Protein AF-A0AAW1WKW0-F1 (afdb_monomer)

Secondary structure (DSSP, 8-state):
-HHHHHHHHHHHHHHT-SS---GGGS-HHHHHHHHTTS-HHHHHHHHHTSTTTHHHHTT-SEEEEESTTS---SSSHHHHHHHHHHHHHHHHHHS-SPPPSEEEEE----TT-HHHHHHHHHIIIIIS--SEEEEE----TT--SS-----EEEGGGGTT----EEEEES-EEE--TTGGGS--TT--EEEEES-B--HHHHHHHHHH-TT--EEEEES-BS-SEEEEE-SS--EEEEE--S---S-EEEEEE-TT--EEEEES-TTEEEEEEE-TT--EEEEE--S--TTHHHHHHHHHHHHHT-TT--EEEEESSGGGGGGSS-SS-TT---TT--EEEEEE---HHHHHHHHHHHHT-TT--EEEEEE-S---------GGGSSS------TT--EEEEEE--------HHHHHHHHHHHHHHTS---------SEE-TT-EE-TT-EEE-TTS-EEEEEE--TT-S-BEEEEEETTEEEEEEESSSSS-B--S--EEEEETTEEEEE-TTS-EEEE------S---EEEEE-TTS-EEEEETT---SS-SEEGGGS--SEE-TT-EEEEETTT--B-EEEEEEETTEEEEEEEEEEE-TTSSS-EEEEETTTEEEEE---EETTTTEETT-GGGG-TTSEEEEEEE-SSEEEEEEEESSTT-EEEEEE-TTS-EEEEEE-TT-SS-EEEEEESSSGGGSTTTT-TTEEE-TTSSSSEEEPTTEEES-HHHHHTT--TT-EEESSPPP---S--SS----EEEEEEEEEPPS--EEE--SSHHHHHHHHHHSTTEEEEEEETTEEEEEES---SEEE--TT-TT-EEEEEEE-GGGSPPP-----------SSTTTTHHHHHHHHHHHHHHHHTTTS----HHHHHHHTS-SS------B--HHHHHHHTTTT-GGGEEEEETTEEEEEEE-TTS-EEEEEEPPSS-TTHHHHHHHHHHHHTT---TTBPPEEEEEEETTEEEEEEE--TT-BHHHHHH-TTGGGG--HHHHHHHHHHHHHHHHIIIIISSSEEE-S---GGGEEE-TT--EEE---TT-EEEPTT--EEE-S---S-TTTS-HHHHHH-EEEHHHHHHHHHHHHHHHHH---GGGGGG-TT-SSHHHHHHHHHHTT-GGGGS-TTTTTTS-HHHHHHHHHHHHHHTBSSGGGSPPHHHHHHHHHS-TTSPPPPP-PBTT------------------------------

Nearest PDB structures (foldseek):
  5lpz-assembly1_A  TM=9.476E-01  e=6.565E-29  Arabidopsis thaliana
  4oh4-assembly1_A  TM=9.172E-01  e=4.702E-28  Arabidopsis thaliana
  4q5j-assembly1_A  TM=9.378E-01  e=1.404E-27  Arabidopsis thaliana
  3hgk-assembly3_C  TM=9.245E-01  e=4.550E-22  Solanum pimpinellifolium
  6ruu-assembly1_A  TM=8.803E-01  e=4.525E-21  Homo sapiens

Foldseek 3Di:
DVVVVVVVVVVVVVVPPDDDDDPVVDDLVVLLVVLQVDALVLSCLVLLLDPVSNVSSLVRQHHAQALVPQDDDDPDPVVSLVVSLVVLVVSLVVRQLAAHAYYHDHHEDDPPCLVSVLVSLLCNFPRNLYQEYAYEYDHPPPDPDDDDDFHEDEPVSNQPGLHQYYHDYTHEYDYDPPLLPSQSANHQEYHYEQYEDALVRVVSPCSNHQNHQYYAYEQYPHAAEHEAAHQRHQYYEYYHDDDDPGQHEYEYHYQNHQEYEYEHPLRYQYHYDHHLNHAEYEYEDPDDDPSVLSVLVNVLVVLVVHLNHQEYEYYDCQLVQLQDDDSDDVPAANANHAEYEYEDAPDLSVVLRCLVVVVRYLNHAEYEYEHDPDDQDDDDGDLPSNPDDRDDDNVRHHYYHYHYDDDDDDDDVVVVVVVVVVVVVVVPDPDDDDPQDQKAFQVDKAFQPHWHAASVRFKIWHWDAFDPDQWIWIFMDGNVDPDTFATFLLAFTANDRLWIFHDDPLWTFIAHNVRDTRGIQPQPDPDPFGWMWGQHNQRKTFIDGPPDPPVDTSGICLQVGEFKDTAPRKFWAWPVVRDGHKRFAACASRRSHGHQWIKTADPVPQQWIFIGGNNPDTLDILGHQDPVQLGRPNCVLVSVCPFKDWDWDDDPTMTIIHIHGPDPQKGWMWGCYNLNKTWIWIDDNPDPDIDGSAIPPRQSLSRWQSQAFQWAAESVDVVRIDHHQQWDQPDPVCVVSSNNRSHIDGNDDADDDDDDDDPDFQWFWDKDWQKPFAPPWDKDQDQDPVRLRVVQSVPPQWFKWFDDPRIITTDGDTGISMYRDDPVDPPGTMMIGTDGRVSDDDDDDDDDDDDDDDDPDPPPPVVVVVVVVVVVVVVVVPPDDDDDPVVVVLVPLDDDDDDDADEDEPVQQCQQQVNVDPVQWPDADPFGTWGWGQGPPRFIKIKGWGDPPDPLNVLLLVQCSSPQSQDDDPAAWHFRHWYCPPNITMTITHDQPQAFQLCCLAPPVNVVVDAPVLLLQQLLSVLVSLCCCCPVGPWNKDQLADARNQWTAHPVGHTHGHRSSPMDTDDPPDFKDADPDQDYDPQLAASVCNSGVIDGSLRVLQSSLLRLLCSQQSDDQVVLCPDPPWNGSLLVCLVCVVVVNNLNSGHPVHSVVDDPLLSSLSNQLSQQSQANDSVSHDRSVVSSCSNPDDSPDDDDDGDRGPRNDPPDDDDDDDDDDDDDDDDDDDDDDDDDD

Radius of gyration: 40.69 Å; Cα contacts (8 Å, |Δi|>4): 2256; chains: 1; bounding box: 88×112×118 Å

Sequence (1233 aa):
MAETSNQVVVLHAKRLRGPHRNLNDLPDEILLHILSFLPTLEAIHTSLISRKWRPLWSLVPSLNFSYDLFPFTADSESAHAELFADFIDRTLIIRPDSPVRTFRLSFIFDQGYGIQVDSWIHCAVTRLKARQLHLDFFIDDHYHGGDSWLHDFHFSLLRNGCVEILRLTHCFLMLPANMSTMNLCSLTSLFIERIDLTDQMVRDLISGCPNLDDLELRSCVGLQNLNICSTRLEKLALGYDYDTESKQTIEIDCPNLCSLSFSDCNSAQFVLKKAPSLVEFCVDFACLTDKYFDLWSKIVRLLEQMPRVNKLNVQNWWYKLLISKDPFPKDFKLNNLNHLELRTGYTQYDLVGMAALLQLCPNLQTMVLDYLHKMKEDESLPEELLNKPVEFKIPRLKHVTMKTQSIDTKINPMKTKLMVSVFLLCLYLKTHICLAGDTITANQSLSSDQIIISAGGVFQLGFFRPGSSSRFYIGMWYSRDTEVVWVANREQPLSDTSSELRISDGNLVLFNGSKSPIWSTNVTSTTDISVQAVLLDNGNLVLRAAGSNSSQPLWQSFDHPTHTFLPGSRIGFNSVTKQRQTLTSWKSSEDPAPGLYSLELDPTGRNSYILMWNRSKQYWTSGSWDAKNRSFSLIPEMRLNYIFNYSYVTNENESYFTYSLYDPKTISRLVMSTSGQIQQLTTLRYGTQRNLFWSQPRKQCEVYAYCGAFGSCNENSLPFCNCLNGFYPKSNSSWDLNDYSVGCSRRTPLYSGNATSHNGKENRFWELPSMSLPENEQSVNAGSIMQCESLCLNNRNCTAYAYDSHNCSIWIGDLLNLQQLTGEDSDGRTLYLRLAASEFKDSKSATSHADKRSLIIATVSATAGLLTLIVGCLLWKKTLGKRSKYSETISNVDGQNDAELPVFSLKSILVATNNFSETNKLGEGGFGPVYKGILTENQEVAIKRLSKKSGQGHKEFMNELKLIAKLQHTNLVRLLGCCIEEGEMILIYEYMPNRSLDKFLFDAYENTKLDWGKRFQIIEGVAQGLLYIHKYSRLKIIHRDLKASNVLLDETMNPKISDFGMARIFGVNQTEENTNRVVGTYGYMSPEYARYGHFSEKLDVFSFGVLLLEIVSGKKNASFYCLEHSPTLAGWAWKLWKEGRGMEVVDASMRETCPAHEALRCIHVGFLCVQESPSDRPTMSLVIRMLEADAATSLPAFKEPAFSAHSNSSALGPSISTRLSNNALTITTPVGR

Structure (mmCIF, N/CA/C/O backbone):
data_AF-A0AAW1WKW0-F1
#
_entry.id   AF-A0AAW1WKW0-F1
#
loop_
_atom_site.group_PDB
_atom_site.id
_atom_site.type_symbol
_atom_site.label_atom_id
_atom_site.label_alt_id
_atom_site.label_comp_id
_atom_site.label_asym_id
_atom_site.label_entity_id
_atom_site.label_seq_id
_atom_site.pdbx_PDB_ins_code
_atom_site.Cartn_x
_atom_site.Cartn_y
_atom_site.Cartn_z
_atom_site.occupancy
_atom_site.B_iso_or_equiv
_atom_site.auth_seq_id
_atom_site.auth_comp_id
_atom_site.auth_asym_id
_atom_site.auth_atom_id
_atom_site.pdbx_PDB_model_num
ATOM 1 N N . MET A 1 1 ? -33.588 18.000 -14.678 1.00 24.25 1 MET A N 1
ATOM 2 C CA . MET A 1 1 ? -32.974 17.198 -15.768 1.00 24.25 1 MET A CA 1
ATOM 3 C C . MET A 1 1 ? -31.869 16.234 -15.302 1.00 24.25 1 MET A C 1
ATOM 5 O O . MET A 1 1 ? -31.453 15.407 -16.099 1.00 24.25 1 MET A O 1
ATOM 9 N N . ALA A 1 2 ? -31.422 16.255 -14.035 1.00 25.70 2 ALA A N 1
ATOM 10 C CA . ALA A 1 2 ? -30.474 15.257 -13.508 1.00 25.70 2 ALA A CA 1
ATOM 11 C C . ALA A 1 2 ? -31.123 13.889 -13.182 1.00 25.70 2 ALA A C 1
ATOM 13 O O . ALA A 1 2 ? -30.454 12.860 -13.231 1.00 25.70 2 ALA A O 1
ATOM 14 N N . GLU A 1 3 ? -32.437 13.844 -12.924 1.00 23.97 3 GLU A N 1
ATOM 15 C CA . GLU A 1 3 ? -33.160 12.591 -12.635 1.00 23.97 3 GLU A CA 1
ATOM 16 C C . GLU A 1 3 ? -33.398 11.712 -13.875 1.00 23.97 3 GLU A C 1
ATOM 18 O O . GLU A 1 3 ? -33.494 10.490 -13.761 1.00 23.97 3 GLU A O 1
ATOM 23 N N . THR A 1 4 ? -33.412 12.297 -15.076 1.00 25.78 4 THR A N 1
ATOM 24 C CA . THR A 1 4 ? -33.595 11.563 -16.337 1.00 25.78 4 THR A CA 1
ATOM 25 C C . THR A 1 4 ? -32.327 10.826 -16.796 1.00 25.78 4 THR A C 1
ATOM 27 O O . THR A 1 4 ? -32.446 9.759 -17.394 1.00 25.78 4 THR A O 1
ATOM 30 N N . SER A 1 5 ? -31.114 11.291 -16.451 1.00 33.91 5 SER A N 1
ATOM 31 C CA . SER A 1 5 ? -29.854 10.610 -16.828 1.00 33.91 5 SER A CA 1
ATOM 32 C C . SER A 1 5 ? -29.608 9.308 -16.061 1.00 33.91 5 SER A C 1
ATOM 34 O O . SER A 1 5 ? -29.169 8.319 -16.651 1.00 33.91 5 SER A O 1
ATOM 36 N N . ASN A 1 6 ? -29.952 9.255 -14.770 1.00 33.12 6 ASN A N 1
ATOM 37 C CA . ASN A 1 6 ? -29.795 8.028 -13.980 1.00 33.12 6 ASN A CA 1
ATOM 38 C C . ASN A 1 6 ? -30.759 6.923 -14.433 1.00 33.12 6 ASN A C 1
ATOM 40 O O . ASN A 1 6 ? -30.407 5.743 -14.401 1.00 33.12 6 ASN A O 1
ATOM 44 N N . GLN A 1 7 ? -31.948 7.281 -14.928 1.00 32.09 7 GLN A N 1
ATOM 45 C CA . GLN A 1 7 ? -32.879 6.295 -15.475 1.00 32.09 7 GLN A CA 1
ATOM 46 C C . GLN A 1 7 ? -32.385 5.689 -16.792 1.00 32.09 7 GLN A C 1
ATOM 48 O O . GLN A 1 7 ? -32.573 4.491 -16.983 1.00 32.09 7 GLN A O 1
ATOM 53 N N . VAL A 1 8 ? -31.698 6.446 -17.657 1.00 37.31 8 VAL A N 1
ATOM 54 C CA . VAL A 1 8 ? -31.148 5.928 -18.928 1.00 37.31 8 VAL A CA 1
ATOM 55 C C . VAL A 1 8 ? -30.013 4.930 -18.677 1.00 37.31 8 VAL A C 1
ATOM 57 O O . VAL A 1 8 ? -30.007 3.848 -19.268 1.00 37.31 8 VAL A O 1
ATOM 60 N N . VAL A 1 9 ? -29.112 5.220 -17.731 1.00 37.53 9 VAL A N 1
ATOM 61 C CA . VAL A 1 9 ? -28.027 4.297 -17.346 1.00 37.53 9 VAL A CA 1
ATOM 62 C C . VAL A 1 9 ? -28.586 3.035 -16.677 1.00 37.53 9 VAL A C 1
ATOM 64 O O . VAL A 1 9 ? -28.150 1.930 -16.994 1.00 37.53 9 VAL A O 1
ATOM 67 N N . VAL A 1 10 ? -29.614 3.152 -15.827 1.00 39.72 10 VAL A N 1
ATOM 68 C CA . VAL A 1 10 ? -30.257 1.994 -15.172 1.00 39.72 10 VAL A CA 1
ATOM 69 C C . VAL A 1 10 ? -31.110 1.164 -16.148 1.00 39.72 10 VAL A C 1
ATOM 71 O O . VAL A 1 10 ? -31.117 -0.069 -16.060 1.00 39.72 10 VAL A O 1
ATOM 74 N N . LEU A 1 11 ? -31.793 1.796 -17.110 1.00 35.62 11 LEU A N 1
ATOM 75 C CA . LEU A 1 11 ? -32.551 1.117 -18.172 1.00 35.62 11 LEU A CA 1
ATOM 76 C C . LEU A 1 11 ? -31.626 0.362 -19.134 1.00 35.62 11 LEU A C 1
ATOM 78 O O . LEU A 1 11 ? -31.933 -0.775 -19.507 1.00 35.62 11 LEU A O 1
ATOM 82 N N . HIS A 1 12 ? -30.466 0.929 -19.475 1.00 41.19 12 HIS A N 1
ATOM 83 C CA . HIS A 1 12 ? -29.469 0.227 -20.279 1.00 41.19 12 HIS A CA 1
ATOM 84 C C . HIS A 1 12 ? -28.730 -0.851 -19.479 1.00 41.19 12 HIS A C 1
ATOM 86 O O . HIS A 1 12 ? -28.579 -1.959 -19.994 1.00 41.19 12 HIS A O 1
ATOM 92 N N . ALA A 1 13 ? -28.398 -0.621 -18.204 1.00 40.50 13 ALA A N 1
ATOM 93 C CA . ALA A 1 13 ? -27.768 -1.620 -17.336 1.00 40.50 13 ALA A CA 1
ATOM 94 C C . ALA A 1 13 ? -28.651 -2.859 -17.098 1.00 40.50 13 ALA A C 1
ATOM 96 O O . ALA A 1 13 ? -28.141 -3.979 -17.034 1.00 40.50 13 ALA A O 1
ATOM 97 N N . LYS A 1 14 ? -29.984 -2.708 -17.055 1.00 39.12 14 LYS A N 1
ATOM 98 C CA . LYS A 1 14 ? -30.912 -3.856 -17.025 1.00 39.12 14 LYS A CA 1
ATOM 99 C C . LYS A 1 14 ? -30.923 -4.657 -18.332 1.00 39.12 14 LYS A C 1
ATOM 101 O O . LYS A 1 14 ? -31.133 -5.866 -18.282 1.00 39.12 14 LYS A O 1
ATOM 106 N N . ARG A 1 15 ? -30.636 -4.033 -19.482 1.00 40.84 15 ARG A N 1
ATOM 107 C CA . ARG A 1 15 ? -30.456 -4.734 -20.767 1.00 40.84 15 ARG A CA 1
ATOM 108 C C . ARG A 1 15 ? -29.095 -5.434 -20.891 1.00 40.84 15 ARG A C 1
ATOM 110 O O . ARG A 1 15 ? -28.992 -6.301 -21.751 1.00 40.84 15 ARG A O 1
ATOM 117 N N . LEU A 1 16 ? -28.091 -5.112 -20.064 1.00 43.78 16 LEU A N 1
ATOM 118 C CA . LEU A 1 16 ? -26.737 -5.702 -20.098 1.00 43.78 16 LEU A CA 1
ATOM 119 C C . LEU A 1 16 ? -26.627 -7.098 -19.435 1.00 43.78 16 LEU A C 1
ATOM 121 O O . LEU A 1 16 ? -25.545 -7.673 -19.419 1.00 43.78 16 LEU A O 1
ATOM 125 N N . ARG A 1 17 ? -27.715 -7.688 -18.913 1.00 43.94 17 ARG A N 1
ATOM 126 C CA . ARG A 1 17 ? -27.716 -9.062 -18.360 1.00 43.94 17 ARG A CA 1
ATOM 127 C C . ARG A 1 17 ? -27.937 -10.131 -19.444 1.00 43.94 17 ARG A C 1
ATOM 129 O O . ARG A 1 17 ? -28.927 -10.854 -19.409 1.00 43.94 17 ARG A O 1
ATOM 136 N N . GLY A 1 18 ? -27.030 -10.211 -20.414 1.00 41.47 18 GLY A N 1
ATOM 137 C CA . GLY A 1 18 ? -26.997 -11.257 -21.445 1.00 41.47 18 GLY A CA 1
ATOM 138 C C . GLY A 1 18 ? -25.554 -11.642 -21.809 1.00 41.47 18 GLY A C 1
ATOM 139 O O . GLY A 1 18 ? -24.641 -10.896 -21.465 1.00 41.47 18 GLY A O 1
ATOM 140 N N . PRO A 1 19 ? -25.321 -12.780 -22.491 1.00 39.81 19 PRO A N 1
ATOM 141 C CA . PRO A 1 19 ? -24.005 -13.433 -22.588 1.00 39.81 19 PRO A CA 1
ATOM 142 C C . PRO A 1 19 ? -22.995 -12.766 -23.544 1.00 39.81 19 PRO A C 1
ATOM 144 O O . PRO A 1 19 ? -21.920 -13.304 -23.778 1.00 39.81 19 PRO A O 1
ATOM 147 N N . HIS A 1 20 ? -23.292 -11.573 -24.052 1.00 46.78 20 HIS A N 1
ATOM 148 C CA . HIS A 1 20 ? -22.354 -10.730 -24.789 1.00 46.78 20 HIS A CA 1
ATOM 149 C C . HIS A 1 20 ? -22.562 -9.284 -24.349 1.00 46.78 20 HIS A C 1
ATOM 151 O O . HIS A 1 20 ? -23.724 -8.866 -24.296 1.00 46.78 20 HIS A O 1
ATOM 157 N N . ARG A 1 21 ? -21.478 -8.536 -24.074 1.00 50.72 21 ARG A N 1
ATOM 158 C CA . ARG A 1 21 ? -21.373 -7.093 -24.382 1.00 50.72 21 ARG A CA 1
ATOM 159 C C . ARG A 1 21 ? -20.002 -6.501 -24.064 1.00 50.72 21 ARG A C 1
ATOM 161 O O . ARG A 1 21 ? -19.521 -6.573 -22.937 1.00 50.72 21 ARG A O 1
ATOM 168 N N . ASN A 1 22 ? -19.406 -5.902 -25.086 1.00 61.06 22 ASN A N 1
ATOM 169 C CA . ASN A 1 22 ? -18.148 -5.170 -25.048 1.00 61.06 22 ASN A CA 1
ATOM 170 C C . ASN A 1 22 ? -18.460 -3.682 -24.787 1.00 61.06 22 ASN A C 1
ATOM 172 O O . ASN A 1 22 ? -19.507 -3.184 -25.196 1.00 61.06 22 ASN A O 1
ATOM 176 N N . LEU A 1 23 ? -17.558 -2.947 -24.133 1.00 61.41 23 LEU A N 1
ATOM 177 C CA . LEU A 1 23 ? -17.672 -1.498 -23.901 1.00 61.41 23 LEU A CA 1
ATOM 178 C C . LEU A 1 23 ? -17.855 -0.709 -25.221 1.00 61.41 23 LEU A C 1
ATOM 180 O O . LEU A 1 23 ? -18.467 0.356 -25.240 1.00 61.41 23 LEU A O 1
ATOM 184 N N . ASN A 1 24 ? -17.398 -1.281 -26.342 1.00 67.50 24 ASN A N 1
ATOM 185 C CA . ASN A 1 24 ? -17.606 -0.772 -27.700 1.00 67.50 24 ASN A CA 1
ATOM 186 C C . ASN A 1 24 ? -19.074 -0.723 -28.162 1.00 67.50 24 ASN A C 1
ATOM 188 O O . ASN A 1 24 ? -19.376 0.023 -29.096 1.00 67.50 24 ASN A O 1
ATOM 192 N N . ASP A 1 25 ? -19.980 -1.457 -27.514 1.00 73.12 25 ASP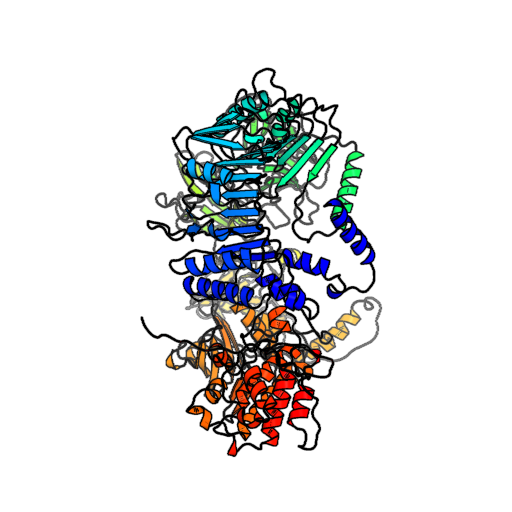 A N 1
ATOM 193 C CA . ASP A 1 25 ? -21.404 -1.507 -27.873 1.00 73.12 25 ASP A CA 1
ATOM 194 C C . ASP A 1 25 ? -22.201 -0.311 -27.310 1.00 73.12 25 ASP A C 1
ATOM 196 O O . ASP A 1 25 ? -23.391 -0.163 -27.593 1.00 73.12 25 ASP A O 1
ATOM 200 N N . LEU A 1 26 ? -21.565 0.552 -26.506 1.00 75.94 26 LEU A N 1
ATOM 201 C CA . LEU A 1 26 ? -22.195 1.749 -25.948 1.00 75.94 26 LEU A CA 1
ATOM 202 C C . LEU A 1 26 ? -22.363 2.856 -27.012 1.00 75.94 26 LEU A C 1
ATOM 204 O O . LEU A 1 26 ? -21.500 3.001 -27.885 1.00 75.94 26 LEU A O 1
ATOM 208 N N . PRO A 1 27 ? -23.445 3.655 -26.954 1.00 81.81 27 PRO A N 1
ATOM 209 C CA . PRO A 1 27 ? -23.601 4.854 -27.779 1.00 81.81 27 PRO A CA 1
ATOM 210 C C . PRO A 1 27 ? -22.477 5.869 -27.544 1.00 81.81 27 PRO A C 1
ATOM 212 O O . PRO A 1 27 ? -22.014 6.026 -26.412 1.00 81.81 27 PRO A O 1
ATOM 215 N N . ASP A 1 28 ? -22.093 6.600 -28.591 1.00 83.69 28 ASP A N 1
ATOM 216 C CA . ASP A 1 28 ? -20.996 7.579 -28.549 1.00 83.69 28 ASP A CA 1
ATOM 217 C C . ASP A 1 28 ? -21.222 8.670 -27.494 1.00 83.69 28 ASP A C 1
ATOM 219 O O . ASP A 1 28 ? -20.279 9.102 -26.843 1.00 83.69 28 ASP A O 1
ATOM 223 N N . GLU A 1 29 ? -22.476 9.043 -27.236 1.00 80.38 29 GLU A N 1
ATOM 224 C CA . GLU A 1 29 ? -22.863 9.988 -26.180 1.00 80.38 29 GLU A CA 1
ATOM 225 C C . GLU A 1 29 ? -22.431 9.520 -24.780 1.00 80.38 29 GLU A C 1
ATOM 227 O O . GLU A 1 29 ? -21.932 10.311 -23.979 1.00 80.38 29 GLU A O 1
ATOM 232 N N . ILE A 1 30 ? -22.574 8.222 -24.487 1.00 79.75 30 ILE A N 1
ATOM 233 C CA . ILE A 1 30 ? -22.159 7.638 -23.204 1.00 79.75 30 ILE A CA 1
ATOM 234 C C . ILE A 1 30 ? -20.633 7.559 -23.140 1.00 79.75 30 ILE A C 1
ATOM 236 O O . ILE A 1 30 ? -20.044 7.830 -22.097 1.00 79.75 30 ILE A O 1
ATOM 240 N N . LEU A 1 31 ? -19.985 7.228 -24.256 1.00 82.19 31 LEU A N 1
ATOM 241 C CA . LEU A 1 31 ? -18.528 7.150 -24.341 1.00 82.19 31 LEU A CA 1
ATOM 242 C C . LEU A 1 31 ? -17.871 8.523 -24.157 1.00 82.19 31 LEU A C 1
ATOM 244 O O . LEU A 1 31 ? -16.936 8.649 -23.373 1.00 82.19 31 LEU A O 1
ATOM 248 N N . LEU A 1 32 ? -18.403 9.565 -24.800 1.00 83.75 32 LEU A N 1
ATOM 249 C CA . LEU A 1 32 ? -17.976 10.953 -24.614 1.00 83.75 32 LEU A CA 1
ATOM 250 C C . LEU A 1 32 ? -18.168 11.413 -23.169 1.00 83.75 32 LEU A C 1
ATOM 252 O O . LEU A 1 32 ? -17.309 12.105 -22.624 1.00 83.75 32 LEU A O 1
ATOM 256 N N . HIS A 1 33 ? -19.269 11.003 -22.534 1.00 80.44 33 HIS A N 1
ATOM 257 C CA . HIS A 1 33 ? -19.498 11.289 -21.125 1.00 80.44 33 HIS A CA 1
ATOM 258 C C . HIS A 1 33 ? -18.456 10.607 -20.229 1.00 80.44 33 HIS A C 1
ATOM 260 O O . HIS A 1 33 ? -17.880 11.273 -19.375 1.00 80.44 33 HIS A O 1
ATOM 266 N N . ILE A 1 34 ? -18.148 9.327 -20.460 1.00 80.75 34 ILE A N 1
ATOM 267 C CA . ILE A 1 34 ? -17.110 8.594 -19.715 1.00 80.75 34 ILE A CA 1
ATOM 268 C C . ILE A 1 34 ? -15.745 9.274 -19.873 1.00 80.75 34 ILE A C 1
ATOM 270 O O . ILE A 1 34 ? -15.088 9.575 -18.880 1.00 80.75 34 ILE A O 1
ATOM 274 N N . LEU A 1 35 ? -15.343 9.570 -21.111 1.00 82.69 35 LEU A N 1
ATOM 275 C CA . LEU A 1 35 ? -14.059 10.207 -21.408 1.00 82.69 35 LEU A CA 1
ATOM 276 C C . LEU A 1 35 ? -13.934 11.603 -20.781 1.00 82.69 35 LEU A C 1
ATOM 278 O O . LEU A 1 35 ? -12.834 12.011 -20.429 1.00 82.69 35 LEU A O 1
ATOM 282 N N . SER A 1 36 ? -15.049 12.318 -20.597 1.00 81.94 36 SER A N 1
ATOM 283 C CA . SER A 1 36 ? -15.053 13.663 -20.007 1.00 81.94 36 SER A CA 1
ATOM 284 C C . SER A 1 36 ? -14.683 13.722 -18.517 1.00 81.94 36 SER A C 1
ATOM 286 O O . SER A 1 36 ? -14.432 14.816 -18.010 1.00 81.94 36 SER A O 1
ATOM 288 N N . PHE A 1 37 ? -14.635 12.577 -17.823 1.00 82.62 37 PHE A N 1
ATOM 289 C CA . PHE A 1 37 ? -14.205 12.488 -16.422 1.00 82.62 37 PHE A CA 1
ATOM 290 C C . PHE A 1 37 ? -12.702 12.243 -16.247 1.00 82.62 37 PHE A C 1
ATOM 292 O O . PHE A 1 37 ? -12.204 12.351 -15.128 1.00 82.62 37 PHE A O 1
ATOM 299 N N . LEU A 1 38 ? -11.982 11.914 -17.320 1.00 83.56 38 LEU A N 1
ATOM 300 C CA . LEU A 1 38 ? -10.559 11.585 -17.262 1.00 83.56 38 LEU A CA 1
ATOM 301 C C . LEU A 1 38 ? -9.688 12.836 -17.495 1.00 83.56 38 LEU A C 1
ATOM 303 O O . LEU A 1 38 ? -10.106 13.740 -18.227 1.00 83.56 38 LEU A O 1
ATOM 307 N N . PRO A 1 39 ? -8.463 12.899 -16.932 1.00 89.19 39 PRO A N 1
ATOM 308 C CA . PRO A 1 39 ? -7.436 13.839 -17.385 1.00 89.19 39 PRO A CA 1
ATOM 309 C C . PRO A 1 39 ? -7.256 13.754 -18.906 1.00 89.19 39 PRO A C 1
ATOM 311 O O . PRO A 1 39 ? -7.352 12.665 -19.470 1.00 89.19 39 PRO A O 1
ATOM 314 N N . THR A 1 40 ? -6.972 14.867 -19.591 1.00 91.25 40 THR A N 1
ATOM 315 C CA . THR A 1 40 ? -6.934 14.906 -21.067 1.00 91.25 40 THR A CA 1
ATOM 316 C C . THR A 1 40 ? -5.989 13.854 -21.647 1.00 91.25 40 THR A C 1
ATOM 318 O O . THR A 1 40 ? -6.337 13.199 -22.626 1.00 91.25 40 THR A O 1
ATOM 321 N N . LEU A 1 41 ? -4.825 13.639 -21.024 1.00 88.00 41 LEU A N 1
ATOM 322 C CA . LEU A 1 41 ? -3.869 12.615 -21.447 1.00 88.00 41 LEU A CA 1
ATOM 323 C C . LEU A 1 41 ? -4.483 11.207 -21.388 1.00 88.00 41 LEU A C 1
ATOM 325 O O . LEU A 1 41 ? -4.405 10.449 -22.354 1.00 88.00 41 LEU A O 1
ATOM 329 N N . GLU A 1 42 ? -5.153 10.874 -20.285 1.00 87.31 42 GLU A N 1
ATOM 330 C CA . GLU A 1 42 ? -5.839 9.594 -20.115 1.00 87.31 42 GLU A CA 1
ATOM 331 C C . GLU A 1 42 ? -7.055 9.467 -21.030 1.00 87.31 42 GLU A C 1
ATOM 333 O O . GLU A 1 42 ? -7.280 8.396 -21.586 1.00 87.31 42 GLU A O 1
ATOM 338 N N . ALA A 1 43 ? -7.820 10.540 -21.242 1.00 84.56 43 ALA A N 1
ATOM 339 C CA . ALA A 1 43 ? -8.933 10.564 -22.183 1.00 84.56 43 ALA A CA 1
ATOM 340 C C . ALA A 1 43 ? -8.443 10.312 -23.613 1.00 84.56 43 ALA A C 1
ATOM 342 O O . ALA A 1 43 ? -9.067 9.539 -24.340 1.00 84.56 43 ALA A O 1
ATOM 343 N N . ILE A 1 44 ? -7.311 10.900 -24.013 1.00 86.94 44 ILE A N 1
ATOM 344 C CA . ILE A 1 44 ? -6.659 10.639 -25.300 1.00 86.94 44 ILE A CA 1
ATOM 345 C C . ILE A 1 44 ? -6.210 9.179 -25.354 1.00 86.94 44 ILE A C 1
ATOM 347 O O . ILE A 1 44 ? -6.648 8.455 -26.243 1.00 86.94 44 ILE A O 1
ATOM 351 N N . HIS A 1 45 ? -5.427 8.693 -24.389 1.00 84.12 45 HIS A N 1
ATOM 352 C CA . HIS A 1 45 ? -4.979 7.293 -24.348 1.00 84.12 45 HIS A CA 1
ATOM 353 C C . HIS A 1 45 ? -6.151 6.301 -24.409 1.00 84.12 45 HIS A C 1
ATOM 355 O O . HIS A 1 45 ? -6.134 5.360 -25.209 1.00 84.12 45 HIS A O 1
ATOM 361 N N . THR A 1 46 ? -7.210 6.575 -23.646 1.00 81.25 46 THR A N 1
ATOM 362 C CA . THR A 1 46 ? -8.436 5.774 -23.568 1.00 81.25 46 THR A CA 1
ATOM 363 C C . THR A 1 46 ? -9.222 5.819 -24.870 1.00 81.25 46 THR A C 1
ATOM 365 O O . THR A 1 46 ? -9.640 4.785 -25.381 1.00 81.25 46 THR A O 1
ATOM 368 N N . SER A 1 47 ? -9.389 6.999 -25.466 1.00 78.12 47 SER A N 1
ATOM 369 C CA . SER A 1 47 ? -10.039 7.151 -26.773 1.00 78.12 47 SER A CA 1
ATOM 370 C C . SER A 1 47 ? -9.282 6.414 -27.850 1.00 78.12 47 SER A C 1
ATOM 372 O O . SER A 1 47 ? -9.857 5.915 -28.814 1.00 78.12 47 SER A O 1
ATOM 374 N N . LEU A 1 48 ? -7.971 6.300 -27.684 1.00 73.44 48 LEU A N 1
ATOM 375 C CA . LEU A 1 48 ? -7.223 5.552 -28.636 1.00 73.44 48 LEU A CA 1
ATOM 376 C C . LEU A 1 48 ? -7.571 4.046 -28.546 1.00 73.44 48 LEU A C 1
ATOM 378 O O . LEU A 1 48 ? -7.479 3.454 -29.618 1.00 73.44 48 LEU A O 1
ATOM 382 N N . ILE A 1 49 ? -8.065 3.467 -27.411 1.00 69.19 49 ILE A N 1
ATOM 383 C CA . ILE A 1 49 ? -8.430 2.021 -27.127 1.00 69.19 49 ILE A CA 1
ATOM 384 C C . ILE A 1 49 ? -9.213 1.341 -28.229 1.00 69.19 49 ILE A C 1
ATOM 386 O O . ILE A 1 49 ? -9.008 0.162 -28.524 1.00 69.19 49 ILE A O 1
ATOM 390 N N . SER A 1 50 ? -10.052 2.096 -28.912 1.00 72.81 50 SER A N 1
ATOM 391 C CA . SER A 1 50 ? -10.898 1.571 -29.963 1.00 72.81 50 SER A CA 1
ATOM 392 C C . SER A 1 50 ? -10.873 2.503 -31.157 1.00 72.81 50 SER A C 1
ATOM 394 O O . SER A 1 50 ? -10.962 3.718 -31.001 1.00 72.81 50 SER A O 1
ATOM 396 N N . ARG A 1 51 ? -10.831 1.948 -32.377 1.00 73.75 51 ARG A N 1
ATOM 397 C CA . ARG A 1 51 ? -10.981 2.747 -33.609 1.00 73.75 51 ARG A CA 1
ATOM 398 C C . ARG A 1 51 ? -12.265 3.582 -33.591 1.00 73.75 51 ARG A C 1
ATOM 400 O O . ARG A 1 51 ? -12.254 4.690 -34.112 1.00 73.75 51 ARG A O 1
ATOM 407 N N . LYS A 1 52 ? -13.327 3.078 -32.949 1.00 79.44 52 LYS A N 1
ATOM 408 C CA . LYS A 1 52 ? -14.589 3.803 -32.752 1.00 79.44 52 LYS A CA 1
ATOM 409 C C . LYS A 1 52 ? -14.416 5.031 -31.848 1.00 79.44 52 LYS A C 1
ATOM 411 O O . LYS A 1 52 ? -15.083 6.029 -32.061 1.00 79.44 52 LYS A O 1
ATOM 416 N N . TRP A 1 53 ? -13.526 4.969 -30.856 1.00 77.56 53 TRP A N 1
ATOM 417 C CA . TRP A 1 53 ? -13.378 6.006 -29.830 1.00 77.56 53 TRP A CA 1
ATOM 418 C C . TRP A 1 53 ? -12.344 7.069 -30.205 1.00 77.56 53 TRP A C 1
ATOM 420 O O . TRP A 1 53 ? -12.401 8.187 -29.707 1.00 77.56 53 TRP A O 1
ATOM 430 N N . ARG A 1 54 ? -11.425 6.757 -31.123 1.00 77.50 54 ARG A N 1
ATOM 431 C CA . ARG A 1 54 ? -10.401 7.694 -31.610 1.00 77.50 54 ARG A CA 1
ATOM 432 C C . ARG A 1 54 ? -10.954 9.044 -32.077 1.00 77.50 54 ARG A C 1
ATOM 434 O O . ARG A 1 54 ? -10.420 10.054 -31.625 1.00 77.50 54 ARG A O 1
ATOM 441 N N . PRO A 1 55 ? -11.998 9.101 -32.932 1.00 80.81 55 PRO A N 1
ATOM 442 C CA . PRO A 1 55 ? -12.600 10.378 -33.307 1.00 80.81 55 PRO A CA 1
ATOM 443 C C . PRO A 1 55 ? -13.438 10.997 -32.176 1.00 80.81 55 PRO A C 1
ATOM 445 O O . PRO A 1 55 ? -13.828 12.152 -32.279 1.00 80.81 55 PRO A O 1
ATOM 448 N N . LEU A 1 56 ? -13.736 10.255 -31.102 1.00 83.06 56 LEU A N 1
ATOM 449 C CA . LEU A 1 56 ? -14.506 10.773 -29.972 1.00 83.06 56 LEU A CA 1
ATOM 450 C C . LEU A 1 56 ? -13.644 11.652 -29.069 1.00 83.06 56 LEU A C 1
ATOM 452 O O . LEU A 1 56 ? -14.173 12.633 -28.562 1.00 83.06 56 LEU A O 1
ATOM 456 N N . TRP A 1 57 ? -12.334 11.392 -28.924 1.00 85.62 57 TRP A N 1
ATOM 457 C CA . TRP A 1 57 ? -11.435 12.244 -28.119 1.00 85.62 57 TRP A CA 1
ATOM 458 C C . TRP A 1 57 ? -11.539 13.721 -28.539 1.00 85.62 57 TRP A C 1
ATOM 460 O O . TRP A 1 57 ? -11.748 14.606 -27.705 1.00 85.62 57 TRP A O 1
ATOM 470 N N . SER A 1 58 ? -11.482 13.989 -29.846 1.00 82.38 58 SER A N 1
ATOM 471 C CA . SER A 1 58 ? -11.563 15.337 -30.417 1.00 82.38 58 SER A CA 1
ATOM 472 C C . SER A 1 58 ? -12.931 16.001 -30.230 1.00 82.38 58 SER A C 1
ATOM 474 O O . SER A 1 58 ? -13.049 17.208 -30.427 1.00 82.38 58 SER A O 1
ATOM 476 N N . LEU A 1 59 ? -13.941 15.236 -29.808 1.00 86.75 59 LEU A N 1
ATOM 477 C CA . LEU A 1 59 ? -15.293 15.685 -29.480 1.00 86.75 59 LEU A CA 1
ATOM 478 C C . LEU A 1 59 ? -15.577 15.657 -27.969 1.00 86.75 59 LEU A C 1
ATOM 480 O O . LEU A 1 59 ? -16.670 16.036 -27.550 1.00 86.75 59 LEU A O 1
ATOM 484 N N . VAL A 1 60 ? -14.618 15.231 -27.132 1.00 88.62 60 VAL A N 1
ATOM 485 C CA . VAL A 1 60 ? -14.806 15.154 -25.674 1.00 88.62 60 VAL A CA 1
ATOM 486 C C . VAL A 1 60 ? -15.149 16.541 -25.133 1.00 88.62 60 VAL A C 1
ATOM 488 O O . VAL A 1 60 ? -14.415 17.493 -25.400 1.00 88.62 60 VAL A O 1
ATOM 491 N N . PRO A 1 61 ? -16.240 16.688 -24.365 1.00 88.19 61 PRO A N 1
ATOM 492 C CA . PRO A 1 61 ? -16.710 17.997 -23.930 1.00 88.19 61 PRO A CA 1
ATOM 493 C C . PRO A 1 61 ? -15.882 18.598 -22.784 1.00 88.19 61 PRO A C 1
ATOM 495 O O . PRO A 1 61 ? -16.124 19.740 -22.417 1.00 88.19 61 PRO A O 1
ATOM 498 N N . SER A 1 62 ? -14.934 17.872 -22.193 1.00 91.69 62 SER A N 1
ATOM 499 C CA . SER A 1 62 ? -14.117 18.342 -21.070 1.00 91.69 62 SER A CA 1
ATOM 500 C C . SER A 1 62 ? -12.635 18.099 -21.343 1.00 91.69 62 SER A C 1
ATOM 502 O O . SER A 1 62 ? -12.245 16.970 -21.629 1.00 91.69 62 SER A O 1
ATOM 504 N N . LEU A 1 63 ? -11.821 19.147 -21.256 1.00 94.06 63 LEU A N 1
ATOM 505 C CA . LEU A 1 63 ? -10.363 19.065 -21.278 1.00 94.06 63 LEU A CA 1
ATOM 506 C C . LEU A 1 63 ? -9.845 19.383 -19.876 1.00 94.06 63 LEU A C 1
ATOM 508 O O . LEU A 1 63 ? -10.210 20.405 -19.303 1.00 94.06 63 LEU A O 1
ATOM 512 N N . ASN A 1 64 ? -9.013 18.506 -19.326 1.00 94.19 64 ASN A N 1
ATOM 513 C CA . ASN A 1 64 ? -8.382 18.653 -18.023 1.00 94.19 64 ASN A CA 1
ATOM 514 C C . ASN A 1 64 ? -6.867 18.418 -18.125 1.00 94.19 64 ASN A C 1
ATOM 516 O O . ASN A 1 64 ? -6.411 17.273 -18.176 1.00 94.19 64 ASN A O 1
ATOM 520 N N . PHE A 1 65 ? -6.105 19.506 -18.179 1.00 94.31 65 PHE A N 1
ATOM 521 C CA . PHE A 1 65 ? -4.648 19.509 -18.144 1.00 94.31 65 PHE A CA 1
ATOM 522 C C . PHE A 1 65 ? -4.199 19.754 -16.703 1.00 94.31 65 PHE A C 1
ATOM 524 O O . PHE A 1 65 ? -4.444 20.826 -16.161 1.00 94.31 65 PHE A O 1
ATOM 531 N N . SER A 1 66 ? -3.566 18.761 -16.078 1.00 89.75 66 SER A N 1
ATOM 532 C CA . SER A 1 66 ? -3.066 18.857 -14.705 1.00 89.75 66 SER A CA 1
ATOM 533 C C . SER A 1 66 ? -1.616 18.399 -14.647 1.00 89.75 66 SER A C 1
ATOM 535 O O . SER A 1 66 ? -1.327 17.264 -15.026 1.00 89.75 66 SER A O 1
ATOM 537 N N . TYR A 1 67 ? -0.744 19.299 -14.191 1.00 86.31 67 TYR A N 1
ATOM 538 C CA . TYR A 1 67 ? 0.694 19.078 -14.068 1.00 86.31 67 TYR A CA 1
ATOM 539 C C . TYR A 1 67 ? 1.013 17.903 -13.135 1.00 86.31 67 TYR A C 1
ATOM 541 O O . TYR A 1 67 ? 1.703 16.979 -13.543 1.00 86.31 67 TYR A O 1
ATOM 549 N N . ASP A 1 68 ? 0.414 17.852 -11.941 1.00 80.56 68 ASP A N 1
ATOM 550 C CA . ASP A 1 68 ? 0.668 16.784 -10.953 1.00 80.56 68 ASP A CA 1
ATOM 551 C C . ASP A 1 68 ? 0.257 15.384 -11.421 1.00 80.56 68 ASP A C 1
ATOM 553 O O . ASP A 1 68 ? 0.792 14.369 -10.973 1.00 80.56 68 ASP A O 1
ATOM 557 N N . LEU A 1 69 ? -0.739 15.316 -12.305 1.00 79.62 69 LEU A N 1
ATOM 558 C CA . LEU A 1 69 ? -1.209 14.062 -12.892 1.00 79.62 69 LEU A CA 1
ATOM 559 C C . LEU A 1 69 ? -0.446 13.704 -14.174 1.00 79.62 69 LEU A C 1
ATOM 561 O O . LEU A 1 69 ? -0.687 12.640 -14.754 1.00 79.62 69 LEU A O 1
ATOM 565 N N . PHE A 1 70 ? 0.455 14.572 -14.638 1.00 79.94 70 PHE A N 1
ATOM 566 C CA . PHE A 1 70 ? 1.274 14.318 -15.809 1.00 79.94 70 PHE A CA 1
ATOM 567 C C . PHE A 1 70 ? 2.459 13.401 -15.440 1.00 79.94 70 PHE A C 1
ATOM 569 O O . PHE A 1 70 ? 3.145 13.638 -14.448 1.00 79.94 70 PHE A O 1
ATOM 576 N N . PRO A 1 71 ? 2.729 12.317 -16.193 1.00 76.81 71 PRO A N 1
ATOM 577 C CA . PRO A 1 71 ? 3.764 11.354 -15.820 1.00 76.81 71 PRO A CA 1
ATOM 578 C C . PRO A 1 71 ? 5.171 11.965 -15.753 1.00 76.81 71 PRO A C 1
ATOM 580 O O . PRO A 1 71 ? 5.706 12.432 -16.763 1.00 76.81 71 PRO A O 1
ATOM 583 N N . PHE A 1 72 ? 5.810 11.876 -14.585 1.00 69.69 72 PHE A N 1
ATOM 584 C CA . PHE A 1 72 ? 7.193 12.314 -14.403 1.00 69.69 72 PHE A CA 1
ATOM 585 C C . PHE A 1 72 ? 8.151 11.396 -15.174 1.00 69.69 72 PHE A C 1
ATOM 587 O O . PHE A 1 72 ? 8.298 10.212 -14.860 1.00 69.69 72 PHE A O 1
ATOM 594 N N . THR A 1 73 ? 8.757 11.929 -16.234 1.00 60.34 73 THR A N 1
ATOM 595 C CA . THR A 1 73 ? 9.557 11.161 -17.208 1.00 60.34 73 THR A CA 1
ATOM 596 C C . THR A 1 73 ? 10.894 11.817 -17.558 1.00 60.34 73 THR A C 1
ATOM 598 O O . THR A 1 73 ? 11.640 11.257 -18.359 1.00 60.34 73 THR A O 1
ATOM 601 N N . ALA A 1 74 ? 11.210 12.969 -16.958 1.00 59.06 74 ALA A N 1
ATOM 602 C CA . ALA A 1 74 ? 12.394 13.767 -17.262 1.00 59.06 74 ALA A CA 1
ATOM 603 C C . ALA A 1 74 ? 13.396 13.797 -16.097 1.00 59.06 74 ALA A C 1
ATOM 605 O O . ALA A 1 74 ? 13.033 13.564 -14.946 1.00 59.06 74 ALA A O 1
ATOM 606 N N . ASP A 1 75 ? 14.654 14.115 -16.407 1.00 50.56 75 ASP A N 1
ATOM 607 C CA . ASP A 1 75 ? 15.758 14.166 -15.438 1.00 50.56 75 ASP A CA 1
ATOM 608 C C . ASP A 1 75 ? 15.749 15.444 -14.563 1.00 50.56 75 ASP A C 1
ATOM 610 O O . ASP A 1 75 ? 16.522 15.539 -13.608 1.00 50.56 75 ASP A O 1
ATOM 614 N N . SER A 1 76 ? 14.888 16.429 -14.867 1.00 68.94 76 SER A N 1
ATOM 615 C CA . SER A 1 76 ? 14.714 17.677 -14.103 1.00 68.94 76 SER A CA 1
ATOM 616 C C . SER A 1 76 ? 13.281 18.232 -14.192 1.00 68.94 76 SER A C 1
ATOM 618 O O . SER A 1 76 ? 12.549 17.937 -15.138 1.00 68.94 76 SER A O 1
ATOM 620 N N . GLU A 1 77 ? 12.885 19.071 -13.227 1.00 66.44 77 GLU A N 1
ATOM 621 C CA . GLU A 1 77 ? 11.564 19.731 -13.186 1.00 66.44 77 GLU A CA 1
ATOM 622 C C . GLU A 1 77 ? 11.336 20.696 -14.357 1.00 66.44 77 GLU A C 1
ATOM 624 O O . GLU A 1 77 ? 10.264 20.696 -14.953 1.00 66.44 77 GLU A O 1
ATOM 629 N N . SER A 1 78 ? 12.364 21.450 -14.760 1.00 69.19 78 SER A N 1
ATOM 630 C CA . SER A 1 78 ? 12.286 22.350 -15.920 1.00 69.19 78 SER A CA 1
ATOM 631 C C . SER A 1 78 ? 11.989 21.584 -17.219 1.00 69.19 78 SER A C 1
ATOM 633 O O . SER A 1 78 ? 11.111 21.975 -17.989 1.00 69.19 78 SER A O 1
ATOM 635 N N . ALA A 1 79 ? 12.635 20.427 -17.417 1.00 74.75 79 ALA A N 1
ATOM 636 C CA . ALA A 1 79 ? 12.358 19.555 -18.559 1.00 74.75 79 ALA A CA 1
ATOM 637 C C . ALA A 1 79 ? 10.965 18.903 -18.471 1.00 74.75 79 ALA A C 1
ATOM 639 O O . ALA A 1 79 ? 10.331 18.640 -19.492 1.00 74.75 79 ALA A O 1
ATOM 640 N N . HIS A 1 80 ? 10.459 18.650 -17.261 1.00 81.62 80 HIS A N 1
ATOM 641 C CA . HIS A 1 80 ? 9.103 18.142 -17.066 1.00 81.62 80 HIS A CA 1
ATOM 642 C C . HIS A 1 80 ? 8.036 19.185 -17.440 1.00 81.62 80 HIS A C 1
ATOM 644 O O . HIS A 1 80 ? 7.082 18.848 -18.147 1.00 81.62 80 HIS A O 1
ATOM 650 N N . ALA A 1 81 ? 8.232 20.448 -17.049 1.00 79.94 81 ALA A N 1
ATOM 651 C CA . ALA A 1 81 ? 7.359 21.556 -17.429 1.00 79.94 81 ALA A CA 1
ATOM 652 C C . ALA A 1 81 ? 7.342 21.806 -18.941 1.00 79.94 81 ALA A C 1
ATOM 654 O O . ALA A 1 81 ? 6.268 21.997 -19.513 1.00 79.94 81 ALA A O 1
ATOM 655 N N . GLU A 1 82 ? 8.498 21.713 -19.603 1.00 83.12 82 GLU A N 1
ATOM 656 C CA . GLU A 1 82 ? 8.599 21.837 -21.061 1.00 83.12 82 GLU A CA 1
ATOM 657 C C . GLU A 1 82 ? 7.813 20.729 -21.785 1.00 83.12 82 GLU A C 1
ATOM 659 O O . GLU A 1 82 ? 7.032 21.004 -22.698 1.00 83.12 82 GLU A O 1
ATOM 664 N N . LEU A 1 83 ? 7.942 19.473 -21.339 1.00 84.19 83 LEU A N 1
ATOM 665 C CA . LEU A 1 83 ? 7.185 18.348 -21.902 1.00 84.19 83 LEU A CA 1
ATOM 666 C C . LEU A 1 83 ? 5.675 18.496 -21.697 1.00 84.19 83 LEU A C 1
ATOM 668 O O . LEU A 1 83 ? 4.887 18.124 -22.571 1.00 84.19 83 LEU A O 1
ATOM 672 N N . PHE A 1 84 ? 5.259 19.016 -20.543 1.00 89.69 84 PHE A N 1
ATOM 673 C CA . PHE A 1 84 ? 3.848 19.250 -20.271 1.00 89.69 84 PHE A CA 1
ATOM 674 C C . PHE A 1 84 ? 3.285 20.395 -21.126 1.00 89.69 84 PHE A C 1
ATOM 676 O O . PHE A 1 84 ? 2.188 20.262 -21.675 1.00 89.69 84 PHE A O 1
ATOM 683 N N . ALA A 1 85 ? 4.049 21.474 -21.313 1.00 88.50 85 ALA A N 1
ATOM 684 C CA . ALA A 1 85 ? 3.697 22.571 -22.210 1.00 88.50 85 ALA A CA 1
ATOM 685 C C . ALA A 1 85 ? 3.555 22.096 -23.670 1.00 88.50 85 ALA A C 1
ATOM 687 O O . ALA A 1 85 ? 2.509 22.316 -24.287 1.00 88.50 85 ALA A O 1
ATOM 688 N N . ASP A 1 86 ? 4.535 21.347 -24.191 1.00 87.94 86 ASP A N 1
ATOM 689 C CA . ASP A 1 86 ? 4.488 20.772 -25.547 1.00 87.94 86 ASP A CA 1
ATOM 690 C C . ASP A 1 86 ? 3.288 19.823 -25.723 1.00 87.94 86 ASP A C 1
ATOM 692 O O . ASP A 1 86 ? 2.623 19.816 -26.767 1.00 87.94 86 ASP A O 1
ATOM 696 N N . PHE A 1 87 ? 2.936 19.059 -24.683 1.00 93.19 87 PHE A N 1
ATOM 697 C CA . PHE A 1 87 ? 1.733 18.230 -24.693 1.00 93.19 87 PHE A CA 1
ATOM 698 C C . PHE A 1 87 ? 0.451 19.061 -24.846 1.00 93.19 87 PHE A C 1
ATOM 700 O O . PHE A 1 87 ? -0.410 18.698 -25.660 1.00 93.19 87 PHE A O 1
ATOM 707 N N . ILE A 1 88 ? 0.305 20.159 -24.098 1.00 93.25 88 ILE A N 1
ATOM 708 C CA . ILE A 1 88 ? -0.858 21.051 -24.204 1.00 93.25 88 ILE A CA 1
ATOM 709 C C . ILE A 1 88 ? -0.918 21.648 -25.612 1.00 93.25 88 ILE A C 1
ATOM 711 O O . ILE A 1 88 ? -1.953 21.530 -26.274 1.00 93.25 88 ILE A O 1
ATOM 715 N N . ASP A 1 89 ? 0.194 22.195 -26.107 1.00 89.38 89 ASP A N 1
ATOM 716 C CA . ASP A 1 89 ? 0.282 22.802 -27.436 1.00 89.38 89 ASP A CA 1
ATOM 717 C C . ASP A 1 89 ? -0.162 21.837 -28.534 1.00 89.38 89 ASP A C 1
ATOM 719 O O . ASP A 1 89 ? -1.104 22.123 -29.280 1.00 89.38 89 ASP A O 1
ATOM 723 N N . ARG A 1 90 ? 0.439 20.644 -28.603 1.00 89.12 90 ARG A N 1
ATOM 724 C CA . ARG A 1 90 ? 0.075 19.637 -29.614 1.00 89.12 90 ARG A CA 1
ATOM 725 C C . ARG A 1 90 ? -1.381 19.220 -29.502 1.00 89.12 90 ARG A C 1
ATOM 727 O O . ARG A 1 90 ? -2.058 19.056 -30.518 1.00 89.12 90 ARG A O 1
ATOM 734 N N . THR A 1 91 ? -1.868 19.047 -28.278 1.00 90.94 91 THR A N 1
ATOM 735 C CA . THR A 1 91 ? -3.246 18.627 -28.025 1.00 90.94 91 THR A CA 1
ATOM 736 C C . THR A 1 91 ? -4.235 19.669 -28.525 1.00 90.94 91 THR A C 1
ATOM 738 O O . THR A 1 91 ? -5.212 19.317 -29.189 1.00 90.94 91 THR A O 1
ATOM 741 N N . LEU A 1 92 ? -3.979 20.950 -28.253 1.00 90.06 92 LEU A N 1
ATOM 742 C CA . LEU A 1 92 ? -4.809 22.034 -28.754 1.00 90.06 92 LEU A CA 1
ATOM 743 C C . LEU A 1 92 ? -4.688 22.135 -30.277 1.00 90.06 92 LEU A C 1
ATOM 745 O O . LEU A 1 92 ? -5.719 22.157 -30.942 1.00 90.06 92 LEU A O 1
ATOM 749 N N . ILE A 1 93 ? -3.486 22.096 -30.852 1.00 85.69 93 ILE A N 1
ATOM 750 C CA . ILE A 1 93 ? -3.273 22.198 -32.307 1.00 85.69 93 ILE A CA 1
ATOM 751 C C . ILE A 1 93 ? -4.028 21.107 -33.080 1.00 85.69 93 ILE A C 1
ATOM 753 O O . ILE A 1 93 ? -4.674 21.391 -34.087 1.00 85.69 93 ILE A O 1
ATOM 757 N N . ILE A 1 94 ? -3.966 19.856 -32.618 1.00 82.31 94 ILE A N 1
ATOM 758 C CA . ILE A 1 94 ? -4.564 18.709 -33.320 1.00 82.31 94 ILE A CA 1
ATOM 759 C C . ILE A 1 94 ? -6.088 18.662 -33.131 1.00 82.31 94 ILE A C 1
ATOM 761 O O . ILE A 1 94 ? -6.805 18.028 -33.912 1.00 82.31 94 ILE A O 1
ATOM 765 N N . ARG A 1 95 ? -6.613 19.322 -32.095 1.00 86.00 95 ARG A N 1
ATOM 766 C CA . ARG A 1 95 ? -8.045 19.325 -31.816 1.00 86.00 95 ARG A CA 1
ATOM 767 C C . ARG A 1 95 ? -8.789 20.262 -32.786 1.00 86.00 95 ARG A C 1
ATOM 769 O O . ARG A 1 95 ? -8.406 21.428 -32.910 1.00 86.00 95 ARG A O 1
ATOM 776 N N . PRO A 1 96 ? -9.883 19.795 -33.422 1.00 82.19 96 PRO A N 1
ATOM 777 C CA . PRO A 1 96 ? -10.737 20.640 -34.252 1.00 82.19 96 PRO A CA 1
ATOM 778 C C . PRO A 1 96 ? -11.426 21.727 -33.416 1.00 82.19 96 PRO A C 1
ATOM 780 O O . PRO A 1 96 ? -11.573 21.581 -32.202 1.00 82.19 96 PRO A O 1
ATOM 783 N N . ASP A 1 97 ? -11.932 22.769 -34.081 1.00 83.38 97 ASP A N 1
ATOM 784 C CA . ASP A 1 97 ? -12.600 23.936 -33.471 1.00 83.38 97 ASP A CA 1
ATOM 785 C C . ASP A 1 97 ? -14.023 23.615 -32.965 1.00 83.38 97 ASP A C 1
ATOM 787 O O . ASP A 1 97 ? -15.007 24.302 -33.245 1.00 83.38 97 ASP A O 1
ATOM 791 N N . SER A 1 98 ? -14.150 22.504 -32.243 1.00 83.19 98 SER A N 1
ATOM 792 C CA . SER A 1 98 ? -15.390 22.034 -31.637 1.00 83.19 98 SER A CA 1
ATOM 793 C C . SER A 1 98 ? -15.537 22.602 -30.224 1.00 83.19 98 SER A C 1
ATOM 795 O O . SER A 1 98 ? -14.580 22.515 -29.445 1.00 83.19 98 SER A O 1
ATOM 797 N N . PRO A 1 99 ? -16.723 23.131 -29.859 1.00 87.50 99 PRO A N 1
ATOM 798 C CA . PRO A 1 99 ? -16.948 23.700 -28.540 1.00 87.50 99 PRO A CA 1
ATOM 799 C C . PRO A 1 99 ? -16.671 22.709 -27.407 1.00 87.50 99 PRO A C 1
ATOM 801 O O . PRO A 1 99 ? -17.128 21.565 -27.457 1.00 87.50 99 PRO A O 1
ATOM 804 N N . VAL A 1 100 ? -15.979 23.157 -26.361 1.00 91.38 100 VAL A N 1
ATOM 805 C CA . VAL A 1 100 ? -15.811 22.391 -25.119 1.00 91.38 100 VAL A CA 1
ATOM 806 C C . VAL A 1 100 ? -16.731 22.936 -24.031 1.00 91.38 100 VAL A C 1
ATOM 808 O O . VAL A 1 100 ? -16.976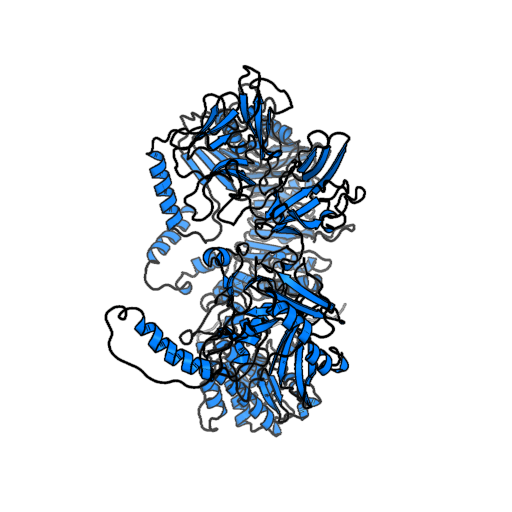 24.133 -23.911 1.00 91.38 100 VAL A O 1
ATOM 811 N N . ARG A 1 101 ? -17.272 22.042 -23.210 1.00 92.50 101 ARG A N 1
ATOM 812 C CA . ARG A 1 101 ? -18.039 22.411 -22.022 1.00 92.50 101 ARG A CA 1
ATOM 813 C C . ARG A 1 101 ? -17.116 22.901 -20.913 1.00 92.50 101 ARG A C 1
ATOM 815 O O . ARG A 1 101 ? -17.411 23.933 -20.325 1.00 92.50 101 ARG A O 1
ATOM 822 N N . THR A 1 102 ? -16.022 22.191 -20.648 1.00 94.44 102 THR A N 1
ATOM 823 C CA . THR A 1 102 ? -15.111 22.495 -19.537 1.00 94.44 102 THR A CA 1
ATOM 824 C C . THR A 1 102 ? -13.661 22.458 -20.003 1.00 94.44 102 THR A C 1
ATOM 826 O O . THR A 1 102 ? -13.257 21.532 -20.701 1.00 94.44 102 THR A O 1
ATOM 829 N N . PHE A 1 103 ? -12.881 23.456 -19.604 1.00 96.38 103 PHE A N 1
ATOM 830 C CA . PHE A 1 103 ? -11.440 23.530 -19.792 1.00 96.38 103 PHE A CA 1
ATOM 831 C C . PHE A 1 103 ? -10.787 23.754 -18.430 1.00 96.38 103 PHE A C 1
ATOM 833 O O . PHE A 1 103 ? -11.085 24.743 -17.760 1.00 96.38 103 PHE A O 1
ATOM 840 N N . ARG A 1 104 ? -9.929 22.827 -18.004 1.00 95.88 104 ARG A N 1
ATOM 841 C CA . ARG A 1 104 ? -9.147 22.942 -16.773 1.00 95.88 104 ARG A CA 1
ATOM 842 C C . ARG A 1 104 ? -7.662 22.951 -17.085 1.00 95.88 104 ARG A C 1
ATOM 844 O O . ARG A 1 104 ? -7.212 22.120 -17.876 1.00 95.88 104 ARG A O 1
ATOM 851 N N . LEU A 1 105 ? -6.940 23.859 -16.443 1.00 94.38 105 LEU A N 1
ATOM 852 C CA . LEU A 1 105 ? -5.492 23.980 -16.523 1.00 94.38 105 LEU A CA 1
ATOM 853 C C . LEU A 1 105 ? -4.928 24.153 -15.114 1.00 94.38 105 LEU A C 1
ATOM 855 O O . LEU A 1 105 ? -5.271 25.108 -14.425 1.00 94.38 105 LEU A O 1
ATOM 859 N N . SER A 1 106 ? -4.074 23.220 -14.713 1.00 90.88 106 SER A N 1
ATOM 860 C CA . SER A 1 106 ? -3.276 23.276 -13.494 1.00 90.88 106 SER A CA 1
ATOM 861 C C . SER A 1 106 ? -1.807 23.117 -13.879 1.00 90.88 106 SER A C 1
ATOM 863 O O . SER A 1 106 ? -1.457 22.124 -14.526 1.00 90.88 106 SER A O 1
ATOM 865 N N . PHE A 1 107 ? -0.982 24.123 -13.579 1.00 85.81 107 PHE A N 1
ATOM 866 C CA . 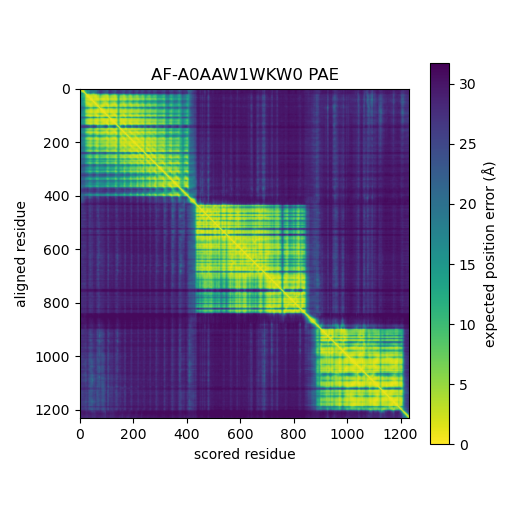PHE A 1 107 ? 0.385 24.252 -14.100 1.00 85.81 107 PHE A CA 1
ATOM 867 C C . PHE A 1 107 ? 1.312 24.901 -13.061 1.00 85.81 107 PHE A C 1
ATOM 869 O O . PHE A 1 107 ? 0.930 25.903 -12.460 1.00 85.81 107 PHE A O 1
ATOM 876 N N . ILE A 1 108 ? 2.524 24.361 -12.879 1.00 76.69 108 ILE A N 1
ATOM 877 C CA . ILE A 1 108 ? 3.553 24.979 -12.027 1.00 76.69 108 ILE A CA 1
ATOM 878 C C . ILE A 1 108 ? 4.212 26.121 -12.794 1.00 76.69 108 ILE A C 1
ATOM 880 O O . ILE A 1 108 ? 4.757 25.913 -13.878 1.00 76.69 108 ILE A O 1
ATOM 884 N N . PHE A 1 109 ? 4.155 27.333 -12.249 1.00 65.25 109 PHE A N 1
ATOM 885 C CA . PHE A 1 109 ? 4.684 28.509 -12.930 1.00 65.25 109 PHE A CA 1
ATOM 886 C C . PHE A 1 109 ? 6.178 28.720 -12.636 1.00 65.25 109 PHE A C 1
ATOM 888 O O . PHE A 1 109 ? 6.573 28.873 -11.484 1.00 65.25 109 PHE A O 1
ATOM 895 N N . ASP A 1 110 ? 6.988 28.785 -13.695 1.00 62.50 110 ASP A N 1
ATOM 896 C CA . ASP A 1 110 ? 8.394 29.219 -13.684 1.00 62.50 110 ASP A CA 1
ATOM 897 C C . ASP A 1 110 ? 8.577 30.357 -14.713 1.00 62.50 110 ASP A C 1
ATOM 899 O O . ASP A 1 110 ? 7.778 30.494 -15.652 1.00 62.50 110 ASP A O 1
ATOM 903 N N . GLN A 1 111 ? 9.600 31.203 -14.544 1.00 52.56 111 GLN A N 1
ATOM 904 C CA . GLN A 1 111 ? 9.865 32.365 -15.396 1.00 52.56 111 GLN A CA 1
ATOM 905 C C . GLN A 1 111 ? 10.116 31.951 -16.859 1.00 52.56 111 GLN A C 1
ATOM 907 O O . GLN A 1 111 ? 11.238 31.667 -17.266 1.00 52.56 111 GLN A O 1
ATOM 912 N N . GLY A 1 112 ? 9.062 31.947 -17.680 1.00 64.81 112 GLY A N 1
ATOM 913 C CA . GLY A 1 112 ? 9.167 31.695 -19.124 1.00 64.81 112 GLY A CA 1
ATOM 914 C C . GLY A 1 112 ? 7.856 31.349 -19.833 1.00 64.81 112 GLY A C 1
ATOM 915 O O . GLY A 1 112 ? 7.728 31.601 -21.029 1.00 64.81 112 GLY A O 1
ATOM 916 N N . TYR A 1 113 ? 6.853 30.840 -19.109 1.00 77.19 113 TYR A N 1
ATOM 917 C CA . TYR A 1 113 ? 5.652 30.254 -19.724 1.00 77.19 113 TYR A CA 1
ATOM 918 C C . TYR A 1 113 ? 4.417 31.170 -19.773 1.00 77.19 113 TYR A C 1
ATOM 920 O O . TYR A 1 113 ? 3.414 30.801 -20.380 1.00 77.19 113 TYR A O 1
ATOM 928 N N . GLY A 1 114 ? 4.465 32.380 -19.200 1.00 75.94 114 GLY A N 1
ATOM 929 C CA . GLY A 1 114 ? 3.294 33.272 -19.104 1.00 75.94 114 GLY A CA 1
ATOM 930 C C . GLY A 1 114 ? 2.598 33.559 -20.439 1.00 75.94 114 GLY A C 1
ATOM 931 O O . GLY A 1 114 ? 1.380 33.449 -20.535 1.00 75.94 114 GLY A O 1
ATOM 932 N N . ILE A 1 115 ? 3.371 33.816 -21.500 1.00 79.81 115 ILE A N 1
ATOM 933 C CA . ILE A 1 115 ? 2.828 34.059 -22.849 1.00 79.81 115 ILE A CA 1
ATOM 934 C C . ILE A 1 115 ? 2.131 32.806 -23.410 1.00 79.81 115 ILE A C 1
ATOM 936 O O . ILE A 1 115 ? 1.108 32.910 -24.089 1.00 79.81 115 ILE A O 1
ATOM 940 N N . GLN A 1 116 ? 2.672 31.613 -23.141 1.00 84.75 116 GLN A N 1
ATOM 941 C CA . GLN A 1 116 ? 2.075 30.356 -23.600 1.00 84.75 116 GLN A CA 1
ATOM 942 C C . GLN A 1 116 ? 0.781 30.047 -22.843 1.00 84.75 116 GLN A C 1
ATOM 944 O O . GLN A 1 116 ? -0.218 29.702 -23.473 1.00 84.75 116 GLN A O 1
ATOM 949 N N . VAL A 1 117 ? 0.757 30.266 -21.526 1.00 88.94 117 VAL A N 1
ATOM 950 C CA . VAL A 1 117 ? -0.452 30.114 -20.703 1.00 88.94 117 VAL A CA 1
ATOM 951 C C . VAL A 1 117 ? -1.576 31.028 -21.201 1.00 88.94 117 VAL A C 1
ATOM 953 O O . VAL A 1 117 ? -2.686 30.548 -21.447 1.00 88.94 117 VAL A O 1
ATOM 956 N N . ASP A 1 118 ? -1.284 32.307 -21.457 1.00 89.19 118 ASP A N 1
ATOM 957 C CA . ASP A 1 118 ? -2.249 33.253 -22.033 1.00 89.19 118 ASP A CA 1
ATOM 958 C C . ASP A 1 118 ? -2.771 32.784 -23.396 1.00 89.19 118 ASP A C 1
ATOM 960 O O . ASP A 1 118 ? -3.969 32.878 -23.680 1.00 89.19 118 ASP A O 1
ATOM 964 N N . SER A 1 119 ? -1.892 32.230 -24.236 1.00 88.50 119 SER A N 1
ATOM 965 C CA . SER A 1 119 ? -2.258 31.659 -25.536 1.00 88.50 119 SER A CA 1
ATOM 966 C C . SER A 1 119 ? -3.205 30.462 -25.394 1.00 88.50 119 SER A C 1
ATOM 968 O O . SER A 1 119 ? -4.209 30.373 -26.111 1.00 88.50 119 SER A O 1
ATOM 970 N N . TRP A 1 120 ? -2.957 29.560 -24.439 1.00 94.19 120 TRP A N 1
ATOM 971 C CA . TRP A 1 120 ? -3.829 28.410 -24.173 1.00 94.19 120 TRP A CA 1
ATOM 972 C C . TRP A 1 120 ? -5.199 28.839 -23.661 1.00 94.19 120 TRP A C 1
ATOM 974 O O . TRP A 1 120 ? -6.219 28.342 -24.147 1.00 94.19 120 TRP A O 1
ATOM 984 N N . ILE A 1 121 ? -5.233 29.796 -22.731 1.00 93.19 121 ILE A N 1
ATOM 985 C CA . ILE A 1 121 ? -6.475 30.384 -22.222 1.00 93.19 121 ILE A CA 1
ATOM 986 C C . ILE A 1 121 ? -7.237 31.049 -23.369 1.00 93.19 121 ILE A C 1
ATOM 988 O O . ILE A 1 121 ? -8.425 30.782 -23.562 1.00 93.19 121 ILE A O 1
ATOM 992 N N . HIS A 1 122 ? -6.562 31.863 -24.180 1.00 91.50 122 HIS A N 1
ATOM 993 C CA . HIS A 1 122 ? -7.175 32.521 -25.326 1.00 91.50 122 HIS A CA 1
ATOM 994 C C . HIS A 1 122 ? -7.763 31.503 -26.311 1.00 91.50 122 HIS A C 1
ATOM 996 O O . HIS A 1 122 ? -8.916 31.635 -26.721 1.00 91.50 122 HIS A O 1
ATOM 1002 N N . CYS A 1 123 ? -7.017 30.444 -26.633 1.00 91.69 123 CYS A N 1
ATOM 1003 C CA . CYS A 1 123 ? -7.468 29.338 -27.475 1.00 91.69 123 CYS A CA 1
ATOM 1004 C C . CYS A 1 123 ? -8.714 28.644 -26.896 1.00 91.69 123 CYS A C 1
ATOM 1006 O O . CYS A 1 123 ? -9.675 28.382 -27.627 1.00 91.69 123 CYS A O 1
ATOM 1008 N N . ALA A 1 124 ? -8.742 28.391 -25.584 1.00 93.50 124 ALA A N 1
ATOM 1009 C CA . ALA A 1 124 ? -9.895 27.808 -24.906 1.00 93.50 124 ALA A CA 1
ATOM 1010 C C . ALA A 1 124 ? -11.142 28.704 -25.010 1.00 93.50 124 ALA A C 1
ATOM 1012 O O . ALA A 1 124 ? -12.240 28.216 -25.291 1.00 93.50 124 ALA A O 1
ATOM 1013 N N . VAL A 1 125 ? -10.975 30.015 -24.827 1.00 92.75 125 VAL A N 1
ATOM 1014 C CA . VAL A 1 125 ? -12.072 30.992 -24.820 1.00 92.75 125 VAL A CA 1
ATOM 1015 C C . VAL A 1 125 ? -12.613 31.266 -26.222 1.00 92.75 125 VAL A C 1
ATOM 1017 O O . VAL A 1 125 ? -13.828 31.247 -26.425 1.00 92.75 125 VAL A O 1
ATOM 1020 N N . THR A 1 126 ? -11.742 31.537 -27.195 1.00 89.38 126 THR A N 1
ATOM 1021 C CA . THR A 1 126 ? -12.159 32.046 -28.512 1.00 89.38 126 THR A CA 1
ATOM 1022 C C . THR A 1 126 ? -12.377 30.932 -29.524 1.00 89.38 126 THR A C 1
ATOM 1024 O O . THR A 1 126 ? -13.415 30.901 -30.192 1.00 89.38 126 THR A O 1
ATOM 1027 N N . ARG A 1 127 ? -11.436 29.986 -29.613 1.00 90.81 127 ARG A N 1
ATOM 1028 C CA . ARG A 1 127 ? -11.472 28.898 -30.596 1.00 90.81 127 ARG A CA 1
ATOM 1029 C C . ARG A 1 127 ? -12.324 27.732 -30.113 1.00 90.81 127 ARG A C 1
ATOM 1031 O O . ARG A 1 127 ? -13.254 27.324 -30.803 1.00 90.81 127 ARG A O 1
ATOM 1038 N N . LEU A 1 128 ? -12.056 27.237 -28.904 1.00 92.06 128 LEU A N 1
ATOM 1039 C CA . LEU A 1 128 ? -12.800 26.114 -28.322 1.00 92.06 128 LEU A CA 1
ATOM 1040 C C . LEU A 1 128 ? -14.097 26.541 -27.625 1.00 92.06 128 LEU A C 1
ATOM 1042 O O . LEU A 1 128 ? -14.839 25.673 -27.173 1.00 92.06 128 LEU A O 1
ATOM 1046 N N . LYS A 1 129 ? -14.386 27.846 -27.530 1.00 92.50 129 LYS A N 1
ATOM 1047 C CA . LYS A 1 129 ? -15.625 28.403 -26.954 1.00 92.50 129 LYS A CA 1
ATOM 1048 C C . LYS A 1 129 ? -16.017 27.742 -25.628 1.00 92.50 129 LYS A C 1
ATOM 1050 O O . LYS A 1 129 ? -17.177 27.364 -25.439 1.00 92.50 129 LYS A O 1
ATOM 1055 N N . ALA A 1 130 ? -15.035 27.568 -24.743 1.00 94.00 130 ALA A N 1
ATOM 1056 C CA . ALA A 1 130 ? -15.223 26.914 -23.458 1.00 94.00 130 ALA A CA 1
ATOM 1057 C C . ALA A 1 130 ? -16.317 27.616 -22.642 1.00 94.00 130 ALA A C 1
ATOM 1059 O O . ALA A 1 130 ? -16.281 28.834 -22.475 1.00 94.00 130 ALA A O 1
ATOM 1060 N N . ARG A 1 131 ? -17.279 26.848 -22.115 1.00 94.69 131 ARG A N 1
ATOM 1061 C CA . ARG A 1 131 ? -18.305 27.390 -21.203 1.00 94.69 131 ARG A CA 1
ATOM 1062 C C . ARG A 1 131 ? -17.833 27.460 -19.757 1.00 94.69 131 ARG A C 1
ATOM 1064 O O . ARG A 1 131 ? -18.299 28.305 -19.008 1.00 94.69 131 ARG A O 1
ATOM 1071 N N . GLN A 1 132 ? -16.929 26.579 -19.348 1.00 96.12 132 GLN A N 1
ATOM 1072 C CA . GLN A 1 132 ? -16.370 26.558 -18.000 1.00 96.12 132 GLN A CA 1
ATOM 1073 C C . GLN A 1 132 ? -14.850 26.584 -18.088 1.00 96.12 132 GLN A C 1
ATOM 1075 O O . GLN A 1 132 ? -14.271 25.745 -18.779 1.00 96.12 132 GLN A O 1
ATOM 1080 N N . LEU A 1 133 ? -14.218 27.518 -17.385 1.00 96.50 133 LEU A N 1
ATOM 1081 C CA . LEU A 1 133 ? -12.772 27.700 -17.357 1.00 96.50 133 LEU A CA 1
ATOM 1082 C C . LEU A 1 133 ? -12.276 27.608 -15.913 1.00 96.50 133 LEU A C 1
ATOM 1084 O O . LEU A 1 133 ? -12.735 28.361 -15.060 1.00 96.50 133 LEU A O 1
ATOM 1088 N N . HIS A 1 134 ? -11.408 26.641 -15.621 1.00 95.75 134 HIS A N 1
ATOM 1089 C CA . HIS A 1 134 ? -10.864 26.412 -14.282 1.00 95.75 134 HIS A CA 1
ATOM 1090 C C . HIS A 1 134 ? -9.336 26.470 -14.346 1.00 95.75 134 HIS A C 1
ATOM 1092 O O . HIS A 1 134 ? -8.734 25.634 -15.019 1.00 95.75 134 HIS A O 1
ATOM 1098 N N . LEU A 1 135 ? -8.724 27.431 -13.664 1.00 94.31 135 LEU A N 1
ATOM 1099 C CA . LEU A 1 135 ? -7.288 27.697 -13.719 1.00 94.31 135 LEU A CA 1
ATOM 1100 C C . LEU A 1 135 ? -6.680 27.651 -12.312 1.00 94.31 135 LEU A C 1
ATOM 1102 O O . LEU A 1 135 ? -7.253 28.242 -11.397 1.00 94.31 135 LEU A O 1
ATOM 1106 N N . ASP A 1 136 ? -5.550 26.959 -12.160 1.00 90.69 136 ASP A N 1
ATOM 1107 C CA . ASP A 1 136 ? -4.815 26.807 -10.895 1.00 90.69 136 ASP A CA 1
ATOM 1108 C C . ASP A 1 136 ? -3.293 26.866 -11.129 1.00 90.69 136 ASP A C 1
ATOM 1110 O O . ASP A 1 136 ? -2.749 26.012 -11.834 1.00 90.69 136 ASP A O 1
ATOM 1114 N N . PHE A 1 137 ? -2.603 27.868 -10.575 1.00 85.88 137 PHE A N 1
ATOM 1115 C CA . PHE A 1 137 ? -1.166 28.083 -10.809 1.00 85.88 137 PHE A CA 1
ATOM 1116 C C . PHE A 1 137 ? -0.377 28.111 -9.490 1.00 85.88 137 PHE A C 1
ATOM 1118 O O . PHE A 1 137 ? -0.140 29.160 -8.902 1.00 85.88 137 PHE A O 1
ATOM 1125 N N . PHE A 1 138 ? 0.022 26.943 -8.988 1.00 71.62 138 PHE A N 1
ATOM 1126 C CA . PHE A 1 138 ? 0.714 26.815 -7.699 1.00 71.62 138 PHE A CA 1
ATOM 1127 C C . PHE A 1 138 ? 2.249 26.761 -7.848 1.00 71.62 138 PHE A C 1
ATOM 1129 O O . PHE A 1 138 ? 2.782 26.601 -8.948 1.00 71.62 138 PHE A O 1
ATOM 1136 N N . ILE A 1 139 ? 2.956 26.909 -6.723 1.00 59.97 139 ILE A N 1
ATOM 1137 C CA . ILE A 1 139 ? 4.424 26.883 -6.608 1.00 59.97 139 ILE A CA 1
ATOM 1138 C C . ILE A 1 139 ? 4.818 25.660 -5.771 1.00 59.97 139 ILE A C 1
ATOM 1140 O O . ILE A 1 139 ? 4.101 25.312 -4.834 1.00 59.97 139 ILE A O 1
ATOM 1144 N N . ASP A 1 140 ? 5.936 25.011 -6.102 1.00 54.66 140 ASP A N 1
ATOM 1145 C CA . ASP A 1 140 ? 6.489 23.911 -5.305 1.00 54.66 140 ASP A CA 1
ATOM 1146 C C . ASP A 1 140 ? 6.942 24.411 -3.915 1.00 54.66 140 ASP A C 1
ATOM 1148 O O . ASP A 1 140 ? 7.713 25.370 -3.799 1.00 54.66 140 ASP A O 1
ATOM 1152 N N . ASP A 1 141 ? 6.487 23.738 -2.854 1.00 44.34 141 ASP A N 1
ATOM 1153 C CA . ASP A 1 141 ? 6.768 24.035 -1.441 1.00 44.34 141 ASP A CA 1
ATOM 1154 C C . ASP A 1 141 ? 8.276 23.997 -1.084 1.00 44.34 141 ASP A C 1
ATOM 1156 O O . ASP A 1 141 ? 8.661 24.310 0.044 1.00 44.34 141 ASP A O 1
ATOM 1160 N N . HIS A 1 142 ? 9.160 23.597 -2.006 1.00 44.47 142 HIS A N 1
ATOM 1161 C CA . HIS A 1 142 ? 10.614 23.536 -1.798 1.00 44.47 142 HIS A CA 1
ATOM 1162 C C . HIS A 1 142 ? 11.361 24.875 -1.987 1.00 44.47 142 HIS A C 1
ATOM 1164 O O . HIS A 1 142 ? 12.549 24.958 -1.658 1.00 44.47 142 HIS A O 1
ATOM 1170 N N . TYR A 1 143 ? 10.694 25.947 -2.434 1.00 40.47 143 TYR A N 1
ATOM 1171 C CA . TYR A 1 143 ? 11.305 27.275 -2.592 1.00 40.47 143 TYR A CA 1
ATOM 1172 C C . TYR A 1 143 ? 11.073 28.191 -1.375 1.00 40.47 143 TYR A C 1
ATOM 1174 O O . TYR A 1 143 ? 10.150 28.999 -1.315 1.00 40.47 143 TYR A O 1
ATOM 1182 N N . HIS A 1 144 ? 11.974 28.121 -0.392 1.00 39.69 144 HIS A N 1
ATOM 1183 C CA . HIS A 1 144 ? 12.097 29.137 0.660 1.00 39.69 144 HIS A CA 1
ATOM 1184 C C . HIS A 1 144 ? 13.075 30.240 0.229 1.00 39.69 144 HIS A C 1
ATOM 1186 O O . HIS A 1 144 ? 14.238 30.252 0.632 1.00 39.69 144 HIS A O 1
ATOM 1192 N N . GLY A 1 145 ? 12.615 31.180 -0.596 1.00 32.38 145 GLY A N 1
ATOM 1193 C CA . GLY A 1 145 ? 13.400 32.357 -0.964 1.00 32.38 145 GLY A CA 1
ATOM 1194 C C . GLY A 1 145 ? 12.568 33.406 -1.695 1.00 32.38 145 GLY A C 1
ATOM 1195 O O . GLY A 1 145 ? 12.049 33.114 -2.759 1.00 32.38 145 GLY A O 1
ATOM 1196 N N . GLY A 1 146 ? 12.461 34.587 -1.073 1.00 40.91 146 GLY A N 1
ATOM 1197 C CA . GLY A 1 146 ? 11.888 35.868 -1.523 1.00 40.91 146 GLY A CA 1
ATOM 1198 C C . GLY A 1 146 ? 11.346 36.015 -2.953 1.00 40.91 146 GLY A C 1
ATOM 1199 O O . GLY A 1 146 ? 12.045 35.743 -3.922 1.00 40.91 146 GLY A O 1
ATOM 1200 N N . ASP A 1 147 ? 10.140 36.590 -3.017 1.00 44.41 147 ASP A N 1
ATOM 1201 C CA . ASP A 1 147 ? 9.371 37.052 -4.183 1.00 44.41 147 ASP A CA 1
ATOM 1202 C C . ASP A 1 147 ? 8.932 35.955 -5.171 1.00 44.41 147 ASP A C 1
ATOM 1204 O O . ASP A 1 147 ? 9.591 35.630 -6.157 1.00 44.41 147 ASP A O 1
ATOM 1208 N N . SER A 1 148 ? 7.750 35.397 -4.886 1.00 50.34 148 SER A N 1
ATOM 1209 C CA . SER A 1 148 ? 7.049 34.400 -5.695 1.00 50.34 148 SER A CA 1
ATOM 1210 C C . SER A 1 148 ? 6.468 35.003 -6.980 1.00 50.34 148 SER A C 1
ATOM 1212 O O . SER A 1 148 ? 5.608 35.885 -6.924 1.00 50.34 148 SER A O 1
ATOM 1214 N N . TRP A 1 149 ? 6.864 34.480 -8.137 1.00 59.56 149 TRP A N 1
ATOM 1215 C CA . TRP A 1 149 ? 6.288 34.840 -9.434 1.00 59.56 149 TRP A CA 1
ATOM 1216 C C . TRP A 1 149 ? 5.025 34.001 -9.678 1.00 59.56 149 TRP A C 1
ATOM 1218 O O . TRP A 1 149 ? 5.114 32.897 -10.199 1.00 59.56 149 TRP A O 1
ATOM 1228 N N . LEU A 1 150 ? 3.848 34.480 -9.263 1.00 68.62 150 LEU A N 1
ATOM 1229 C CA . LEU A 1 150 ? 2.571 33.895 -9.700 1.00 68.62 150 LEU A CA 1
ATOM 1230 C C . LEU A 1 150 ? 2.206 34.426 -11.096 1.00 68.62 150 LEU A C 1
ATOM 1232 O O . LEU A 1 150 ? 2.652 35.497 -11.500 1.00 68.62 150 LEU A O 1
ATOM 1236 N N . HIS A 1 151 ? 1.376 33.687 -11.834 1.00 81.12 151 HIS A N 1
ATOM 1237 C CA . HIS A 1 151 ? 0.904 34.115 -13.152 1.00 81.12 151 HIS A CA 1
ATOM 1238 C C . HIS A 1 151 ? -0.046 35.326 -13.056 1.00 81.12 151 HIS A C 1
ATOM 1240 O O . HIS A 1 151 ? -1.001 35.301 -12.277 1.00 81.12 151 HIS A O 1
ATOM 1246 N N . ASP A 1 152 ? 0.181 36.346 -13.890 1.00 83.00 152 ASP A N 1
ATOM 1247 C CA . ASP A 1 152 ? -0.671 37.533 -14.025 1.00 83.00 152 ASP A CA 1
ATOM 1248 C C . ASP A 1 152 ? -1.867 37.259 -14.957 1.00 83.00 152 ASP A C 1
ATOM 1250 O O . ASP A 1 152 ? -1.802 37.459 -16.170 1.00 83.00 152 ASP A O 1
ATOM 1254 N N . PHE A 1 153 ? -2.998 36.822 -14.403 1.00 88.06 153 PHE A N 1
ATOM 1255 C CA . PHE A 1 153 ? -4.201 36.568 -15.191 1.00 88.06 153 PHE A CA 1
ATOM 1256 C C . PHE A 1 153 ? -4.906 37.873 -15.594 1.00 88.06 153 PHE A C 1
ATOM 1258 O O . PHE A 1 153 ? -5.390 38.647 -14.756 1.00 88.06 153 PHE A O 1
ATOM 1265 N N . HIS A 1 154 ? -5.059 38.077 -16.905 1.00 86.56 154 HIS A N 1
ATOM 1266 C CA . HIS A 1 154 ? -5.747 39.231 -17.478 1.00 86.56 154 HIS A CA 1
ATOM 1267 C C . HIS A 1 154 ? -7.205 38.927 -17.871 1.00 86.56 154 HIS A C 1
ATOM 1269 O O . HIS A 1 154 ? -7.483 38.172 -18.804 1.00 86.56 154 HIS A O 1
ATOM 1275 N N . PHE A 1 155 ? -8.170 39.633 -17.266 1.00 86.44 155 PHE A N 1
ATOM 1276 C CA . PHE A 1 155 ? -9.605 39.490 -17.596 1.00 86.44 155 PHE A CA 1
ATOM 1277 C C . PHE A 1 155 ? -9.965 39.862 -19.045 1.00 86.44 155 PHE A C 1
ATOM 1279 O O . PHE A 1 155 ? -11.014 39.460 -19.557 1.00 86.44 155 PHE A O 1
ATOM 1286 N N . SER A 1 156 ? -9.095 40.599 -19.743 1.00 83.62 156 SER A N 1
ATOM 1287 C CA . SER A 1 156 ? -9.241 40.887 -21.173 1.00 83.62 156 SER A CA 1
ATOM 1288 C C . SER A 1 156 ? -9.292 39.626 -22.039 1.00 83.62 156 SER A C 1
ATOM 1290 O O . SER A 1 156 ? -9.951 39.659 -23.079 1.00 83.62 156 SER A O 1
ATOM 1292 N N . LEU A 1 157 ? -8.690 38.517 -21.592 1.00 85.38 157 LEU A N 1
ATOM 1293 C CA . LEU A 1 157 ? -8.698 37.228 -22.290 1.00 85.38 157 LEU A CA 1
ATOM 1294 C C . LEU A 1 157 ? -10.105 36.631 -22.435 1.00 85.38 157 LEU A C 1
ATOM 1296 O O . LEU A 1 157 ? -10.346 35.853 -23.354 1.00 85.38 157 LEU A O 1
ATOM 1300 N N . LEU A 1 158 ? -11.047 37.024 -21.570 1.00 88.19 158 LEU A N 1
ATOM 1301 C CA . LEU A 1 158 ? -12.438 36.554 -21.593 1.00 88.19 158 LEU A CA 1
ATOM 1302 C C . LEU A 1 158 ? -13.332 37.357 -22.547 1.00 88.19 158 LEU A C 1
ATOM 1304 O O . LEU A 1 158 ? -14.486 36.989 -22.789 1.00 88.19 158 LEU A O 1
ATOM 1308 N N . ARG A 1 159 ? -12.827 38.473 -23.088 1.00 81.50 159 ARG A N 1
ATOM 1309 C CA . ARG A 1 159 ? -13.595 39.345 -23.979 1.00 81.50 159 ARG A CA 1
ATOM 1310 C C . ARG A 1 159 ? -14.013 38.573 -25.234 1.00 81.50 159 ARG A C 1
ATOM 1312 O O . ARG A 1 159 ? -13.204 37.891 -25.850 1.00 81.50 159 ARG A O 1
ATOM 1319 N N . ASN A 1 160 ? -15.275 38.729 -25.638 1.00 75.38 160 ASN A N 1
ATOM 1320 C CA . ASN A 1 160 ? -15.892 38.023 -26.773 1.00 75.38 160 ASN A CA 1
ATOM 1321 C C . ASN A 1 160 ? -15.992 36.488 -26.604 1.00 75.38 160 ASN A C 1
ATOM 1323 O O . ASN A 1 160 ? -16.274 35.783 -27.573 1.00 75.38 160 ASN A O 1
ATOM 1327 N N . GLY A 1 161 ? -15.784 35.972 -25.388 1.00 80.50 161 GLY A N 1
ATOM 1328 C CA . GLY A 1 161 ? -15.936 34.562 -25.038 1.00 80.50 161 GLY A CA 1
ATOM 1329 C C . GLY A 1 161 ? -17.357 34.159 -24.625 1.00 80.50 161 GLY A C 1
ATOM 1330 O O . GLY A 1 161 ? -18.222 34.989 -24.338 1.00 80.50 161 GLY A O 1
ATOM 1331 N N . CYS A 1 162 ? -17.591 32.847 -24.555 1.00 88.94 162 CYS A N 1
ATOM 1332 C CA . CYS A 1 162 ? -18.843 32.240 -24.074 1.00 88.94 162 CYS A CA 1
ATOM 1333 C C . CYS A 1 162 ? -18.678 31.576 -22.692 1.00 88.94 162 CYS A C 1
ATOM 1335 O O . CYS A 1 162 ? -19.406 30.637 -22.379 1.00 88.94 162 CYS A O 1
ATOM 1337 N N . VAL A 1 163 ? -17.698 32.022 -21.896 1.00 94.12 163 VAL A N 1
ATOM 1338 C CA . VAL A 1 163 ? -17.428 31.465 -20.562 1.00 94.12 163 VAL A CA 1
ATOM 1339 C C . VAL A 1 163 ? -18.564 31.859 -19.618 1.00 94.12 163 VAL A C 1
ATOM 1341 O O . VAL A 1 163 ? -18.773 33.039 -19.356 1.00 94.12 163 VAL A O 1
ATOM 1344 N N . GLU A 1 164 ? -19.282 30.851 -19.134 1.00 95.19 164 GLU A N 1
ATOM 1345 C CA . GLU A 1 164 ? -20.371 30.926 -18.158 1.00 95.19 164 GLU A CA 1
ATOM 1346 C C . GLU A 1 164 ? -19.839 30.778 -16.725 1.00 95.19 164 GLU A C 1
ATOM 1348 O O . GLU A 1 164 ? -20.292 31.472 -15.817 1.00 95.19 164 GLU A O 1
ATOM 1353 N N . ILE A 1 165 ? -18.841 29.909 -16.524 1.00 95.88 165 ILE A N 1
ATOM 1354 C CA . ILE A 1 165 ? -18.245 29.632 -15.211 1.00 95.88 165 ILE A CA 1
ATOM 1355 C C . ILE A 1 165 ? -16.737 29.855 -15.254 1.00 95.88 165 ILE A C 1
ATOM 1357 O O . ILE A 1 165 ? -16.045 29.206 -16.037 1.00 95.88 165 ILE A O 1
ATOM 1361 N N . LEU A 1 166 ? -16.223 30.708 -14.371 1.00 96.25 166 LEU A N 1
ATOM 1362 C CA . LEU A 1 166 ? -14.792 30.945 -14.200 1.00 96.25 166 LEU A CA 1
ATOM 1363 C C . LEU A 1 166 ? -14.357 30.565 -12.786 1.00 96.25 166 LEU A C 1
ATOM 1365 O O . LEU A 1 166 ? -14.931 31.055 -11.817 1.00 96.25 166 LEU A O 1
ATOM 1369 N N . ARG A 1 167 ? -13.331 29.721 -12.671 1.00 96.06 167 ARG A N 1
ATOM 1370 C CA . ARG A 1 167 ? -12.651 29.405 -11.413 1.00 96.06 167 ARG A CA 1
ATOM 1371 C C . ARG A 1 167 ? -11.172 29.737 -11.518 1.00 96.06 167 ARG A C 1
ATOM 1373 O O . ARG A 1 167 ? -10.519 29.242 -12.430 1.00 96.06 167 ARG A O 1
ATOM 1380 N N . LEU A 1 168 ? -10.679 30.544 -10.587 1.00 93.62 168 LEU A N 1
ATOM 1381 C CA . LEU A 1 168 ? -9.291 30.983 -10.496 1.00 93.62 168 LEU A CA 1
ATOM 1382 C C . LEU A 1 168 ? -8.737 30.632 -9.116 1.00 93.62 168 LEU A C 1
ATOM 1384 O O . LEU A 1 168 ? -9.363 30.949 -8.100 1.00 93.62 168 LEU A O 1
ATOM 1388 N N . THR A 1 169 ? -7.574 29.993 -9.096 1.00 90.31 169 THR A N 1
ATOM 1389 C CA . THR A 1 169 ? -6.866 29.604 -7.877 1.00 90.31 169 THR A CA 1
ATOM 1390 C C . THR A 1 169 ? -5.371 29.899 -8.044 1.00 90.31 169 THR A C 1
ATOM 1392 O O . THR A 1 169 ? -4.825 29.650 -9.115 1.00 90.31 169 THR A O 1
ATOM 1395 N N . HIS A 1 170 ? -4.726 30.464 -7.016 1.00 84.44 170 HIS A N 1
ATOM 1396 C CA . HIS A 1 170 ? -3.291 30.798 -7.008 1.00 84.44 170 HIS A CA 1
ATOM 1397 C C . HIS A 1 170 ? -2.832 31.613 -8.243 1.00 84.44 170 HIS A C 1
ATOM 1399 O O . HIS A 1 170 ? -2.138 31.112 -9.115 1.00 84.44 170 HIS A O 1
ATOM 1405 N N . CYS A 1 171 ? -3.222 32.883 -8.368 1.00 84.31 171 CYS A N 1
ATOM 1406 C CA . CYS A 1 171 ? -2.711 33.766 -9.430 1.00 84.31 171 CYS A CA 1
ATOM 1407 C C . CYS A 1 171 ? -2.778 35.240 -9.025 1.00 84.31 171 CYS A C 1
ATOM 1409 O O . CYS A 1 171 ? -3.540 35.605 -8.131 1.00 84.31 171 CYS A O 1
ATOM 1411 N N . PHE A 1 172 ? -2.053 36.113 -9.721 1.00 83.19 172 PHE A N 1
ATOM 1412 C CA . PHE A 1 172 ? -2.285 37.552 -9.618 1.00 83.19 172 PHE A CA 1
ATOM 1413 C C . PHE A 1 172 ? -3.382 37.972 -10.594 1.00 83.19 172 PHE A C 1
ATOM 1415 O O . PHE A 1 172 ? -3.437 37.508 -11.731 1.00 83.19 172 PHE A O 1
ATOM 1422 N N . LEU A 1 173 ? -4.297 38.834 -10.148 1.00 83.56 173 LEU A N 1
ATOM 1423 C CA . LEU A 1 173 ? -5.389 39.319 -10.991 1.00 83.56 173 LEU A CA 1
ATOM 1424 C C . LEU A 1 173 ? -5.108 40.721 -11.499 1.00 83.56 173 LEU A C 1
ATOM 1426 O O . LEU A 1 173 ? -5.015 41.673 -10.726 1.00 83.56 173 LEU A O 1
ATOM 1430 N N . MET A 1 174 ? -5.104 40.858 -12.820 1.00 80.19 174 MET A N 1
ATOM 1431 C CA . MET A 1 174 ? -4.945 42.137 -13.494 1.00 80.19 174 MET A CA 1
ATOM 1432 C C . MET A 1 174 ? -6.272 42.564 -14.126 1.00 80.19 174 MET A C 1
ATOM 1434 O O . MET A 1 174 ? -6.704 42.041 -15.162 1.00 80.19 174 MET A O 1
ATOM 1438 N N . LEU A 1 175 ? -6.933 43.543 -13.498 1.00 80.62 175 LEU A N 1
ATOM 1439 C CA . LEU A 1 175 ? -8.157 44.151 -14.022 1.00 80.62 175 LEU A CA 1
ATOM 1440 C C . LEU A 1 175 ? -7.828 45.325 -14.956 1.00 80.62 175 LEU A C 1
ATOM 1442 O O . LEU A 1 175 ? -6.995 46.169 -14.622 1.00 80.62 175 LEU A O 1
ATOM 1446 N N . PRO A 1 176 ? -8.488 45.439 -16.121 1.00 76.69 176 PRO A N 1
ATOM 1447 C CA . PRO A 1 176 ? -8.342 46.615 -16.965 1.00 76.69 176 PRO A CA 1
ATOM 1448 C C . PRO A 1 176 ? -8.980 47.843 -16.305 1.00 76.69 176 PRO A C 1
ATOM 1450 O O . PRO A 1 176 ? -10.037 47.744 -15.686 1.00 76.69 176 PRO A O 1
ATOM 1453 N N . ALA A 1 177 ? -8.396 49.023 -16.537 1.00 71.62 177 ALA A N 1
ATOM 1454 C CA . ALA A 1 177 ? -8.830 50.295 -15.942 1.00 71.62 177 ALA A CA 1
ATOM 1455 C C . ALA A 1 177 ? -10.322 50.644 -16.158 1.00 71.62 177 ALA A C 1
ATOM 1457 O O . ALA A 1 177 ? -10.893 51.401 -15.383 1.00 71.62 177 ALA A O 1
ATOM 1458 N N . ASN A 1 178 ? -10.968 50.072 -17.183 1.00 68.88 178 ASN A N 1
ATOM 1459 C CA . ASN A 1 178 ? -12.385 50.274 -17.501 1.00 68.88 178 ASN A CA 1
ATOM 1460 C C . ASN A 1 178 ? -13.198 48.970 -17.353 1.00 68.88 178 ASN A C 1
ATOM 1462 O O . ASN A 1 178 ? -13.944 48.603 -18.266 1.00 68.88 178 ASN A O 1
ATOM 1466 N N . MET A 1 179 ? -13.040 48.234 -16.248 1.00 79.56 179 MET A N 1
ATOM 1467 C CA . MET A 1 179 ? -13.696 46.931 -16.033 1.00 79.56 179 MET A CA 1
ATOM 1468 C C . MET A 1 179 ? -15.227 46.980 -16.184 1.00 79.56 179 MET A C 1
ATOM 1470 O O . MET A 1 179 ? -15.819 46.111 -16.821 1.00 79.56 179 MET A O 1
ATOM 1474 N N . SER A 1 180 ? -15.858 48.062 -15.728 1.00 67.75 180 SER A N 1
ATOM 1475 C CA . SER A 1 180 ? -17.297 48.322 -15.894 1.00 67.75 180 SER A CA 1
ATOM 1476 C C . SER A 1 180 ? -17.767 48.374 -17.358 1.00 67.75 180 SER A C 1
ATOM 1478 O O . SER A 1 180 ? -18.947 48.186 -17.638 1.00 67.75 180 SER A O 1
ATOM 1480 N N . THR A 1 181 ? -16.856 48.588 -18.316 1.00 69.88 181 THR A N 1
ATOM 1481 C CA . THR A 1 181 ? -17.151 48.611 -19.762 1.00 69.88 181 THR A CA 1
ATOM 1482 C C . THR A 1 181 ? -16.857 47.288 -20.475 1.00 69.88 181 THR A C 1
ATOM 1484 O O . THR A 1 181 ? -17.165 47.159 -21.660 1.00 69.88 181 THR A O 1
ATOM 1487 N N . MET A 1 182 ? -16.258 46.297 -19.795 1.00 73.00 182 MET A N 1
ATOM 1488 C CA . MET A 1 182 ? -15.941 44.998 -20.406 1.00 73.00 182 MET A CA 1
ATOM 1489 C C . MET A 1 182 ? -17.184 44.184 -20.766 1.00 73.00 182 MET A C 1
ATOM 1491 O O . MET A 1 182 ? -17.129 43.428 -21.734 1.00 73.00 182 MET A O 1
ATOM 1495 N N . ASN A 1 183 ? -18.278 44.364 -20.019 1.00 74.94 183 ASN A N 1
ATOM 1496 C CA . ASN A 1 183 ? -19.588 43.771 -20.276 1.00 74.94 183 ASN A CA 1
ATOM 1497 C C . ASN A 1 183 ? -19.530 42.253 -20.544 1.00 74.94 183 ASN A C 1
ATOM 1499 O O . ASN A 1 183 ? -19.935 41.773 -21.606 1.00 74.94 183 ASN A O 1
ATOM 1503 N N . LEU A 1 184 ? -18.996 41.489 -19.587 1.00 84.56 184 LEU A N 1
ATOM 1504 C CA . LEU A 1 184 ? -18.864 40.031 -19.675 1.00 84.56 184 LEU A CA 1
ATOM 1505 C C . LEU A 1 184 ? -20.221 39.338 -19.432 1.00 84.56 184 LEU A C 1
ATOM 1507 O O . LEU A 1 184 ? -20.401 38.612 -18.461 1.00 84.56 184 LEU A O 1
ATOM 1511 N N . CYS A 1 185 ? -21.196 39.564 -20.318 1.00 83.81 185 CYS A N 1
ATOM 1512 C CA . CYS A 1 185 ? -22.576 39.073 -20.185 1.00 83.81 185 CYS A CA 1
ATOM 1513 C C . CYS A 1 185 ? -22.713 37.546 -20.118 1.00 83.81 185 CYS A C 1
ATOM 1515 O O . CYS A 1 185 ? -23.741 37.058 -19.657 1.00 83.81 185 CYS A O 1
ATOM 1517 N N . SER A 1 186 ? -21.743 36.794 -20.635 1.00 89.06 186 SER A N 1
ATOM 1518 C CA . SER A 1 186 ? -21.800 35.329 -20.624 1.00 89.06 186 SER A CA 1
ATOM 1519 C C . SER A 1 186 ? -21.543 34.754 -19.232 1.00 89.06 186 SER A C 1
ATOM 1521 O O . SER A 1 186 ? -22.032 33.668 -18.951 1.00 89.06 186 SER A O 1
ATOM 1523 N N . LEU A 1 187 ? -20.794 35.466 -18.378 1.00 92.69 187 LEU A N 1
ATOM 1524 C CA . LEU A 1 187 ? -20.313 34.945 -17.103 1.00 92.69 187 LEU A CA 1
ATOM 1525 C C . LEU A 1 187 ? -21.414 35.005 -16.038 1.00 92.69 187 LEU A C 1
ATOM 1527 O O . LEU A 1 187 ? -21.825 36.089 -15.626 1.00 92.69 187 LEU A O 1
ATOM 1531 N N . THR A 1 188 ? -21.850 33.832 -15.582 1.00 94.38 188 THR A N 1
ATOM 1532 C CA . THR A 1 188 ? -22.896 33.658 -14.565 1.00 94.38 188 THR A CA 1
ATOM 1533 C C . THR A 1 188 ? -22.342 33.202 -13.223 1.00 94.38 188 THR A C 1
ATOM 1535 O O . THR A 1 188 ? -22.990 33.409 -12.200 1.00 94.38 188 THR A O 1
ATOM 1538 N N . SER A 1 189 ? -21.158 32.579 -13.197 1.00 96.06 189 SER A N 1
ATOM 1539 C CA . SER A 1 189 ? -20.541 32.092 -11.959 1.00 96.06 189 SER A CA 1
ATOM 1540 C C . SER A 1 189 ? -19.045 32.388 -11.900 1.00 96.06 189 SER A C 1
ATOM 1542 O O . SER A 1 189 ? -18.302 32.035 -12.818 1.00 96.06 189 SER A O 1
ATOM 1544 N N . LEU A 1 190 ? -18.598 32.996 -10.803 1.00 95.62 190 LEU A N 1
ATOM 1545 C CA . LEU A 1 190 ? -17.208 33.385 -10.580 1.00 95.62 190 LEU A CA 1
ATOM 1546 C C . LEU A 1 190 ? -16.705 32.837 -9.243 1.00 95.62 190 LEU A C 1
ATOM 1548 O O . LEU A 1 190 ? -17.264 33.137 -8.194 1.00 95.62 190 LEU A O 1
ATOM 1552 N N . PHE A 1 191 ? -15.627 32.063 -9.298 1.00 95.38 191 PHE A N 1
ATOM 1553 C CA . PHE A 1 191 ? -14.990 31.411 -8.162 1.00 95.38 191 PHE A CA 1
ATOM 1554 C C . PHE A 1 191 ? -13.537 31.880 -8.067 1.00 95.38 191 PHE A C 1
ATOM 1556 O O . PHE A 1 191 ? -12.765 31.658 -8.998 1.00 95.38 191 PHE A O 1
ATOM 1563 N N . ILE A 1 192 ? -13.159 32.523 -6.967 1.00 91.69 192 ILE A N 1
ATOM 1564 C CA . ILE A 1 192 ? -11.812 33.057 -6.744 1.00 91.69 192 ILE A CA 1
ATOM 1565 C C . ILE A 1 192 ? -11.297 32.518 -5.414 1.00 91.69 192 ILE A C 1
ATOM 1567 O O . ILE A 1 192 ? -11.964 32.658 -4.389 1.00 91.69 192 ILE A O 1
ATOM 1571 N N . GLU A 1 193 ? -10.121 31.896 -5.427 1.00 89.00 193 GLU A N 1
ATOM 1572 C CA . GLU A 1 193 ? -9.544 31.259 -4.247 1.00 89.00 193 GLU A CA 1
ATOM 1573 C C . GLU A 1 193 ? -8.037 31.524 -4.119 1.00 89.00 193 GLU A C 1
ATOM 1575 O O . GLU A 1 193 ? -7.307 31.346 -5.088 1.00 89.00 193 GLU A O 1
ATOM 1580 N N . ARG A 1 194 ? -7.559 31.904 -2.923 1.00 82.44 194 ARG A N 1
ATOM 1581 C CA . ARG A 1 194 ? -6.125 32.143 -2.628 1.00 82.44 194 ARG A CA 1
ATOM 1582 C C . ARG A 1 194 ? -5.467 33.169 -3.556 1.00 82.44 194 ARG A C 1
ATOM 1584 O O . ARG A 1 194 ? -4.426 32.917 -4.158 1.00 82.44 194 ARG A O 1
ATOM 1591 N N . ILE A 1 195 ? -6.124 34.314 -3.696 1.00 83.56 195 ILE A N 1
ATOM 1592 C CA . ILE A 1 195 ? -5.725 35.401 -4.589 1.00 83.56 195 ILE A CA 1
ATOM 1593 C C . ILE A 1 195 ? -5.779 36.728 -3.829 1.00 83.56 195 ILE A C 1
ATOM 1595 O O . ILE A 1 195 ? -6.726 36.983 -3.078 1.00 83.56 195 ILE A O 1
ATOM 1599 N N . ASP A 1 196 ? -4.792 37.587 -4.064 1.00 82.06 196 ASP A N 1
ATOM 1600 C CA . ASP A 1 196 ? -4.761 38.939 -3.512 1.00 82.06 196 ASP A CA 1
ATOM 1601 C C . ASP A 1 196 ? -5.788 39.832 -4.224 1.00 82.06 196 ASP A C 1
ATOM 1603 O O . ASP A 1 196 ? -5.770 40.007 -5.445 1.00 82.06 196 ASP A O 1
ATOM 1607 N N . LEU A 1 197 ? -6.710 40.404 -3.449 1.00 83.38 197 LEU A N 1
ATOM 1608 C CA . LEU A 1 197 ? -7.806 41.239 -3.924 1.00 83.38 197 LEU A CA 1
ATOM 1609 C C . LEU A 1 197 ? -7.912 42.523 -3.106 1.00 83.38 197 LEU A C 1
ATOM 1611 O O . LEU A 1 197 ? -7.837 42.519 -1.880 1.00 83.38 197 LEU A O 1
ATOM 1615 N N . THR A 1 198 ? -8.215 43.626 -3.785 1.00 86.62 198 THR A N 1
ATOM 1616 C CA . THR A 1 198 ? -8.651 44.864 -3.124 1.00 86.62 198 THR A CA 1
ATOM 1617 C C . THR A 1 198 ? -10.174 44.990 -3.147 1.00 86.62 198 THR A C 1
ATOM 1619 O O . THR A 1 198 ? -10.842 44.482 -4.052 1.00 86.62 198 THR A O 1
ATOM 1622 N N . ASP A 1 199 ? -10.743 45.742 -2.199 1.00 85.81 199 ASP A N 1
ATOM 1623 C CA . ASP A 1 199 ? -12.192 46.002 -2.157 1.00 85.81 199 ASP A CA 1
ATOM 1624 C C . ASP A 1 199 ? -12.711 46.626 -3.467 1.00 85.81 199 ASP A C 1
ATOM 1626 O O . ASP A 1 199 ? -13.855 46.400 -3.869 1.00 85.81 199 ASP A O 1
ATOM 1630 N N . GLN A 1 200 ? -11.875 47.429 -4.138 1.00 86.25 200 GLN A N 1
ATOM 1631 C CA . GLN A 1 200 ? -12.216 48.045 -5.417 1.00 86.25 200 GLN A CA 1
ATOM 1632 C C . GLN A 1 200 ? -12.264 47.015 -6.547 1.00 86.25 200 GLN A C 1
ATOM 1634 O O . GLN A 1 200 ? -13.216 47.032 -7.321 1.00 86.25 200 GLN A O 1
ATOM 1639 N N . MET A 1 201 ? -11.317 46.074 -6.591 1.00 87.38 201 MET A N 1
ATOM 1640 C CA . MET A 1 201 ? -11.302 45.013 -7.602 1.00 87.38 201 MET A CA 1
ATOM 1641 C C . MET A 1 201 ? -12.573 44.159 -7.557 1.00 87.38 201 MET A C 1
ATOM 1643 O O . MET A 1 201 ? -13.128 43.837 -8.603 1.00 87.38 201 MET A O 1
ATOM 1647 N N . VAL A 1 202 ? -13.091 43.840 -6.366 1.00 88.88 202 VAL A N 1
ATOM 1648 C CA . VAL A 1 202 ? -14.346 43.077 -6.238 1.00 88.88 202 VAL A CA 1
ATOM 1649 C C . VAL A 1 202 ? -15.546 43.874 -6.760 1.00 88.88 202 VAL A C 1
ATOM 1651 O O . VAL A 1 202 ? -16.384 43.328 -7.479 1.00 88.88 202 VAL A O 1
ATOM 1654 N N . ARG A 1 203 ? -15.623 45.178 -6.458 1.00 88.12 203 ARG A N 1
ATOM 1655 C CA . ARG A 1 203 ? -16.671 46.055 -7.012 1.00 88.12 203 ARG A CA 1
ATOM 1656 C C . ARG A 1 203 ? -16.586 46.145 -8.532 1.00 88.12 203 ARG A C 1
ATOM 1658 O O . ARG A 1 203 ? -17.609 46.058 -9.211 1.00 88.12 203 ARG A O 1
ATOM 1665 N N . ASP A 1 204 ? -15.374 46.274 -9.055 1.00 87.88 204 ASP A N 1
ATOM 1666 C CA . ASP A 1 204 ? -15.115 46.343 -10.487 1.00 87.88 204 ASP A CA 1
ATOM 1667 C C . ASP A 1 204 ? -15.530 45.039 -11.183 1.00 87.88 204 ASP A C 1
ATOM 1669 O O . ASP A 1 204 ? -16.219 45.096 -12.202 1.00 87.88 204 ASP A O 1
ATOM 1673 N N . LEU A 1 205 ? -15.226 43.877 -10.594 1.00 89.56 205 LEU A N 1
ATOM 1674 C CA . LEU A 1 205 ? -15.655 42.559 -11.079 1.00 89.56 205 LEU A CA 1
ATOM 1675 C C . LEU A 1 205 ? -17.180 42.425 -11.150 1.00 89.56 205 LEU A C 1
ATOM 1677 O O . LEU A 1 205 ? -17.706 42.042 -12.196 1.00 89.56 205 LEU A O 1
ATOM 1681 N N . ILE A 1 206 ? -17.891 42.784 -10.075 1.00 89.19 206 ILE A N 1
ATOM 1682 C CA . ILE A 1 206 ? -19.363 42.743 -10.032 1.00 89.19 206 ILE A CA 1
ATOM 1683 C C . ILE A 1 206 ? -19.950 43.685 -11.090 1.00 89.19 206 ILE A C 1
ATOM 1685 O O . ILE A 1 206 ? -20.875 43.312 -11.808 1.00 89.19 206 ILE A O 1
ATOM 1689 N N . SER A 1 207 ? -19.393 44.892 -11.232 1.00 86.12 207 SER A N 1
ATOM 1690 C CA . SER A 1 207 ? -19.863 45.862 -12.228 1.00 86.12 207 SER A CA 1
ATOM 1691 C C . SER A 1 207 ? -19.587 45.427 -13.674 1.00 86.12 207 SER A C 1
ATOM 1693 O O . SER A 1 207 ? -20.378 45.726 -14.566 1.00 86.12 207 SER A O 1
ATOM 1695 N N . GLY A 1 208 ? -18.484 44.710 -13.912 1.00 86.44 208 GLY A N 1
ATOM 1696 C CA . GLY A 1 208 ? -18.080 44.225 -15.233 1.00 86.44 208 GLY A CA 1
ATOM 1697 C C . GLY A 1 208 ? -18.814 42.961 -15.694 1.00 86.44 208 GLY A C 1
ATOM 1698 O O . GLY A 1 208 ? -18.783 42.652 -16.889 1.00 86.44 208 GLY A O 1
ATOM 1699 N N . CYS A 1 209 ? -19.487 42.252 -14.778 1.00 89.62 209 CYS A N 1
ATOM 1700 C CA . CYS A 1 209 ? -20.187 40.986 -15.023 1.00 89.62 209 CYS A CA 1
ATOM 1701 C C . CYS A 1 209 ? -21.696 41.127 -14.721 1.00 89.62 209 CYS A C 1
ATOM 1703 O O . CYS A 1 209 ? -22.163 40.720 -13.658 1.00 89.62 209 CYS A O 1
ATOM 1705 N N . PRO A 1 210 ? -22.498 41.701 -15.638 1.00 86.62 210 PRO A N 1
ATOM 1706 C CA . PRO A 1 210 ? -23.881 42.094 -15.344 1.00 86.62 210 PRO A CA 1
ATOM 1707 C C . PRO A 1 210 ? -24.871 40.933 -15.148 1.00 86.62 210 PRO A C 1
ATOM 1709 O O . PRO A 1 210 ? -25.958 41.168 -14.624 1.00 86.62 210 PRO A O 1
ATOM 1712 N N . ASN A 1 211 ? -24.523 39.711 -15.564 1.00 90.50 211 ASN A N 1
ATOM 1713 C CA . ASN A 1 211 ? -25.346 38.501 -15.413 1.00 90.50 211 ASN A CA 1
ATOM 1714 C C . ASN A 1 211 ? -24.773 37.535 -14.361 1.00 90.50 211 ASN A C 1
ATOM 1716 O O . ASN A 1 211 ? -25.031 36.338 -14.418 1.00 90.50 211 ASN A O 1
ATOM 1720 N N . LEU A 1 212 ? -23.947 38.041 -13.442 1.00 93.44 212 LEU A N 1
ATOM 1721 C CA . LEU A 1 212 ? -23.336 37.224 -12.405 1.00 93.44 212 LEU A CA 1
ATOM 1722 C C . LEU A 1 212 ? -24.381 36.826 -11.350 1.00 93.44 212 LEU A C 1
ATOM 1724 O O . LEU A 1 212 ? -24.840 37.666 -10.571 1.00 93.44 212 LEU A O 1
ATOM 1728 N N . ASP A 1 213 ? -24.706 35.535 -11.324 1.00 94.19 213 ASP A N 1
ATOM 1729 C CA . ASP A 1 213 ? -25.694 34.930 -10.431 1.00 94.19 213 ASP A CA 1
ATOM 1730 C C . ASP A 1 213 ? -25.026 34.242 -9.227 1.00 94.19 213 ASP A C 1
ATOM 1732 O O . ASP A 1 213 ? -25.629 34.168 -8.159 1.00 94.19 213 ASP A O 1
ATOM 1736 N N . ASP A 1 214 ? -23.784 33.764 -9.374 1.00 95.00 214 ASP A N 1
ATOM 1737 C CA . ASP A 1 214 ? -23.028 33.036 -8.343 1.00 95.00 214 ASP A CA 1
ATOM 1738 C C . ASP A 1 214 ? -21.617 33.621 -8.169 1.00 95.00 214 ASP A C 1
ATOM 1740 O O . ASP A 1 214 ? -20.848 33.708 -9.129 1.00 95.00 214 ASP A O 1
ATOM 1744 N N . LEU A 1 215 ? -21.269 34.032 -6.951 1.00 95.00 215 LEU A N 1
ATOM 1745 C CA . LEU A 1 215 ? -19.954 34.578 -6.617 1.00 95.00 215 LEU A CA 1
ATOM 1746 C C . LEU A 1 215 ? -19.387 33.872 -5.388 1.00 95.00 215 LEU A C 1
ATOM 1748 O O . LEU A 1 215 ? -19.995 33.905 -4.322 1.00 95.00 215 LEU A O 1
ATOM 1752 N N . GLU A 1 216 ? -18.190 33.311 -5.514 1.00 93.38 216 GLU A N 1
ATOM 1753 C CA . GLU A 1 216 ? -17.459 32.665 -4.427 1.00 93.38 216 GLU A CA 1
ATOM 1754 C C . GLU A 1 216 ? -16.056 33.266 -4.289 1.00 93.38 216 GLU A C 1
ATOM 1756 O O . GLU A 1 216 ? -15.273 33.235 -5.237 1.00 93.38 216 GLU A O 1
ATOM 1761 N N . LEU A 1 217 ? -15.737 33.796 -3.107 1.00 90.00 217 LEU A N 1
ATOM 1762 C CA . LEU A 1 217 ? -14.417 34.331 -2.756 1.00 90.00 217 LEU A CA 1
ATOM 1763 C C . LEU A 1 217 ? -13.879 33.556 -1.547 1.00 90.00 217 LEU A C 1
ATOM 1765 O O . LEU A 1 217 ? -14.482 33.641 -0.480 1.00 90.00 217 LEU A O 1
ATOM 1769 N N . ARG A 1 218 ? -12.778 32.807 -1.684 1.00 86.38 218 ARG A N 1
ATOM 1770 C CA . ARG A 1 218 ? -12.170 32.008 -0.600 1.00 86.38 218 ARG A CA 1
ATOM 1771 C C . ARG A 1 218 ? -10.696 32.351 -0.380 1.00 86.38 218 ARG A C 1
ATOM 1773 O O . ARG A 1 218 ? -9.947 32.515 -1.334 1.00 86.38 218 ARG A O 1
ATOM 1780 N N . SER A 1 219 ? -10.258 32.449 0.872 1.00 78.56 219 SER A N 1
ATOM 1781 C CA . SER A 1 219 ? -8.858 32.696 1.260 1.00 78.56 219 SER A CA 1
ATOM 1782 C C . SER A 1 219 ? -8.200 33.857 0.496 1.00 78.56 219 SER A C 1
ATOM 1784 O O . SER A 1 219 ? -7.030 33.782 0.139 1.00 78.56 219 SER A O 1
ATOM 1786 N N . CYS A 1 220 ? -8.962 34.913 0.192 1.00 79.44 220 CYS A N 1
ATOM 1787 C CA . CYS A 1 220 ? -8.455 36.086 -0.520 1.00 79.44 220 CYS A CA 1
ATOM 1788 C C . CYS A 1 220 ? -7.862 37.095 0.475 1.00 79.44 220 CYS A C 1
ATOM 1790 O O . CYS A 1 220 ? -8.498 37.403 1.488 1.00 79.44 220 CYS A O 1
ATOM 1792 N N . VAL A 1 221 ? -6.673 37.627 0.190 1.00 75.50 221 VAL A N 1
ATOM 1793 C CA . VAL A 1 221 ? -5.964 38.582 1.064 1.00 75.50 221 VAL A CA 1
ATOM 1794 C C . VAL A 1 221 ? -6.166 40.012 0.543 1.00 75.50 221 VAL A C 1
ATOM 1796 O O . VAL A 1 221 ? -6.333 40.210 -0.654 1.00 75.50 221 VAL A O 1
ATOM 1799 N N . GLY A 1 222 ? -6.181 41.021 1.425 1.00 73.62 222 GLY A N 1
ATOM 1800 C CA . GLY A 1 222 ? -6.240 42.447 1.040 1.00 73.62 222 GLY A CA 1
ATOM 1801 C C . GLY A 1 222 ? -7.618 43.124 1.128 1.00 73.62 222 GLY A C 1
ATOM 1802 O O . GLY A 1 222 ? -7.712 44.344 0.979 1.00 73.62 222 GLY A O 1
ATOM 1803 N N . LEU A 1 223 ? -8.675 42.370 1.445 1.00 77.56 223 LEU A N 1
ATOM 1804 C CA . LEU A 1 223 ? -10.028 42.899 1.651 1.00 77.56 223 LEU A CA 1
ATOM 1805 C C . LEU A 1 223 ? -10.168 43.539 3.044 1.00 77.56 223 LEU A C 1
ATOM 1807 O O . LEU A 1 223 ? -9.640 43.021 4.029 1.00 77.56 223 LEU A O 1
ATOM 1811 N N . GLN A 1 224 ? -10.849 44.685 3.146 1.00 78.00 224 GLN A N 1
ATOM 1812 C CA . GLN A 1 224 ? -10.993 45.434 4.407 1.00 78.00 224 GLN A CA 1
ATOM 1813 C C . GLN A 1 224 ? -12.438 45.872 4.669 1.00 78.00 224 GLN A C 1
ATOM 1815 O O . GLN A 1 224 ? -13.020 45.501 5.684 1.00 78.00 224 GLN A O 1
ATOM 1820 N N . ASN A 1 225 ? -13.043 46.641 3.765 1.00 82.00 225 ASN A N 1
ATOM 1821 C CA . ASN A 1 225 ? -14.419 47.134 3.869 1.00 82.00 225 ASN A CA 1
ATOM 1822 C C . ASN A 1 225 ? -15.190 46.771 2.598 1.00 82.00 225 ASN A C 1
ATOM 1824 O O . ASN A 1 225 ? -15.453 47.604 1.720 1.00 82.00 225 ASN A O 1
ATOM 1828 N N . LEU A 1 226 ? -15.539 45.493 2.489 1.00 84.31 226 LEU A N 1
ATOM 1829 C CA . LEU A 1 226 ? -16.180 44.948 1.308 1.00 84.31 226 LEU A CA 1
ATOM 1830 C C . LEU A 1 226 ? -17.678 45.279 1.303 1.00 84.31 226 LEU A C 1
ATOM 1832 O O . LEU A 1 226 ? -18.430 44.871 2.182 1.00 84.31 226 LEU A O 1
ATOM 1836 N N . ASN A 1 227 ? -18.130 45.988 0.272 1.00 87.19 227 ASN A N 1
ATOM 1837 C CA . ASN A 1 227 ? -19.548 46.239 0.023 1.00 87.19 227 ASN A CA 1
ATOM 1838 C C . ASN A 1 227 ? -19.969 45.512 -1.256 1.00 87.19 227 ASN A C 1
ATOM 1840 O O . ASN A 1 227 ? -19.492 45.846 -2.344 1.00 87.19 227 ASN A O 1
ATOM 1844 N N . ILE A 1 228 ? -20.852 44.524 -1.110 1.00 88.56 228 ILE A N 1
ATOM 1845 C CA . ILE A 1 228 ? -21.393 43.715 -2.199 1.00 88.56 228 ILE A CA 1
ATOM 1846 C C . ILE A 1 228 ? -22.821 44.179 -2.473 1.00 88.56 228 ILE A C 1
ATOM 1848 O O . ILE A 1 228 ? -23.747 43.896 -1.708 1.00 88.56 228 ILE A O 1
ATOM 1852 N N . CYS A 1 229 ? -22.997 44.870 -3.597 1.00 89.25 229 CYS A N 1
ATOM 1853 C CA . CYS A 1 229 ? -24.292 45.341 -4.066 1.00 89.25 229 CYS A CA 1
ATOM 1854 C C . CYS A 1 229 ? -24.565 44.799 -5.471 1.00 89.25 229 CYS A C 1
ATOM 1856 O O . CYS A 1 229 ? -23.861 45.142 -6.421 1.00 89.25 229 CYS A O 1
ATOM 1858 N N . SER A 1 230 ? -25.575 43.937 -5.604 1.00 88.50 230 SER A N 1
ATOM 1859 C CA . SER A 1 230 ? -25.995 43.373 -6.890 1.00 88.50 230 SER A CA 1
ATOM 1860 C C . SER A 1 230 ? -27.480 43.041 -6.882 1.00 88.50 230 SER A C 1
ATOM 1862 O O . SER A 1 230 ? -27.994 42.405 -5.969 1.00 88.50 230 SER A O 1
ATOM 1864 N N . THR A 1 231 ? -28.186 43.429 -7.942 1.00 87.56 231 THR A N 1
ATOM 1865 C CA . THR A 1 231 ? -29.599 43.068 -8.127 1.00 87.56 231 THR A CA 1
ATOM 1866 C C . THR A 1 231 ? -29.784 41.728 -8.838 1.00 87.56 231 THR A C 1
ATOM 1868 O O . THR A 1 231 ? -30.918 41.288 -8.979 1.00 87.56 231 THR A O 1
ATOM 1871 N N . ARG A 1 232 ? -28.709 41.071 -9.288 1.00 89.69 232 ARG A N 1
ATOM 1872 C CA . ARG A 1 232 ? -28.768 39.789 -10.013 1.00 89.69 232 ARG A CA 1
ATOM 1873 C C . ARG A 1 232 ? -28.276 38.602 -9.204 1.00 89.69 232 ARG A C 1
ATOM 1875 O O . ARG A 1 232 ? -28.802 37.518 -9.384 1.00 89.69 232 ARG A O 1
ATOM 1882 N N . LEU A 1 233 ? -27.339 38.834 -8.290 1.00 93.38 233 LEU A N 1
ATOM 1883 C CA . LEU A 1 233 ? -26.681 37.769 -7.547 1.00 93.38 233 LEU A CA 1
ATOM 1884 C C . LEU A 1 233 ? -27.694 36.927 -6.752 1.00 93.38 233 LEU A C 1
ATOM 1886 O O . LEU A 1 233 ? -28.378 37.449 -5.869 1.00 93.38 233 LEU A O 1
ATOM 1890 N N . GLU A 1 234 ? -27.765 35.632 -7.063 1.00 93.81 234 GLU A N 1
ATOM 1891 C CA . GLU A 1 234 ? -28.629 34.640 -6.412 1.00 93.81 234 GLU A CA 1
ATOM 1892 C C . GLU A 1 234 ? -27.867 33.822 -5.363 1.00 93.81 234 GLU A C 1
ATOM 1894 O O . GLU A 1 234 ? -28.459 33.374 -4.375 1.00 93.81 234 GLU A O 1
ATOM 1899 N N . LYS A 1 235 ? -26.555 33.636 -5.546 1.00 93.56 235 LYS A N 1
ATOM 1900 C CA . LYS A 1 235 ? -25.681 32.884 -4.646 1.00 93.56 235 LYS A CA 1
ATOM 1901 C C . LYS A 1 235 ? -24.409 33.659 -4.334 1.00 93.56 235 LYS A C 1
ATOM 1903 O O . LYS A 1 235 ? -23.761 34.205 -5.221 1.00 93.56 235 LYS A O 1
ATOM 1908 N N . LEU A 1 236 ? -24.052 33.689 -3.058 1.00 92.81 236 LEU A N 1
ATOM 1909 C CA . LEU A 1 236 ? -22.830 34.323 -2.579 1.00 92.81 236 LEU A CA 1
ATOM 1910 C C . LEU A 1 236 ? -22.142 33.398 -1.580 1.00 92.81 236 LEU A C 1
ATOM 1912 O O . LEU A 1 236 ? -22.770 32.979 -0.611 1.00 92.81 236 LEU A O 1
ATOM 1916 N N . ALA A 1 237 ? -20.863 33.109 -1.789 1.00 90.44 237 ALA A N 1
ATOM 1917 C CA . ALA A 1 237 ? -20.018 32.356 -0.876 1.00 90.44 237 ALA A CA 1
ATOM 1918 C C . ALA A 1 237 ? -18.766 33.164 -0.522 1.00 90.44 237 ALA A C 1
ATOM 1920 O O . ALA A 1 237 ? -18.086 33.693 -1.397 1.00 90.44 237 ALA A O 1
ATOM 1921 N N . LEU A 1 238 ? -18.465 33.285 0.766 1.00 87.25 238 LEU A N 1
ATOM 1922 C CA . LEU A 1 238 ? -17.332 34.066 1.258 1.00 87.25 238 LEU A CA 1
ATOM 1923 C C . LEU A 1 238 ? -16.516 33.231 2.240 1.00 87.25 238 LEU A C 1
ATOM 1925 O O . LEU A 1 238 ? -17.092 32.596 3.119 1.00 87.25 238 LEU A O 1
ATOM 1929 N N . GLY A 1 239 ? -15.191 33.251 2.123 1.00 80.56 239 GLY A N 1
ATOM 1930 C CA . GLY A 1 239 ? -14.305 32.524 3.014 1.00 80.56 239 GLY A CA 1
ATOM 1931 C C . GLY A 1 239 ? -12.906 33.100 3.152 1.00 80.56 239 GLY A C 1
ATOM 1932 O O . GLY A 1 239 ? -12.377 33.643 2.189 1.00 80.56 239 GLY A O 1
ATOM 1933 N N . TYR A 1 240 ? -12.292 32.978 4.331 1.00 69.62 240 TYR A N 1
ATOM 1934 C CA . TYR A 1 240 ? -11.006 33.619 4.652 1.00 69.62 240 TYR A CA 1
ATOM 1935 C C . TYR A 1 240 ? -10.138 32.723 5.548 1.00 69.62 240 TYR A C 1
ATOM 1937 O O . TYR A 1 240 ? -10.681 32.018 6.389 1.00 69.62 240 TYR A O 1
ATOM 1945 N N . ASP A 1 241 ? -8.812 32.757 5.374 1.00 56.84 241 ASP A N 1
ATOM 1946 C CA . ASP A 1 241 ? -7.841 32.002 6.191 1.00 56.84 241 ASP A CA 1
ATOM 1947 C C . ASP A 1 241 ? -7.100 32.924 7.188 1.00 56.84 241 ASP A C 1
ATOM 1949 O O . ASP A 1 241 ? -7.195 34.151 7.118 1.00 56.84 241 ASP A O 1
ATOM 1953 N N . TYR A 1 242 ? -6.420 32.309 8.154 1.00 50.41 242 TYR A N 1
ATOM 1954 C CA . TYR A 1 242 ? -5.939 32.870 9.410 1.00 50.41 242 TYR A CA 1
ATOM 1955 C C . TYR A 1 242 ? -4.873 33.968 9.289 1.00 50.41 242 TYR A C 1
ATOM 1957 O O . TYR A 1 242 ? -3.875 33.824 8.593 1.00 50.41 242 TYR A O 1
ATOM 1965 N N . ASP A 1 243 ? -5.064 34.990 10.135 1.00 50.06 243 ASP A N 1
ATOM 1966 C CA . ASP A 1 243 ? -4.054 35.924 10.665 1.00 50.06 243 ASP A CA 1
ATOM 1967 C C . ASP A 1 243 ? -3.996 37.362 10.111 1.00 50.06 243 ASP A C 1
ATOM 1969 O O . ASP A 1 243 ? -2.932 37.956 9.974 1.00 50.06 243 ASP A O 1
ATOM 1973 N N . THR A 1 244 ? -5.152 38.004 9.897 1.00 52.38 244 THR A N 1
ATOM 1974 C CA . THR A 1 244 ? -5.195 39.475 9.795 1.00 52.38 244 THR A CA 1
ATOM 1975 C C . THR A 1 244 ? -5.808 40.101 11.050 1.00 52.38 244 THR A C 1
ATOM 1977 O O . THR A 1 244 ? -7.000 39.951 11.318 1.00 52.38 244 THR A O 1
ATOM 1980 N N . GLU A 1 245 ? -5.009 40.858 11.809 1.00 53.09 245 GLU A N 1
ATOM 1981 C CA . GLU A 1 245 ? -5.450 41.687 12.950 1.00 53.09 245 GLU A CA 1
ATOM 1982 C C . GLU A 1 245 ? -6.429 42.819 12.552 1.00 53.09 245 GLU A C 1
ATOM 1984 O O . GLU A 1 245 ? -6.961 43.532 13.409 1.00 53.09 245 GLU A O 1
ATOM 1989 N N . SER A 1 246 ? -6.701 43.003 11.257 1.00 56.25 246 SER A N 1
ATOM 1990 C CA . SER A 1 246 ? -7.619 44.012 10.735 1.00 56.25 246 SER A CA 1
ATOM 1991 C C . SER A 1 246 ? -9.087 43.584 10.875 1.00 56.25 246 SER A C 1
ATOM 1993 O O . SER A 1 246 ? -9.517 42.528 10.411 1.00 56.25 246 SER A O 1
ATOM 1995 N N . LYS A 1 247 ? -9.898 44.444 11.505 1.00 60.56 247 LYS A N 1
ATOM 1996 C CA . LYS A 1 247 ? -11.361 44.302 11.538 1.00 60.56 247 LYS A CA 1
ATOM 1997 C C . LYS A 1 247 ? -11.917 44.548 10.138 1.00 60.56 247 LYS A C 1
ATOM 1999 O O . LYS A 1 247 ? -11.909 45.688 9.680 1.00 60.56 247 LYS A O 1
ATOM 2004 N N . GLN A 1 248 ? -12.408 43.498 9.488 1.00 71.56 248 GLN A N 1
ATOM 2005 C CA . GLN A 1 248 ? -13.062 43.614 8.188 1.00 71.56 248 GLN A CA 1
ATOM 2006 C C . GLN A 1 248 ? -14.564 43.866 8.357 1.00 71.56 248 GLN A C 1
ATOM 2008 O O . GLN A 1 248 ? -15.200 43.240 9.205 1.00 71.56 248 GLN A O 1
ATOM 2013 N N . THR A 1 249 ? -15.154 44.742 7.545 1.00 80.19 249 THR A N 1
ATOM 2014 C CA . THR A 1 249 ? -16.616 44.930 7.490 1.00 80.19 249 THR A CA 1
ATOM 2015 C C . THR A 1 249 ? -17.135 44.473 6.135 1.00 80.19 249 THR A C 1
ATOM 2017 O O . THR A 1 249 ? -16.640 44.929 5.108 1.00 80.19 249 THR A O 1
ATOM 2020 N N . ILE A 1 250 ? -18.133 43.587 6.129 1.00 83.56 250 ILE A N 1
ATOM 2021 C CA . ILE A 1 250 ? -18.772 43.070 4.916 1.00 83.56 250 ILE A CA 1
ATOM 2022 C C . ILE A 1 250 ? -20.242 43.487 4.913 1.00 83.56 250 ILE A C 1
ATOM 2024 O O . ILE A 1 250 ? -21.048 42.996 5.707 1.00 83.56 250 ILE A O 1
ATOM 2028 N N . GLU A 1 251 ? -20.597 44.391 4.007 1.00 87.00 251 GLU A N 1
ATOM 2029 C CA . GLU A 1 251 ? -21.974 44.824 3.784 1.00 87.00 251 GLU A CA 1
ATOM 2030 C C . GLU A 1 251 ? -22.566 44.119 2.557 1.00 87.00 251 GLU A C 1
ATOM 2032 O O . GLU A 1 251 ? -21.958 44.117 1.488 1.00 87.00 251 GLU A O 1
ATOM 2037 N N . ILE A 1 252 ? -23.762 43.538 2.700 1.00 88.31 252 ILE A N 1
ATOM 2038 C CA . ILE A 1 252 ? -24.459 42.820 1.621 1.00 88.31 252 ILE A CA 1
ATOM 2039 C C . ILE A 1 252 ? -25.812 43.495 1.346 1.00 88.31 252 ILE A C 1
ATOM 2041 O O . ILE A 1 252 ? -26.713 43.490 2.193 1.00 88.31 252 ILE A O 1
ATOM 2045 N N . ASP A 1 253 ? -25.963 44.056 0.146 1.00 89.75 253 ASP A N 1
ATOM 2046 C CA . ASP A 1 253 ? -27.196 44.654 -0.386 1.00 89.75 253 ASP A CA 1
ATOM 2047 C C . ASP A 1 253 ? -27.563 43.970 -1.717 1.00 89.75 253 ASP A C 1
ATOM 2049 O O . ASP A 1 253 ? -27.274 44.463 -2.807 1.00 89.75 253 ASP A O 1
ATOM 2053 N N . CYS A 1 254 ? -28.129 42.762 -1.626 1.00 90.69 254 CYS A N 1
ATOM 2054 C CA . CYS A 1 254 ? -28.435 41.906 -2.774 1.00 90.69 254 CYS A CA 1
ATOM 2055 C C . CYS A 1 254 ? -29.891 41.405 -2.714 1.00 90.69 254 CYS A C 1
ATOM 2057 O O . CYS A 1 254 ? -30.166 40.368 -2.104 1.00 90.69 254 CYS A O 1
ATOM 2059 N N . PRO A 1 255 ? -30.863 42.108 -3.331 1.00 88.69 255 PRO A N 1
ATOM 2060 C CA . PRO A 1 255 ? -32.282 41.819 -3.129 1.00 88.69 255 PRO A CA 1
ATOM 2061 C C . PRO A 1 255 ? -32.755 40.447 -3.648 1.00 88.69 255 PRO A C 1
ATOM 2063 O O . PRO A 1 255 ? -33.725 39.896 -3.118 1.00 88.69 255 PRO A O 1
ATOM 2066 N N . ASN A 1 256 ? -32.076 39.891 -4.654 1.00 90.81 256 ASN A N 1
ATOM 2067 C CA . ASN A 1 256 ? -32.405 38.602 -5.275 1.00 90.81 256 ASN A CA 1
ATOM 2068 C C . ASN A 1 256 ? -31.557 37.433 -4.747 1.00 90.81 256 ASN A C 1
ATOM 2070 O O . ASN A 1 256 ? -31.692 36.317 -5.236 1.00 90.81 256 ASN A O 1
ATOM 2074 N N . LEU A 1 257 ? -30.742 37.662 -3.714 1.00 92.94 257 LEU A N 1
ATOM 2075 C CA . LEU A 1 257 ? -29.910 36.624 -3.117 1.00 92.94 257 LEU A CA 1
ATOM 2076 C C . LEU A 1 257 ? -30.784 35.534 -2.484 1.00 92.94 257 LEU A C 1
ATOM 2078 O O . LEU A 1 257 ? -31.562 35.826 -1.576 1.00 92.94 257 LEU A O 1
ATOM 2082 N N . CYS A 1 258 ? -30.645 34.293 -2.949 1.00 91.88 258 CYS A N 1
ATOM 2083 C CA . CYS A 1 258 ? -31.389 33.116 -2.494 1.00 91.88 258 CYS A CA 1
ATOM 2084 C C . CYS A 1 258 ? -30.553 32.175 -1.621 1.00 91.88 258 CYS A C 1
ATOM 2086 O O . CYS A 1 258 ? -31.121 31.525 -0.739 1.00 91.88 258 CYS A O 1
ATOM 2088 N N . SER A 1 259 ? -29.232 32.135 -1.830 1.00 92.81 259 SER A N 1
ATOM 2089 C CA . SER A 1 259 ? -28.283 31.339 -1.047 1.00 92.81 259 SER A CA 1
ATOM 2090 C C . SER A 1 259 ? -27.091 32.175 -0.590 1.00 92.81 259 SER A C 1
ATOM 2092 O O . SER A 1 259 ? -26.468 32.867 -1.392 1.00 92.81 259 SER A O 1
ATOM 2094 N N . LEU A 1 260 ? -26.724 32.061 0.684 1.00 90.38 260 LEU A N 1
ATOM 2095 C CA . LEU A 1 260 ? -25.545 32.715 1.255 1.00 90.38 260 LEU A CA 1
ATOM 2096 C C . LEU A 1 260 ? -24.690 31.685 1.996 1.00 90.38 260 LEU A C 1
ATOM 2098 O O . LEU A 1 260 ? -25.225 30.923 2.796 1.00 90.38 260 LEU A O 1
ATOM 2102 N N . SER A 1 261 ? -23.386 31.655 1.726 1.00 88.56 261 SER A N 1
ATOM 2103 C CA . SER A 1 261 ? -22.430 30.711 2.303 1.00 88.56 261 SER A CA 1
ATOM 2104 C C . SER A 1 261 ? -21.248 31.421 2.956 1.00 88.56 261 SER A C 1
ATOM 2106 O O . SER A 1 261 ? -20.696 32.356 2.378 1.00 88.56 261 SER A O 1
ATOM 2108 N N . PHE A 1 262 ? -20.810 30.933 4.115 1.00 85.00 262 PHE A N 1
ATOM 2109 C CA . PHE A 1 262 ? -19.601 31.412 4.790 1.00 85.00 262 PHE A CA 1
ATOM 2110 C C . PHE A 1 262 ? -18.643 30.273 5.126 1.00 85.00 262 PHE A C 1
ATOM 2112 O O . PHE A 1 262 ? -19.098 29.236 5.605 1.00 85.00 262 PHE A O 1
ATOM 2119 N N . SER A 1 263 ? -17.337 30.477 4.933 1.00 80.12 263 SER A N 1
ATOM 2120 C CA . SER A 1 263 ? -16.295 29.534 5.349 1.00 80.12 263 SER A CA 1
ATOM 2121 C C . SER A 1 263 ? -15.137 30.205 6.104 1.00 80.12 263 SER A C 1
ATOM 2123 O O . SER A 1 263 ? -14.454 31.056 5.551 1.00 80.12 263 SER A O 1
ATOM 2125 N N . ASP A 1 264 ? -14.902 29.852 7.370 1.00 70.56 264 ASP A N 1
ATOM 2126 C CA . ASP A 1 264 ? -13.779 30.363 8.197 1.00 70.56 264 ASP A CA 1
ATOM 2127 C C . ASP A 1 264 ? -13.672 31.908 8.377 1.00 70.56 264 ASP A C 1
ATOM 2129 O O . ASP A 1 264 ? -12.626 32.452 8.722 1.00 70.56 264 ASP A O 1
ATOM 2133 N N . CYS A 1 265 ? -14.767 32.666 8.236 1.00 68.44 265 CYS A N 1
ATOM 2134 C CA . CYS A 1 265 ? -14.761 34.141 8.307 1.00 68.44 265 CYS A CA 1
ATOM 2135 C C . CYS A 1 265 ? -14.711 34.751 9.734 1.00 68.44 265 CYS A C 1
ATOM 2137 O O . CYS A 1 265 ? -15.539 35.596 10.085 1.00 68.44 265 CYS A O 1
ATOM 2139 N N . ASN A 1 266 ? -13.773 34.340 10.587 1.00 66.56 266 ASN A N 1
ATOM 2140 C CA . ASN A 1 266 ? -13.792 34.669 12.023 1.00 66.56 266 ASN A CA 1
ATOM 2141 C C . ASN A 1 266 ? -13.662 36.182 12.353 1.00 66.56 266 ASN A C 1
ATOM 2143 O O . ASN A 1 266 ? -14.280 36.659 13.310 1.00 66.56 266 ASN A O 1
ATOM 2147 N N . SER A 1 267 ? -12.893 36.956 11.577 1.00 64.50 267 SER A N 1
ATOM 2148 C CA . SER A 1 267 ? -12.546 38.369 11.847 1.00 64.50 267 SER A CA 1
ATOM 2149 C C . SER A 1 267 ? -13.516 39.409 11.261 1.00 64.50 267 SER A C 1
ATOM 2151 O O . SER A 1 267 ? -13.455 40.579 11.650 1.00 64.50 267 SER A O 1
ATOM 2153 N N . ALA A 1 268 ? -14.428 39.011 10.369 1.00 69.50 268 ALA A N 1
ATOM 2154 C CA . ALA A 1 268 ? -15.317 39.931 9.662 1.00 69.50 268 ALA A CA 1
ATOM 2155 C C . ALA A 1 268 ? -16.606 40.254 10.447 1.00 69.50 268 ALA A C 1
ATOM 2157 O O . ALA A 1 268 ? -17.190 39.399 11.119 1.00 69.50 268 ALA A O 1
ATOM 2158 N N . GLN A 1 269 ? -17.075 41.500 10.350 1.00 76.50 269 GLN A N 1
ATOM 2159 C CA . GLN A 1 269 ? -18.401 41.931 10.789 1.00 76.50 269 GLN A CA 1
ATOM 2160 C C . GLN A 1 269 ? -19.343 41.992 9.584 1.00 76.50 269 GLN A C 1
ATOM 2162 O O . GLN A 1 269 ? -19.108 42.746 8.644 1.00 76.50 269 GLN A O 1
ATOM 2167 N N . PHE A 1 270 ? -20.434 41.230 9.634 1.00 76.81 270 PHE A N 1
ATOM 2168 C CA . PHE A 1 270 ? -21.416 41.151 8.554 1.00 76.81 270 PHE A CA 1
ATOM 2169 C C . PHE A 1 270 ? -22.616 42.060 8.813 1.00 76.81 270 PHE A C 1
ATOM 2171 O O . PHE A 1 270 ? -23.213 42.021 9.890 1.00 76.81 270 PHE A O 1
ATOM 2178 N N . VAL A 1 271 ? -23.004 42.835 7.803 1.00 82.38 271 VAL A N 1
ATOM 2179 C CA . VAL A 1 271 ? -24.201 43.682 7.823 1.00 82.38 271 VAL A CA 1
ATOM 2180 C C . VAL A 1 271 ? -25.062 43.347 6.609 1.00 82.38 271 VAL A C 1
ATOM 2182 O O . VAL A 1 271 ? -24.715 43.676 5.474 1.00 82.38 271 VAL A O 1
ATOM 2185 N N . LEU A 1 272 ? -26.207 42.702 6.840 1.00 80.94 272 LEU A N 1
ATOM 2186 C CA . LEU A 1 272 ? -27.187 42.419 5.791 1.00 80.94 272 LEU A CA 1
ATOM 2187 C C . LEU A 1 272 ? -28.154 43.604 5.660 1.00 80.94 272 LEU A C 1
ATOM 2189 O O . LEU A 1 272 ? -28.997 43.812 6.529 1.00 80.94 272 LEU A O 1
ATOM 2193 N N . LYS A 1 273 ? -28.049 44.386 4.579 1.00 82.75 273 LYS A N 1
ATOM 2194 C CA . LYS A 1 273 ? -28.917 45.555 4.344 1.00 82.75 273 LYS A CA 1
ATOM 2195 C C . LYS A 1 273 ? -30.246 45.163 3.694 1.00 82.75 273 LYS A C 1
ATOM 2197 O O . LYS A 1 273 ? -31.303 45.490 4.231 1.00 82.75 273 LYS A O 1
ATOM 2202 N N . LYS A 1 274 ? -30.217 44.462 2.551 1.00 76.62 274 LYS A N 1
ATOM 2203 C CA . LYS A 1 274 ? -31.420 43.946 1.863 1.00 76.62 274 LYS A CA 1
ATOM 2204 C C . LYS A 1 274 ? -31.136 42.610 1.173 1.00 76.62 274 LYS A C 1
ATOM 2206 O O . LYS A 1 274 ? -30.370 42.559 0.220 1.00 76.62 274 LYS A O 1
ATOM 2211 N N . ALA A 1 275 ? -31.813 41.550 1.615 1.00 81.94 275 ALA A N 1
ATOM 2212 C CA . ALA A 1 275 ? -31.839 40.241 0.947 1.00 81.94 275 ALA A CA 1
ATOM 2213 C C . ALA A 1 275 ? -33.167 39.494 1.227 1.00 81.94 275 ALA A C 1
ATOM 2215 O O . ALA A 1 275 ? -33.183 38.451 1.879 1.00 81.94 275 ALA A O 1
ATOM 2216 N N . PRO A 1 276 ? -34.328 40.031 0.799 1.00 82.12 276 PRO A N 1
ATOM 2217 C CA . PRO A 1 276 ? -35.642 39.458 1.102 1.00 82.12 276 PRO A CA 1
ATOM 2218 C C . PRO A 1 276 ? -35.902 38.088 0.453 1.00 82.12 276 PRO A C 1
ATOM 2220 O O . PRO A 1 276 ? -36.874 37.427 0.828 1.00 82.12 276 PRO A O 1
ATOM 2223 N N . SER A 1 277 ? -35.088 37.679 -0.522 1.00 87.12 277 SER A N 1
ATOM 2224 C CA . SER 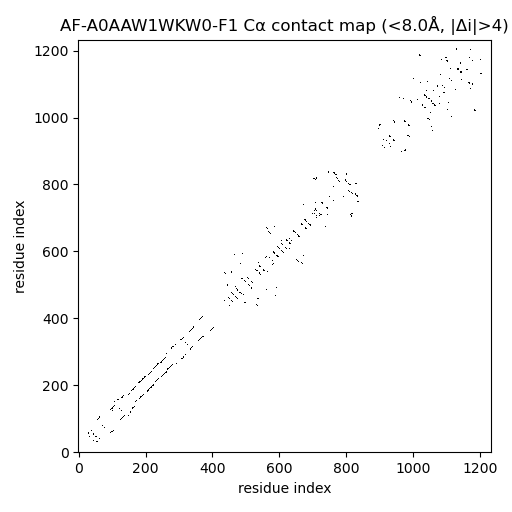A 1 277 ? -35.235 36.420 -1.268 1.00 87.12 277 SER A CA 1
ATOM 2225 C C . SER A 1 277 ? -34.423 35.262 -0.675 1.00 87.12 277 SER A C 1
ATOM 2227 O O . SER A 1 277 ? -34.487 34.150 -1.197 1.00 87.12 277 SER A O 1
ATOM 2229 N N . LEU A 1 278 ? -33.688 35.506 0.417 1.00 88.69 278 LEU A N 1
ATOM 2230 C CA . LEU A 1 278 ? -32.767 34.541 1.006 1.00 88.69 278 LEU A CA 1
ATOM 2231 C C . LEU A 1 278 ? -33.531 33.404 1.695 1.00 88.69 278 LEU A C 1
ATOM 2233 O O . LEU A 1 278 ? -34.299 33.635 2.633 1.00 88.69 278 LEU A O 1
ATOM 2237 N N . VAL A 1 279 ? -33.317 32.176 1.215 1.00 89.81 279 VAL A N 1
ATOM 2238 C CA . VAL A 1 279 ? -34.015 30.960 1.671 1.00 89.81 279 VAL A CA 1
ATOM 2239 C C . VAL A 1 279 ? -33.059 29.854 2.120 1.00 89.81 279 VAL A C 1
ATOM 2241 O O . VAL A 1 279 ? -33.438 29.035 2.961 1.00 89.81 279 VAL A O 1
ATOM 2244 N N . GLU A 1 280 ? -31.831 29.849 1.599 1.00 90.56 280 GLU A N 1
ATOM 2245 C CA . GLU A 1 280 ? -30.775 28.892 1.924 1.00 90.56 280 GLU A CA 1
ATOM 2246 C C . GLU A 1 280 ? -29.578 29.598 2.566 1.00 90.56 280 GLU A C 1
ATOM 2248 O O . GLU A 1 280 ? -29.113 30.639 2.099 1.00 90.56 280 GLU A O 1
ATOM 2253 N N . PHE A 1 281 ? -29.068 29.016 3.646 1.00 89.12 281 PHE A N 1
ATOM 2254 C CA . PHE A 1 281 ? -27.871 29.493 4.323 1.00 89.12 281 PHE A CA 1
ATOM 2255 C C . PHE A 1 281 ? -26.897 28.334 4.533 1.00 89.12 281 PHE A C 1
ATOM 2257 O O . PHE A 1 281 ? -27.297 27.265 4.995 1.00 89.12 281 PHE A O 1
ATOM 2264 N N . CYS A 1 282 ? -25.633 28.534 4.174 1.00 87.88 282 CYS A N 1
ATOM 2265 C CA . CYS A 1 282 ? -24.580 27.529 4.235 1.00 87.88 282 CYS A CA 1
ATOM 2266 C C . CYS A 1 282 ? -23.431 28.011 5.130 1.00 87.88 282 CYS A C 1
ATOM 2268 O O . CYS A 1 282 ? -23.030 29.172 5.079 1.00 87.88 282 CYS A O 1
ATOM 2270 N N . VAL A 1 283 ? -22.881 27.123 5.950 1.00 82.88 283 VAL A N 1
ATOM 2271 C CA . VAL A 1 283 ? -21.735 27.431 6.813 1.00 82.88 283 VAL A CA 1
ATOM 2272 C C . VAL A 1 283 ? -20.739 26.289 6.752 1.00 82.88 283 VAL A C 1
ATOM 2274 O O . VAL A 1 283 ? -21.131 25.136 6.909 1.00 82.88 283 VAL A O 1
ATOM 2277 N N . ASP A 1 284 ? -19.468 26.610 6.547 1.00 79.19 284 ASP A N 1
ATOM 2278 C CA . ASP A 1 284 ? -18.352 25.670 6.501 1.00 79.19 284 ASP A CA 1
ATOM 2279 C C . ASP A 1 284 ? -17.267 26.086 7.513 1.00 79.19 284 ASP A C 1
ATOM 2281 O O . ASP A 1 284 ? -16.789 27.217 7.495 1.00 79.19 284 ASP A O 1
ATOM 2285 N N . PHE A 1 285 ? -16.883 25.202 8.430 1.00 72.69 285 PHE A N 1
ATOM 2286 C CA . PHE A 1 285 ? -15.869 25.498 9.456 1.00 72.69 285 PHE A CA 1
ATOM 2287 C C . PHE A 1 285 ? -14.521 24.857 9.107 1.00 72.69 285 PHE A C 1
ATOM 2289 O O . PHE A 1 285 ? -14.000 24.063 9.885 1.00 72.69 285 PHE A O 1
ATOM 2296 N N . ALA A 1 286 ? -13.976 25.113 7.919 1.00 59.50 286 ALA A N 1
ATOM 2297 C CA . ALA A 1 286 ? -12.913 24.302 7.329 1.00 59.50 286 ALA A CA 1
ATOM 2298 C C . ALA A 1 286 ? -11.555 24.270 8.088 1.00 59.50 286 ALA A C 1
ATOM 2300 O O . ALA A 1 286 ? -10.844 23.274 7.917 1.00 59.50 286 ALA A O 1
ATOM 2301 N N . CYS A 1 287 ? -11.197 25.231 8.963 1.00 56.59 287 CYS A N 1
ATOM 2302 C CA . CYS A 1 287 ? -9.847 25.291 9.571 1.00 56.59 287 CYS A CA 1
ATOM 2303 C C . CYS A 1 287 ? -9.778 25.551 11.101 1.00 56.59 287 CYS A C 1
ATOM 2305 O O . CYS A 1 287 ? -10.286 26.552 11.604 1.00 56.59 287 CYS A O 1
ATOM 2307 N N . LEU A 1 288 ? -9.116 24.640 11.838 1.00 51.72 288 LEU A N 1
ATOM 2308 C CA . LEU A 1 288 ? -9.137 24.450 13.304 1.00 51.72 288 LEU A CA 1
ATOM 2309 C C . LEU A 1 288 ? -8.498 25.586 14.137 1.00 51.72 288 LEU A C 1
ATOM 2311 O O . LEU A 1 288 ? -7.286 25.561 14.343 1.00 51.72 288 LEU A O 1
ATOM 2315 N N . THR A 1 289 ? -9.278 26.508 14.725 1.00 56.16 289 THR A N 1
ATOM 2316 C CA . THR A 1 289 ? -8.770 27.394 15.807 1.00 56.16 289 THR A CA 1
ATOM 2317 C C . THR A 1 289 ? -9.795 27.741 16.891 1.00 56.16 289 THR A C 1
ATOM 2319 O O . THR A 1 289 ? -10.999 27.596 16.713 1.00 56.16 289 THR A O 1
ATOM 2322 N N . ASP A 1 290 ? -9.330 28.309 18.006 1.00 55.41 290 ASP A N 1
ATOM 2323 C CA . ASP A 1 290 ? -10.161 28.767 19.131 1.00 55.41 290 ASP A CA 1
ATOM 2324 C C . ASP A 1 290 ? -11.140 29.918 18.792 1.00 55.41 290 ASP A C 1
ATOM 2326 O O . ASP A 1 290 ? -11.969 30.298 19.621 1.00 55.41 290 ASP A O 1
ATOM 2330 N N . LYS A 1 291 ? -11.086 30.489 17.577 1.00 55.41 291 LYS A N 1
ATOM 2331 C CA . LYS A 1 291 ? -11.905 31.647 17.160 1.00 55.41 291 LYS A CA 1
ATOM 2332 C C . LYS A 1 291 ? -13.298 31.284 16.604 1.00 55.41 291 LYS A C 1
ATOM 2334 O O . LYS A 1 291 ? -14.090 32.188 16.343 1.00 55.41 291 LYS A O 1
ATOM 2339 N N . TYR A 1 292 ? -13.650 29.998 16.486 1.00 60.47 292 TYR A N 1
ATOM 2340 C CA . TYR A 1 292 ? -14.941 29.544 15.928 1.00 60.47 292 TYR A CA 1
ATOM 2341 C C . TYR A 1 292 ? -16.191 29.996 16.698 1.00 60.47 292 TYR A C 1
ATOM 2343 O O . TYR A 1 292 ? -17.269 30.137 16.114 1.00 60.47 292 TYR A O 1
ATOM 2351 N N . PHE A 1 293 ? -16.070 30.221 18.009 1.00 62.16 293 PHE A N 1
ATOM 2352 C CA . PHE A 1 293 ? -17.194 30.653 18.845 1.00 62.16 293 PHE A CA 1
ATOM 2353 C C . PHE A 1 293 ? -17.719 32.036 18.429 1.00 62.16 293 PHE A C 1
ATOM 2355 O O . PHE A 1 293 ? -18.931 32.254 18.345 1.00 62.16 293 PHE A O 1
ATOM 2362 N N . ASP A 1 294 ? -16.808 32.958 18.107 1.00 61.16 294 ASP A N 1
ATOM 2363 C CA . ASP A 1 294 ? -17.160 34.311 17.679 1.00 61.16 294 ASP A CA 1
ATOM 2364 C C . ASP A 1 294 ? -17.915 34.278 16.336 1.00 61.16 294 ASP A C 1
ATOM 2366 O O . ASP A 1 294 ? -18.952 34.927 16.191 1.00 61.16 294 ASP A O 1
ATOM 2370 N N . LEU 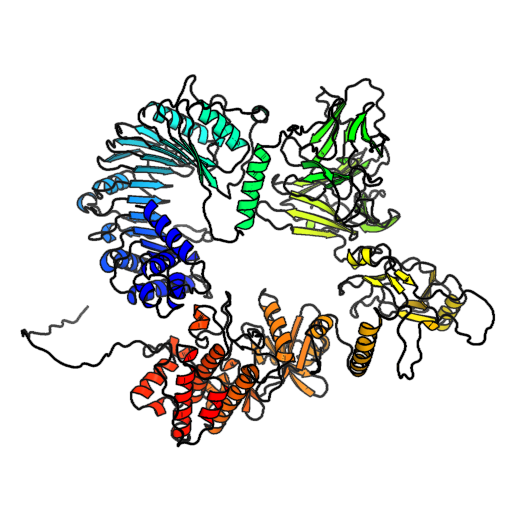A 1 295 ? -17.487 33.426 15.395 1.00 66.81 295 LEU A N 1
ATOM 2371 C CA . LEU A 1 295 ? -18.154 33.233 14.102 1.00 66.81 295 LEU A CA 1
ATOM 2372 C C . LEU A 1 295 ? -19.582 32.690 14.244 1.00 66.81 295 LEU A C 1
ATOM 2374 O O . LEU A 1 295 ? -20.504 33.238 13.639 1.00 66.81 295 LEU A O 1
ATOM 2378 N N . TRP A 1 296 ? -19.804 31.664 15.070 1.00 70.94 296 TRP A N 1
ATOM 2379 C CA . TRP A 1 296 ? -21.153 31.120 15.266 1.00 70.94 296 TRP A CA 1
ATOM 2380 C C . TRP A 1 296 ? -22.099 32.116 15.931 1.00 70.94 296 TRP A C 1
ATOM 2382 O O . TRP A 1 296 ? -23.238 32.265 15.492 1.00 70.94 296 TRP A O 1
ATOM 2392 N N . SER A 1 297 ? -21.628 32.873 16.926 1.00 68.94 297 SER A N 1
ATOM 2393 C CA . SER A 1 297 ? -22.442 33.912 17.569 1.00 68.94 297 SER A CA 1
ATOM 2394 C C . SER A 1 297 ? -22.877 35.012 16.583 1.00 68.94 297 SER A C 1
ATOM 2396 O O . SER A 1 297 ? -24.022 35.474 16.619 1.00 68.94 297 SER A O 1
ATOM 2398 N N . LYS A 1 298 ? -21.999 35.389 15.642 1.00 70.94 298 LYS A N 1
ATOM 2399 C CA . LYS A 1 298 ? -22.300 36.327 14.550 1.00 70.94 298 LYS A CA 1
ATOM 2400 C C . LYS A 1 298 ? -23.293 35.729 13.552 1.00 70.94 298 LYS A C 1
ATOM 2402 O O . LYS A 1 298 ? -24.226 36.418 13.148 1.00 70.94 298 LYS A O 1
ATOM 2407 N N . ILE A 1 299 ? -23.139 34.452 13.203 1.00 73.06 299 ILE A N 1
ATOM 2408 C CA . ILE A 1 299 ? -24.062 33.724 12.321 1.00 73.06 299 ILE A CA 1
ATOM 2409 C C . ILE A 1 299 ? -25.460 33.617 12.936 1.00 73.06 299 ILE A C 1
ATOM 2411 O O . ILE A 1 299 ? -26.443 33.874 12.247 1.00 73.06 299 ILE A O 1
ATOM 2415 N N . VAL A 1 300 ? -25.575 33.306 14.230 1.00 73.81 300 VAL A N 1
ATOM 2416 C CA . VAL A 1 300 ? -26.870 33.246 14.930 1.00 73.81 300 VAL A CA 1
ATOM 2417 C C . VAL A 1 300 ? -27.578 34.605 14.876 1.00 73.81 300 VAL A C 1
ATOM 2419 O O . VAL A 1 300 ? -28.742 34.662 14.487 1.00 73.81 300 VAL A O 1
ATOM 2422 N N . ARG A 1 301 ? -26.864 35.712 15.141 1.00 73.62 301 ARG A N 1
ATOM 2423 C CA . ARG A 1 301 ? -27.410 37.080 15.010 1.00 73.62 301 ARG A CA 1
ATOM 2424 C C . ARG A 1 301 ? -27.834 37.435 13.583 1.00 73.62 301 ARG A C 1
ATOM 2426 O O . ARG A 1 301 ? -28.739 38.249 13.407 1.00 73.62 301 ARG A O 1
ATOM 2433 N N . LEU A 1 302 ? -27.184 36.870 12.565 1.00 74.19 302 LEU A N 1
ATOM 2434 C CA . LEU A 1 302 ? -27.592 37.026 11.165 1.00 74.19 302 LEU A CA 1
ATOM 2435 C C . LEU A 1 302 ? -28.843 36.201 10.850 1.00 74.19 302 LEU A C 1
ATOM 2437 O O . LEU A 1 302 ? -29.766 36.725 10.236 1.00 74.19 302 LEU A O 1
ATOM 2441 N N . LEU A 1 303 ? -28.913 34.948 11.307 1.00 75.56 303 LEU A N 1
ATOM 2442 C CA . LEU A 1 303 ? -30.084 34.084 11.126 1.00 75.56 303 LEU A CA 1
ATOM 2443 C C . LEU A 1 303 ? -31.337 34.673 11.799 1.00 75.56 303 LEU A C 1
ATOM 2445 O O . LEU A 1 303 ? -32.426 34.575 11.237 1.00 75.56 303 LEU A O 1
ATOM 2449 N N . GLU A 1 304 ? -31.190 35.361 12.939 1.00 73.75 304 GLU A N 1
ATOM 2450 C CA . GLU A 1 304 ? -32.271 36.141 13.575 1.00 73.75 304 GLU A CA 1
ATOM 2451 C C . GLU A 1 304 ? -32.821 37.250 12.664 1.00 73.75 304 GLU A C 1
ATOM 2453 O O . GLU A 1 304 ? -34.020 37.534 12.672 1.00 73.75 304 GLU A O 1
ATOM 2458 N N . GLN A 1 305 ? -31.961 37.855 11.843 1.00 73.12 305 GLN A N 1
ATOM 2459 C CA . GLN A 1 305 ? -32.323 38.911 10.894 1.00 73.12 305 GLN A CA 1
ATOM 2460 C C . GLN A 1 305 ? -32.879 38.355 9.567 1.00 73.12 305 GLN A C 1
ATOM 2462 O O . GLN A 1 305 ? -33.327 39.128 8.719 1.00 73.12 305 GLN A O 1
ATOM 2467 N N . MET A 1 306 ? -32.892 37.028 9.380 1.00 77.12 306 MET A N 1
ATOM 2468 C CA . MET A 1 306 ? -33.246 36.351 8.125 1.00 77.12 306 MET A CA 1
ATOM 2469 C C . MET A 1 306 ? -34.441 35.390 8.296 1.00 77.12 306 MET A C 1
ATOM 2471 O O . MET A 1 306 ? -34.312 34.175 8.134 1.00 77.12 306 MET A O 1
ATOM 2475 N N . PRO A 1 307 ? -35.661 35.895 8.557 1.00 69.56 307 PRO A N 1
ATOM 2476 C CA . PRO A 1 307 ? -36.810 35.052 8.891 1.00 69.56 307 PRO A CA 1
ATOM 2477 C C . PRO A 1 307 ? -37.293 34.141 7.749 1.00 69.56 307 PRO A C 1
ATOM 2479 O O . PRO A 1 307 ? -38.130 33.280 7.985 1.00 69.56 307 PRO A O 1
ATOM 2482 N N . ARG A 1 308 ? -36.824 34.298 6.508 1.00 82.00 308 ARG A N 1
ATOM 2483 C CA . ARG A 1 308 ? -37.264 33.476 5.362 1.00 82.00 308 ARG A CA 1
ATOM 2484 C C . ARG A 1 308 ? -36.382 32.258 5.083 1.00 82.00 308 ARG A C 1
ATOM 2486 O O . ARG A 1 308 ? -36.784 31.410 4.287 1.00 82.00 308 ARG A O 1
ATOM 2493 N N . VAL A 1 309 ? -35.238 32.141 5.759 1.00 86.12 309 VAL A N 1
ATOM 2494 C CA . VAL A 1 309 ? -34.337 30.994 5.614 1.00 86.12 309 VAL A CA 1
ATOM 2495 C C . VAL A 1 309 ? -35.017 29.742 6.161 1.00 86.12 309 VAL A C 1
ATOM 2497 O O . VAL A 1 309 ? -35.347 29.658 7.345 1.00 86.12 309 VAL A O 1
ATOM 2500 N N . ASN A 1 310 ? -35.248 28.772 5.278 1.00 88.06 310 ASN A N 1
ATOM 2501 C CA . ASN A 1 310 ? -35.903 27.504 5.599 1.00 88.06 310 ASN A CA 1
ATOM 2502 C C . ASN A 1 310 ? -35.000 26.282 5.368 1.00 88.06 310 ASN A C 1
ATOM 2504 O O . ASN A 1 310 ? -35.336 25.187 5.836 1.00 88.06 310 ASN A O 1
ATOM 2508 N N . LYS A 1 311 ? -33.844 26.490 4.721 1.00 90.00 311 LYS A N 1
ATOM 2509 C CA . LYS A 1 311 ? -32.810 25.492 4.466 1.00 90.00 311 LYS A CA 1
ATOM 2510 C C . LYS A 1 311 ? -31.473 25.935 5.063 1.00 90.00 311 LYS A C 1
ATOM 2512 O O . LYS A 1 311 ? -30.988 27.021 4.759 1.00 90.00 311 LYS A O 1
ATOM 2517 N N . LEU A 1 312 ? -30.877 25.072 5.881 1.00 88.00 312 LEU A N 1
ATOM 2518 C CA . LEU A 1 312 ? -29.580 25.297 6.518 1.00 88.00 312 LEU A CA 1
ATOM 2519 C C . LEU A 1 312 ? -28.646 24.142 6.165 1.00 88.00 312 LEU A C 1
ATOM 2521 O O . LEU A 1 312 ? -28.997 22.979 6.372 1.00 88.00 312 LEU A O 1
ATOM 2525 N N . ASN A 1 313 ? -27.472 24.471 5.639 1.00 87.06 313 ASN A N 1
ATOM 2526 C CA . ASN A 1 313 ? -26.405 23.523 5.354 1.00 87.06 313 ASN A CA 1
ATOM 2527 C C . ASN A 1 313 ? -25.209 23.832 6.256 1.00 87.06 313 ASN A C 1
ATOM 2529 O O . ASN A 1 313 ? -24.718 24.959 6.262 1.00 87.06 313 ASN A O 1
ATOM 2533 N N . VAL A 1 314 ? -24.754 22.847 7.024 1.00 82.62 314 VAL A N 1
ATOM 2534 C CA . VAL A 1 314 ? -23.608 23.004 7.919 1.00 82.62 314 VAL A CA 1
ATOM 2535 C C . VAL A 1 314 ? -22.565 21.939 7.597 1.00 82.62 314 VAL A C 1
ATOM 2537 O O . VAL A 1 314 ? -22.831 20.735 7.665 1.00 82.62 314 VAL A O 1
ATOM 2540 N N . GLN A 1 315 ? -21.369 22.386 7.227 1.00 80.25 315 GLN A N 1
ATOM 2541 C CA . GLN A 1 315 ? -20.275 21.553 6.749 1.00 80.25 315 GLN A CA 1
ATOM 2542 C C . GLN A 1 315 ? -19.062 21.674 7.661 1.00 80.25 315 GLN A C 1
ATOM 2544 O O . GLN A 1 315 ? -18.737 22.775 8.081 1.00 80.25 315 GLN A O 1
ATOM 2549 N N . ASN A 1 316 ? -18.397 20.535 7.905 1.00 69.69 316 ASN A N 1
ATOM 2550 C CA . ASN A 1 316 ? -17.125 20.386 8.629 1.00 69.69 316 ASN A CA 1
ATOM 2551 C C . ASN A 1 316 ? -17.132 20.954 10.071 1.00 69.69 316 ASN A C 1
ATOM 2553 O O . ASN A 1 316 ? -17.713 21.988 10.340 1.00 69.69 316 ASN A O 1
ATOM 2557 N N . TRP A 1 317 ? -16.524 20.263 11.041 1.00 62.53 317 TRP A N 1
ATOM 2558 C CA . TRP A 1 317 ? -16.227 20.764 12.407 1.00 62.53 317 TRP A CA 1
ATOM 2559 C C . TRP A 1 317 ? -17.346 21.439 13.241 1.00 62.53 317 TRP A C 1
ATOM 2561 O O . TRP A 1 317 ? -17.080 21.946 14.329 1.00 62.53 317 TRP A O 1
ATOM 2571 N N . TRP A 1 318 ? -18.606 21.401 12.810 1.00 67.00 318 TRP A N 1
ATOM 2572 C CA . TRP A 1 318 ? -19.729 22.120 13.423 1.00 67.00 318 TRP A CA 1
ATOM 2573 C C . TRP A 1 318 ? -20.127 21.591 14.812 1.00 67.00 318 TRP A C 1
ATOM 2575 O O . TRP A 1 318 ? -20.695 22.329 15.615 1.00 67.00 318 TRP A O 1
ATOM 2585 N N . TYR A 1 319 ? -19.776 20.345 15.148 1.00 63.56 319 TYR A N 1
ATOM 2586 C CA . TYR A 1 319 ? -19.949 19.790 16.497 1.00 63.56 319 TYR A CA 1
ATOM 2587 C C . TYR A 1 319 ? -19.083 20.522 17.547 1.00 63.56 319 TYR A C 1
ATOM 2589 O O . TYR A 1 319 ? -19.546 20.722 18.670 1.00 63.56 319 TYR A O 1
ATOM 2597 N N . LYS A 1 320 ? -17.902 21.022 17.122 1.00 58.47 320 LYS A N 1
ATOM 2598 C CA . LYS A 1 320 ? -17.179 22.237 17.571 1.00 58.47 320 LYS A CA 1
ATOM 2599 C C . LYS A 1 320 ? -17.914 23.212 18.491 1.00 58.47 320 LYS A C 1
ATOM 2601 O O . LYS A 1 320 ? -17.449 23.633 19.547 1.00 58.47 320 LYS A O 1
ATOM 2606 N N . LEU A 1 321 ? -19.072 23.632 18.010 1.00 56.81 321 LEU A N 1
ATOM 2607 C CA . LEU A 1 321 ? -19.767 24.825 18.477 1.00 56.81 321 LEU A CA 1
ATOM 2608 C C . LEU A 1 321 ? -20.521 24.594 19.787 1.00 56.81 321 LEU A C 1
ATOM 2610 O O . LEU A 1 321 ? -20.936 25.544 20.440 1.00 56.81 321 LEU A O 1
ATOM 2614 N N . LEU A 1 322 ? -20.705 23.334 20.181 1.00 54.19 322 LEU A N 1
ATOM 2615 C CA . LEU A 1 322 ? -21.613 22.918 21.259 1.00 54.19 322 LEU A CA 1
ATOM 2616 C C . LEU A 1 322 ? -20.914 22.667 22.593 1.00 54.19 322 LEU A C 1
ATOM 2618 O O . LEU A 1 322 ? -21.438 22.040 23.507 1.00 54.19 322 LEU A O 1
ATOM 2622 N N . ILE A 1 323 ? -19.707 23.198 22.670 1.00 53.09 323 ILE A N 1
ATOM 2623 C CA . ILE A 1 323 ? -18.673 22.892 23.645 1.00 53.09 323 ILE A CA 1
ATOM 2624 C C . ILE A 1 323 ? -18.554 24.049 24.650 1.00 53.09 323 ILE A C 1
ATOM 2626 O O . ILE A 1 323 ? -18.057 23.891 25.765 1.00 53.09 323 ILE A O 1
ATOM 2630 N N . SER A 1 324 ? -19.038 25.229 24.269 1.00 49.44 324 SER A N 1
ATOM 2631 C CA . SER A 1 324 ? -19.046 26.430 25.092 1.00 49.44 324 SER A CA 1
ATOM 2632 C C . SER A 1 324 ? -20.176 26.429 26.126 1.00 49.44 324 SER A C 1
ATOM 2634 O O . SER A 1 324 ? -21.262 25.904 25.879 1.00 49.44 324 SER A O 1
ATOM 2636 N N . LYS A 1 325 ? -19.968 27.138 27.242 1.00 46.94 325 LYS A N 1
ATOM 2637 C CA . LYS A 1 325 ? -21.045 27.547 28.158 1.00 46.94 325 LYS A CA 1
ATOM 2638 C C . LYS A 1 325 ? -21.967 28.546 27.429 1.00 46.94 325 LYS A C 1
ATOM 2640 O O . LYS A 1 325 ? -21.528 29.654 27.159 1.00 46.94 325 LYS A O 1
ATOM 2645 N N . ASP A 1 326 ? -23.204 28.149 27.120 1.00 55.22 326 ASP A N 1
ATOM 2646 C CA . ASP A 1 326 ? -24.247 28.913 26.389 1.00 55.22 326 ASP A CA 1
ATOM 2647 C C . ASP A 1 326 ? -23.974 29.205 24.888 1.00 55.22 326 ASP A C 1
ATOM 2649 O O . ASP A 1 326 ? -23.716 30.345 24.504 1.00 55.22 326 ASP A O 1
ATOM 2653 N N . PRO A 1 327 ? -24.101 28.201 23.992 1.00 57.97 327 PRO A N 1
ATOM 2654 C CA . PRO A 1 327 ? -23.932 28.389 22.543 1.00 57.97 327 PRO A CA 1
ATOM 2655 C C . PRO A 1 327 ? -25.101 29.113 21.847 1.00 57.97 327 PRO A C 1
ATOM 2657 O O . PRO A 1 327 ? -24.980 29.489 20.680 1.00 57.97 327 PRO A O 1
ATOM 2660 N N . PHE A 1 328 ? -26.233 29.312 22.531 1.00 62.53 328 PHE A N 1
ATOM 2661 C CA . PHE A 1 328 ? -27.432 29.944 21.972 1.00 62.53 328 PHE A CA 1
ATOM 2662 C C . PHE A 1 328 ? -28.026 30.956 22.960 1.00 62.53 328 PHE A C 1
ATOM 2664 O O . PHE A 1 328 ? -28.043 30.681 24.163 1.00 62.53 328 PHE A O 1
ATOM 2671 N N . PRO A 1 329 ? -28.559 32.101 22.489 1.00 65.00 329 PRO A N 1
ATOM 2672 C CA . PRO A 1 329 ? -29.363 32.985 23.327 1.00 65.00 329 PRO A CA 1
ATOM 2673 C C . PRO A 1 329 ? -30.534 32.217 23.956 1.00 65.00 329 PRO A C 1
ATOM 2675 O O . PRO A 1 329 ? -31.141 31.360 23.305 1.00 65.00 329 PRO A O 1
ATOM 2678 N N . LYS A 1 330 ? -30.878 32.527 25.214 1.00 62.56 330 LYS A N 1
ATOM 2679 C CA . LYS A 1 330 ? -32.066 31.953 25.866 1.00 62.56 330 LYS A CA 1
ATOM 2680 C C . LYS A 1 330 ? -33.295 32.213 24.983 1.00 62.56 330 LYS A C 1
ATOM 2682 O O . LYS A 1 330 ? -33.510 33.342 24.559 1.00 62.56 330 LYS A O 1
ATOM 2687 N N . ASP A 1 331 ? -34.050 31.152 24.694 1.00 64.81 331 ASP A N 1
ATOM 2688 C CA . ASP A 1 331 ? -35.252 31.125 23.839 1.00 64.81 331 ASP A CA 1
ATOM 2689 C C . ASP A 1 331 ? -35.046 31.214 22.310 1.00 64.81 331 ASP A C 1
ATOM 2691 O O . ASP A 1 331 ? -36.030 31.246 21.565 1.00 64.81 331 ASP A O 1
ATOM 2695 N N . PHE A 1 332 ? -33.807 31.165 21.804 1.00 72.88 332 PHE A N 1
ATOM 2696 C CA . PHE A 1 332 ? -33.553 31.133 20.358 1.00 72.88 332 PHE A CA 1
ATOM 2697 C C . PHE A 1 332 ? -34.110 29.852 19.702 1.00 72.88 332 PHE A C 1
ATOM 2699 O O . PHE A 1 332 ? -33.841 28.737 20.151 1.00 72.88 332 PHE A O 1
ATOM 2706 N N . LYS A 1 333 ? -34.889 30.000 18.619 1.00 73.50 333 LYS A N 1
ATOM 2707 C CA . LYS A 1 333 ? -35.436 28.885 17.823 1.00 73.50 333 LYS A CA 1
ATOM 2708 C C . LYS A 1 333 ? -35.437 29.202 16.331 1.00 73.50 333 LYS A C 1
ATOM 2710 O O . LYS A 1 333 ? -35.944 30.237 15.905 1.00 73.50 333 LYS A O 1
ATOM 2715 N N . LEU A 1 334 ? -35.001 28.241 15.523 1.00 77.00 334 LEU A N 1
ATOM 2716 C CA . LEU A 1 334 ? -35.072 28.262 14.062 1.00 77.00 334 LEU A CA 1
ATOM 2717 C C . LEU A 1 334 ? -36.453 27.782 13.592 1.00 77.00 334 LEU A C 1
ATOM 2719 O O . LEU A 1 334 ? -36.610 26.733 12.969 1.00 77.00 334 LEU A O 1
ATOM 2723 N N . ASN A 1 335 ? -37.493 28.554 13.919 1.00 79.00 335 ASN A N 1
ATOM 2724 C CA . ASN A 1 335 ? -38.886 28.164 13.674 1.00 79.00 335 ASN A CA 1
ATOM 2725 C C . ASN A 1 335 ? -39.233 27.996 12.184 1.00 79.00 335 ASN A C 1
ATOM 2727 O O . ASN A 1 335 ? -40.149 27.239 11.864 1.00 79.00 335 ASN A O 1
ATOM 2731 N N . ASN A 1 336 ? -38.519 28.673 11.285 1.00 82.31 336 ASN A N 1
ATOM 2732 C CA . ASN A 1 336 ? -38.788 28.631 9.845 1.00 82.31 336 ASN A CA 1
ATOM 2733 C C . ASN A 1 336 ? -38.009 27.524 9.117 1.00 82.31 336 ASN A C 1
ATOM 2735 O O . ASN A 1 336 ? -38.297 27.241 7.954 1.00 82.31 336 ASN A O 1
ATOM 2739 N N . LEU A 1 337 ? -37.080 26.851 9.807 1.00 84.69 337 LEU A N 1
ATOM 2740 C CA . LEU A 1 337 ? -36.267 25.788 9.233 1.00 84.69 337 LEU A CA 1
ATOM 2741 C C . LEU A 1 337 ? -37.079 24.501 9.047 1.00 84.69 337 LEU A C 1
ATOM 2743 O O . LEU A 1 337 ? -37.613 23.941 10.006 1.00 84.69 337 LEU A O 1
ATOM 2747 N N . ASN A 1 338 ? -37.147 24.011 7.808 1.00 87.31 338 ASN A N 1
ATOM 2748 C CA . ASN A 1 338 ? -37.816 22.756 7.456 1.00 87.31 338 ASN A CA 1
ATOM 2749 C C . ASN A 1 338 ? -36.865 21.719 6.826 1.00 87.31 338 ASN A C 1
ATOM 2751 O O . ASN A 1 338 ? -37.215 20.533 6.795 1.00 87.31 338 ASN A O 1
ATOM 2755 N N . HIS A 1 339 ? -35.671 22.145 6.395 1.00 89.44 339 HIS A N 1
ATOM 2756 C CA . HIS A 1 339 ? -34.635 21.312 5.795 1.00 89.44 339 HIS A CA 1
ATOM 2757 C C . HIS A 1 339 ? -33.268 21.594 6.426 1.00 89.44 339 HIS A C 1
ATOM 2759 O O . HIS A 1 339 ? -32.837 22.745 6.507 1.00 89.44 339 HIS A O 1
ATOM 2765 N N . LEU A 1 340 ? -32.573 20.534 6.829 1.00 87.38 340 LEU A N 1
ATOM 2766 C CA . LEU A 1 340 ? -31.248 20.603 7.436 1.00 87.38 340 LEU A CA 1
ATOM 2767 C C . LEU A 1 340 ? -30.316 19.603 6.756 1.00 87.38 340 LEU A C 1
ATOM 2769 O O . LEU A 1 340 ? -30.611 18.409 6.729 1.00 87.38 340 LEU A O 1
ATOM 2773 N N . GLU A 1 341 ? -29.191 20.085 6.243 1.00 88.62 341 GLU A N 1
ATOM 2774 C CA . GLU A 1 341 ? -28.132 19.259 5.668 1.00 88.62 341 GLU A CA 1
ATOM 2775 C C . GLU A 1 341 ? -26.872 19.381 6.527 1.00 88.62 341 GLU A C 1
ATOM 2777 O O . GLU A 1 341 ? -26.397 20.484 6.785 1.00 88.62 341 GLU A O 1
ATOM 2782 N N . LEU A 1 342 ? -26.362 18.247 7.010 1.00 82.94 342 LEU A N 1
ATOM 2783 C CA . LEU A 1 342 ? -25.169 18.180 7.848 1.00 82.94 342 LEU A CA 1
ATOM 2784 C C . LEU A 1 342 ? -24.129 17.280 7.194 1.00 82.94 342 LEU A C 1
ATOM 2786 O O . LEU A 1 342 ? -24.401 16.108 6.918 1.00 82.94 342 LEU A O 1
ATOM 2790 N N . ARG A 1 343 ? -22.919 17.806 7.006 1.00 78.75 343 ARG A N 1
ATOM 2791 C CA . ARG A 1 343 ? -21.762 17.001 6.603 1.00 78.75 343 ARG A CA 1
ATOM 2792 C C . ARG A 1 343 ? -21.042 16.496 7.852 1.00 78.75 343 ARG A C 1
ATOM 2794 O O . ARG A 1 343 ? -20.569 17.307 8.645 1.00 78.75 343 ARG A O 1
ATOM 2801 N N . THR A 1 344 ? -20.986 15.182 8.062 1.00 67.69 344 THR A N 1
ATOM 2802 C CA . THR A 1 344 ? -20.594 14.586 9.358 1.00 67.69 344 THR A CA 1
ATOM 2803 C C . THR A 1 344 ? -19.702 13.343 9.216 1.00 67.69 344 THR A C 1
ATOM 2805 O O . THR A 1 344 ? -19.737 12.656 8.192 1.00 67.69 344 THR A O 1
ATOM 2808 N N . GLY A 1 345 ? -18.874 13.068 10.234 1.00 61.56 345 GLY A N 1
ATOM 2809 C CA . GLY A 1 345 ? -17.909 11.960 10.272 1.00 61.56 345 GLY A CA 1
ATOM 2810 C C . GLY A 1 345 ? -18.340 10.721 11.077 1.00 61.56 345 GLY A C 1
ATOM 2811 O O . GLY A 1 345 ? -17.584 9.754 11.110 1.00 61.56 345 GLY A O 1
ATOM 2812 N N . TYR A 1 346 ? -19.533 10.722 11.693 1.00 59.88 346 TYR A N 1
ATOM 2813 C CA . TYR A 1 346 ? -20.012 9.723 12.677 1.00 59.88 346 TYR A CA 1
ATOM 2814 C C . TYR A 1 346 ? -19.172 9.624 13.964 1.00 59.88 346 TYR A C 1
ATOM 2816 O O . TYR A 1 346 ? -18.987 8.537 14.513 1.00 59.88 346 TYR A O 1
ATOM 2824 N N . THR A 1 347 ? -18.683 10.748 14.484 1.00 59.53 347 THR A N 1
ATOM 2825 C CA . THR A 1 347 ? -18.078 10.785 15.823 1.00 59.53 347 THR A CA 1
ATOM 2826 C C . THR A 1 347 ? -19.156 10.901 16.908 1.00 59.53 347 THR A C 1
ATOM 2828 O O . THR A 1 347 ? -20.271 11.364 16.661 1.00 59.53 347 THR A O 1
ATOM 2831 N N . GLN A 1 348 ? -18.842 10.521 18.150 1.00 57.38 348 GLN A N 1
ATOM 2832 C CA . GLN A 1 348 ? -19.756 10.723 19.287 1.00 57.38 348 GLN A CA 1
ATOM 2833 C C . GLN A 1 348 ? -20.079 12.217 19.506 1.00 57.38 348 GLN A C 1
ATOM 2835 O O . GLN A 1 348 ? -21.165 12.561 19.974 1.00 57.38 348 GLN A O 1
ATOM 2840 N N . TYR A 1 349 ? -19.177 13.109 19.087 1.00 61.84 349 TYR A N 1
ATOM 2841 C CA . TYR A 1 349 ? -19.366 14.558 19.116 1.00 61.84 349 TYR A CA 1
ATOM 2842 C C . TYR A 1 349 ? -20.379 15.041 18.083 1.00 61.84 349 TYR A C 1
ATOM 2844 O O . TYR A 1 349 ? -21.181 15.916 18.392 1.00 61.84 349 TYR A O 1
ATOM 2852 N N . ASP A 1 350 ? -20.408 14.438 16.893 1.00 66.06 350 ASP A N 1
ATOM 2853 C CA . ASP A 1 350 ? -21.438 14.717 15.892 1.00 66.06 350 ASP A CA 1
ATOM 2854 C C . ASP A 1 350 ? -22.843 14.391 16.432 1.00 66.06 350 ASP A C 1
ATOM 2856 O O . ASP A 1 350 ? -23.802 15.093 16.132 1.00 66.06 350 ASP A O 1
ATOM 2860 N N . LEU A 1 351 ? -22.989 13.372 17.287 1.00 65.62 351 LEU A N 1
ATOM 2861 C CA . LEU A 1 351 ? -24.288 12.989 17.855 1.00 65.62 351 LEU A CA 1
ATOM 2862 C C . LEU A 1 351 ? -24.800 13.992 18.898 1.00 65.62 351 LEU A C 1
ATOM 2864 O O . LEU A 1 351 ? -25.961 14.401 18.833 1.00 65.62 351 LEU A O 1
ATOM 2868 N N . VAL A 1 352 ? -23.940 14.435 19.823 1.00 65.88 352 VAL A N 1
ATOM 2869 C CA . VAL A 1 352 ? -24.242 15.547 20.755 1.00 65.88 352 VAL A CA 1
ATOM 2870 C C . VAL A 1 352 ? -24.428 16.853 19.978 1.00 65.88 352 VAL A C 1
ATOM 2872 O O . VAL A 1 352 ? -25.253 17.699 20.316 1.00 65.88 352 VAL A O 1
ATOM 2875 N N . GLY A 1 353 ? -23.701 16.970 18.873 1.00 67.69 353 GLY A N 1
ATOM 2876 C CA . GLY A 1 353 ? -23.802 18.031 17.901 1.00 67.69 353 GLY A CA 1
ATOM 2877 C C . GLY A 1 353 ? -25.222 18.190 17.357 1.00 67.69 353 GLY A C 1
ATOM 2878 O O . GLY A 1 353 ? -25.922 19.194 17.530 1.00 67.69 353 GLY A O 1
ATOM 2879 N N . MET A 1 354 ? -25.635 17.132 16.664 1.00 71.81 354 MET A N 1
ATOM 2880 C CA . MET A 1 354 ? -26.952 16.975 16.066 1.00 71.81 354 MET A CA 1
ATOM 2881 C C . MET A 1 354 ? -28.031 17.170 17.119 1.00 71.81 354 MET A C 1
ATOM 2883 O O . MET A 1 354 ? -29.038 17.809 16.839 1.00 71.81 354 MET A O 1
ATOM 2887 N N . ALA A 1 355 ? -27.798 16.694 18.341 1.00 69.12 355 ALA A N 1
ATOM 2888 C CA . ALA A 1 355 ? -28.732 16.833 19.438 1.00 69.12 355 ALA A CA 1
ATOM 2889 C C . ALA A 1 355 ? -29.199 18.260 19.683 1.00 69.12 355 ALA A C 1
ATOM 2891 O O . ALA A 1 355 ? -30.396 18.555 19.686 1.00 69.12 355 ALA A O 1
ATOM 2892 N N . ALA A 1 356 ? -28.229 19.136 19.916 1.00 69.62 356 ALA A N 1
ATOM 2893 C CA . ALA A 1 356 ? -28.487 20.507 20.293 1.00 69.62 356 ALA A CA 1
ATOM 2894 C C . ALA A 1 356 ? -29.055 21.291 19.108 1.00 69.62 356 ALA A C 1
ATOM 2896 O O . ALA A 1 356 ? -30.006 22.051 19.271 1.00 69.62 356 ALA A O 1
ATOM 2897 N N . LEU A 1 357 ? -28.549 21.043 17.896 1.00 73.88 357 LEU A N 1
ATOM 2898 C CA . LEU A 1 357 ? -29.044 21.712 16.697 1.00 73.88 357 LEU A CA 1
ATOM 2899 C C . LEU A 1 357 ? -30.489 21.296 16.362 1.00 73.88 357 LEU A C 1
ATOM 2901 O O . LEU A 1 357 ? -31.310 22.137 15.996 1.00 73.88 357 LEU A O 1
ATOM 2905 N N . LEU A 1 358 ? -30.849 20.026 16.571 1.00 75.44 358 LEU A N 1
ATOM 2906 C CA . LEU A 1 358 ? -32.212 19.529 16.367 1.00 75.44 358 LEU A CA 1
ATOM 2907 C C . LEU A 1 358 ? -33.213 20.083 17.396 1.00 75.44 358 LEU A C 1
ATOM 2909 O O . LEU A 1 358 ? -34.368 20.321 17.040 1.00 75.44 358 LEU A O 1
ATOM 2913 N N . GLN A 1 359 ? -32.793 20.360 18.637 1.00 73.50 359 GLN A N 1
ATOM 2914 C CA . GLN A 1 359 ? -33.647 21.015 19.644 1.00 73.50 359 GLN A CA 1
ATOM 2915 C C . GLN A 1 359 ? -34.051 22.445 19.247 1.00 73.50 359 GLN A C 1
ATOM 2917 O O . GLN A 1 359 ? -35.130 22.911 19.623 1.00 73.50 359 GLN A O 1
ATOM 2922 N N . LEU A 1 360 ? -33.227 23.121 18.445 1.00 75.62 360 LEU A N 1
ATOM 2923 C CA . LEU A 1 360 ? -33.492 24.471 17.943 1.00 75.62 360 LEU A CA 1
ATOM 2924 C C . LEU A 1 360 ? -34.403 24.494 16.716 1.00 75.62 360 LEU A C 1
ATOM 2926 O O . LEU A 1 360 ? -34.876 25.565 16.339 1.00 75.62 360 LEU A O 1
ATOM 2930 N N . CYS A 1 361 ? -34.670 23.338 16.103 1.00 80.19 361 CYS A N 1
ATOM 2931 C CA . CYS A 1 361 ? -35.389 23.215 14.835 1.00 80.19 361 CYS A CA 1
ATOM 2932 C C . CYS A 1 361 ? -36.741 22.493 15.019 1.00 80.19 361 CYS A C 1
ATOM 2934 O O . CYS A 1 361 ? -36.943 21.399 14.484 1.00 80.19 361 CYS A O 1
ATOM 2936 N N . PRO A 1 362 ? -37.715 23.075 15.749 1.00 79.62 362 PRO A N 1
ATOM 2937 C CA . PRO A 1 362 ? -38.958 22.386 16.125 1.00 79.62 362 PRO A CA 1
ATOM 2938 C C . PRO A 1 362 ? -39.859 22.007 14.934 1.00 79.62 362 PRO A C 1
ATOM 2940 O O . PRO A 1 362 ? -40.740 21.157 15.070 1.00 79.62 362 PRO A O 1
ATOM 2943 N N . ASN A 1 363 ? -39.660 22.637 13.772 1.00 83.50 363 ASN A N 1
ATOM 2944 C CA . ASN A 1 363 ? -40.454 22.433 12.557 1.00 83.50 363 ASN A CA 1
ATOM 2945 C C . ASN A 1 363 ? -39.720 21.646 11.462 1.00 83.50 363 ASN A C 1
ATOM 2947 O O . ASN A 1 363 ? -40.224 21.567 10.339 1.00 83.50 363 ASN A O 1
ATOM 2951 N N . LEU A 1 364 ? -38.573 21.041 11.783 1.00 85.25 364 LEU A N 1
ATOM 2952 C CA . LEU A 1 364 ? -37.774 20.291 10.823 1.00 85.25 364 LEU A CA 1
ATOM 2953 C C . LEU A 1 364 ? -38.567 19.115 10.232 1.00 85.25 364 LEU A C 1
ATOM 2955 O O . LEU A 1 364 ? -39.125 18.298 10.966 1.00 85.25 364 LEU A O 1
ATOM 2959 N N . GLN A 1 365 ? -38.606 19.023 8.900 1.00 87.00 365 GLN A N 1
ATOM 2960 C CA . GLN A 1 365 ? -39.301 17.952 8.174 1.00 87.00 365 GLN A CA 1
ATOM 2961 C C . GLN A 1 365 ? -38.341 17.028 7.430 1.00 87.00 365 GLN A C 1
ATOM 2963 O O . GLN A 1 365 ? -38.624 15.834 7.305 1.00 87.00 365 GLN A O 1
ATOM 2968 N N . THR A 1 366 ? -37.221 17.566 6.944 1.00 86.62 366 THR A N 1
ATOM 2969 C CA . THR A 1 366 ? -36.227 16.826 6.163 1.00 86.62 366 THR A CA 1
ATOM 2970 C C . THR A 1 366 ? -34.837 17.018 6.750 1.00 86.62 366 THR A C 1
ATOM 2972 O O . THR A 1 366 ? -34.423 18.149 6.996 1.00 86.62 366 THR A O 1
ATOM 2975 N N . MET A 1 367 ? -34.111 15.920 6.927 1.00 85.62 367 MET A N 1
ATOM 2976 C CA . MET A 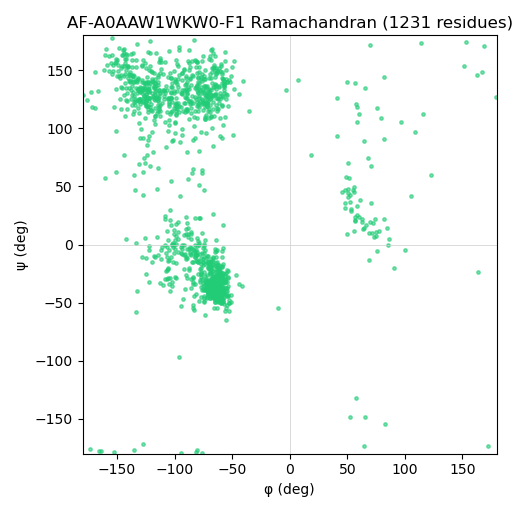1 367 ? -32.716 15.921 7.349 1.00 85.62 367 MET A CA 1
ATOM 2977 C C . MET A 1 367 ? -31.867 15.137 6.349 1.00 85.62 367 MET A C 1
ATOM 2979 O O . MET A 1 367 ? -32.228 14.026 5.952 1.00 85.62 367 MET A O 1
ATOM 2983 N N . VAL A 1 368 ? -30.741 15.708 5.941 1.00 84.25 368 VAL A N 1
ATOM 2984 C CA . VAL A 1 368 ? -29.761 15.069 5.063 1.00 84.25 368 VAL A CA 1
ATOM 2985 C C . VAL A 1 368 ? -28.440 14.957 5.811 1.00 84.25 368 VAL A C 1
ATOM 2987 O O . VAL A 1 368 ? -27.948 15.942 6.349 1.00 84.25 368 VAL A O 1
ATOM 2990 N N . LEU A 1 369 ? -27.880 13.752 5.850 1.00 79.00 369 LEU A N 1
ATOM 2991 C CA . LEU A 1 369 ? -26.576 13.466 6.440 1.00 79.00 369 LEU A CA 1
ATOM 2992 C C . LEU A 1 369 ? -25.617 13.074 5.325 1.00 79.00 369 LEU A C 1
ATOM 2994 O O . LEU A 1 369 ? -25.793 12.018 4.718 1.00 79.00 369 LEU A O 1
ATOM 2998 N N . ASP A 1 370 ? -24.644 13.933 5.034 1.00 76.06 370 ASP A N 1
ATOM 2999 C CA . ASP A 1 370 ? -23.625 13.695 4.012 1.00 76.06 370 ASP A CA 1
ATOM 3000 C C . ASP A 1 370 ? -22.318 13.208 4.650 1.00 76.06 370 ASP A C 1
ATOM 3002 O O . ASP A 1 370 ? -21.735 13.878 5.507 1.00 76.06 370 ASP A O 1
ATOM 3006 N N . TYR A 1 371 ? -21.881 12.012 4.258 1.00 66.12 371 TYR A N 1
ATOM 3007 C CA . TYR A 1 371 ? -20.770 11.308 4.893 1.00 66.12 371 TYR A CA 1
ATOM 3008 C C . TYR A 1 371 ? -19.419 11.598 4.229 1.00 66.12 371 TYR A C 1
ATOM 3010 O O . TYR A 1 371 ? -19.255 11.460 3.014 1.00 66.12 371 TYR A O 1
ATOM 3018 N N . LEU A 1 372 ? -18.411 11.886 5.058 1.00 57.78 372 LEU A N 1
ATOM 3019 C CA . LEU A 1 372 ? -17.007 12.011 4.664 1.00 57.78 372 LEU A CA 1
ATOM 3020 C C . LEU A 1 372 ? -16.167 10.857 5.236 1.00 57.78 372 LEU A C 1
ATOM 3022 O O . LEU A 1 372 ? -16.056 10.702 6.447 1.00 57.78 372 LEU A O 1
ATOM 3026 N N . HIS A 1 373 ? -15.495 10.087 4.369 1.00 45.97 373 HIS A N 1
ATOM 3027 C CA . HIS A 1 373 ? -14.670 8.931 4.771 1.00 45.97 373 HIS A CA 1
ATOM 3028 C C . HIS A 1 373 ? -13.318 9.305 5.425 1.00 45.97 373 HIS A C 1
ATOM 3030 O O . HIS A 1 373 ? -12.541 8.434 5.806 1.00 45.97 373 HIS A O 1
ATOM 3036 N N . LYS A 1 374 ? -13.025 10.602 5.572 1.00 43.09 374 LYS A N 1
ATOM 3037 C CA . LYS A 1 374 ? -11.836 11.137 6.247 1.00 43.09 374 LYS A CA 1
ATOM 3038 C C . LYS A 1 374 ? -12.169 12.507 6.839 1.00 43.09 374 LYS A C 1
ATOM 3040 O O . LYS A 1 374 ? -12.090 13.512 6.142 1.00 43.09 374 LYS A O 1
ATOM 3045 N N . MET A 1 375 ? -12.489 12.560 8.125 1.00 38.69 375 MET A N 1
ATOM 3046 C CA . MET A 1 375 ? -12.207 13.747 8.934 1.00 38.69 375 MET A CA 1
ATOM 3047 C C . MET A 1 375 ? -11.130 13.353 9.949 1.00 38.69 375 MET A C 1
ATOM 3049 O O . MET A 1 375 ? -11.224 12.294 10.566 1.00 38.69 375 MET A O 1
ATOM 3053 N N . LYS A 1 376 ? -10.056 14.148 10.061 1.00 39.69 376 LYS A N 1
ATOM 3054 C CA . LYS A 1 376 ? -9.043 13.974 11.115 1.00 39.69 376 LYS A CA 1
ATOM 3055 C C . LYS A 1 376 ? -9.747 14.225 12.452 1.00 39.69 376 LYS A C 1
ATOM 3057 O O . LYS A 1 376 ? -10.344 15.276 12.601 1.00 39.69 376 LYS A O 1
ATOM 3062 N N . GLU A 1 377 ? -9.689 13.306 13.411 1.00 40.81 377 GLU A N 1
ATOM 3063 C CA . GLU A 1 377 ? -10.173 13.595 14.767 1.00 40.81 377 GLU A CA 1
ATOM 3064 C C . GLU A 1 377 ? -9.243 14.627 15.408 1.00 40.81 377 GLU A C 1
ATOM 3066 O O . GLU A 1 377 ? -8.022 14.429 15.453 1.00 40.81 377 GLU A O 1
ATOM 3071 N N . ASP A 1 378 ? -9.815 15.725 15.890 1.00 35.97 378 ASP A N 1
ATOM 3072 C CA . ASP A 1 378 ? -9.125 16.709 16.713 1.00 35.97 378 ASP A CA 1
ATOM 3073 C C . ASP A 1 378 ? -9.602 16.576 18.160 1.00 35.97 378 ASP A C 1
ATOM 3075 O O . ASP A 1 378 ? -10.795 16.407 18.409 1.00 35.97 378 ASP A O 1
ATOM 3079 N N . GLU A 1 379 ? -8.647 16.562 19.088 1.00 39.56 379 GLU A N 1
ATOM 3080 C CA . GLU A 1 379 ? -8.843 16.179 20.489 1.00 39.56 379 GLU A CA 1
ATOM 3081 C C . GLU A 1 379 ? -9.132 17.391 21.372 1.00 39.56 379 GLU A C 1
ATOM 3083 O O . GLU A 1 379 ? -8.564 18.460 21.162 1.00 39.56 379 GLU A O 1
ATOM 3088 N N . SER A 1 380 ? -9.950 17.137 22.396 1.00 40.22 380 SER A N 1
ATOM 3089 C CA . SER A 1 380 ? -10.248 17.910 23.614 1.00 40.22 380 SER A CA 1
ATOM 3090 C C . SER A 1 380 ? -11.700 18.366 23.672 1.00 40.22 380 SER A C 1
ATOM 3092 O O . SER A 1 380 ? -12.090 19.194 22.865 1.00 40.22 380 SER A O 1
ATOM 3094 N N . LEU A 1 381 ? -12.470 17.810 24.628 1.00 39.31 381 LEU A N 1
ATOM 3095 C CA . LEU A 1 381 ? -13.680 18.383 25.233 1.00 39.31 381 LEU A CA 1
ATOM 3096 C C . LEU A 1 381 ? -14.012 17.775 26.614 1.00 39.31 381 LEU A C 1
ATOM 3098 O O . LEU A 1 381 ? -13.664 16.615 26.821 1.00 39.31 381 LEU A O 1
ATOM 3102 N N . PRO A 1 382 ? -14.720 18.482 27.528 1.00 39.28 382 PRO A N 1
ATOM 3103 C CA . PRO A 1 382 ? -15.025 17.992 28.879 1.00 39.28 382 PRO A CA 1
ATOM 3104 C C . PRO A 1 382 ? -15.961 16.767 28.915 1.00 39.28 382 PRO A C 1
ATOM 3106 O O . PRO A 1 382 ? -17.012 16.759 28.272 1.00 39.28 382 PRO A O 1
ATOM 3109 N N . GLU A 1 383 ? -15.625 15.778 29.753 1.00 43.22 383 GLU A N 1
ATOM 3110 C CA . GLU A 1 383 ? -16.342 14.501 29.963 1.00 43.22 383 GLU A CA 1
ATOM 3111 C C . GLU A 1 383 ? -17.819 14.633 30.405 1.00 43.22 383 GLU A C 1
ATOM 3113 O O . GLU A 1 383 ? -18.597 13.688 30.279 1.00 43.22 383 GLU A O 1
ATOM 3118 N N . GLU A 1 384 ? -18.258 15.798 30.890 1.00 41.72 384 GLU A N 1
ATOM 3119 C CA . GLU A 1 384 ? -19.596 15.983 31.482 1.00 41.72 384 GLU A CA 1
ATOM 3120 C C . GLU A 1 384 ? -20.765 15.921 30.472 1.00 41.72 384 GLU A C 1
ATOM 3122 O O . GLU A 1 384 ? -21.901 15.644 30.865 1.00 41.72 384 GLU A O 1
ATOM 3127 N N . LEU A 1 385 ? -20.515 16.134 29.172 1.00 39.31 385 LEU A N 1
ATOM 3128 C CA . LEU A 1 385 ? -21.537 16.081 28.107 1.00 39.31 385 LEU A CA 1
ATOM 3129 C C . LEU A 1 385 ? -21.725 14.678 27.494 1.00 39.31 385 LEU A C 1
ATOM 3131 O O . LEU A 1 385 ? -22.700 14.454 26.778 1.00 39.31 385 LEU A O 1
ATOM 3135 N N . LEU A 1 386 ? -20.827 13.730 27.788 1.00 41.47 386 LEU A N 1
ATOM 3136 C CA . LEU A 1 386 ? -20.741 12.420 27.123 1.00 41.47 386 LEU A CA 1
ATOM 3137 C C . LEU A 1 386 ? -21.547 11.299 27.816 1.00 41.47 386 LEU A C 1
ATOM 3139 O O . LEU A 1 386 ? -21.740 10.239 27.225 1.00 41.47 386 LEU A O 1
ATOM 3143 N N . ASN A 1 387 ? -22.091 11.547 29.015 1.00 38.12 387 ASN A N 1
ATOM 3144 C CA . ASN A 1 387 ? -22.733 10.536 29.875 1.00 38.12 387 ASN A CA 1
ATOM 3145 C C . ASN A 1 387 ? -24.279 10.556 29.895 1.00 38.12 387 ASN A C 1
ATOM 3147 O O . ASN A 1 387 ? -24.893 9.983 30.797 1.00 38.12 387 ASN A O 1
ATOM 3151 N N . LYS A 1 388 ? -24.947 11.204 28.927 1.00 38.38 388 LYS A N 1
ATOM 3152 C CA . LYS A 1 388 ? -26.422 11.207 28.833 1.00 38.38 388 LYS A CA 1
ATOM 3153 C C . LYS A 1 388 ? -26.908 10.532 27.544 1.00 38.38 388 LYS A C 1
ATOM 3155 O O . LYS A 1 388 ? -26.470 10.935 26.469 1.00 38.38 388 LYS A O 1
ATOM 3160 N N . PRO A 1 389 ? -27.840 9.558 27.607 1.00 38.31 389 PRO A N 1
ATOM 3161 C CA . PRO A 1 389 ? -28.514 9.065 26.412 1.00 38.31 389 PRO A CA 1
ATOM 3162 C C . PRO A 1 389 ? -29.296 10.217 25.783 1.00 38.31 389 PRO A C 1
ATOM 3164 O O . PRO A 1 389 ? -30.096 10.872 26.456 1.00 38.31 389 PRO A O 1
ATOM 3167 N N . VAL A 1 390 ? -29.046 10.485 24.503 1.00 41.97 390 VAL A N 1
ATOM 3168 C CA . VAL A 1 390 ? -29.719 11.571 23.798 1.00 41.97 390 VAL A CA 1
ATOM 3169 C C . VAL A 1 390 ? -30.862 11.014 22.953 1.00 41.97 390 VAL A C 1
ATOM 3171 O O . VAL A 1 390 ? -30.666 10.526 21.844 1.00 41.97 390 VAL A O 1
ATOM 3174 N N . GLU A 1 391 ? -32.071 11.044 23.511 1.00 46.22 391 GLU A N 1
ATOM 3175 C CA . GLU A 1 391 ? -33.310 10.753 22.785 1.00 46.22 391 GLU A CA 1
ATOM 3176 C C . GLU A 1 391 ? -33.880 12.039 22.170 1.00 46.22 391 GLU A C 1
ATOM 3178 O O . GLU A 1 391 ? -34.097 13.031 22.870 1.00 46.22 391 GLU A O 1
ATOM 3183 N N . PHE A 1 392 ? -34.202 12.014 20.872 1.00 54.31 392 PHE A N 1
ATOM 3184 C CA . PHE A 1 392 ? -34.877 13.126 20.193 1.00 54.31 392 PHE A CA 1
ATOM 3185 C C . PHE A 1 392 ? -36.285 12.734 19.779 1.00 54.31 392 PHE A C 1
ATOM 3187 O O . PHE A 1 392 ? -36.487 11.852 18.946 1.00 54.31 392 PHE A O 1
ATOM 3194 N N . LYS A 1 393 ? -37.278 13.456 20.297 1.00 51.88 393 LYS A N 1
ATOM 3195 C CA . LYS A 1 393 ? -38.628 13.464 19.729 1.00 51.88 393 LYS A CA 1
ATOM 3196 C C . LYS A 1 393 ? -38.735 14.634 18.763 1.00 51.88 393 LYS A C 1
ATOM 3198 O O . LYS A 1 393 ? -38.977 15.758 19.190 1.00 51.88 393 LYS A O 1
ATOM 3203 N N . ILE A 1 394 ? -38.591 14.365 17.467 1.00 63.53 394 ILE A N 1
ATOM 3204 C CA . ILE A 1 394 ? -38.890 15.341 16.409 1.00 63.53 394 ILE A CA 1
ATOM 3205 C C . ILE A 1 394 ? -40.177 14.897 15.718 1.00 63.53 394 ILE A C 1
ATOM 3207 O O . ILE A 1 394 ? -40.132 14.203 14.704 1.00 63.53 394 ILE A O 1
ATOM 3211 N N . PRO A 1 395 ? -41.353 15.253 16.262 1.00 56.50 395 PRO A N 1
ATOM 3212 C CA . PRO A 1 395 ? -42.632 14.702 15.812 1.00 56.50 395 PRO A CA 1
ATOM 3213 C C . PRO A 1 395 ? -42.985 15.050 14.357 1.00 56.50 395 PRO A C 1
ATOM 3215 O O . PRO A 1 395 ? -43.893 14.449 13.792 1.00 56.50 395 PRO A O 1
ATOM 3218 N N . ARG A 1 396 ? -42.297 16.030 13.753 1.00 70.38 396 ARG A N 1
ATOM 3219 C CA . ARG A 1 396 ? -42.532 16.501 12.379 1.00 70.38 396 ARG A CA 1
ATOM 3220 C C . ARG A 1 396 ? -41.487 16.031 11.364 1.00 70.38 396 ARG A C 1
ATOM 3222 O O . ARG A 1 396 ? -41.689 16.287 10.177 1.00 70.38 396 ARG A O 1
ATOM 3229 N N . LEU A 1 397 ? -40.425 15.342 11.792 1.00 76.50 397 LEU A N 1
ATOM 3230 C CA . LEU A 1 397 ? -39.395 14.830 10.889 1.00 76.50 397 LEU A CA 1
ATOM 3231 C C . LEU A 1 397 ? -39.973 13.673 10.069 1.00 76.50 397 LEU A C 1
ATOM 3233 O O . LEU A 1 397 ? -40.347 12.639 10.616 1.00 76.50 397 LEU A O 1
ATOM 3237 N N . LYS A 1 398 ? -40.073 13.863 8.752 1.00 79.25 398 LYS A N 1
ATOM 3238 C CA . LYS A 1 398 ? -40.670 12.896 7.819 1.00 79.25 398 LYS A CA 1
ATOM 3239 C C . LYS A 1 398 ? -39.619 12.113 7.046 1.00 79.25 398 LYS A C 1
ATOM 3241 O O . LYS A 1 398 ? -39.833 10.943 6.740 1.00 79.25 398 LYS A O 1
ATOM 3246 N N . HIS A 1 399 ? -38.504 12.758 6.707 1.00 76.75 399 HIS A N 1
ATOM 3247 C CA . HIS A 1 399 ? -37.498 12.197 5.812 1.00 76.75 399 HIS A CA 1
ATOM 3248 C C . HIS A 1 399 ? -36.092 12.397 6.371 1.00 76.75 399 HIS A C 1
ATOM 3250 O O . HIS A 1 399 ? -35.682 13.524 6.641 1.00 76.75 399 HIS A O 1
ATOM 3256 N N . VAL A 1 400 ? -35.346 11.299 6.494 1.00 76.56 400 VAL A N 1
ATOM 3257 C CA . VAL A 1 400 ? -33.911 11.304 6.796 1.00 76.56 400 VAL A CA 1
ATOM 3258 C C . VAL A 1 400 ? -33.199 10.610 5.647 1.00 76.56 400 VAL A C 1
ATOM 3260 O O . VAL A 1 400 ? -33.497 9.457 5.339 1.00 76.56 400 VAL A O 1
ATOM 3263 N N . THR A 1 401 ? -32.292 11.321 4.987 1.00 76.31 401 THR A N 1
ATOM 3264 C CA . THR A 1 401 ? -31.531 10.803 3.846 1.00 76.31 401 THR A CA 1
ATOM 3265 C C . THR A 1 401 ? -30.059 10.758 4.208 1.00 76.31 401 THR A C 1
ATOM 3267 O O . THR A 1 401 ? -29.499 11.781 4.585 1.00 76.31 401 THR A O 1
ATOM 3270 N N . MET A 1 402 ? -29.419 9.600 4.061 1.00 66.81 402 MET A N 1
ATOM 3271 C CA . MET A 1 402 ? -27.964 9.502 4.169 1.00 66.81 402 MET A CA 1
ATOM 3272 C C . MET A 1 402 ? -27.349 9.487 2.773 1.00 66.81 402 MET A C 1
ATOM 3274 O O . MET A 1 402 ? -27.683 8.624 1.958 1.00 66.81 402 MET A O 1
ATOM 3278 N N . LYS A 1 403 ? -26.465 10.444 2.499 1.00 68.75 403 LYS A N 1
ATOM 3279 C CA . LYS A 1 403 ? -25.647 10.490 1.291 1.00 68.75 403 LYS A CA 1
ATOM 3280 C C . LYS A 1 403 ? -24.281 9.894 1.627 1.00 68.75 403 LYS A C 1
ATOM 3282 O O . LYS A 1 403 ? -23.596 10.354 2.533 1.00 68.75 403 LYS A O 1
ATOM 3287 N N . THR A 1 404 ? -23.894 8.850 0.907 1.00 53.84 404 THR A N 1
ATOM 3288 C CA . THR A 1 404 ? -22.513 8.365 0.874 1.00 53.84 404 THR A CA 1
ATOM 3289 C C . THR A 1 404 ? -21.923 8.775 -0.466 1.00 53.84 404 THR A C 1
ATOM 3291 O O . THR A 1 404 ? -22.511 8.491 -1.512 1.00 53.84 404 THR A O 1
ATOM 3294 N N . GLN A 1 405 ? -20.786 9.475 -0.466 1.00 43.81 405 GLN A N 1
ATOM 3295 C CA . GLN A 1 405 ? -20.120 9.811 -1.722 1.00 43.81 405 GLN A CA 1
ATOM 3296 C C . GLN A 1 405 ? -19.681 8.520 -2.423 1.00 43.81 405 GLN A C 1
ATOM 3298 O O . GLN A 1 405 ? -18.890 7.736 -1.896 1.00 43.81 405 GLN A O 1
ATOM 3303 N N . SER A 1 406 ? -20.236 8.279 -3.610 1.00 30.19 406 SER A N 1
ATOM 3304 C CA . SER A 1 406 ? -19.816 7.197 -4.488 1.00 30.19 406 SER A CA 1
ATOM 3305 C C . SER A 1 406 ? -18.430 7.517 -5.044 1.00 30.19 406 SER A C 1
ATOM 3307 O O . SER A 1 406 ? -18.302 8.394 -5.896 1.00 30.19 406 SER A O 1
ATOM 3309 N N . ILE A 1 407 ? -17.413 6.791 -4.586 1.00 28.94 407 ILE A N 1
ATOM 3310 C CA . ILE A 1 407 ? -16.132 6.658 -5.284 1.00 28.94 407 ILE A CA 1
ATOM 3311 C C . ILE A 1 407 ? -15.938 5.181 -5.638 1.00 28.94 407 ILE A C 1
ATOM 3313 O O . ILE A 1 407 ? -16.443 4.281 -4.964 1.00 28.94 407 ILE A O 1
ATOM 3317 N N . ASP A 1 408 ? -15.276 4.992 -6.770 1.00 28.83 408 ASP A N 1
ATOM 3318 C CA . ASP A 1 408 ? -15.243 3.841 -7.650 1.00 28.83 408 ASP A CA 1
ATOM 3319 C C . ASP A 1 408 ? -15.194 2.431 -7.049 1.00 28.83 408 ASP A C 1
ATOM 3321 O O . ASP A 1 408 ? -14.501 2.076 -6.098 1.00 28.83 408 ASP A O 1
ATOM 3325 N N . THR A 1 409 ? -15.964 1.599 -7.743 1.00 29.66 409 THR A N 1
ATOM 3326 C CA . THR A 1 409 ? -16.221 0.171 -7.587 1.00 29.66 409 THR A CA 1
ATOM 3327 C C . THR A 1 409 ? -15.049 -0.708 -7.119 1.00 29.66 409 THR A C 1
ATOM 3329 O O . THR A 1 409 ? -14.132 -1.017 -7.873 1.00 29.66 409 THR A O 1
ATOM 3332 N N . LYS A 1 410 ? -15.192 -1.284 -5.915 1.00 32.78 410 LYS A N 1
ATOM 3333 C CA . LYS A 1 410 ? -14.787 -2.673 -5.593 1.00 32.78 410 LYS A CA 1
ATOM 3334 C C . LYS A 1 410 ? -15.490 -3.201 -4.330 1.00 32.78 410 LYS A C 1
ATOM 3336 O O . LYS A 1 410 ? -14.851 -3.626 -3.376 1.00 32.78 410 LYS A O 1
ATOM 3341 N N . ILE A 1 411 ? -16.827 -3.215 -4.303 1.00 31.05 411 ILE A N 1
ATOM 3342 C CA . ILE A 1 411 ? -17.573 -3.950 -3.263 1.00 31.05 411 ILE A CA 1
ATOM 3343 C C . ILE A 1 411 ? -18.660 -4.821 -3.899 1.00 31.05 411 ILE A C 1
ATOM 3345 O O . ILE A 1 411 ? -19.494 -4.370 -4.679 1.00 31.05 411 ILE A O 1
ATOM 3349 N N . ASN A 1 412 ? -18.603 -6.108 -3.558 1.00 30.39 412 ASN A N 1
ATOM 3350 C CA . ASN A 1 412 ? -19.431 -7.191 -4.075 1.00 30.39 412 ASN A CA 1
ATOM 3351 C C . ASN A 1 412 ? -20.907 -7.007 -3.629 1.00 30.39 412 ASN A C 1
ATOM 3353 O O . ASN A 1 412 ? -21.160 -6.985 -2.419 1.00 30.39 412 ASN A O 1
ATOM 3357 N N . PRO A 1 413 ? -21.901 -6.926 -4.539 1.00 34.75 413 PRO A N 1
ATOM 3358 C CA . PRO A 1 413 ? -23.300 -6.598 -4.210 1.00 34.75 413 PRO A CA 1
ATOM 3359 C C . PRO A 1 413 ? -24.031 -7.637 -3.332 1.00 34.75 413 PRO A C 1
ATOM 3361 O O . PRO A 1 413 ? -25.145 -7.382 -2.871 1.00 34.75 413 PRO A O 1
ATOM 3364 N N . MET A 1 414 ? -23.413 -8.792 -3.043 1.00 32.34 414 MET A N 1
ATOM 3365 C CA . MET A 1 414 ? -23.904 -9.745 -2.035 1.00 32.34 414 MET A CA 1
ATOM 3366 C C . MET A 1 414 ? -23.738 -9.242 -0.592 1.00 32.34 414 MET A C 1
ATOM 3368 O O . MET A 1 414 ? -24.590 -9.551 0.237 1.00 32.34 414 MET A O 1
ATOM 3372 N N . LYS A 1 415 ? -22.714 -8.429 -0.278 1.00 35.53 415 LYS A N 1
ATOM 3373 C CA . LYS A 1 415 ? -22.505 -7.909 1.090 1.00 35.53 415 LYS A CA 1
ATOM 3374 C C . LYS A 1 415 ? -23.559 -6.869 1.486 1.00 35.53 415 LYS A C 1
ATOM 3376 O O . LYS A 1 415 ? -23.995 -6.857 2.631 1.00 35.53 415 LYS A O 1
ATOM 3381 N N . THR A 1 416 ? -24.039 -6.065 0.537 1.00 39.09 416 THR A N 1
ATOM 3382 C CA . THR A 1 416 ? -25.046 -5.019 0.785 1.00 39.09 416 THR A CA 1
ATOM 3383 C C . THR A 1 416 ? -26.440 -5.605 1.023 1.00 39.09 416 THR A C 1
ATOM 3385 O O . THR A 1 416 ? -27.146 -5.160 1.920 1.00 39.09 416 THR A O 1
ATOM 3388 N N . LYS A 1 417 ? -26.830 -6.661 0.290 1.00 34.47 417 LYS A N 1
ATOM 3389 C CA . LYS A 1 417 ? -28.093 -7.381 0.551 1.00 34.47 417 LYS A CA 1
ATOM 3390 C C . LYS A 1 417 ? -28.053 -8.196 1.845 1.00 34.47 417 LYS A C 1
ATOM 3392 O O . LYS A 1 417 ? -29.065 -8.262 2.535 1.00 34.47 417 LYS A O 1
ATOM 3397 N N . LEU A 1 418 ? -26.896 -8.766 2.188 1.00 35.03 418 LEU A N 1
ATOM 3398 C CA . LEU A 1 418 ? -26.700 -9.463 3.458 1.00 35.03 418 LEU A CA 1
ATOM 3399 C C . LEU A 1 418 ? -26.767 -8.482 4.640 1.00 35.03 418 LEU A C 1
ATOM 3401 O O . LEU A 1 418 ? -27.447 -8.775 5.613 1.00 35.03 418 LEU A O 1
ATOM 3405 N N . MET A 1 419 ? -26.180 -7.283 4.522 1.00 38.94 419 MET A N 1
ATOM 3406 C CA . MET A 1 419 ? -26.291 -6.236 5.546 1.00 38.94 419 MET A CA 1
ATOM 3407 C C . MET A 1 419 ? -27.710 -5.680 5.702 1.00 38.94 419 MET A C 1
ATOM 3409 O O . MET A 1 419 ? -28.139 -5.473 6.828 1.00 38.94 419 MET A O 1
ATOM 3413 N N . VAL A 1 420 ? -28.476 -5.503 4.619 1.00 41.31 420 VAL A N 1
ATOM 3414 C CA . VAL A 1 420 ? -29.891 -5.079 4.706 1.00 41.31 420 VAL A CA 1
ATOM 3415 C C . VAL A 1 420 ? -30.766 -6.169 5.335 1.00 41.31 420 VAL A C 1
ATOM 3417 O O . VAL A 1 420 ? -31.651 -5.864 6.131 1.00 41.31 420 VAL A O 1
ATOM 3420 N N . SER A 1 421 ? -30.494 -7.443 5.031 1.00 38.50 421 SER A N 1
ATOM 3421 C CA . SER A 1 421 ? -31.203 -8.570 5.645 1.00 38.50 421 SER A CA 1
ATOM 3422 C C . SER A 1 421 ? -30.840 -8.745 7.122 1.00 38.50 421 SER A C 1
ATOM 3424 O O . SER A 1 421 ? -31.709 -9.114 7.900 1.00 38.50 421 SER A O 1
ATOM 3426 N N . VAL A 1 422 ? -29.599 -8.439 7.518 1.00 44.34 422 VAL A N 1
ATOM 3427 C CA . VAL A 1 422 ? -29.161 -8.404 8.924 1.00 44.34 422 VAL A CA 1
ATOM 3428 C C . VAL A 1 422 ? -29.756 -7.192 9.649 1.00 44.34 422 VAL A C 1
ATOM 3430 O O . VAL A 1 422 ? -30.262 -7.352 10.749 1.00 44.34 422 VAL A O 1
ATOM 3433 N N . PHE A 1 423 ? -29.825 -6.016 9.016 1.00 40.41 423 PHE A N 1
ATOM 3434 C CA . PHE A 1 423 ? -30.417 -4.802 9.597 1.00 40.41 423 PHE A CA 1
ATOM 3435 C C . PHE A 1 423 ? -31.932 -4.936 9.838 1.00 40.41 423 PHE A C 1
ATOM 3437 O O . PHE A 1 423 ? -32.436 -4.516 10.877 1.00 40.41 423 PHE A O 1
ATOM 3444 N N . LEU A 1 424 ? -32.663 -5.591 8.926 1.00 38.81 424 LEU A N 1
ATOM 3445 C CA . LEU A 1 424 ? -34.086 -5.914 9.111 1.00 38.81 424 LEU A CA 1
ATOM 3446 C C . LEU A 1 424 ? -34.314 -7.036 10.139 1.00 38.81 424 LEU A C 1
ATOM 3448 O O . LEU A 1 424 ? -35.332 -7.026 10.827 1.00 38.81 424 LEU A O 1
ATOM 3452 N N . LEU A 1 425 ? -33.364 -7.968 10.286 1.00 34.38 425 LEU A N 1
ATOM 3453 C CA . LEU A 1 425 ? -33.398 -9.015 11.314 1.00 34.38 425 LEU A CA 1
ATOM 3454 C C . LEU A 1 425 ? -33.078 -8.451 12.715 1.00 34.38 425 LEU A C 1
ATOM 3456 O O . LEU A 1 425 ? -33.667 -8.890 13.700 1.00 34.38 425 LEU A O 1
ATOM 3460 N N . CYS A 1 426 ? -32.229 -7.420 12.800 1.00 36.62 426 CYS A N 1
ATOM 3461 C CA . CYS A 1 426 ? -31.938 -6.675 14.030 1.00 36.62 426 CYS A CA 1
ATOM 3462 C C . CYS A 1 426 ? -33.125 -5.829 14.524 1.00 36.62 426 CYS A C 1
ATOM 3464 O O . CYS A 1 426 ? -33.221 -5.574 15.719 1.00 36.62 426 CYS A O 1
ATOM 3466 N N . LEU A 1 427 ? -34.063 -5.442 13.649 1.00 36.69 427 LEU A N 1
ATOM 3467 C CA . LEU A 1 427 ? -35.289 -4.727 14.041 1.00 36.69 427 LEU A CA 1
ATOM 3468 C C . LEU A 1 427 ? -36.359 -5.637 14.676 1.00 36.69 427 LEU A C 1
ATOM 3470 O O . LEU A 1 427 ? -37.322 -5.127 15.245 1.00 36.69 427 LEU A O 1
ATOM 3474 N N . TYR A 1 428 ? -36.204 -6.965 14.602 1.00 32.34 428 TYR A N 1
ATOM 3475 C CA . TYR A 1 428 ? -37.188 -7.935 15.108 1.00 32.34 428 TYR A CA 1
ATOM 3476 C C . TYR A 1 428 ? -36.728 -8.742 16.327 1.00 32.34 428 TYR A C 1
ATOM 3478 O O . TYR A 1 428 ? -37.515 -9.497 16.902 1.00 32.34 428 TYR A O 1
ATOM 3486 N N . LEU A 1 429 ? -35.481 -8.573 16.763 1.00 30.14 429 LEU A N 1
ATOM 3487 C CA . LEU A 1 429 ? -34.962 -9.242 17.947 1.00 30.14 429 LEU A CA 1
ATOM 3488 C C . LEU A 1 429 ? -35.013 -8.280 19.134 1.00 30.14 429 LEU A C 1
ATOM 3490 O O . LEU A 1 429 ? -34.283 -7.296 19.195 1.00 30.14 429 LEU A O 1
ATOM 3494 N N . LYS A 1 430 ? -35.878 -8.588 20.108 1.00 32.88 430 LYS A N 1
ATOM 3495 C CA . LYS A 1 430 ? -35.747 -8.080 21.479 1.00 32.88 430 LYS A CA 1
ATOM 3496 C C . LYS A 1 430 ? -34.389 -8.534 22.022 1.00 32.88 430 LYS A C 1
ATOM 3498 O O . LYS A 1 430 ? -34.289 -9.621 22.583 1.00 32.88 430 LYS A O 1
ATOM 3503 N N . THR A 1 431 ? -33.351 -7.726 21.858 1.00 32.62 431 THR A N 1
ATOM 3504 C CA . THR A 1 431 ? -32.080 -7.911 22.562 1.00 32.62 431 THR A CA 1
ATOM 3505 C C . THR A 1 431 ? -31.985 -6.879 23.670 1.00 32.62 431 THR A C 1
ATOM 3507 O O . THR A 1 431 ? -32.048 -5.676 23.425 1.00 32.62 431 THR A O 1
ATOM 3510 N N . HIS A 1 432 ? -31.853 -7.364 24.900 1.00 27.80 432 HIS A N 1
ATOM 3511 C CA . HIS A 1 432 ? -31.450 -6.566 26.048 1.00 27.80 432 HIS A CA 1
ATOM 3512 C C . HIS A 1 432 ? -30.096 -5.906 25.741 1.00 27.80 432 HIS A C 1
ATOM 3514 O O . HIS A 1 432 ? -29.089 -6.602 25.649 1.00 27.80 432 HIS A O 1
ATOM 3520 N N . ILE A 1 433 ? -30.059 -4.584 25.550 1.00 29.19 433 ILE A N 1
ATOM 3521 C CA . ILE A 1 433 ? -28.794 -3.848 25.426 1.00 29.19 433 ILE A CA 1
ATOM 3522 C C . ILE A 1 433 ? -28.268 -3.613 26.843 1.00 29.19 433 ILE A C 1
ATOM 3524 O O . ILE A 1 433 ? -28.835 -2.834 27.608 1.00 29.19 433 ILE A O 1
ATOM 3528 N N . CYS A 1 434 ? -27.198 -4.319 27.197 1.00 32.28 434 CYS A N 1
ATOM 3529 C CA . CYS A 1 434 ? -26.398 -4.040 28.381 1.00 32.28 434 CYS A CA 1
ATOM 3530 C C . CYS A 1 434 ? -25.470 -2.860 28.048 1.00 32.28 434 CYS A C 1
ATOM 3532 O O . CYS A 1 434 ? -24.663 -2.971 27.127 1.00 32.28 434 CYS A O 1
ATOM 3534 N N . LEU A 1 435 ? -25.582 -1.728 28.757 1.00 39.38 435 LEU A N 1
ATOM 3535 C CA . LEU A 1 435 ? -24.538 -0.698 28.723 1.00 39.38 435 LEU A CA 1
ATOM 3536 C C . LEU A 1 435 ? -23.259 -1.317 29.304 1.00 39.38 435 LEU A C 1
ATOM 3538 O O . LEU A 1 435 ? -23.228 -1.671 30.482 1.00 39.38 435 LEU A O 1
ATOM 3542 N N . ALA A 1 436 ? -22.221 -1.462 28.485 1.00 52.84 436 ALA A N 1
ATOM 3543 C CA . ALA A 1 436 ? -20.881 -1.784 28.954 1.00 52.84 436 ALA A CA 1
ATOM 3544 C C . ALA A 1 436 ? -20.301 -0.537 29.641 1.00 52.84 436 ALA A C 1
ATOM 3546 O O . ALA A 1 436 ? -19.820 0.368 28.967 1.00 52.84 436 ALA A O 1
ATOM 3547 N N . GLY A 1 437 ? -20.415 -0.449 30.968 1.00 68.38 437 GLY A N 1
ATOM 3548 C CA . GLY A 1 437 ? -19.676 0.548 31.747 1.00 68.38 437 GLY A CA 1
ATOM 3549 C C . GLY A 1 437 ? -18.178 0.233 31.754 1.00 68.38 437 GLY A C 1
ATOM 3550 O O . GLY A 1 437 ? -17.788 -0.901 31.500 1.00 68.38 437 GLY A O 1
ATOM 3551 N N . ASP A 1 438 ? -17.341 1.211 32.089 1.00 83.50 438 ASP A N 1
ATOM 3552 C CA . ASP A 1 438 ? -15.905 1.021 32.368 1.00 83.50 438 ASP A CA 1
ATOM 3553 C C . ASP A 1 438 ? -15.652 0.291 33.700 1.00 83.50 438 ASP A C 1
ATOM 3555 O O . ASP A 1 438 ? -14.526 -0.106 34.009 1.00 83.50 438 ASP A O 1
ATOM 3559 N N . THR A 1 439 ? -16.714 0.123 34.493 1.00 87.31 439 THR A N 1
ATOM 3560 C CA . THR A 1 439 ? -16.677 -0.306 35.884 1.00 87.31 439 THR A CA 1
ATOM 3561 C C . THR A 1 439 ? -17.495 -1.580 36.109 1.00 87.31 439 THR A C 1
ATOM 3563 O O . THR A 1 439 ? -18.653 -1.669 35.705 1.00 87.31 439 THR A O 1
ATOM 3566 N N . ILE A 1 440 ? -16.921 -2.539 36.840 1.00 88.56 440 ILE A N 1
ATOM 3567 C CA . ILE A 1 440 ? -17.612 -3.690 37.432 1.00 88.56 440 ILE A CA 1
ATOM 3568 C C . ILE A 1 440 ? -17.802 -3.399 38.924 1.00 88.56 440 ILE A C 1
ATOM 3570 O O . ILE A 1 440 ? -16.833 -3.286 39.678 1.00 88.56 440 ILE A O 1
ATOM 3574 N N . THR A 1 441 ? -19.055 -3.267 39.353 1.00 87.00 441 THR A N 1
ATOM 3575 C CA . THR A 1 441 ? -19.436 -3.098 40.769 1.00 87.00 441 THR A CA 1
ATOM 3576 C C . THR A 1 441 ? -19.832 -4.432 41.414 1.00 87.00 441 THR A C 1
ATOM 3578 O O . THR A 1 441 ? -20.014 -5.431 40.723 1.00 87.00 441 THR A O 1
ATOM 3581 N N . ALA A 1 442 ? -19.995 -4.468 42.744 1.00 79.19 442 ALA A N 1
ATOM 3582 C CA . ALA A 1 442 ? -20.317 -5.690 43.499 1.00 79.19 442 ALA A CA 1
ATOM 3583 C C . ALA A 1 442 ? -21.563 -6.457 43.004 1.00 79.19 442 ALA A C 1
ATOM 3585 O O . ALA A 1 442 ? -21.622 -7.676 43.136 1.00 79.19 442 ALA A O 1
ATOM 3586 N N . ASN A 1 443 ? -22.527 -5.760 42.396 1.00 77.38 443 ASN A N 1
ATOM 3587 C CA . ASN A 1 443 ? -23.779 -6.349 41.907 1.00 77.38 443 ASN A CA 1
ATOM 3588 C C . ASN A 1 443 ? -23.747 -6.695 40.410 1.00 77.38 443 ASN A C 1
ATOM 3590 O O . ASN A 1 443 ? -24.773 -7.067 39.843 1.00 77.38 443 ASN A O 1
ATOM 3594 N N . GLN A 1 444 ? -22.599 -6.527 39.755 1.00 83.94 444 GLN A N 1
ATOM 3595 C CA . GLN A 1 444 ? -22.424 -6.765 38.330 1.00 83.94 444 GLN A CA 1
ATOM 3596 C C . GLN A 1 444 ? -21.468 -7.932 38.095 1.00 83.94 444 GLN A C 1
ATOM 3598 O O . GLN A 1 444 ? -20.500 -8.150 38.824 1.00 83.94 444 GLN A O 1
ATOM 3603 N N . SER A 1 445 ? -21.744 -8.673 37.031 1.00 85.56 445 SER A N 1
ATOM 3604 C CA . SER A 1 445 ? -20.898 -9.748 36.534 1.00 85.56 445 SER A CA 1
ATOM 3605 C C . SER A 1 445 ? -20.715 -9.578 35.036 1.00 85.56 445 SER A C 1
ATOM 3607 O O . SER A 1 445 ? -21.670 -9.230 34.343 1.00 85.56 445 SER A O 1
ATOM 3609 N N . LEU A 1 446 ? -19.517 -9.870 34.547 1.00 88.31 446 LEU A N 1
ATOM 3610 C CA . LEU A 1 446 ? -19.224 -10.012 33.131 1.00 88.31 446 LEU A CA 1
ATOM 3611 C C . LEU A 1 446 ? -19.382 -11.482 32.740 1.00 88.31 446 LEU A C 1
ATOM 3613 O O . LEU A 1 446 ? -18.704 -12.342 33.303 1.00 88.31 446 LEU A O 1
ATOM 3617 N N . SER A 1 447 ? -20.260 -11.766 31.786 1.00 83.88 447 SER A N 1
ATOM 3618 C CA . SER A 1 447 ? -20.514 -13.100 31.227 1.00 83.88 447 SER A CA 1
ATOM 3619 C C . SER A 1 447 ? -20.268 -13.125 29.710 1.00 83.88 447 SER A C 1
ATOM 3621 O O . SER A 1 447 ? -19.912 -12.102 29.137 1.00 83.88 447 SER A O 1
ATOM 3623 N N . SER A 1 448 ? -20.372 -14.302 29.081 1.00 69.75 448 SER A N 1
ATOM 3624 C CA . SER A 1 448 ? -19.725 -14.688 27.809 1.00 69.75 448 SER A CA 1
ATOM 3625 C C . SER A 1 448 ? -19.666 -13.670 26.656 1.00 69.75 448 SER A C 1
ATOM 3627 O O . SER A 1 448 ? -18.704 -13.716 25.893 1.00 69.75 448 SER A O 1
ATOM 3629 N N . ASP A 1 449 ? -20.673 -12.825 26.460 1.00 72.38 449 ASP A N 1
ATOM 3630 C CA . ASP A 1 449 ? -20.775 -11.844 25.368 1.00 72.38 449 ASP A CA 1
ATOM 3631 C C . ASP A 1 449 ? -20.649 -10.385 25.838 1.00 72.38 449 ASP A C 1
ATOM 3633 O O . ASP A 1 449 ? -20.657 -9.458 25.028 1.00 72.38 449 ASP A O 1
ATOM 3637 N N . GLN A 1 450 ? -20.505 -10.171 27.144 1.00 84.50 450 GLN A N 1
ATOM 3638 C CA . GLN A 1 450 ? -20.367 -8.854 27.740 1.00 84.50 450 GLN A CA 1
ATOM 3639 C C . GLN A 1 450 ? -18.902 -8.411 27.741 1.00 84.50 450 GLN A C 1
ATOM 3641 O O . GLN A 1 450 ? -17.980 -9.189 27.999 1.00 84.50 450 GLN A O 1
ATOM 3646 N N . ILE A 1 451 ? -18.702 -7.119 27.500 1.00 88.81 451 ILE A N 1
ATOM 3647 C CA . ILE A 1 451 ? -17.407 -6.442 27.580 1.00 88.81 451 ILE A CA 1
ATOM 3648 C C . ILE A 1 451 ? -17.532 -5.217 28.487 1.00 88.81 451 ILE A C 1
ATOM 3650 O O . ILE A 1 451 ? -18.635 -4.711 28.685 1.00 88.81 451 ILE A O 1
ATOM 3654 N N . ILE A 1 452 ? -16.412 -4.736 29.015 1.00 89.94 452 ILE A N 1
ATOM 3655 C CA . ILE A 1 452 ? -16.291 -3.371 29.542 1.00 89.94 452 ILE A CA 1
ATOM 3656 C C . ILE A 1 452 ? -15.332 -2.587 28.651 1.00 89.94 452 ILE A C 1
ATOM 3658 O O . ILE A 1 452 ? -14.401 -3.161 28.081 1.00 89.94 452 ILE A O 1
ATOM 3662 N N . ILE A 1 453 ? -15.571 -1.289 28.508 1.00 89.69 453 ILE A N 1
ATOM 3663 C CA . ILE A 1 453 ? -14.787 -0.399 27.646 1.00 89.69 453 ILE A CA 1
ATOM 3664 C C . ILE A 1 453 ? -14.235 0.719 28.524 1.00 89.69 453 ILE A C 1
ATOM 3666 O O . ILE A 1 453 ? -14.959 1.229 29.373 1.00 89.69 453 ILE A O 1
ATOM 3670 N N . SER A 1 454 ? -12.964 1.081 28.347 1.00 89.56 454 SER A N 1
ATOM 3671 C CA . SER A 1 454 ? -12.363 2.205 29.070 1.00 89.56 454 SER A CA 1
ATOM 3672 C C . SER A 1 454 ? -13.104 3.518 28.765 1.00 89.56 454 SER A C 1
ATOM 3674 O O . SER A 1 454 ? -13.710 3.646 27.700 1.00 89.56 454 SER A O 1
ATOM 3676 N N . ALA A 1 455 ? -13.071 4.491 29.679 1.00 85.12 455 ALA A N 1
ATOM 3677 C CA . ALA A 1 455 ? -13.882 5.715 29.594 1.00 85.12 455 ALA A CA 1
ATOM 3678 C C . ALA A 1 455 ? -13.740 6.487 28.260 1.00 85.12 455 ALA A C 1
ATOM 3680 O O . ALA A 1 455 ? -14.739 6.875 27.657 1.00 85.12 455 ALA A O 1
ATOM 3681 N N . GLY A 1 456 ? -12.517 6.647 27.756 1.00 81.38 456 GLY A N 1
ATOM 3682 C CA . GLY A 1 456 ? -12.176 7.253 26.466 1.00 81.38 456 GLY A CA 1
ATOM 3683 C C . GLY A 1 456 ? -12.209 6.288 25.276 1.00 81.38 456 GLY A C 1
ATOM 3684 O O . GLY A 1 456 ? -11.774 6.642 24.181 1.00 81.38 456 GLY A O 1
ATOM 3685 N N . GLY A 1 457 ? -12.701 5.059 25.455 1.00 85.44 457 GLY A N 1
ATOM 3686 C CA . GLY A 1 457 ? -12.904 4.103 24.368 1.00 85.44 457 GLY A CA 1
ATOM 3687 C C . GLY A 1 457 ? -11.623 3.493 23.797 1.00 85.44 457 GLY A C 1
ATOM 3688 O O . GLY A 1 457 ? -11.652 2.964 22.685 1.00 85.44 457 GLY A O 1
ATOM 3689 N N . VAL A 1 458 ? -10.498 3.549 24.514 1.00 85.06 458 VAL A N 1
ATOM 3690 C CA . VAL A 1 458 ? -9.181 3.103 24.024 1.00 85.06 458 VAL A CA 1
ATOM 3691 C C . VAL A 1 458 ? -9.002 1.589 24.149 1.00 85.06 458 VAL A C 1
ATOM 3693 O O . VAL A 1 458 ? -8.517 0.953 23.210 1.00 85.06 458 VAL A O 1
ATOM 3696 N N . PHE A 1 459 ? -9.422 1.006 25.275 1.00 91.00 459 PHE A N 1
ATOM 3697 C CA . PHE A 1 459 ? -9.271 -0.419 25.579 1.00 91.00 459 PHE A CA 1
ATOM 3698 C C . PHE A 1 459 ? -10.614 -1.091 25.863 1.00 91.00 459 PHE A C 1
ATOM 3700 O O . PHE A 1 459 ? -11.539 -0.479 26.393 1.00 91.00 459 PHE A O 1
ATOM 3707 N N . GLN A 1 460 ? -10.693 -2.382 25.553 1.00 94.06 460 GLN A N 1
ATOM 3708 C CA . GLN A 1 460 ? -11.827 -3.251 25.860 1.00 94.06 460 GLN A CA 1
ATOM 3709 C C . GLN A 1 460 ? -11.341 -4.450 26.666 1.00 94.06 460 GLN A C 1
ATOM 3711 O O . GLN A 1 460 ? -10.254 -4.961 26.399 1.00 94.06 460 GLN A O 1
ATOM 3716 N N . LEU A 1 461 ? -12.148 -4.916 27.618 1.00 93.62 461 LEU A N 1
ATOM 3717 C CA . LEU A 1 461 ? -11.916 -6.143 28.380 1.00 93.62 461 LEU A CA 1
ATOM 3718 C C . LEU A 1 461 ? -13.115 -7.081 28.213 1.00 93.62 461 LEU A C 1
ATOM 3720 O O . LEU A 1 461 ? -14.260 -6.669 28.407 1.00 93.62 461 LEU A O 1
ATOM 3724 N N . GLY A 1 462 ? -12.852 -8.350 27.908 1.00 92.56 462 GLY A N 1
ATOM 3725 C CA . GLY A 1 462 ? -13.895 -9.359 27.744 1.00 92.56 462 GLY A CA 1
ATOM 3726 C C . GLY A 1 462 ? -13.372 -10.778 27.554 1.00 92.56 462 GLY A C 1
ATOM 3727 O O . GLY A 1 462 ? -12.167 -11.037 27.621 1.00 92.56 462 GLY A O 1
ATOM 3728 N N . PHE A 1 463 ? -14.297 -11.709 27.316 1.00 91.38 463 PHE A N 1
ATOM 3729 C CA . PHE A 1 463 ? -13.965 -13.094 26.982 1.00 91.38 463 PHE A CA 1
ATOM 3730 C C . PHE A 1 463 ? -13.513 -13.210 25.521 1.00 91.38 463 PHE A C 1
ATOM 3732 O O . PHE A 1 463 ? -14.152 -12.669 24.622 1.00 91.38 463 PHE A O 1
ATOM 3739 N N . PHE A 1 464 ? -12.440 -13.959 25.266 1.00 90.44 464 PHE A N 1
ATOM 3740 C CA . PHE A 1 464 ? -11.945 -14.232 23.916 1.00 90.44 464 PHE A CA 1
ATOM 3741 C C . PHE A 1 464 ? -11.444 -15.675 23.759 1.00 90.44 464 PHE A C 1
ATOM 3743 O O . PHE A 1 464 ? -11.173 -16.379 24.740 1.00 90.44 464 PHE A O 1
ATOM 3750 N N . ARG A 1 465 ? -11.313 -16.109 22.498 1.00 88.94 465 ARG A N 1
ATOM 3751 C CA . ARG A 1 465 ? -10.720 -17.394 22.101 1.00 88.94 465 ARG A CA 1
ATOM 3752 C C . ARG A 1 465 ? -9.581 -17.166 21.095 1.00 88.94 465 ARG A C 1
ATOM 3754 O O . ARG A 1 465 ? -9.833 -16.556 20.056 1.00 88.94 465 ARG A O 1
ATOM 3761 N N . PRO A 1 466 ? -8.351 -17.628 21.372 1.00 85.12 466 PRO A N 1
ATOM 3762 C CA . PRO A 1 466 ? -7.227 -17.509 20.445 1.00 85.12 466 PRO A CA 1
ATOM 3763 C C . PRO A 1 466 ? -7.268 -18.588 19.348 1.00 85.12 466 PRO A C 1
ATOM 3765 O O . PRO A 1 466 ? -7.382 -19.779 19.638 1.00 85.12 466 PRO A O 1
ATOM 3768 N N . GLY A 1 467 ? -7.133 -18.175 18.083 1.00 79.62 467 GLY A N 1
ATOM 3769 C CA . GLY A 1 467 ? -7.007 -19.080 16.933 1.00 79.62 467 GLY A CA 1
ATOM 3770 C C . GLY A 1 467 ? -8.173 -20.062 16.786 1.00 79.62 467 GLY A C 1
ATOM 3771 O O . GLY A 1 467 ? -9.341 -19.676 16.844 1.00 79.62 467 GLY A O 1
ATOM 3772 N N . SER A 1 468 ? -7.846 -21.339 16.588 1.00 75.44 468 SER A N 1
ATOM 3773 C CA . SER A 1 468 ? -8.819 -22.438 16.487 1.00 75.44 468 SER A CA 1
ATOM 3774 C C . SER A 1 468 ? -9.121 -23.135 17.827 1.00 75.44 468 SER A C 1
ATOM 3776 O O . SER A 1 468 ? -9.810 -24.157 17.864 1.00 75.44 468 SER A O 1
ATOM 3778 N N . SER A 1 469 ? -8.624 -22.585 18.942 1.00 74.25 469 SER A N 1
ATOM 3779 C CA . SER A 1 469 ? -8.698 -23.203 20.267 1.00 74.25 469 SER A CA 1
ATOM 3780 C C . SER A 1 469 ? -10.123 -23.264 20.827 1.00 74.25 469 SER A C 1
ATOM 3782 O O . SER A 1 469 ? -10.915 -22.327 20.711 1.00 74.25 469 SER A O 1
ATOM 3784 N N . SER A 1 470 ? -10.437 -24.358 21.528 1.00 78.19 470 SER A N 1
ATOM 3785 C CA . SER A 1 470 ? -11.686 -24.516 22.286 1.00 78.19 470 SER A CA 1
ATOM 3786 C C . SER A 1 470 ? -11.644 -23.863 23.676 1.00 78.19 470 SER A C 1
ATOM 3788 O O . SER A 1 470 ? -12.619 -23.953 24.421 1.00 78.19 470 SER A O 1
ATOM 3790 N N . ARG A 1 471 ? -10.514 -23.248 24.052 1.00 86.62 471 ARG A N 1
ATOM 3791 C CA . ARG A 1 471 ? -10.272 -22.648 25.373 1.00 86.62 471 ARG A CA 1
ATOM 3792 C C . ARG A 1 471 ? -10.625 -21.165 25.385 1.00 86.62 471 ARG A C 1
ATOM 3794 O O . ARG A 1 471 ? -10.322 -20.449 24.433 1.00 86.62 471 ARG A O 1
ATOM 3801 N N . PHE A 1 472 ? -11.202 -20.702 26.490 1.00 88.50 472 PHE A N 1
ATOM 3802 C CA . PHE A 1 472 ? -11.544 -19.294 26.682 1.00 88.50 472 PHE A CA 1
ATOM 3803 C C . PHE A 1 472 ? -10.698 -18.618 27.750 1.00 88.50 472 PHE A C 1
ATOM 3805 O O . PHE A 1 472 ? -10.295 -19.227 28.748 1.00 88.50 472 PHE A O 1
ATOM 3812 N N . TYR A 1 473 ? -10.518 -17.317 27.557 1.00 92.00 473 TYR A N 1
ATOM 3813 C CA . TYR A 1 473 ? -9.756 -16.458 28.445 1.00 92.00 473 TYR A CA 1
ATOM 3814 C C . TYR A 1 473 ? -10.444 -15.104 28.598 1.00 92.00 473 TYR A C 1
ATOM 3816 O O . TYR A 1 473 ? -11.134 -14.654 27.688 1.00 92.00 473 TYR A O 1
ATOM 3824 N N . ILE A 1 474 ? -10.220 -14.445 29.730 1.00 93.00 474 ILE A N 1
ATOM 3825 C CA . ILE A 1 474 ? -10.464 -13.014 29.889 1.00 93.00 474 ILE A CA 1
ATOM 3826 C C . ILE A 1 474 ? -9.225 -12.273 29.414 1.00 93.00 474 ILE A C 1
ATOM 3828 O O . ILE A 1 474 ? -8.122 -12.511 29.917 1.00 93.00 474 ILE A O 1
ATOM 3832 N N . GLY A 1 475 ? -9.414 -11.373 28.457 1.00 93.69 475 GLY A N 1
ATOM 3833 C CA . GLY A 1 475 ? -8.347 -10.567 27.894 1.00 93.69 475 GLY A CA 1
ATOM 3834 C C . GLY A 1 475 ? -8.754 -9.125 27.682 1.00 93.69 475 GLY A C 1
ATOM 3835 O O . GLY A 1 475 ? -9.933 -8.784 27.699 1.00 93.69 475 GLY A O 1
ATOM 3836 N N . MET A 1 476 ? -7.739 -8.294 27.491 1.00 95.06 476 MET A N 1
ATOM 3837 C CA . MET A 1 476 ? -7.867 -6.886 27.151 1.00 95.06 476 MET A CA 1
ATOM 3838 C C . MET A 1 476 ? -7.195 -6.629 25.808 1.00 95.06 476 MET A C 1
ATOM 3840 O O . MET A 1 476 ? -6.122 -7.179 25.563 1.00 95.06 476 MET A O 1
ATOM 3844 N N . TRP A 1 477 ? -7.792 -5.795 24.965 1.00 93.56 477 TRP A N 1
ATOM 3845 C CA . TRP A 1 477 ? -7.283 -5.400 23.646 1.00 93.56 477 TRP A CA 1
ATOM 3846 C C . TRP A 1 477 ? -7.627 -3.932 23.359 1.00 93.56 477 TRP A C 1
ATOM 3848 O O . TRP A 1 477 ? -8.399 -3.314 24.093 1.00 93.56 477 TRP A O 1
ATOM 3858 N N . TYR A 1 478 ? -7.031 -3.351 22.318 1.00 87.69 478 TYR A N 1
ATOM 3859 C CA . TYR A 1 478 ? -7.360 -1.990 21.882 1.00 87.69 478 TYR A CA 1
ATOM 3860 C C . TYR A 1 478 ? -8.726 -1.967 21.179 1.00 87.69 478 TYR A C 1
ATOM 3862 O O . TYR A 1 478 ? -9.033 -2.838 20.380 1.00 87.69 478 TYR A O 1
ATOM 3870 N N . SER A 1 479 ? -9.550 -0.936 21.351 1.00 82.06 479 SER A N 1
ATOM 3871 C CA . SER A 1 479 ? -10.856 -0.884 20.663 1.00 82.06 479 SER A CA 1
ATOM 3872 C C . SER A 1 479 ? -10.746 -0.855 19.132 1.00 82.06 479 SER A C 1
ATOM 3874 O O . SER A 1 479 ? -11.633 -1.337 18.432 1.00 82.06 479 SER A O 1
ATOM 3876 N N . ARG A 1 480 ? -9.656 -0.282 18.601 1.00 71.75 480 ARG A N 1
ATOM 3877 C CA . ARG A 1 480 ? -9.378 -0.177 17.156 1.00 71.75 480 ARG A CA 1
ATOM 3878 C C . ARG A 1 480 ? -8.665 -1.412 16.587 1.00 71.75 480 ARG A C 1
ATOM 3880 O O . ARG A 1 480 ? -8.484 -1.489 15.374 1.00 71.75 480 ARG A O 1
ATOM 3887 N N . ASP A 1 481 ? -8.232 -2.342 17.439 1.00 68.62 481 ASP A N 1
ATOM 3888 C CA . ASP A 1 481 ? -7.391 -3.477 17.062 1.00 68.62 481 ASP A CA 1
ATOM 3889 C C . ASP A 1 481 ? -7.702 -4.715 17.922 1.00 68.62 481 ASP A C 1
ATOM 3891 O O . ASP A 1 481 ? -7.608 -4.686 19.142 1.00 68.62 481 ASP A O 1
ATOM 3895 N N . THR A 1 482 ? -8.018 -5.846 17.295 1.00 71.62 482 THR A N 1
ATOM 3896 C CA . THR A 1 482 ? -8.397 -7.086 17.991 1.00 71.62 482 THR A CA 1
ATOM 3897 C C . THR A 1 482 ? -7.230 -7.821 18.672 1.00 71.62 482 THR A C 1
ATOM 3899 O O . THR A 1 482 ? -7.422 -8.925 19.179 1.00 71.62 482 THR A O 1
ATOM 3902 N N . GLU A 1 483 ? -6.009 -7.278 18.666 1.00 82.62 483 GLU A N 1
ATOM 3903 C CA . GLU A 1 483 ? -4.862 -7.896 19.341 1.00 82.62 483 GLU A CA 1
ATOM 3904 C C . GLU A 1 483 ? -4.888 -7.734 20.864 1.00 82.62 483 GLU A C 1
ATOM 3906 O O . GLU A 1 483 ? -4.903 -6.634 21.419 1.00 82.62 483 GLU A O 1
ATOM 3911 N N . VAL A 1 484 ? -4.812 -8.873 21.548 1.00 92.75 484 VAL A N 1
ATOM 3912 C CA . VAL A 1 484 ? -4.824 -8.961 23.007 1.00 92.75 484 VAL A CA 1
ATOM 3913 C C . VAL A 1 484 ? -3.507 -8.444 23.589 1.00 92.75 484 VAL A C 1
ATOM 3915 O O . VAL A 1 484 ? -2.430 -8.876 23.192 1.00 92.75 484 VAL A O 1
ATOM 3918 N N . VAL A 1 485 ? -3.589 -7.543 24.568 1.00 93.94 485 VAL A N 1
ATOM 3919 C CA . VAL A 1 485 ? -2.452 -6.936 25.281 1.00 93.94 485 VAL A CA 1
ATOM 3920 C C . VAL A 1 485 ? -2.299 -7.468 26.710 1.00 93.94 485 VAL A C 1
ATOM 3922 O O . VAL A 1 485 ? -1.206 -7.450 27.275 1.00 93.94 485 VAL A O 1
ATOM 3925 N N . TRP A 1 486 ? -3.362 -8.011 27.304 1.00 96.19 486 TRP A N 1
ATOM 3926 C CA . TRP A 1 486 ? -3.331 -8.577 28.654 1.00 96.19 486 TRP A CA 1
ATOM 3927 C C . TRP A 1 486 ? -4.324 -9.730 28.795 1.00 96.19 486 TRP A C 1
ATOM 3929 O O . TRP A 1 486 ? -5.347 -9.737 28.120 1.00 96.19 486 TRP A O 1
ATOM 3939 N N . VAL A 1 487 ? -4.015 -10.710 29.648 1.00 96.25 487 VAL A N 1
ATOM 3940 C CA . VAL A 1 487 ? -4.818 -11.925 29.864 1.00 96.25 487 VAL A CA 1
ATOM 3941 C C . VAL A 1 487 ? -4.803 -12.277 31.349 1.00 96.25 487 VAL A C 1
ATOM 3943 O O . VAL A 1 487 ? -3.727 -12.488 31.907 1.00 96.25 487 VAL A O 1
ATOM 3946 N N . ALA A 1 488 ? -5.977 -12.390 31.973 1.00 94.19 488 ALA A N 1
ATOM 3947 C CA . ALA A 1 488 ? -6.092 -12.678 33.405 1.00 94.19 488 ALA A CA 1
ATOM 3948 C C . ALA A 1 488 ? -5.753 -14.145 33.720 1.00 94.19 488 ALA A C 1
ATOM 3950 O O . ALA A 1 488 ? -4.790 -14.456 34.417 1.00 94.19 488 ALA A O 1
ATOM 3951 N N . ASN A 1 489 ? -6.516 -15.075 33.145 1.00 93.44 489 ASN A N 1
ATOM 3952 C CA . ASN A 1 489 ? -6.460 -16.505 33.450 1.00 93.44 489 ASN A CA 1
ATOM 3953 C C . ASN A 1 489 ? -5.563 -17.283 32.475 1.00 93.44 489 ASN A C 1
ATOM 3955 O O . ASN A 1 489 ? -5.904 -18.375 32.027 1.00 93.44 489 ASN A O 1
ATOM 3959 N N . ARG A 1 490 ? -4.403 -16.719 32.117 1.00 93.19 490 ARG A N 1
ATOM 3960 C CA . ARG A 1 490 ? -3.522 -17.314 31.098 1.00 93.19 490 ARG A CA 1
ATOM 3961 C C . ARG A 1 490 ? -3.014 -18.716 31.458 1.00 93.19 490 ARG A C 1
ATOM 3963 O O . ARG A 1 490 ? -2.768 -19.514 30.565 1.00 93.19 490 ARG A O 1
ATOM 3970 N N . GLU A 1 491 ? -2.877 -19.027 32.745 1.00 90.25 491 GLU A N 1
ATOM 3971 C CA . GLU A 1 491 ? -2.414 -20.338 33.232 1.00 90.25 491 GLU A CA 1
ATOM 3972 C C . GLU A 1 491 ? -3.538 -21.379 33.333 1.00 90.25 491 GLU A C 1
ATOM 3974 O O . GLU A 1 491 ? -3.283 -22.575 33.206 1.00 90.25 491 GLU A O 1
ATOM 3979 N N . GLN A 1 492 ? -4.779 -20.930 33.544 1.00 90.94 492 GLN A N 1
ATOM 3980 C CA . GLN A 1 492 ? -5.940 -21.793 33.753 1.00 90.94 492 GLN A CA 1
ATOM 3981 C C . GLN A 1 492 ? -7.070 -21.413 32.780 1.00 90.94 492 GLN A C 1
ATOM 3983 O O . GLN A 1 492 ? -7.886 -20.531 33.075 1.00 90.94 492 GLN A O 1
ATOM 3988 N N . PRO A 1 493 ? -7.122 -22.047 31.594 1.00 90.56 493 PRO A N 1
ATOM 3989 C CA . PRO A 1 493 ? -8.156 -21.780 30.602 1.00 90.56 493 PRO A CA 1
ATOM 3990 C C . PRO A 1 493 ? -9.539 -22.239 31.061 1.00 90.56 493 PRO A C 1
ATOM 3992 O O . PRO A 1 493 ? -9.686 -23.229 31.778 1.00 90.56 493 PRO A O 1
ATOM 3995 N N . LEU A 1 494 ? -10.571 -21.573 30.553 1.00 88.19 494 LEU A N 1
ATOM 3996 C CA . LEU A 1 494 ? -11.960 -21.972 30.755 1.00 88.19 494 LEU A CA 1
ATOM 3997 C C . LEU A 1 494 ? -12.414 -22.934 29.648 1.00 88.19 494 LEU A C 1
ATOM 3999 O O . LEU A 1 494 ? -12.018 -22.797 28.488 1.00 88.19 494 LEU A O 1
ATOM 4003 N N . SER A 1 495 ? -13.263 -23.895 30.018 1.00 78.56 495 SER A N 1
ATOM 4004 C CA . SER A 1 495 ? -13.791 -24.931 29.111 1.00 78.56 495 SER A CA 1
ATOM 4005 C C . SER A 1 495 ? -15.236 -24.679 28.652 1.00 78.56 495 SER A C 1
ATOM 4007 O O . SER A 1 495 ? -15.698 -25.353 27.738 1.00 78.56 495 SER A O 1
ATOM 4009 N N . ASP A 1 496 ? -15.944 -23.720 29.261 1.00 71.00 496 ASP A N 1
ATOM 4010 C CA . ASP A 1 496 ? -17.363 -23.433 29.004 1.00 71.00 496 ASP A CA 1
ATOM 4011 C C . ASP A 1 496 ? -17.638 -21.915 28.963 1.00 71.00 496 ASP A C 1
ATOM 4013 O O . ASP A 1 496 ? -17.006 -21.126 29.672 1.00 71.00 496 ASP A O 1
ATOM 4017 N N . THR A 1 497 ? -18.614 -21.537 28.139 1.00 69.88 497 THR A N 1
ATOM 4018 C CA . THR A 1 497 ? -19.259 -20.221 28.020 1.00 69.88 497 THR A CA 1
ATOM 4019 C C . THR A 1 497 ? -19.972 -19.739 29.282 1.00 69.88 497 THR A C 1
ATOM 4021 O O . THR A 1 497 ? -20.135 -18.537 29.453 1.00 69.88 497 THR A O 1
ATOM 4024 N N . SER A 1 498 ? -20.381 -20.623 30.196 1.00 79.94 498 SER A N 1
ATOM 4025 C CA . SER A 1 498 ? -21.141 -20.246 31.403 1.00 79.94 498 SER A CA 1
ATOM 4026 C C . SER A 1 498 ? -20.281 -19.652 32.538 1.00 79.94 498 SER A C 1
ATOM 4028 O O . SER A 1 498 ? -20.644 -19.742 33.712 1.00 79.94 498 SER A O 1
ATOM 4030 N N . SER A 1 499 ? -19.112 -19.107 32.201 1.00 86.50 499 SER A N 1
ATOM 4031 C CA . SER A 1 499 ? -18.149 -18.521 33.138 1.00 86.50 499 SER A CA 1
ATOM 4032 C C . SER A 1 499 ? -18.472 -17.045 33.395 1.00 86.50 499 SER A C 1
ATOM 4034 O O . SER A 1 499 ? -19.001 -16.364 32.516 1.00 86.50 499 SER A O 1
ATOM 4036 N N . GLU A 1 500 ? -18.144 -16.536 34.584 1.00 90.75 500 GLU A N 1
ATOM 4037 C CA . GLU A 1 500 ? -18.430 -15.144 34.959 1.00 90.75 500 GLU A CA 1
ATOM 4038 C C . GLU A 1 500 ? -17.268 -14.490 35.713 1.00 90.75 500 GLU A C 1
ATOM 4040 O O . GLU A 1 500 ? -16.643 -15.114 36.570 1.00 90.75 500 GLU A O 1
ATOM 4045 N N . LEU A 1 501 ? -16.998 -13.219 35.423 1.00 92.06 501 LEU A N 1
ATOM 4046 C CA . LEU A 1 501 ? -16.067 -12.372 36.169 1.00 92.06 501 LEU A CA 1
ATOM 4047 C C . LEU A 1 501 ? -16.876 -11.393 37.025 1.00 92.06 501 LEU A C 1
ATOM 4049 O O . LEU A 1 501 ? -17.634 -10.590 36.486 1.00 92.06 501 LEU A O 1
ATOM 4053 N N . ARG A 1 502 ? -16.735 -11.441 38.349 1.00 92.31 502 ARG A N 1
ATOM 4054 C CA . ARG A 1 502 ? -17.479 -10.566 39.270 1.00 92.31 502 ARG A CA 1
ATOM 4055 C C . ARG A 1 502 ? -16.676 -10.247 40.519 1.00 92.31 502 ARG A C 1
ATOM 4057 O O . ARG A 1 502 ? -15.667 -10.889 40.800 1.00 92.31 502 ARG A O 1
ATOM 4064 N N . ILE A 1 503 ? -17.155 -9.289 41.300 1.00 90.44 503 ILE A N 1
ATOM 4065 C CA . ILE A 1 503 ? -16.587 -9.019 42.619 1.00 90.44 503 ILE A CA 1
ATOM 4066 C C . ILE A 1 503 ? -17.146 -10.028 43.637 1.00 90.44 503 ILE A C 1
ATOM 4068 O O . ILE A 1 503 ? -18.346 -10.310 43.664 1.00 90.44 503 ILE A O 1
ATOM 4072 N N . SER A 1 504 ? -16.266 -10.608 44.452 1.00 88.75 504 SER A N 1
ATOM 4073 C CA . SER A 1 504 ? -16.597 -11.495 45.572 1.00 88.75 504 SER A CA 1
ATOM 4074 C C . SER A 1 504 ? -15.614 -11.236 46.706 1.00 88.75 504 SER A C 1
ATOM 4076 O O . SER A 1 504 ? -14.410 -11.227 46.464 1.00 88.75 504 SER A O 1
ATOM 4078 N N . ASP A 1 505 ? -16.119 -11.004 47.918 1.00 85.25 505 ASP A N 1
ATOM 4079 C CA . ASP A 1 505 ? -15.305 -10.850 49.136 1.00 85.25 505 ASP A CA 1
ATOM 4080 C C . ASP A 1 505 ? -14.159 -9.831 48.979 1.00 85.25 505 ASP A C 1
ATOM 4082 O O . ASP A 1 505 ? -12.990 -10.101 49.259 1.00 85.25 505 ASP A O 1
ATOM 4086 N N . GLY A 1 506 ? -14.486 -8.655 48.433 1.00 84.06 506 GLY A N 1
ATOM 4087 C CA . GLY A 1 506 ? -13.521 -7.571 48.226 1.00 84.06 506 GLY A CA 1
ATOM 4088 C C . GLY A 1 506 ? -12.510 -7.801 47.092 1.00 84.06 506 GLY A C 1
ATOM 4089 O O . GLY A 1 506 ? -11.608 -6.986 46.921 1.00 84.06 506 GLY A O 1
ATOM 4090 N N . ASN A 1 507 ? -12.650 -8.873 46.307 1.00 89.69 507 ASN A N 1
ATOM 4091 C CA . ASN A 1 507 ? -11.751 -9.240 45.213 1.00 89.69 507 ASN A CA 1
ATOM 4092 C C . ASN A 1 507 ? -12.480 -9.326 43.869 1.00 89.69 507 ASN A C 1
ATOM 4094 O O . ASN A 1 507 ? -13.669 -9.627 43.826 1.00 89.69 507 ASN A O 1
ATOM 4098 N N . LEU A 1 508 ? -11.760 -9.120 42.763 1.00 92.88 508 LEU A N 1
ATOM 4099 C CA . LEU A 1 508 ? -12.255 -9.449 41.424 1.00 92.88 508 LEU A CA 1
ATOM 4100 C C . LEU A 1 508 ? -11.931 -10.919 41.137 1.00 92.88 508 LEU A C 1
ATOM 4102 O O . LEU A 1 508 ? -10.765 -11.309 41.187 1.00 92.88 508 LEU A O 1
ATOM 4106 N N . VAL A 1 509 ? -12.958 -11.730 40.872 1.00 93.38 509 VAL A N 1
ATOM 4107 C CA . VAL A 1 509 ? -12.864 -13.194 40.789 1.00 93.38 509 VAL A CA 1
ATOM 4108 C C . VAL A 1 509 ? -13.526 -13.710 39.512 1.00 93.38 509 VAL A C 1
ATOM 4110 O O . VAL A 1 509 ? -14.656 -13.347 39.186 1.00 93.38 509 VAL A O 1
ATOM 4113 N N . LEU A 1 510 ? -12.815 -14.582 38.797 1.00 93.25 510 LEU A N 1
ATOM 4114 C CA . LEU A 1 510 ? -13.301 -15.327 37.641 1.00 93.25 510 LEU A CA 1
ATOM 4115 C C . LEU A 1 510 ? -13.771 -16.712 38.086 1.00 93.25 510 LEU A C 1
ATOM 4117 O O . LEU A 1 510 ? -12.969 -17.509 38.574 1.00 93.25 510 LEU A O 1
ATOM 4121 N N . PHE A 1 511 ? -15.044 -17.019 37.872 1.00 90.69 511 PHE A N 1
ATOM 4122 C CA . PHE A 1 511 ? -15.650 -18.313 38.164 1.00 90.69 511 PHE A CA 1
ATOM 4123 C C . PHE A 1 511 ? -15.904 -19.104 36.880 1.00 90.69 511 PHE A C 1
ATOM 4125 O O . PHE A 1 511 ? -16.284 -18.538 35.854 1.00 90.69 511 PHE A O 1
ATOM 4132 N N . ASN A 1 512 ? -15.740 -20.426 36.942 1.00 87.69 512 ASN A N 1
ATOM 4133 C CA . ASN A 1 512 ? -16.168 -21.322 35.865 1.00 87.69 512 ASN A CA 1
ATOM 4134 C C . ASN A 1 512 ? -17.677 -21.638 35.940 1.00 87.69 512 ASN A C 1
ATOM 4136 O O . ASN A 1 512 ? -18.383 -21.186 36.843 1.00 87.69 512 ASN A O 1
ATOM 4140 N N . GLY A 1 513 ? -18.166 -22.480 35.022 1.00 82.88 513 GLY A N 1
ATOM 4141 C CA . GLY A 1 513 ? -19.571 -22.898 34.979 1.00 82.88 513 GLY A CA 1
ATOM 4142 C C . GLY A 1 513 ? -20.100 -23.590 36.239 1.00 82.88 513 GLY A C 1
ATOM 4143 O O . GLY A 1 513 ? -21.275 -23.449 36.561 1.00 82.88 513 GLY A O 1
ATOM 4144 N N . SER A 1 514 ? -19.236 -24.263 37.005 1.00 85.75 514 SER A N 1
ATOM 4145 C CA . SER A 1 514 ? -19.576 -24.847 38.311 1.00 85.75 514 SER A CA 1
ATOM 4146 C C . SER A 1 514 ? -19.452 -23.861 39.481 1.00 85.75 514 SER A C 1
ATOM 4148 O O . SER A 1 514 ? -19.489 -24.283 40.633 1.00 85.75 514 SER A O 1
ATOM 4150 N N . LYS A 1 515 ? -19.277 -22.560 39.207 1.00 86.75 515 LYS A N 1
ATOM 4151 C CA . LYS A 1 515 ? -19.067 -21.495 40.201 1.00 86.75 515 LYS A CA 1
ATOM 4152 C C . LYS A 1 515 ? -17.839 -21.702 41.099 1.00 86.75 515 LYS A C 1
ATOM 4154 O O . LYS A 1 515 ? -17.781 -21.152 42.195 1.00 86.75 515 LYS A O 1
ATOM 4159 N N . SER A 1 516 ? -16.831 -22.446 40.641 1.00 88.88 516 SER A N 1
ATOM 4160 C CA . SER A 1 516 ? -15.543 -22.537 41.338 1.00 88.88 516 SER A CA 1
ATOM 4161 C C . SER A 1 516 ? -14.583 -21.450 40.835 1.00 88.88 516 SER A C 1
ATOM 4163 O O . SER A 1 516 ? -14.529 -21.224 39.620 1.00 88.88 516 SER A O 1
ATOM 4165 N N . PRO A 1 517 ? -13.826 -20.781 41.725 1.00 91.06 517 PRO A N 1
ATOM 4166 C CA . PRO A 1 517 ? -12.906 -19.715 41.341 1.00 91.06 517 PRO A CA 1
ATOM 4167 C C . PRO A 1 517 ? -11.711 -20.277 40.557 1.00 91.06 517 PRO A C 1
ATOM 4169 O O . PRO A 1 517 ? -11.071 -21.232 40.989 1.00 91.06 517 PRO A O 1
ATOM 4172 N N . ILE A 1 518 ? -11.423 -19.676 39.402 1.00 91.31 518 ILE A N 1
ATOM 4173 C CA . ILE A 1 518 ? -10.303 -20.013 38.505 1.00 91.31 518 ILE A CA 1
ATOM 4174 C C . ILE A 1 518 ? -9.180 -18.977 38.610 1.00 91.31 518 ILE A C 1
ATOM 4176 O O . ILE A 1 518 ? -8.004 -19.307 38.485 1.00 91.31 518 ILE A O 1
ATOM 4180 N N . TRP A 1 519 ? -9.533 -17.712 38.836 1.00 93.88 519 TRP A N 1
ATOM 4181 C CA . TRP A 1 519 ? -8.577 -16.616 38.978 1.00 93.88 519 TRP A CA 1
ATOM 4182 C C . TRP A 1 519 ? -9.136 -15.542 39.913 1.00 93.88 519 TRP A C 1
ATOM 4184 O O . TRP A 1 519 ? -10.340 -15.291 39.903 1.00 93.88 519 TRP A O 1
ATOM 4194 N N . SER A 1 520 ? -8.278 -14.894 40.701 1.00 93.44 520 SER A N 1
ATOM 4195 C CA . SER A 1 520 ? -8.654 -13.793 41.593 1.00 93.44 520 SER A CA 1
ATOM 4196 C C . SER A 1 520 ? -7.502 -12.819 41.825 1.00 93.44 520 SER A C 1
ATOM 4198 O O . SER A 1 520 ? -6.333 -13.192 41.737 1.00 93.44 520 SER A O 1
ATOM 4200 N N . THR A 1 521 ? -7.832 -11.576 42.182 1.00 90.62 521 THR A N 1
ATOM 4201 C CA . THR A 1 521 ? -6.850 -10.522 42.506 1.00 90.62 521 THR A CA 1
ATOM 4202 C C . THR A 1 521 ? -6.061 -10.766 43.797 1.00 90.62 521 THR A C 1
ATOM 4204 O O . THR A 1 521 ? -4.993 -10.187 43.964 1.00 90.62 521 THR A O 1
ATOM 4207 N N . ASN A 1 522 ? -6.548 -11.637 44.692 1.00 88.00 522 ASN A N 1
ATOM 4208 C CA . ASN A 1 522 ? -5.888 -12.050 45.943 1.00 88.00 522 ASN A CA 1
ATOM 4209 C C . ASN A 1 522 ? -5.436 -10.892 46.851 1.00 88.00 522 ASN A C 1
ATOM 4211 O O . ASN A 1 522 ? -4.401 -10.968 47.512 1.00 88.00 522 ASN A O 1
ATOM 4215 N N . VAL A 1 523 ? -6.226 -9.824 46.908 1.00 85.38 523 VAL A N 1
ATOM 4216 C CA . VAL A 1 523 ? -6.016 -8.705 47.823 1.00 85.38 523 VAL A CA 1
ATOM 4217 C C . VAL A 1 523 ? -6.423 -9.131 49.230 1.00 85.38 523 VAL A C 1
ATOM 4219 O O . VAL A 1 523 ? -7.571 -9.512 49.473 1.00 85.38 523 VAL A O 1
ATOM 4222 N N . THR A 1 524 ? -5.491 -9.027 50.173 1.00 72.31 524 THR A N 1
ATOM 4223 C CA . THR A 1 524 ? -5.745 -9.165 51.611 1.00 72.31 524 THR A CA 1
ATOM 4224 C C . THR A 1 524 ? -6.357 -7.870 52.143 1.00 72.31 524 THR A C 1
ATOM 4226 O O . THR A 1 524 ? -5.645 -7.026 52.684 1.00 72.31 524 THR A O 1
ATOM 4229 N N . SER A 1 525 ? -7.663 -7.669 51.954 1.00 58.25 525 SER A N 1
ATOM 4230 C CA . SER A 1 525 ? -8.365 -6.549 52.591 1.00 58.25 525 SER A CA 1
ATOM 4231 C C . SER A 1 525 ? -8.905 -6.965 53.956 1.00 58.25 525 SER A C 1
ATOM 4233 O O . SER A 1 525 ? -9.650 -7.932 54.076 1.00 58.25 525 SER A O 1
ATOM 4235 N N . THR A 1 526 ? -8.544 -6.198 54.980 1.00 52.75 526 THR A N 1
ATOM 4236 C CA . THR A 1 526 ? -9.079 -6.259 56.348 1.00 52.75 526 THR A CA 1
ATOM 4237 C C . THR A 1 526 ? -10.295 -5.345 56.546 1.00 52.75 526 THR A C 1
ATOM 4239 O O . THR A 1 526 ? -10.665 -5.065 57.683 1.00 52.75 526 THR A O 1
ATOM 4242 N N . THR A 1 527 ? -10.901 -4.828 55.469 1.00 55.31 527 THR A N 1
ATOM 4243 C CA . THR A 1 527 ? -11.888 -3.740 55.554 1.00 55.31 527 THR A CA 1
ATOM 4244 C C . THR A 1 527 ? -13.216 -4.064 54.859 1.00 55.31 527 THR A C 1
ATOM 4246 O O . THR A 1 527 ? -13.216 -4.517 53.715 1.00 55.31 527 THR A O 1
ATOM 4249 N N . ASP A 1 528 ? -14.340 -3.753 55.527 1.00 58.03 528 ASP A N 1
ATOM 4250 C CA . ASP A 1 528 ? -15.742 -3.820 55.043 1.00 58.03 528 ASP A CA 1
ATOM 4251 C C . ASP A 1 528 ? -16.056 -2.801 53.916 1.00 58.03 528 ASP A C 1
ATOM 4253 O O . ASP A 1 528 ? -17.182 -2.326 53.755 1.00 58.03 528 ASP A O 1
ATOM 4257 N N . ILE A 1 529 ? -15.048 -2.384 53.148 1.00 65.44 529 ILE A N 1
ATOM 4258 C CA . ILE A 1 529 ? -15.167 -1.309 52.163 1.00 65.44 529 ILE A CA 1
ATOM 4259 C C . ILE A 1 529 ? -15.709 -1.882 50.852 1.00 65.44 529 ILE A C 1
ATOM 4261 O O . ILE A 1 529 ? -15.156 -2.828 50.292 1.00 65.44 529 ILE A O 1
ATOM 4265 N N . SER A 1 530 ? -16.773 -1.274 50.319 1.00 78.44 530 SER A N 1
ATOM 4266 C CA . SER A 1 530 ? -17.280 -1.598 48.984 1.00 78.44 530 SER A CA 1
ATOM 4267 C C . SER A 1 530 ? -16.203 -1.324 47.934 1.00 78.44 530 SER A C 1
ATOM 4269 O O . SER A 1 530 ? -15.703 -0.203 47.858 1.00 78.44 530 SER A O 1
ATOM 4271 N N . VAL A 1 531 ? -15.856 -2.315 47.113 1.00 86.50 531 VAL A N 1
ATOM 4272 C CA . VAL A 1 531 ? -14.847 -2.192 46.046 1.00 86.50 531 VAL A CA 1
ATOM 4273 C C . VAL A 1 531 ? -15.487 -2.187 44.657 1.00 86.50 531 VAL A C 1
ATOM 4275 O O . VAL A 1 531 ? -16.588 -2.704 44.461 1.00 86.50 531 VAL A O 1
ATOM 4278 N N . GLN A 1 532 ? -14.777 -1.618 43.684 1.00 89.25 532 GLN A N 1
ATOM 4279 C CA . GLN A 1 532 ? -15.128 -1.636 42.264 1.00 89.25 532 GLN A CA 1
ATOM 4280 C C . GLN A 1 532 ? -13.884 -1.892 41.404 1.00 89.25 532 GLN A C 1
ATOM 4282 O O . GLN A 1 532 ? -12.790 -1.434 41.751 1.00 89.25 532 GLN A O 1
ATOM 4287 N N . ALA A 1 533 ? -14.049 -2.593 40.282 1.00 91.31 533 ALA A N 1
ATOM 4288 C CA . ALA A 1 533 ? -13.004 -2.765 39.275 1.00 91.31 533 ALA A CA 1
ATOM 4289 C C . ALA A 1 533 ? -13.254 -1.809 38.103 1.00 91.31 533 ALA A C 1
ATOM 4291 O O . ALA A 1 533 ? -14.381 -1.740 37.633 1.00 91.31 533 ALA A O 1
ATOM 4292 N N . VAL A 1 534 ? -12.243 -1.071 37.649 1.00 92.06 534 VAL A N 1
ATOM 4293 C CA . VAL A 1 534 ? -12.365 -0.019 36.624 1.00 92.06 534 VAL A CA 1
ATOM 4294 C C . VAL A 1 534 ? -11.287 -0.195 35.564 1.00 92.06 534 VAL A C 1
ATOM 4296 O O . VAL A 1 534 ? -10.118 -0.373 35.906 1.00 92.06 534 VAL A O 1
ATOM 4299 N N . LEU A 1 535 ? -11.662 -0.129 34.288 1.00 94.19 535 LEU A N 1
ATOM 4300 C CA . LEU A 1 535 ? -10.730 -0.141 33.165 1.00 94.19 535 LEU A CA 1
ATOM 4301 C C . LEU A 1 535 ? -10.358 1.294 32.752 1.00 94.19 535 LEU A C 1
ATOM 4303 O O . LEU A 1 535 ? -11.203 2.048 32.279 1.00 94.19 535 LEU A O 1
ATOM 4307 N N . LEU A 1 536 ? -9.087 1.666 32.909 1.00 92.50 536 LEU A N 1
ATOM 4308 C CA . LEU A 1 536 ? -8.568 2.998 32.574 1.00 92.50 536 LEU A CA 1
ATOM 4309 C C . LEU A 1 536 ? -8.105 3.093 31.106 1.00 92.50 536 LEU A C 1
ATOM 4311 O O . LEU A 1 536 ? -7.734 2.091 30.496 1.00 92.50 536 LEU A O 1
ATOM 4315 N N . ASP A 1 537 ? -8.047 4.310 30.552 1.00 89.88 537 ASP A N 1
ATOM 4316 C CA . ASP A 1 537 ? -7.680 4.564 29.140 1.00 89.88 537 ASP A CA 1
ATOM 4317 C C . ASP A 1 537 ? -6.222 4.297 28.781 1.00 89.88 537 ASP A C 1
ATOM 4319 O O . ASP A 1 537 ? -5.884 4.168 27.608 1.00 89.88 537 ASP A O 1
ATOM 4323 N N . ASN A 1 538 ? -5.349 4.165 29.776 1.00 89.44 538 ASN A N 1
ATOM 4324 C CA . ASN A 1 538 ? -3.990 3.671 29.565 1.00 89.44 538 ASN A CA 1
ATOM 4325 C C . ASN A 1 538 ? -3.930 2.134 29.466 1.00 89.44 538 ASN A C 1
ATOM 4327 O O . ASN A 1 538 ? -2.851 1.579 29.270 1.00 89.44 538 ASN A O 1
ATOM 4331 N N . GLY A 1 539 ? -5.064 1.440 29.606 1.00 91.00 539 GLY A N 1
ATOM 4332 C CA . GLY A 1 539 ? -5.137 -0.018 29.612 1.00 91.00 539 GLY A CA 1
ATOM 4333 C C . GLY A 1 539 ? -4.788 -0.622 30.970 1.00 91.00 539 GLY A C 1
ATOM 4334 O O . GLY A 1 539 ? -4.383 -1.778 31.039 1.00 91.00 539 GLY A O 1
ATOM 4335 N N . ASN A 1 540 ? -4.894 0.139 32.062 1.00 94.06 540 ASN A N 1
ATOM 4336 C CA . ASN A 1 540 ? -4.736 -0.385 33.416 1.00 94.06 540 ASN A CA 1
ATOM 4337 C C . ASN A 1 540 ? -6.109 -0.752 34.001 1.00 94.06 540 ASN A C 1
ATOM 4339 O O . ASN A 1 540 ? -6.973 0.107 34.163 1.00 94.06 540 ASN A O 1
ATOM 4343 N N . LEU A 1 541 ? -6.315 -2.027 34.330 1.00 95.25 541 LEU A N 1
ATOM 4344 C CA . LEU A 1 541 ? -7.499 -2.506 35.041 1.00 95.25 541 LEU A CA 1
ATOM 4345 C C . LEU A 1 541 ? -7.211 -2.434 36.540 1.00 95.25 541 LEU A C 1
ATOM 4347 O O . LEU A 1 541 ? -6.326 -3.138 37.021 1.00 95.25 541 LEU A O 1
ATOM 4351 N N . VAL A 1 542 ? -7.949 -1.604 37.274 1.00 93.31 542 VAL A N 1
ATOM 4352 C CA . VAL A 1 542 ? -7.693 -1.321 38.693 1.00 93.31 542 VAL A CA 1
ATOM 4353 C C . VAL A 1 542 ? -8.847 -1.767 39.581 1.00 93.31 542 VAL A C 1
ATOM 4355 O O . VAL A 1 542 ? -10.006 -1.537 39.258 1.00 93.31 542 VAL A O 1
ATOM 4358 N N . LEU A 1 543 ? -8.539 -2.358 40.734 1.00 91.44 543 LEU A N 1
ATOM 4359 C CA . LEU A 1 543 ? -9.485 -2.588 41.825 1.00 91.44 543 LEU A CA 1
ATOM 4360 C C . LEU A 1 543 ? -9.288 -1.486 42.869 1.00 91.44 543 LEU A C 1
ATOM 4362 O O . LEU A 1 543 ? -8.171 -1.278 43.341 1.00 91.44 543 LEU A O 1
ATOM 4366 N N . ARG A 1 544 ? -10.349 -0.768 43.242 1.00 88.38 544 ARG A N 1
ATOM 4367 C CA . ARG A 1 544 ? -10.278 0.347 44.205 1.00 88.38 544 ARG A CA 1
ATOM 4368 C C . ARG A 1 544 ? -11.521 0.430 45.089 1.00 88.38 544 ARG A C 1
ATOM 4370 O O . ARG A 1 544 ? -12.561 -0.131 44.754 1.00 88.38 544 ARG A O 1
ATOM 4377 N N . ALA A 1 545 ? -11.417 1.153 46.203 1.00 83.25 545 ALA A N 1
ATOM 4378 C CA . ALA A 1 545 ? -12.551 1.461 47.073 1.00 83.25 545 ALA A CA 1
ATOM 4379 C C . ALA A 1 545 ? -13.579 2.353 46.351 1.00 83.25 545 ALA A C 1
ATOM 4381 O O . ALA A 1 545 ? -13.223 3.390 45.786 1.00 83.25 545 ALA A O 1
ATOM 4382 N N . ALA A 1 546 ? -14.851 1.960 46.373 1.00 69.31 546 ALA A N 1
ATOM 4383 C CA . ALA A 1 546 ? -15.946 2.711 45.775 1.00 69.31 546 ALA A CA 1
ATOM 4384 C C . ALA A 1 546 ? -16.219 3.994 46.581 1.00 69.31 546 ALA A C 1
ATOM 4386 O O . ALA A 1 546 ? -16.308 3.966 47.807 1.00 69.31 546 ALA A O 1
ATOM 4387 N N . GLY A 1 547 ? -16.325 5.131 45.887 1.00 63.69 547 GLY A N 1
ATOM 4388 C CA . GLY A 1 547 ? -16.626 6.435 46.492 1.00 63.69 547 GLY A CA 1
ATOM 4389 C C . GLY A 1 547 ? -15.431 7.230 47.039 1.00 63.69 547 GLY A C 1
ATOM 4390 O O . GLY A 1 547 ? -15.635 8.346 47.509 1.00 63.69 547 GLY A O 1
ATOM 4391 N N . SER A 1 548 ? -14.193 6.722 46.959 1.00 55.44 548 SER A N 1
ATOM 4392 C CA . SER A 1 548 ? -12.992 7.497 47.313 1.00 55.44 548 SER A CA 1
ATOM 4393 C C . SER A 1 548 ? -12.173 7.855 46.069 1.00 55.44 548 SER A C 1
ATOM 4395 O O . SER A 1 548 ? -11.842 6.976 45.275 1.00 55.44 548 SER A O 1
ATOM 4397 N N . ASN A 1 549 ? -11.763 9.121 45.945 1.00 55.09 549 ASN A N 1
ATOM 4398 C CA . ASN A 1 549 ? -10.749 9.566 44.977 1.00 55.09 549 ASN A CA 1
ATOM 4399 C C . ASN A 1 549 ? -9.316 9.232 45.445 1.00 55.09 549 ASN A C 1
ATOM 4401 O O . ASN A 1 549 ? -8.366 9.906 45.048 1.00 55.09 549 ASN A O 1
ATOM 4405 N N . SER A 1 550 ? -9.145 8.234 46.326 1.00 55.47 550 SER A N 1
ATOM 4406 C CA . SER A 1 550 ? -7.816 7.764 46.721 1.00 55.47 550 SER A CA 1
ATOM 4407 C C . SER A 1 550 ? -7.034 7.376 45.466 1.00 55.47 550 SER A C 1
ATOM 4409 O O . SER A 1 550 ? -7.507 6.577 44.657 1.00 55.47 550 SER A O 1
ATOM 4411 N N . SER A 1 551 ? -5.847 7.957 45.295 1.00 59.31 551 SER A N 1
ATOM 4412 C CA . SER A 1 551 ? -5.005 7.754 44.112 1.00 59.31 551 SER A CA 1
ATOM 4413 C C . SER A 1 551 ? -4.374 6.360 44.042 1.00 59.31 551 SER A C 1
ATOM 4415 O O . SER A 1 551 ? -3.898 5.968 42.981 1.00 59.31 551 SER A O 1
ATOM 4417 N N . GLN A 1 552 ? -4.361 5.611 45.149 1.00 75.19 552 GLN A N 1
ATOM 4418 C CA . GLN A 1 552 ? -3.702 4.307 45.248 1.00 75.19 552 GLN A CA 1
ATOM 4419 C C . GLN A 1 552 ? -4.711 3.160 45.047 1.00 75.19 552 GLN A C 1
ATOM 4421 O O . GLN A 1 552 ? -5.633 3.021 45.861 1.00 75.19 552 GLN A O 1
ATOM 4426 N N . PRO A 1 553 ? -4.569 2.335 43.990 1.00 85.69 553 PRO A N 1
ATOM 4427 C CA . PRO A 1 553 ? -5.418 1.166 43.774 1.00 85.69 553 PRO A CA 1
ATOM 4428 C C . PRO A 1 553 ? -5.074 0.027 44.749 1.00 85.69 553 PRO A C 1
ATOM 4430 O O . PRO A 1 553 ? -3.928 -0.134 45.157 1.00 85.69 553 PRO A O 1
ATOM 4433 N N . LEU A 1 554 ? -6.069 -0.798 45.095 1.00 88.06 554 LEU A N 1
ATOM 4434 C CA . LEU A 1 554 ? -5.890 -2.025 45.889 1.00 88.06 554 LEU A CA 1
ATOM 4435 C C . LEU A 1 554 ? -5.194 -3.128 45.080 1.00 88.06 554 LEU A C 1
ATOM 4437 O O . LEU A 1 554 ? -4.475 -3.955 45.632 1.00 88.06 554 LEU A O 1
ATOM 4441 N N . TRP A 1 555 ? -5.445 -3.147 43.771 1.00 91.69 555 TRP A N 1
ATOM 4442 C CA . TRP A 1 555 ? -4.819 -4.037 42.799 1.00 91.69 555 TRP A CA 1
ATOM 4443 C C . TRP A 1 555 ? -4.834 -3.373 41.422 1.00 91.69 555 TRP A C 1
ATOM 4445 O O . TRP A 1 555 ? -5.763 -2.621 41.120 1.00 91.69 555 TRP A O 1
ATOM 4455 N N . GLN A 1 556 ? -3.849 -3.659 40.571 1.00 92.44 556 GLN A N 1
ATOM 4456 C CA . GLN A 1 556 ? -3.820 -3.150 39.201 1.00 92.44 556 GLN A CA 1
ATOM 4457 C C . GLN A 1 556 ? -3.163 -4.125 38.216 1.00 92.44 556 GLN A C 1
ATOM 4459 O O . GLN A 1 556 ? -2.169 -4.776 38.543 1.00 92.44 556 GLN A O 1
ATOM 4464 N N . SER A 1 557 ? -3.675 -4.200 36.985 1.00 94.00 557 SER A N 1
ATOM 4465 C CA . SER A 1 557 ? -3.150 -5.109 35.956 1.00 94.00 557 SER A CA 1
ATOM 4466 C C . SER A 1 557 ? -1.733 -4.759 35.514 1.00 94.00 557 SER A C 1
ATOM 4468 O O . SER A 1 557 ? -0.983 -5.654 35.127 1.00 94.00 557 SER A O 1
ATOM 4470 N N . PHE A 1 558 ? -1.338 -3.486 35.604 1.00 92.19 558 PHE A N 1
ATOM 4471 C CA . PHE A 1 558 ? 0.025 -3.043 35.301 1.00 92.19 558 PHE A CA 1
ATOM 4472 C C . PHE A 1 558 ? 1.087 -3.671 36.206 1.00 92.19 558 PHE A C 1
ATOM 4474 O O . PHE A 1 558 ? 2.222 -3.826 35.764 1.00 92.19 558 PHE A O 1
ATOM 4481 N N . ASP A 1 559 ? 0.732 -4.096 37.423 1.00 89.88 559 ASP A N 1
ATOM 4482 C CA . ASP A 1 559 ? 1.667 -4.824 38.286 1.00 89.88 559 ASP A CA 1
ATOM 4483 C C . ASP A 1 559 ? 1.782 -6.317 37.917 1.00 89.88 559 ASP A C 1
ATOM 4485 O O . ASP A 1 559 ? 2.685 -7.012 38.386 1.00 89.88 559 ASP A O 1
ATOM 4489 N N . HIS A 1 560 ? 0.917 -6.799 37.018 1.00 91.56 560 HIS A N 1
ATOM 4490 C CA . HIS A 1 560 ? 0.853 -8.178 36.537 1.00 91.56 560 HIS A CA 1
ATOM 4491 C C . HIS A 1 560 ? 0.882 -8.239 34.997 1.00 91.56 560 HIS A C 1
ATOM 4493 O O . HIS A 1 560 ? -0.090 -8.691 34.375 1.00 91.56 560 HIS A O 1
ATOM 4499 N N . PRO A 1 561 ? 1.969 -7.781 34.345 1.00 93.00 561 PRO A N 1
ATOM 4500 C CA . PRO A 1 561 ? 2.070 -7.795 32.890 1.00 93.00 561 PRO A CA 1
ATOM 4501 C C . PRO A 1 561 ? 2.041 -9.228 32.339 1.00 93.00 561 PRO A C 1
ATOM 4503 O O . PRO A 1 561 ? 2.506 -10.175 32.973 1.00 93.00 561 PRO A O 1
ATOM 4506 N N . THR A 1 562 ? 1.510 -9.395 31.123 1.00 94.69 562 THR A N 1
ATOM 4507 C CA . THR A 1 562 ? 1.530 -10.699 30.438 1.00 94.69 562 THR A CA 1
ATOM 4508 C C . THR A 1 562 ? 2.707 -10.796 29.481 1.00 94.69 562 THR A C 1
ATOM 4510 O O . THR A 1 562 ? 3.806 -11.113 29.909 1.00 94.69 562 THR A O 1
ATOM 4513 N N . HIS A 1 563 ? 2.486 -10.518 28.203 1.00 94.94 563 HIS A N 1
ATOM 4514 C CA . HIS A 1 563 ? 3.475 -10.530 27.129 1.00 94.94 563 HIS A CA 1
ATOM 4515 C C . HIS A 1 563 ? 3.650 -9.143 26.502 1.00 94.94 563 HIS A C 1
ATOM 4517 O O . HIS A 1 563 ? 4.585 -8.945 25.739 1.00 94.94 563 HIS A O 1
ATOM 4523 N N . THR A 1 564 ? 2.773 -8.185 26.823 1.00 95.12 564 THR A N 1
ATOM 4524 C CA . THR A 1 564 ? 2.823 -6.811 26.315 1.00 95.12 564 THR A CA 1
ATOM 4525 C C . THR A 1 564 ? 3.105 -5.809 27.438 1.00 95.12 564 THR A C 1
ATOM 4527 O O . THR A 1 564 ? 2.564 -5.930 28.536 1.00 95.12 564 THR A O 1
ATOM 4530 N N . PHE A 1 565 ? 3.943 -4.820 27.139 1.00 94.38 565 PHE A N 1
ATOM 4531 C CA . PHE A 1 565 ? 4.252 -3.655 27.955 1.00 94.38 565 PHE A CA 1
ATOM 4532 C C . PHE A 1 565 ? 3.719 -2.397 27.250 1.00 94.38 565 PHE A C 1
ATOM 4534 O O . PHE A 1 565 ? 4.090 -2.113 26.107 1.00 94.38 565 PHE A O 1
ATOM 4541 N N . LEU A 1 566 ? 2.787 -1.702 27.909 1.00 93.75 566 LEU A N 1
ATOM 4542 C CA . LEU A 1 566 ? 2.022 -0.573 27.364 1.00 93.75 566 LEU A CA 1
ATOM 4543 C C . LEU A 1 566 ? 2.606 0.788 27.790 1.00 93.75 566 LEU A C 1
ATOM 4545 O O . LEU A 1 566 ? 3.287 0.857 28.818 1.00 93.75 566 LEU A O 1
ATOM 4549 N N . PRO A 1 567 ? 2.313 1.881 27.054 1.00 91.31 567 PRO A N 1
ATOM 4550 C CA . PRO A 1 567 ? 2.730 3.225 27.445 1.00 91.31 567 PRO A CA 1
ATOM 4551 C C . PRO A 1 567 ? 2.172 3.612 28.822 1.00 91.31 567 PRO A C 1
ATOM 4553 O O . PRO A 1 567 ? 1.022 3.325 29.145 1.00 91.31 567 PRO A O 1
ATOM 4556 N N . GLY A 1 568 ? 2.989 4.264 29.646 1.00 87.50 568 GLY A N 1
ATOM 4557 C CA . GLY A 1 568 ? 2.645 4.655 31.016 1.00 87.50 568 GLY A CA 1
ATOM 4558 C C . GLY A 1 568 ? 2.662 3.508 32.031 1.00 87.50 568 GLY A C 1
ATOM 4559 O O . GLY A 1 568 ? 2.518 3.757 33.226 1.00 87.50 568 GLY A O 1
ATOM 4560 N N . SER A 1 569 ? 2.868 2.263 31.591 1.00 90.06 569 SER A N 1
ATOM 4561 C CA . SER A 1 569 ? 3.129 1.140 32.490 1.00 90.06 569 SER A CA 1
ATOM 4562 C C . SER A 1 569 ? 4.562 1.194 33.020 1.00 90.06 569 SER A C 1
ATOM 4564 O O . SER A 1 569 ? 5.434 1.865 32.459 1.00 90.06 569 SER A O 1
ATOM 4566 N N . ARG A 1 570 ? 4.816 0.466 34.106 1.00 89.50 570 ARG A N 1
ATOM 4567 C CA . ARG A 1 570 ? 6.150 0.275 34.675 1.00 89.50 570 ARG A CA 1
ATOM 4568 C C . ARG A 1 570 ? 6.502 -1.201 34.616 1.00 89.50 570 ARG A C 1
ATOM 4570 O O . ARG A 1 570 ? 5.666 -2.049 34.901 1.00 89.50 570 ARG A O 1
ATOM 4577 N N . ILE A 1 571 ? 7.731 -1.484 34.220 1.00 90.12 571 ILE A N 1
ATOM 4578 C CA . ILE A 1 571 ? 8.356 -2.782 34.434 1.00 90.12 571 ILE A CA 1
ATOM 4579 C C . ILE A 1 571 ? 9.545 -2.520 35.343 1.00 90.12 571 ILE A C 1
ATOM 4581 O O . ILE A 1 571 ? 10.336 -1.624 35.067 1.00 90.12 571 ILE A O 1
ATOM 4585 N N . GLY A 1 572 ? 9.629 -3.202 36.477 1.00 89.50 572 GLY A N 1
ATOM 4586 C CA . GLY A 1 572 ? 10.629 -2.863 37.475 1.00 89.50 572 GLY A CA 1
ATOM 4587 C C . GLY A 1 572 ? 10.842 -3.904 38.557 1.00 89.50 572 GLY A C 1
ATOM 4588 O O . GLY A 1 572 ? 10.252 -4.985 38.569 1.00 89.50 572 GLY A O 1
ATOM 4589 N N . PHE A 1 573 ? 11.728 -3.544 39.473 1.00 88.00 573 PHE A N 1
ATOM 4590 C CA . PHE A 1 573 ? 12.106 -4.306 40.645 1.00 88.00 573 PHE A CA 1
ATOM 4591 C C . PHE A 1 573 ? 11.903 -3.451 41.889 1.00 88.00 573 PHE A C 1
ATOM 4593 O O . PHE A 1 573 ? 12.446 -2.350 41.994 1.00 88.00 573 PHE A O 1
ATOM 4600 N N . ASN A 1 574 ? 11.153 -3.982 42.847 1.00 85.50 574 ASN A N 1
ATOM 4601 C CA . ASN A 1 574 ? 10.994 -3.378 44.157 1.00 85.50 574 ASN A CA 1
ATOM 4602 C C . ASN A 1 574 ? 12.104 -3.899 45.085 1.00 85.50 574 ASN A C 1
ATOM 4604 O O . ASN A 1 574 ? 12.169 -5.090 45.404 1.00 85.50 574 ASN A O 1
ATOM 4608 N N . SER A 1 575 ? 12.995 -3.006 45.514 1.00 81.50 575 SER A N 1
ATOM 4609 C CA . SER A 1 575 ? 14.156 -3.340 46.345 1.00 81.50 575 SER A CA 1
ATOM 4610 C C . SER A 1 575 ? 13.761 -3.756 47.767 1.00 81.50 575 SER A C 1
ATOM 4612 O O . SER A 1 575 ? 14.517 -4.509 48.392 1.00 81.50 575 SER A O 1
ATOM 4614 N N . VAL A 1 576 ? 12.587 -3.320 48.246 1.00 84.44 576 VAL A N 1
ATOM 4615 C CA . VAL A 1 576 ? 12.043 -3.589 49.587 1.00 84.44 576 VAL A CA 1
ATOM 4616 C C . VAL A 1 576 ? 11.352 -4.949 49.633 1.00 84.44 576 VAL A C 1
ATOM 4618 O O . VAL A 1 576 ? 11.740 -5.812 50.416 1.00 84.44 576 VAL A O 1
ATOM 4621 N N . THR A 1 577 ? 10.360 -5.178 48.767 1.00 83.25 577 THR A N 1
ATOM 4622 C CA . THR A 1 577 ? 9.581 -6.430 48.732 1.00 83.25 577 THR A CA 1
ATOM 4623 C C . THR A 1 577 ? 10.294 -7.556 47.985 1.00 83.25 577 THR A C 1
ATOM 4625 O O . THR A 1 577 ? 9.830 -8.695 48.006 1.00 83.25 577 THR A O 1
ATOM 4628 N N . LYS A 1 578 ? 11.411 -7.247 47.306 1.00 83.06 578 LYS A N 1
ATOM 4629 C CA . LYS A 1 578 ? 12.137 -8.144 46.389 1.00 83.06 578 LYS A CA 1
ATOM 4630 C C . LYS A 1 578 ? 11.267 -8.679 45.245 1.00 83.06 578 LYS A C 1
ATOM 4632 O O . LYS A 1 578 ? 11.612 -9.684 44.624 1.00 83.06 578 LYS A O 1
ATOM 4637 N N . GLN A 1 579 ? 10.152 -8.012 44.947 1.00 83.31 579 GLN A N 1
ATOM 4638 C CA . GLN A 1 579 ? 9.271 -8.382 43.845 1.00 83.31 579 GLN A CA 1
ATOM 4639 C C . GLN A 1 579 ? 9.794 -7.821 42.523 1.00 83.31 579 GLN A C 1
ATOM 4641 O O . GLN A 1 579 ? 10.175 -6.654 42.427 1.00 83.31 579 GLN A O 1
ATOM 4646 N N . ARG A 1 580 ? 9.782 -8.669 41.494 1.00 86.31 580 ARG A N 1
ATOM 4647 C CA . ARG A 1 580 ? 10.175 -8.339 40.123 1.00 86.31 580 ARG A CA 1
ATOM 4648 C C . ARG A 1 580 ? 8.981 -8.468 39.192 1.00 86.31 580 ARG A C 1
ATOM 4650 O O . ARG A 1 580 ? 8.238 -9.445 39.277 1.00 86.31 580 ARG A O 1
ATOM 4657 N N . GLN A 1 581 ? 8.822 -7.498 38.303 1.00 90.69 581 GLN A N 1
ATOM 4658 C CA . GLN A 1 581 ? 7.871 -7.579 37.206 1.00 90.69 581 GLN A CA 1
ATOM 4659 C C . GLN A 1 581 ? 8.554 -8.221 36.003 1.00 90.69 581 GLN A C 1
ATOM 4661 O O . GLN A 1 581 ? 9.645 -7.816 35.596 1.00 90.69 581 GLN A O 1
ATOM 4666 N N . THR A 1 582 ? 7.894 -9.225 35.434 1.00 92.12 582 THR A N 1
ATOM 4667 C CA . THR A 1 582 ? 8.448 -10.036 34.351 1.00 92.12 582 THR A CA 1
ATOM 4668 C C . THR A 1 582 ? 7.462 -10.072 33.192 1.00 92.12 582 THR A C 1
ATOM 4670 O O . THR A 1 582 ? 6.326 -10.517 33.346 1.00 92.12 582 THR A O 1
ATOM 4673 N N . LEU A 1 583 ? 7.907 -9.658 32.008 1.00 95.00 583 LEU A N 1
ATOM 4674 C CA . LEU A 1 583 ? 7.140 -9.790 30.775 1.00 95.00 583 LEU A CA 1
ATOM 4675 C C . LEU A 1 583 ? 7.399 -11.177 30.188 1.00 95.00 583 LEU A C 1
ATOM 4677 O O . LEU A 1 583 ? 8.531 -11.487 29.847 1.00 95.00 583 LEU A O 1
ATOM 4681 N N . THR A 1 584 ? 6.385 -12.028 30.073 1.00 95.69 584 THR A N 1
ATOM 4682 C CA . THR A 1 584 ? 6.528 -13.413 29.602 1.00 95.69 584 THR A CA 1
ATOM 4683 C C . THR A 1 584 ? 5.743 -13.635 28.318 1.00 95.69 584 THR A C 1
ATOM 4685 O O . THR A 1 584 ? 4.523 -13.437 28.295 1.00 95.69 584 THR A O 1
ATOM 4688 N N . SER A 1 585 ? 6.433 -14.119 27.285 1.00 95.31 585 SER A N 1
ATOM 4689 C CA . SER A 1 585 ? 5.849 -14.538 26.004 1.00 95.31 585 SER A CA 1
ATOM 4690 C C . SER A 1 585 ? 4.642 -15.462 26.176 1.00 95.31 585 SER A C 1
ATOM 4692 O O . SER A 1 585 ? 4.454 -16.101 27.218 1.00 95.31 585 SER A O 1
ATOM 4694 N N . TRP A 1 586 ? 3.786 -15.522 25.160 1.00 93.56 586 TRP A N 1
ATOM 4695 C CA . TRP A 1 586 ? 2.825 -16.619 25.040 1.00 93.56 586 TRP A CA 1
ATOM 4696 C C . TRP A 1 586 ? 3.556 -17.925 24.733 1.00 93.56 586 TRP A C 1
ATOM 4698 O O . TRP A 1 586 ? 4.690 -17.916 24.255 1.00 93.56 586 TRP A O 1
ATOM 4708 N N . LYS A 1 587 ? 2.911 -19.054 25.013 1.00 88.94 587 LYS A N 1
ATOM 4709 C CA . LYS A 1 587 ? 3.458 -20.371 24.699 1.00 88.94 587 LYS A CA 1
ATOM 4710 C C . LYS A 1 587 ? 3.450 -20.619 23.193 1.00 88.94 587 LYS A C 1
ATOM 4712 O O . LYS A 1 587 ? 4.413 -21.148 22.661 1.00 88.94 587 LYS A O 1
ATOM 4717 N N . SER A 1 588 ? 2.381 -20.202 22.519 1.00 87.19 588 SER A N 1
ATOM 4718 C CA . SER A 1 588 ? 2.266 -20.193 21.058 1.00 87.19 588 SER A CA 1
ATOM 4719 C C . SER A 1 588 ? 1.256 -19.127 20.620 1.00 87.19 588 SER A C 1
ATOM 4721 O O . SER A 1 588 ? 0.628 -18.483 21.461 1.00 87.19 588 SER A O 1
ATOM 4723 N N . SER A 1 589 ? 1.065 -18.943 19.313 1.00 85.81 589 SER A N 1
ATOM 4724 C CA . SER A 1 589 ? 0.033 -18.043 18.775 1.00 85.81 589 SER A CA 1
ATOM 4725 C C . SER A 1 589 ? -1.401 -18.457 19.147 1.00 85.81 589 SER A C 1
ATOM 4727 O O . SER A 1 589 ? -2.295 -17.613 19.130 1.00 85.81 589 SER A O 1
ATOM 4729 N N . GLU A 1 590 ? -1.623 -19.723 19.518 1.00 86.75 590 GLU A N 1
ATOM 4730 C CA . GLU A 1 590 ? -2.935 -20.260 19.911 1.00 86.75 590 GLU A CA 1
ATOM 4731 C C . GLU A 1 590 ? -3.068 -20.538 21.424 1.00 86.75 590 GLU A C 1
ATOM 4733 O O . GLU A 1 590 ? -4.161 -20.855 21.894 1.00 86.75 590 GLU A O 1
ATOM 4738 N N . ASP A 1 591 ? -1.986 -20.418 22.207 1.00 89.31 591 ASP A N 1
ATOM 4739 C CA . ASP A 1 591 ? -1.987 -20.676 23.655 1.00 89.31 591 ASP A CA 1
ATOM 4740 C C . ASP A 1 591 ? -1.324 -19.521 24.437 1.00 89.31 591 ASP A C 1
ATOM 4742 O O . ASP A 1 591 ? -0.089 -19.418 24.457 1.00 89.31 591 ASP A O 1
ATOM 4746 N N . PRO A 1 592 ? -2.114 -18.664 25.118 1.00 93.12 592 PRO A N 1
ATOM 4747 C CA . PRO A 1 592 ? -1.611 -17.517 25.868 1.00 93.12 592 PRO A CA 1
ATOM 4748 C C . PRO A 1 592 ? -0.936 -17.893 27.193 1.00 93.12 592 PRO A C 1
ATOM 4750 O O . PRO A 1 592 ? -0.436 -17.002 27.897 1.00 93.12 592 PRO A O 1
ATOM 4753 N N . ALA A 1 593 ? -0.884 -19.182 27.550 1.00 92.75 593 ALA A N 1
ATOM 4754 C CA . ALA A 1 593 ? -0.131 -19.657 28.705 1.00 92.75 593 ALA A CA 1
ATOM 4755 C C . ALA A 1 593 ? 1.316 -19.125 28.707 1.00 92.75 593 ALA A C 1
ATOM 4757 O O . ALA A 1 593 ? 1.850 -18.777 27.650 1.00 92.75 593 ALA A O 1
ATOM 4758 N N . PRO A 1 594 ? 1.961 -18.988 29.880 1.00 94.12 594 PRO A N 1
ATOM 4759 C CA . PRO A 1 594 ? 3.352 -18.550 29.958 1.00 94.12 594 PRO A CA 1
ATOM 4760 C C . PRO A 1 594 ? 4.273 -19.406 29.077 1.00 94.12 594 PRO A C 1
ATOM 4762 O O . PRO A 1 594 ? 4.370 -20.620 29.258 1.00 94.12 594 PRO A O 1
ATOM 4765 N N . GLY A 1 595 ? 4.919 -18.760 28.106 1.00 91.94 595 GLY A N 1
ATOM 4766 C CA . GLY A 1 595 ? 5.946 -19.351 27.257 1.00 91.94 595 GLY A CA 1
ATOM 4767 C C . GLY A 1 595 ? 7.312 -19.400 27.941 1.00 91.94 595 GLY A C 1
ATOM 4768 O O . GLY A 1 595 ? 7.468 -19.025 29.105 1.00 91.94 595 GLY A O 1
ATOM 4769 N N . LEU A 1 596 ? 8.322 -19.860 27.201 1.00 91.75 596 LEU A N 1
ATOM 4770 C CA . LEU A 1 596 ? 9.680 -20.041 27.728 1.00 91.75 596 LEU A CA 1
ATOM 4771 C C . LEU A 1 596 ? 10.474 -18.738 27.838 1.00 91.75 596 LEU A C 1
ATOM 4773 O O . LEU A 1 596 ? 11.441 -18.691 28.591 1.00 91.75 596 LEU A O 1
ATOM 4777 N N . TYR A 1 597 ? 10.102 -17.697 27.098 1.00 95.56 597 TYR A N 1
ATOM 4778 C CA . TYR A 1 597 ? 10.893 -16.474 27.025 1.00 95.56 597 TYR A CA 1
ATOM 4779 C C . TYR A 1 597 ? 10.304 -15.367 27.885 1.00 95.56 597 TYR A C 1
ATOM 4781 O O . TYR A 1 597 ? 9.095 -15.107 27.827 1.00 95.56 597 TYR A O 1
ATOM 4789 N N . SER A 1 598 ? 11.164 -14.681 28.632 1.00 95.81 598 SER A N 1
ATOM 4790 C CA . SER A 1 598 ? 10.763 -13.561 29.474 1.00 95.81 598 SER A CA 1
ATOM 4791 C C . SER A 1 598 ? 11.788 -12.433 29.535 1.00 95.81 598 SER A C 1
ATOM 4793 O O . SER A 1 598 ? 12.981 -12.682 29.417 1.00 95.81 598 SER A O 1
ATOM 4795 N N . LEU A 1 599 ? 11.321 -11.214 29.789 1.00 95.50 599 LEU A N 1
ATOM 4796 C CA . LEU A 1 599 ? 12.116 -10.011 30.034 1.00 95.50 599 LEU A CA 1
ATOM 4797 C C . LEU A 1 599 ? 11.928 -9.566 31.488 1.00 95.50 599 LEU A C 1
ATOM 4799 O O . LEU A 1 599 ? 10.792 -9.434 31.948 1.00 95.50 599 LEU A O 1
ATOM 4803 N N . GLU A 1 600 ? 13.023 -9.303 32.194 1.00 93.31 600 GLU A N 1
ATOM 4804 C CA . GLU A 1 600 ? 13.008 -8.769 33.561 1.00 93.31 600 GLU A CA 1
ATOM 4805 C C . GLU A 1 600 ? 14.182 -7.815 33.811 1.00 93.31 600 GLU A C 1
ATOM 4807 O O . GLU A 1 600 ? 15.141 -7.782 33.038 1.00 93.31 600 GLU A O 1
ATOM 4812 N N . LEU A 1 601 ? 14.096 -7.006 34.870 1.00 91.88 601 LEU A N 1
ATOM 4813 C CA . LEU A 1 601 ? 15.201 -6.141 35.283 1.00 91.88 601 LEU A CA 1
ATOM 4814 C C . LEU A 1 601 ? 16.310 -6.975 35.938 1.00 91.88 601 LEU A C 1
ATOM 4816 O O . LEU A 1 601 ? 16.031 -7.833 36.776 1.00 91.88 601 LEU A O 1
ATOM 4820 N N . ASP A 1 602 ? 17.561 -6.689 35.583 1.00 87.62 602 ASP A N 1
ATOM 4821 C CA . ASP A 1 602 ? 18.739 -7.342 36.146 1.00 87.62 602 ASP A CA 1
ATOM 4822 C C . ASP A 1 602 ? 18.847 -7.078 37.664 1.00 87.62 602 ASP A C 1
ATOM 4824 O O . ASP A 1 602 ? 19.049 -5.928 38.080 1.00 87.62 602 ASP A O 1
ATOM 4828 N N . PRO A 1 603 ? 18.763 -8.122 38.512 1.00 76.94 603 PRO A N 1
ATOM 4829 C CA . PRO A 1 603 ? 18.809 -7.970 39.964 1.00 76.94 603 PRO A CA 1
ATOM 4830 C C . PRO A 1 603 ? 20.205 -7.600 40.494 1.00 76.94 603 PRO A C 1
ATOM 4832 O O . PRO A 1 603 ? 20.336 -7.273 41.672 1.00 76.94 603 PRO A O 1
ATOM 4835 N N . THR A 1 604 ? 21.256 -7.645 39.664 1.00 78.38 604 THR A N 1
ATOM 4836 C CA . THR A 1 604 ? 22.643 -7.339 40.061 1.00 78.38 604 THR A CA 1
ATOM 4837 C C . THR A 1 604 ? 22.939 -5.839 40.154 1.00 78.38 604 THR A C 1
ATOM 4839 O O . THR A 1 604 ? 24.056 -5.455 40.499 1.00 78.38 604 THR A O 1
ATOM 4842 N N . GLY A 1 605 ? 21.955 -4.975 39.871 1.00 70.00 605 GLY A N 1
ATOM 4843 C CA . GLY A 1 605 ? 22.083 -3.522 40.045 1.00 70.00 605 GLY A CA 1
ATOM 4844 C C . GLY A 1 605 ? 22.740 -2.787 38.871 1.00 70.00 605 GLY A C 1
ATOM 4845 O O . GLY A 1 605 ? 23.120 -1.628 39.003 1.00 70.00 605 GLY A O 1
ATOM 4846 N N . ARG A 1 606 ? 22.864 -3.431 37.704 1.00 75.62 606 ARG A N 1
ATOM 4847 C CA . ARG A 1 606 ? 23.472 -2.852 36.487 1.00 75.62 606 ARG A CA 1
ATOM 4848 C C . ARG A 1 606 ? 22.547 -1.933 35.682 1.00 75.62 606 ARG A C 1
ATOM 4850 O O . ARG A 1 606 ? 22.922 -1.504 34.592 1.00 75.62 606 ARG A O 1
ATOM 4857 N N . ASN A 1 607 ? 21.348 -1.639 36.194 1.00 86.12 607 ASN A N 1
ATOM 4858 C CA . ASN A 1 607 ? 20.329 -0.826 35.522 1.00 86.12 607 ASN A CA 1
ATOM 4859 C C . ASN A 1 607 ? 20.092 -1.258 34.067 1.00 86.12 607 ASN A C 1
ATOM 4861 O O . ASN A 1 607 ? 20.100 -0.438 33.148 1.00 86.12 607 ASN A O 1
ATOM 4865 N N . SER A 1 608 ? 19.952 -2.568 33.864 1.00 91.88 608 SER A N 1
ATOM 4866 C CA . SER A 1 608 ? 19.772 -3.193 32.556 1.00 91.88 608 SER A CA 1
ATOM 4867 C C . SER A 1 608 ? 18.633 -4.201 32.609 1.00 91.88 608 SER A C 1
ATOM 4869 O O . SER A 1 608 ? 18.351 -4.760 33.668 1.00 91.88 608 SER A O 1
ATOM 4871 N N . TYR A 1 609 ? 17.982 -4.435 31.478 1.00 93.75 609 TYR A N 1
ATOM 4872 C CA . TYR A 1 609 ? 17.015 -5.511 31.316 1.00 93.75 609 TYR A CA 1
ATOM 4873 C C . TYR A 1 609 ? 17.683 -6.727 30.701 1.00 93.75 609 TYR A C 1
ATOM 4875 O O . TYR A 1 609 ? 18.570 -6.604 29.854 1.00 93.75 609 TYR A O 1
ATOM 4883 N N . ILE A 1 610 ? 17.233 -7.902 31.115 1.00 94.50 610 ILE A N 1
ATOM 4884 C CA . ILE A 1 610 ? 17.746 -9.186 30.660 1.00 94.50 610 ILE A CA 1
ATOM 4885 C C . ILE A 1 610 ? 16.619 -10.026 30.081 1.00 94.50 610 ILE A C 1
ATOM 4887 O O . ILE A 1 610 ? 15.501 -10.053 30.602 1.00 94.50 610 ILE A O 1
ATOM 4891 N N . LEU A 1 611 ? 16.931 -10.718 28.989 1.00 96.00 611 LEU A N 1
ATOM 4892 C CA . LEU A 1 611 ? 16.070 -11.755 28.449 1.00 96.00 611 LEU A CA 1
ATOM 4893 C C . LEU A 1 611 ? 16.500 -13.112 28.994 1.00 96.00 611 LEU A C 1
ATOM 4895 O O . LEU A 1 611 ? 17.678 -13.479 28.947 1.00 96.00 611 LEU A O 1
ATOM 4899 N N . MET A 1 612 ? 15.514 -13.847 29.491 1.00 94.50 612 MET A N 1
ATOM 4900 C CA . MET A 1 612 ? 15.663 -15.120 30.173 1.00 94.50 612 MET A CA 1
ATOM 4901 C C . MET A 1 612 ? 14.913 -16.206 29.409 1.00 94.50 612 MET A C 1
ATOM 4903 O O . MET A 1 612 ? 13.734 -16.058 29.085 1.00 94.50 612 MET A O 1
ATOM 4907 N N . TRP A 1 613 ? 15.592 -17.318 29.162 1.00 93.62 613 TRP A N 1
ATOM 4908 C CA . TRP A 1 613 ? 14.994 -18.562 28.708 1.00 93.62 613 TRP A CA 1
ATOM 4909 C C . TRP A 1 613 ? 14.690 -19.441 29.919 1.00 93.62 613 TRP A C 1
ATOM 4911 O O . TRP A 1 613 ? 15.532 -19.627 30.804 1.00 93.62 613 TRP A O 1
ATOM 4921 N N . ASN A 1 614 ? 13.457 -19.936 29.973 1.00 91.62 614 ASN A N 1
ATOM 4922 C CA . ASN A 1 614 ? 12.893 -20.724 31.064 1.00 91.62 614 ASN A CA 1
ATOM 4923 C C . ASN A 1 614 ? 13.133 -20.107 32.459 1.00 91.62 614 ASN A C 1
ATOM 4925 O O . ASN A 1 614 ? 13.316 -20.816 33.445 1.00 91.62 614 ASN A O 1
ATOM 4929 N N . ARG A 1 615 ? 13.194 -18.767 32.535 1.00 88.69 615 ARG A N 1
ATOM 4930 C CA . ARG A 1 615 ? 13.482 -17.981 33.756 1.00 88.69 615 ARG A CA 1
ATOM 4931 C C . ARG A 1 615 ? 14.797 -18.331 34.471 1.00 88.69 615 ARG A C 1
ATOM 4933 O O . ARG A 1 615 ? 15.013 -17.879 35.592 1.00 88.69 615 ARG A O 1
ATOM 4940 N N . SER A 1 616 ? 15.670 -19.116 33.846 1.00 88.75 616 SER A N 1
ATOM 4941 C CA . SER A 1 616 ? 16.893 -19.633 34.468 1.00 88.75 616 SER A CA 1
ATOM 4942 C C . SER A 1 616 ? 18.152 -19.236 33.711 1.00 88.75 616 SER A C 1
ATOM 4944 O O . SER A 1 616 ? 19.198 -19.046 34.325 1.00 88.75 616 SER A O 1
ATOM 4946 N N . LYS A 1 617 ? 18.072 -19.107 32.383 1.00 90.62 617 LYS A N 1
ATOM 4947 C CA . LYS A 1 617 ? 19.228 -18.831 31.531 1.00 90.62 617 LYS A CA 1
ATOM 4948 C C . LYS A 1 617 ? 19.090 -17.469 30.868 1.00 90.62 617 LYS A C 1
ATOM 4950 O O . LYS A 1 617 ? 18.233 -17.286 30.010 1.00 90.62 617 LYS A O 1
ATOM 4955 N N . GLN A 1 618 ? 19.961 -16.534 31.232 1.00 93.25 618 GLN A N 1
ATOM 4956 C CA . GLN A 1 618 ? 20.087 -15.267 30.518 1.00 93.25 618 GLN A CA 1
ATOM 4957 C C . GLN A 1 618 ? 20.708 -15.505 29.139 1.00 93.25 618 GLN A C 1
ATOM 4959 O O . GLN A 1 618 ? 21.733 -16.183 29.044 1.00 93.25 618 GLN A O 1
ATOM 4964 N N . TYR A 1 619 ? 20.117 -14.922 28.095 1.00 93.62 619 TYR A N 1
ATOM 4965 C CA . TYR A 1 619 ? 20.657 -14.994 26.731 1.00 93.62 619 TYR A CA 1
ATOM 4966 C C . TYR A 1 619 ? 20.878 -13.643 26.058 1.00 93.62 619 TYR A C 1
ATOM 4968 O O . TYR A 1 619 ? 21.544 -13.574 25.032 1.00 93.62 619 TYR A O 1
ATOM 4976 N N . TRP A 1 620 ? 20.357 -12.560 26.629 1.00 95.38 620 TRP A N 1
ATOM 4977 C CA . TRP A 1 620 ? 20.567 -11.221 26.094 1.00 95.38 620 TRP A CA 1
ATOM 4978 C C . TRP A 1 620 ? 20.416 -10.169 27.195 1.00 95.38 620 TRP A C 1
ATOM 4980 O O . TRP A 1 620 ? 19.755 -10.411 28.208 1.00 95.38 620 TRP A O 1
ATOM 4990 N N . THR A 1 621 ? 21.037 -9.005 27.008 1.00 94.38 621 THR A N 1
ATOM 4991 C CA . THR A 1 621 ? 20.920 -7.845 27.901 1.00 94.38 621 THR A CA 1
ATOM 4992 C C . THR A 1 621 ? 20.772 -6.561 27.094 1.00 94.38 621 THR A C 1
ATOM 4994 O O . THR A 1 621 ? 21.396 -6.408 26.047 1.00 94.38 621 THR A O 1
ATOM 4997 N N . SER A 1 622 ? 19.993 -5.611 27.611 1.00 93.00 622 SER A N 1
ATOM 4998 C CA . SER A 1 622 ? 19.874 -4.264 27.048 1.00 93.00 622 SER A CA 1
ATOM 4999 C C . SER A 1 622 ? 21.147 -3.437 27.212 1.00 93.00 622 SER A C 1
ATOM 5001 O O . SER A 1 622 ? 21.281 -2.383 26.592 1.00 93.00 622 SER A O 1
ATOM 5003 N N . GLY A 1 623 ? 22.062 -3.871 28.082 1.00 92.12 623 GLY A N 1
ATOM 5004 C CA . GLY A 1 623 ? 23.111 -3.015 28.616 1.00 92.12 623 GLY A CA 1
ATOM 5005 C C . GLY A 1 623 ? 22.551 -1.954 29.569 1.00 92.12 623 GLY A C 1
ATOM 5006 O O . GLY A 1 623 ? 21.336 -1.811 29.736 1.00 92.12 623 GLY A O 1
ATOM 5007 N N . SER A 1 624 ? 23.450 -1.236 30.239 1.00 91.38 624 SER A N 1
ATOM 5008 C CA . SER A 1 624 ? 23.098 -0.216 31.229 1.00 91.38 624 SER A CA 1
ATOM 5009 C C . SER A 1 624 ? 22.332 0.956 30.609 1.00 91.38 624 SER A C 1
ATOM 5011 O O . SER A 1 624 ? 22.594 1.353 29.470 1.00 91.38 624 SER A O 1
ATOM 5013 N N . TRP A 1 625 ? 21.427 1.550 31.384 1.00 92.00 625 TRP A N 1
ATOM 5014 C CA . TRP A 1 625 ? 20.737 2.785 31.017 1.00 92.00 625 TRP A CA 1
ATOM 5015 C C . TRP A 1 625 ? 21.705 3.970 30.856 1.00 92.00 625 TRP A C 1
ATOM 5017 O O . TRP A 1 625 ? 22.457 4.299 31.774 1.00 92.00 625 TRP A O 1
ATOM 5027 N N . ASP A 1 626 ? 21.650 4.642 29.706 1.00 89.38 626 ASP A N 1
ATOM 5028 C CA . ASP A 1 626 ? 22.346 5.902 29.441 1.00 89.38 626 ASP A CA 1
ATOM 5029 C C . ASP A 1 626 ? 21.366 7.073 29.596 1.00 89.38 626 ASP A C 1
ATOM 5031 O O . ASP A 1 626 ? 20.529 7.338 28.727 1.00 89.38 626 ASP A O 1
ATOM 5035 N N . ALA A 1 627 ? 21.488 7.798 30.711 1.00 85.94 627 ALA A N 1
ATOM 5036 C CA . ALA A 1 627 ? 20.615 8.922 31.033 1.00 85.94 627 ALA A CA 1
ATOM 5037 C C . ALA A 1 627 ? 20.774 10.118 30.078 1.00 85.94 627 ALA A C 1
ATOM 5039 O O . ALA A 1 627 ? 19.807 10.853 29.872 1.00 85.94 627 ALA A O 1
ATOM 5040 N N . LYS A 1 628 ? 21.958 10.312 29.474 1.00 84.31 628 LYS A N 1
ATOM 5041 C CA . LYS A 1 628 ? 22.210 11.426 28.546 1.00 84.31 628 LYS A CA 1
ATOM 5042 C C . LYS A 1 628 ? 21.464 11.210 27.234 1.00 84.31 628 LYS A C 1
ATOM 5044 O O . LYS A 1 628 ? 20.858 12.141 26.714 1.00 84.31 628 LYS A O 1
ATOM 5049 N N . ASN A 1 629 ? 21.492 9.978 26.730 1.00 81.88 629 ASN A N 1
ATOM 5050 C CA . ASN A 1 629 ? 20.855 9.608 25.466 1.00 81.88 629 ASN A CA 1
ATOM 5051 C C . ASN A 1 629 ? 19.424 9.062 25.632 1.00 81.88 629 ASN A C 1
ATOM 5053 O O . ASN A 1 629 ? 18.763 8.800 24.631 1.00 81.88 629 ASN A O 1
ATOM 5057 N N . ARG A 1 630 ? 18.944 8.898 26.876 1.00 86.88 630 ARG A N 1
ATOM 5058 C CA . ARG A 1 630 ? 17.640 8.298 27.224 1.00 86.88 630 ARG A CA 1
ATOM 5059 C C . ARG A 1 630 ? 17.406 6.946 26.533 1.00 86.88 630 ARG A C 1
ATOM 5061 O O . ARG A 1 630 ? 16.331 6.678 26.002 1.00 86.88 630 ARG A O 1
ATOM 5068 N N . SER A 1 631 ? 18.430 6.099 26.529 1.00 90.75 631 SER A N 1
ATOM 5069 C CA . SER A 1 631 ? 18.436 4.813 25.822 1.00 90.75 631 SER A CA 1
ATOM 5070 C C . SER A 1 631 ? 19.234 3.767 26.594 1.00 90.75 631 SER A C 1
ATOM 5072 O O . SER A 1 631 ? 20.192 4.117 27.282 1.00 90.75 631 SER A O 1
ATOM 5074 N N . PHE A 1 632 ? 18.925 2.482 26.424 1.00 91.88 632 PHE A N 1
ATOM 5075 C CA . PHE A 1 632 ? 19.826 1.415 26.870 1.00 91.88 632 PHE A CA 1
ATOM 5076 C C . PHE A 1 632 ? 21.007 1.257 25.901 1.00 91.88 632 PHE A C 1
ATOM 5078 O O . PHE A 1 632 ? 20.845 1.401 24.688 1.00 91.88 632 PHE A O 1
ATOM 5085 N N . SER A 1 633 ? 22.207 0.982 26.422 1.00 90.00 633 SER A N 1
ATOM 5086 C CA . SER A 1 633 ? 23.450 1.058 25.639 1.00 90.00 633 SER A CA 1
ATOM 5087 C C . SER A 1 633 ? 23.538 0.076 24.465 1.00 90.00 633 SER A C 1
ATOM 5089 O O . SER A 1 633 ? 24.193 0.394 23.472 1.00 90.00 633 SER A O 1
ATOM 5091 N N . LEU A 1 634 ? 22.853 -1.069 24.537 1.00 89.69 634 LEU A N 1
ATOM 5092 C CA . LEU A 1 634 ? 22.788 -2.073 23.466 1.00 89.69 634 LEU A CA 1
ATOM 5093 C C . LEU A 1 634 ? 21.489 -1.998 22.644 1.00 89.69 634 LEU A C 1
ATOM 5095 O O . LEU A 1 634 ? 21.218 -2.892 21.844 1.00 89.69 634 LEU A O 1
ATOM 5099 N N . ILE A 1 635 ? 20.704 -0.925 22.802 1.00 89.88 635 ILE A N 1
ATOM 5100 C CA . ILE A 1 635 ? 19.509 -0.639 21.992 1.00 89.88 635 ILE A CA 1
ATOM 5101 C C . ILE A 1 635 ? 19.633 0.769 21.380 1.00 89.88 635 ILE A C 1
ATOM 5103 O O . ILE A 1 635 ? 18.945 1.707 21.799 1.00 89.88 635 ILE A O 1
ATOM 5107 N N . PRO A 1 636 ? 20.542 0.972 20.405 1.00 81.88 636 PRO A N 1
ATOM 5108 C CA . PRO A 1 636 ? 20.775 2.287 19.809 1.00 81.88 636 PRO A CA 1
ATOM 5109 C C . PRO A 1 636 ? 19.531 2.873 19.122 1.00 81.88 636 PRO A C 1
ATOM 5111 O O . PRO A 1 636 ? 19.432 4.090 18.996 1.00 81.88 636 PRO A O 1
ATOM 5114 N N . GLU A 1 637 ? 18.567 2.044 18.719 1.00 84.81 637 GLU A N 1
ATOM 5115 C CA . GLU A 1 637 ? 17.306 2.455 18.095 1.00 84.81 637 GLU A CA 1
ATOM 5116 C C . GLU A 1 637 ? 16.434 3.309 19.032 1.00 84.81 637 GLU A C 1
ATOM 5118 O O . GLU A 1 637 ? 15.690 4.169 18.564 1.00 84.81 637 GLU A O 1
ATOM 5123 N N . MET A 1 638 ? 16.578 3.160 20.358 1.00 84.56 638 MET A N 1
ATOM 5124 C CA . MET A 1 638 ? 15.878 4.004 21.340 1.00 84.56 638 MET A CA 1
ATOM 5125 C C . MET A 1 638 ? 16.351 5.464 21.337 1.00 84.56 638 MET A C 1
ATOM 5127 O O . MET A 1 638 ? 15.669 6.323 21.891 1.00 84.56 638 MET A O 1
ATOM 5131 N N . ARG A 1 639 ? 17.491 5.770 20.699 1.00 76.44 639 ARG A N 1
ATOM 5132 C CA . ARG A 1 639 ? 17.993 7.149 20.557 1.00 76.44 639 ARG A CA 1
ATOM 5133 C C . ARG A 1 639 ? 17.128 8.001 19.626 1.00 76.44 639 ARG A C 1
ATOM 5135 O O . ARG A 1 639 ? 17.226 9.223 19.667 1.00 76.44 639 ARG A O 1
ATOM 5142 N N . LEU A 1 640 ? 16.270 7.380 18.811 1.00 64.44 640 LEU A N 1
ATOM 5143 C CA . LEU A 1 640 ? 15.272 8.047 17.969 1.00 64.44 640 LEU A CA 1
ATOM 5144 C C . LEU A 1 640 ? 14.075 8.518 18.823 1.00 64.44 640 LEU A C 1
ATOM 5146 O O . LEU A 1 640 ? 12.939 8.079 18.656 1.00 64.44 640 LEU A O 1
ATOM 5150 N N . ASN A 1 641 ? 14.345 9.404 19.779 1.00 65.00 641 ASN A N 1
ATOM 5151 C CA . ASN A 1 641 ? 13.445 9.808 20.862 1.00 65.00 641 ASN A CA 1
ATOM 5152 C C . ASN A 1 641 ? 12.403 10.880 20.480 1.00 65.00 641 ASN A C 1
ATOM 5154 O O . ASN A 1 641 ? 11.911 11.582 21.353 1.00 65.00 641 ASN A O 1
ATOM 5158 N N . TYR A 1 642 ? 12.052 11.030 19.200 1.00 74.81 642 TYR A N 1
ATOM 5159 C CA . TYR A 1 642 ? 11.044 12.012 18.766 1.00 74.81 642 TYR A CA 1
ATOM 5160 C C . TYR A 1 642 ? 9.600 11.485 18.865 1.00 74.81 642 TYR A C 1
ATOM 5162 O O . TYR A 1 642 ? 8.657 12.269 18.831 1.00 74.81 642 TYR A O 1
ATOM 5170 N N . ILE A 1 643 ? 9.416 10.164 19.008 1.00 81.38 643 ILE A N 1
ATOM 5171 C CA . ILE A 1 643 ? 8.098 9.514 19.177 1.00 81.38 643 ILE A CA 1
ATOM 5172 C C . ILE A 1 643 ? 7.873 9.091 20.633 1.00 81.38 643 ILE A C 1
ATOM 5174 O O . ILE A 1 643 ? 6.776 9.235 21.177 1.00 81.38 643 ILE A O 1
ATOM 5178 N N . PHE A 1 644 ? 8.927 8.581 21.272 1.00 87.56 644 PHE A N 1
ATOM 5179 C CA . PHE A 1 644 ? 8.876 7.969 22.594 1.00 87.56 644 PHE A CA 1
ATOM 5180 C C . PHE A 1 644 ? 9.644 8.801 23.609 1.00 87.56 644 PHE A C 1
ATOM 5182 O O . PHE A 1 644 ? 10.803 9.157 23.394 1.00 87.56 644 PHE A O 1
ATOM 5189 N N . ASN A 1 645 ? 9.024 9.024 24.759 1.00 89.25 645 ASN A N 1
ATOM 5190 C CA . ASN A 1 645 ? 9.677 9.588 25.924 1.00 89.25 645 ASN A CA 1
ATOM 5191 C C . ASN A 1 645 ? 10.001 8.459 26.905 1.00 89.25 645 ASN A C 1
ATOM 5193 O O . ASN A 1 645 ? 9.175 8.087 27.742 1.00 89.25 645 ASN A O 1
ATOM 5197 N N . TYR A 1 646 ? 11.190 7.882 26.746 1.00 90.94 646 TYR A N 1
ATOM 5198 C CA . TYR A 1 646 ? 11.704 6.822 27.605 1.00 90.94 646 TYR A CA 1
ATOM 5199 C C . TYR A 1 646 ? 12.288 7.389 28.897 1.00 90.94 646 TYR A C 1
ATOM 5201 O O . TYR A 1 646 ? 13.069 8.347 28.874 1.00 90.94 646 TYR A O 1
ATOM 5209 N N . SER A 1 647 ? 11.979 6.748 30.019 1.00 90.50 647 SER A N 1
ATOM 5210 C CA . SER A 1 647 ? 12.588 7.059 31.304 1.00 90.50 647 SER A CA 1
ATOM 5211 C C . SER A 1 647 ? 12.898 5.796 32.099 1.00 90.50 647 SER A C 1
ATOM 5213 O O . SER A 1 647 ? 12.199 4.784 32.053 1.00 90.50 647 SER A O 1
ATOM 5215 N N . TYR A 1 648 ? 13.993 5.874 32.842 1.00 91.06 648 TYR A N 1
ATOM 5216 C CA . TYR A 1 648 ? 14.386 4.874 33.815 1.00 91.06 648 TYR A CA 1
ATOM 5217 C C . TYR A 1 648 ? 14.511 5.575 35.160 1.00 91.06 648 TYR A C 1
ATOM 5219 O O . TYR A 1 648 ? 15.226 6.572 35.282 1.00 91.06 648 TYR A O 1
ATOM 5227 N N . VAL A 1 649 ? 13.768 5.087 36.144 1.00 89.88 649 VAL A N 1
ATOM 5228 C CA . VAL A 1 649 ? 13.678 5.675 37.478 1.00 89.88 649 VAL A CA 1
ATOM 5229 C C . VAL A 1 649 ? 14.304 4.707 38.465 1.00 89.88 649 VAL A C 1
ATOM 5231 O O . VAL A 1 649 ? 14.007 3.517 38.446 1.00 89.88 649 VAL A O 1
ATOM 5234 N N . THR A 1 650 ? 15.163 5.222 39.339 1.00 87.19 650 THR A N 1
ATOM 5235 C CA . THR A 1 650 ? 15.788 4.469 40.429 1.00 87.19 650 THR A CA 1
ATOM 5236 C C . THR A 1 650 ? 15.724 5.305 41.691 1.00 87.19 650 THR A C 1
ATOM 5238 O O . THR A 1 650 ? 16.205 6.437 41.709 1.00 87.19 650 THR A O 1
ATOM 5241 N N . ASN A 1 651 ? 15.116 4.756 42.736 1.00 85.06 651 ASN A N 1
ATOM 5242 C CA . ASN A 1 651 ? 15.067 5.341 44.072 1.00 85.06 651 ASN A CA 1
ATOM 5243 C C . ASN A 1 651 ? 15.366 4.261 45.131 1.00 85.06 651 ASN A C 1
ATOM 5245 O O . ASN A 1 651 ? 15.684 3.123 44.787 1.00 85.06 651 ASN A O 1
ATOM 5249 N N . GLU A 1 652 ? 15.290 4.611 46.419 1.00 81.94 652 GLU A N 1
ATOM 5250 C CA . GLU A 1 652 ? 15.592 3.686 47.526 1.00 81.94 652 GLU A CA 1
ATOM 5251 C C . GLU A 1 652 ? 14.681 2.444 47.545 1.00 81.94 652 GLU A C 1
ATOM 5253 O O . GLU A 1 652 ? 15.112 1.374 47.983 1.00 81.94 652 GLU A O 1
ATOM 5258 N N . ASN A 1 653 ? 13.457 2.561 47.013 1.00 84.56 653 ASN A N 1
ATOM 5259 C CA . ASN A 1 653 ? 12.401 1.551 47.110 1.00 84.56 653 ASN A CA 1
ATOM 5260 C C . ASN A 1 653 ? 12.206 0.720 45.832 1.00 84.56 653 ASN A C 1
ATOM 5262 O O . ASN A 1 653 ? 11.806 -0.443 45.903 1.00 84.56 653 ASN A O 1
ATOM 5266 N N . GLU A 1 654 ? 12.435 1.301 44.655 1.00 87.81 654 GLU A N 1
ATOM 5267 C CA . GLU A 1 654 ? 12.206 0.635 43.376 1.00 87.81 654 GLU A CA 1
ATOM 5268 C C . GLU A 1 654 ? 13.083 1.179 42.244 1.00 87.81 654 GLU A C 1
ATOM 5270 O O . GLU A 1 654 ? 13.537 2.325 42.238 1.00 87.81 654 GLU A O 1
ATOM 5275 N N . SER A 1 655 ? 13.309 0.319 41.255 1.00 90.25 655 SER A N 1
ATOM 5276 C CA . SER A 1 655 ? 13.894 0.675 39.966 1.00 90.25 655 SER A CA 1
ATOM 5277 C C . SER A 1 655 ? 12.988 0.191 38.850 1.00 90.25 655 SER A C 1
ATOM 5279 O O . SER A 1 655 ? 12.624 -0.982 38.838 1.00 90.25 655 SER A O 1
ATOM 5281 N N . TYR A 1 656 ? 12.617 1.059 37.916 1.00 91.25 656 TYR A N 1
ATOM 5282 C CA . TYR A 1 656 ? 11.712 0.691 36.832 1.00 91.25 656 TYR A CA 1
ATOM 5283 C C . TYR A 1 656 ? 11.976 1.475 35.552 1.00 91.25 656 TYR A C 1
ATOM 5285 O O . TYR A 1 656 ? 12.480 2.596 35.558 1.00 91.25 656 TYR A O 1
ATOM 5293 N N . PHE A 1 657 ? 11.597 0.863 34.438 1.00 92.25 657 PHE A N 1
ATOM 5294 C CA . PHE A 1 657 ? 11.534 1.490 33.130 1.00 92.25 657 PHE A CA 1
ATOM 5295 C C . PHE A 1 657 ? 10.086 1.820 32.793 1.00 92.25 657 PHE A C 1
ATOM 5297 O O . PHE A 1 657 ? 9.178 1.024 33.044 1.00 92.25 657 PHE A O 1
ATOM 5304 N N . THR A 1 658 ? 9.880 2.991 32.206 1.00 92.75 658 THR A N 1
ATOM 5305 C CA . THR A 1 658 ? 8.595 3.404 31.657 1.00 92.75 658 THR A CA 1
ATOM 5306 C C . THR A 1 658 ? 8.808 4.215 30.389 1.00 92.75 658 THR A C 1
ATOM 5308 O O . THR A 1 658 ? 9.893 4.731 30.111 1.00 92.75 658 THR A O 1
ATOM 5311 N N . TYR A 1 659 ? 7.765 4.295 29.577 1.00 91.56 659 TYR A N 1
ATOM 5312 C CA . TYR A 1 659 ? 7.768 5.152 28.410 1.00 91.56 659 TYR A CA 1
ATOM 5313 C C . TYR A 1 659 ? 6.395 5.760 28.208 1.00 91.56 659 TYR A C 1
ATOM 5315 O O . TYR A 1 659 ? 5.371 5.142 28.491 1.00 91.56 659 TYR A O 1
ATOM 5323 N N . SER A 1 660 ? 6.386 6.978 27.696 1.00 89.62 660 SER A N 1
ATOM 5324 C CA . SER A 1 660 ? 5.180 7.655 27.236 1.00 89.62 660 SER A CA 1
ATOM 5325 C C . SER A 1 660 ? 5.330 8.021 25.766 1.00 89.62 660 SER A C 1
ATOM 5327 O O . SER A 1 660 ? 6.424 7.954 25.197 1.00 89.62 660 SER A O 1
ATOM 5329 N N . LEU A 1 661 ? 4.214 8.359 25.138 1.00 88.31 661 LEU A N 1
ATOM 5330 C CA . LEU A 1 661 ? 4.173 8.800 23.752 1.00 88.31 661 LEU A CA 1
ATOM 5331 C C . LEU A 1 661 ? 4.011 10.313 23.732 1.00 88.31 661 LEU A C 1
ATOM 5333 O O . LEU A 1 661 ? 3.206 10.847 24.492 1.00 88.31 661 LEU A O 1
ATOM 5337 N N . TYR A 1 662 ? 4.777 10.992 22.876 1.00 84.25 662 TYR A N 1
ATOM 5338 C CA . TYR A 1 662 ? 4.601 12.433 22.671 1.00 84.25 662 TYR A CA 1
ATOM 5339 C C . TYR A 1 662 ? 3.280 12.741 21.958 1.00 84.25 662 TYR A C 1
ATOM 5341 O O . TYR A 1 662 ? 2.638 13.739 22.268 1.00 84.25 662 TYR A O 1
ATOM 5349 N N . ASP A 1 663 ? 2.869 11.867 21.034 1.00 81.81 663 ASP A N 1
ATOM 5350 C CA . ASP A 1 663 ? 1.568 11.926 20.369 1.00 81.81 663 ASP A CA 1
ATOM 5351 C C . ASP A 1 663 ? 0.634 10.851 20.960 1.00 81.81 663 ASP A C 1
ATOM 5353 O O . ASP A 1 663 ? 0.878 9.658 20.729 1.00 81.81 663 ASP A O 1
ATOM 5357 N N . PRO A 1 664 ? -0.436 11.227 21.688 1.00 71.56 664 PRO A N 1
ATOM 5358 C CA . PRO A 1 664 ? -1.381 10.275 22.277 1.00 71.56 664 PRO A CA 1
ATOM 5359 C C . PRO A 1 664 ? -2.153 9.460 21.226 1.00 71.56 664 PRO A C 1
ATOM 5361 O O . PRO A 1 664 ? -2.695 8.407 21.554 1.00 71.56 664 PRO A O 1
ATOM 5364 N N . LYS A 1 665 ? -2.161 9.888 19.952 1.00 76.19 665 LYS A N 1
ATOM 5365 C CA . LYS A 1 665 ? -2.818 9.177 18.838 1.00 76.19 665 LYS A CA 1
ATOM 5366 C C . LYS A 1 665 ? -1.970 8.052 18.249 1.00 76.19 665 LYS A C 1
ATOM 5368 O O . LYS A 1 665 ? -2.465 7.277 17.429 1.00 76.19 665 LYS A O 1
ATOM 5373 N N . THR A 1 666 ? -0.694 7.966 18.620 1.00 82.44 666 THR A N 1
ATOM 5374 C CA . THR A 1 666 ? 0.178 6.864 18.204 1.00 82.44 666 THR A CA 1
ATOM 5375 C C . THR A 1 666 ? -0.137 5.628 19.040 1.00 82.44 666 THR A C 1
ATOM 5377 O O . THR A 1 666 ? -0.210 5.701 20.260 1.00 82.44 666 THR A O 1
ATOM 5380 N N . ILE A 1 667 ? -0.283 4.463 18.406 1.00 86.69 667 ILE A N 1
ATOM 5381 C CA . ILE A 1 667 ? -0.417 3.195 19.135 1.00 86.69 667 ILE A CA 1
ATOM 5382 C C . ILE A 1 667 ? 0.941 2.509 19.113 1.00 86.69 667 ILE A C 1
ATOM 5384 O O . ILE A 1 667 ? 1.446 2.161 18.046 1.00 86.69 667 ILE A O 1
ATOM 5388 N N . SER A 1 668 ? 1.539 2.310 20.286 1.00 89.38 668 SER A N 1
ATOM 5389 C CA . SER A 1 668 ? 2.822 1.620 20.422 1.00 89.38 668 SER A CA 1
ATOM 5390 C C . SER A 1 668 ? 2.824 0.692 21.618 1.00 89.38 668 SER A C 1
ATOM 5392 O O . SER A 1 668 ? 2.373 1.063 22.701 1.00 89.38 668 SER A O 1
ATOM 5394 N N . ARG A 1 669 ? 3.425 -0.483 21.453 1.00 91.44 669 ARG A N 1
ATOM 5395 C CA . ARG A 1 669 ? 3.576 -1.473 22.521 1.00 91.44 669 ARG A CA 1
ATOM 5396 C C . ARG A 1 669 ? 4.873 -2.260 22.377 1.00 91.44 669 ARG A C 1
ATOM 5398 O O . ARG A 1 669 ? 5.299 -2.541 21.257 1.00 91.44 669 ARG A O 1
ATOM 5405 N N . LEU A 1 670 ? 5.480 -2.627 23.502 1.00 93.50 670 LEU A N 1
ATOM 5406 C CA . LEU A 1 670 ? 6.581 -3.589 23.530 1.00 93.50 670 LEU A CA 1
ATOM 5407 C C . LEU A 1 670 ? 6.011 -4.983 23.793 1.00 93.50 670 LEU A C 1
ATOM 5409 O O . LEU A 1 670 ? 5.194 -5.153 24.692 1.00 93.50 670 LEU A O 1
ATOM 5413 N N . VAL A 1 671 ? 6.423 -5.982 23.019 1.00 95.19 671 VAL A N 1
ATOM 5414 C CA . VAL A 1 671 ? 5.859 -7.334 23.062 1.00 95.19 671 VAL A CA 1
ATOM 5415 C C . VAL A 1 671 ? 6.967 -8.364 23.167 1.00 95.19 671 VAL A C 1
ATOM 5417 O O . VAL A 1 671 ? 7.860 -8.414 22.322 1.00 95.19 671 VAL A O 1
ATOM 5420 N N . MET A 1 672 ? 6.889 -9.213 24.188 1.00 95.88 672 MET A N 1
ATOM 5421 C CA . MET A 1 672 ? 7.690 -10.424 24.280 1.00 95.88 672 MET A CA 1
ATOM 5422 C C . MET A 1 672 ? 7.088 -11.480 23.349 1.00 95.88 672 MET A C 1
ATOM 5424 O O . MET A 1 672 ? 6.109 -12.146 23.694 1.00 95.88 672 MET A O 1
ATOM 5428 N N . SER A 1 673 ? 7.643 -11.584 22.144 1.00 92.50 673 SER A N 1
ATOM 5429 C CA . SER A 1 673 ? 7.164 -12.479 21.089 1.00 92.50 673 SER A CA 1
ATOM 5430 C C . SER A 1 673 ? 7.344 -13.952 21.470 1.00 92.50 673 SER A C 1
ATOM 5432 O O . SER A 1 673 ? 8.273 -14.315 22.197 1.00 92.50 673 SER A O 1
ATOM 5434 N N . THR A 1 674 ? 6.499 -14.827 20.916 1.00 90.62 674 THR A N 1
ATOM 5435 C CA . THR A 1 674 ? 6.688 -16.290 20.969 1.00 90.62 674 THR A CA 1
ATOM 5436 C C . THR A 1 674 ? 7.998 -16.723 20.303 1.00 90.62 674 THR A C 1
ATOM 5438 O O . THR A 1 674 ? 8.525 -17.781 20.629 1.00 90.62 674 THR A O 1
ATOM 5441 N N . SER A 1 675 ? 8.569 -15.883 19.428 1.00 89.38 675 SER A N 1
ATOM 5442 C CA . SER A 1 675 ? 9.894 -16.093 18.838 1.00 89.38 675 SER A CA 1
ATOM 5443 C C . SER A 1 675 ? 11.058 -15.848 19.806 1.00 89.38 675 SER A C 1
ATOM 5445 O O . SER A 1 675 ? 12.209 -16.044 19.432 1.00 89.38 675 SER A O 1
ATOM 5447 N N . GLY A 1 676 ? 10.788 -15.388 21.031 1.00 91.69 676 GLY A N 1
ATOM 5448 C CA . GLY A 1 676 ? 11.808 -15.075 22.031 1.00 91.69 676 GLY A CA 1
ATOM 5449 C C . GLY A 1 676 ? 12.534 -13.748 21.813 1.00 91.69 676 GLY A C 1
ATOM 5450 O O . GLY A 1 676 ? 13.521 -13.471 22.494 1.00 91.69 676 GLY A O 1
ATOM 5451 N N . GLN A 1 677 ? 12.035 -12.902 20.912 1.00 94.75 677 GLN A N 1
ATOM 5452 C CA . GLN A 1 677 ? 12.482 -11.518 20.771 1.00 94.75 677 GLN A CA 1
ATOM 5453 C C . GLN A 1 677 ? 11.547 -10.560 21.515 1.00 94.75 677 GLN A C 1
ATOM 5455 O O . GLN A 1 677 ? 10.324 -10.718 21.481 1.00 94.75 677 GLN A O 1
ATOM 5460 N N . ILE A 1 678 ? 12.113 -9.522 22.128 1.00 95.31 678 ILE A N 1
ATOM 5461 C CA . ILE A 1 678 ? 11.356 -8.334 22.533 1.00 95.31 678 ILE A CA 1
ATOM 5462 C C . ILE A 1 678 ? 11.223 -7.416 21.315 1.00 95.31 678 ILE A C 1
ATOM 5464 O O . ILE A 1 678 ? 12.216 -7.114 20.656 1.00 95.31 678 ILE A O 1
ATOM 5468 N N . GLN A 1 679 ? 10.002 -7.008 20.983 1.00 95.19 679 GLN A N 1
ATOM 5469 C CA . GLN A 1 679 ? 9.690 -6.232 19.780 1.00 95.19 679 GLN A CA 1
ATOM 5470 C C . GLN A 1 679 ? 8.925 -4.966 20.146 1.00 95.19 679 GLN A C 1
ATOM 5472 O O . GLN A 1 679 ? 7.967 -5.041 20.912 1.00 95.19 679 GLN A O 1
ATOM 5477 N N . GLN A 1 680 ? 9.292 -3.818 19.578 1.00 92.19 680 GLN A N 1
ATOM 5478 C CA . GLN A 1 680 ? 8.474 -2.610 19.666 1.00 92.19 680 GLN A CA 1
ATOM 5479 C C . GLN A 1 680 ? 7.652 -2.447 18.387 1.00 92.19 680 GLN A C 1
ATOM 5481 O O . GLN A 1 680 ? 8.202 -2.248 17.304 1.00 92.19 680 GLN A O 1
ATOM 5486 N N . LEU A 1 681 ? 6.330 -2.543 18.517 1.00 90.88 681 LEU A N 1
ATOM 5487 C CA . LEU A 1 681 ? 5.377 -2.439 17.414 1.00 90.88 681 LEU A CA 1
ATOM 5488 C C . LEU A 1 681 ? 4.666 -1.090 17.484 1.00 90.88 681 LEU A C 1
ATOM 5490 O O . LEU A 1 681 ? 4.073 -0.772 18.518 1.00 90.88 681 LEU A O 1
ATOM 5494 N N . THR A 1 682 ? 4.695 -0.335 16.384 1.00 87.69 682 THR A N 1
ATOM 5495 C CA . THR A 1 682 ? 4.164 1.033 16.325 1.00 87.69 682 THR A CA 1
ATOM 5496 C C . THR A 1 682 ? 3.274 1.229 15.104 1.00 87.69 682 THR A C 1
ATOM 5498 O O . THR A 1 682 ? 3.646 0.887 13.979 1.00 87.69 682 THR A O 1
ATOM 5501 N N . THR A 1 683 ? 2.111 1.837 15.322 1.00 83.00 683 THR A N 1
ATOM 5502 C CA . THR A 1 683 ? 1.200 2.307 14.273 1.00 83.00 683 THR A CA 1
ATOM 5503 C C . THR A 1 683 ? 1.129 3.830 14.346 1.00 83.00 683 THR A C 1
ATOM 5505 O O . THR A 1 683 ? 0.691 4.390 15.352 1.00 83.00 683 THR A O 1
ATOM 5508 N N . LEU A 1 684 ? 1.613 4.494 13.293 1.00 73.75 684 LEU A N 1
ATOM 5509 C CA . LEU A 1 684 ? 1.660 5.956 13.190 1.00 73.75 684 LEU A CA 1
ATOM 5510 C C . LEU A 1 684 ? 0.297 6.531 12.778 1.00 73.75 684 LEU A C 1
ATOM 5512 O O . LEU A 1 684 ? -0.487 5.866 12.104 1.00 73.75 684 LEU A O 1
ATOM 5516 N N . ARG A 1 685 ? 0.071 7.809 13.100 1.00 57.12 685 ARG A N 1
ATOM 5517 C CA . ARG A 1 685 ? -1.193 8.562 12.957 1.00 57.12 685 ARG A CA 1
ATOM 5518 C C . ARG A 1 685 ? -1.935 8.435 11.609 1.00 57.12 685 ARG A C 1
ATOM 5520 O O . ARG A 1 685 ? -3.149 8.611 11.581 1.00 57.12 685 ARG A O 1
ATOM 5527 N N . TYR A 1 686 ? -1.240 8.141 10.504 1.00 52.69 686 TYR A N 1
ATOM 5528 C CA . TYR A 1 686 ? -1.813 8.051 9.146 1.00 52.69 686 TYR A CA 1
ATOM 5529 C C . TYR A 1 686 ? -1.540 6.721 8.424 1.00 52.69 686 TYR A C 1
ATOM 5531 O O . TYR A 1 686 ? -1.860 6.586 7.243 1.00 52.69 686 TYR A O 1
ATOM 5539 N N . GLY A 1 687 ? -0.933 5.750 9.107 1.00 53.19 687 GLY A N 1
ATOM 5540 C CA . GLY A 1 687 ? -0.592 4.453 8.529 1.00 53.19 687 GLY A CA 1
ATOM 5541 C C . GLY A 1 687 ? -1.639 3.394 8.859 1.00 53.19 687 GLY A C 1
ATOM 5542 O O . GLY A 1 687 ? -2.046 3.259 10.006 1.00 53.19 687 GLY A O 1
ATOM 5543 N N . THR A 1 688 ? -2.038 2.596 7.869 1.00 51.00 688 THR A N 1
ATOM 5544 C CA . THR A 1 688 ? -2.801 1.352 8.096 1.00 51.00 688 THR A CA 1
ATOM 5545 C C . THR A 1 688 ? -1.890 0.148 8.355 1.00 51.00 688 THR A C 1
ATOM 5547 O O . THR A 1 688 ? -2.372 -0.942 8.655 1.00 51.00 688 THR A O 1
ATOM 5550 N N . GLN A 1 689 ? -0.574 0.330 8.223 1.00 54.81 689 GLN A N 1
ATOM 5551 C CA . GLN A 1 689 ? 0.424 -0.724 8.340 1.00 54.81 689 GLN A CA 1
ATOM 5552 C C . GLN A 1 689 ? 1.130 -0.649 9.696 1.00 54.81 689 GLN A C 1
ATOM 5554 O O . GLN A 1 689 ? 1.679 0.390 10.067 1.00 54.81 689 GLN A O 1
ATOM 5559 N N . ARG A 1 690 ? 1.120 -1.771 10.426 1.00 70.75 690 ARG A N 1
ATOM 5560 C CA . ARG A 1 690 ? 1.893 -1.943 11.660 1.00 70.75 690 ARG A CA 1
ATOM 5561 C C . ARG A 1 690 ? 3.372 -2.073 11.314 1.00 70.75 690 ARG A C 1
ATOM 5563 O O . ARG A 1 690 ? 3.738 -2.928 10.507 1.00 70.75 690 ARG A O 1
ATOM 5570 N N . ASN A 1 691 ? 4.209 -1.267 11.955 1.00 81.69 691 ASN A N 1
ATOM 5571 C CA . ASN A 1 691 ? 5.646 -1.267 11.717 1.00 81.69 691 ASN A CA 1
ATOM 5572 C C . ASN A 1 691 ? 6.381 -1.873 12.919 1.00 81.69 691 ASN A C 1
ATOM 5574 O O . ASN A 1 691 ? 6.154 -1.468 14.062 1.00 81.69 691 ASN A O 1
ATOM 5578 N N . LEU A 1 692 ? 7.280 -2.826 12.657 1.00 87.94 692 LEU A N 1
ATOM 5579 C CA . LEU A 1 692 ? 8.276 -3.270 13.631 1.00 87.94 692 LEU A CA 1
ATOM 5580 C C . LEU A 1 692 ? 9.341 -2.173 13.743 1.00 87.94 692 LEU A C 1
ATOM 5582 O O . LEU A 1 692 ? 10.105 -1.966 12.805 1.00 87.94 692 LEU A O 1
ATOM 5586 N N . PHE A 1 693 ? 9.357 -1.447 14.861 1.00 85.19 693 PHE A N 1
ATOM 5587 C CA . PHE A 1 693 ? 10.273 -0.325 15.075 1.00 85.19 693 PHE A CA 1
ATOM 5588 C C . PHE A 1 693 ? 11.686 -0.817 15.417 1.00 85.19 693 PHE A C 1
ATOM 5590 O O . PHE A 1 693 ? 12.662 -0.348 14.840 1.00 85.19 693 PHE A O 1
ATOM 5597 N N . TRP A 1 694 ? 11.791 -1.807 16.306 1.00 90.56 694 TRP A N 1
ATOM 5598 C CA . TRP A 1 694 ? 13.010 -2.585 16.544 1.00 90.56 694 TRP A CA 1
ATOM 5599 C C . TRP A 1 694 ? 12.679 -3.914 17.233 1.00 90.56 694 TRP A C 1
ATOM 5601 O O . TRP A 1 694 ? 11.600 -4.080 17.811 1.00 90.56 694 TRP A O 1
ATOM 5611 N N . SER A 1 695 ? 13.623 -4.854 17.187 1.00 94.25 695 SER A N 1
ATOM 5612 C CA . SER A 1 695 ? 13.563 -6.136 17.893 1.00 94.25 695 SER A CA 1
ATOM 5613 C C . SER A 1 695 ? 14.920 -6.518 18.477 1.00 94.25 695 SER A C 1
ATOM 5615 O O . SER A 1 695 ? 15.955 -6.219 17.880 1.00 94.25 695 SER A O 1
ATOM 5617 N N . GLN A 1 696 ? 14.917 -7.193 19.626 1.00 93.31 696 GLN A N 1
ATOM 5618 C CA . GLN A 1 696 ? 16.127 -7.697 20.277 1.00 93.31 696 GLN A CA 1
ATOM 5619 C C . GLN A 1 696 ? 15.945 -9.140 20.790 1.00 93.31 696 GLN A C 1
ATOM 5621 O O . GLN A 1 696 ? 14.880 -9.442 21.335 1.00 93.31 696 GLN A O 1
ATOM 5626 N N . PRO A 1 697 ? 16.956 -10.026 20.665 1.00 92.75 697 PRO A N 1
ATOM 5627 C CA . PRO A 1 697 ? 18.162 -9.880 19.836 1.00 92.75 697 PRO A CA 1
ATOM 5628 C C . PRO A 1 697 ? 17.820 -9.635 18.357 1.00 92.75 697 PRO A C 1
ATOM 5630 O O . PRO A 1 697 ? 16.707 -9.943 17.928 1.00 92.75 697 PRO A O 1
ATOM 5633 N N . ARG A 1 698 ? 18.733 -9.045 17.576 1.00 88.44 698 ARG A N 1
ATOM 5634 C CA . ARG A 1 698 ? 18.436 -8.633 16.188 1.00 88.44 698 ARG A CA 1
ATOM 5635 C C . ARG A 1 698 ? 18.268 -9.829 15.254 1.00 88.44 698 ARG A C 1
ATOM 5637 O O . ARG A 1 698 ? 17.362 -9.820 14.424 1.00 88.44 698 ARG A O 1
ATOM 5644 N N . LYS A 1 699 ? 19.132 -10.835 15.396 1.00 89.56 699 LYS A N 1
ATOM 5645 C CA . LYS A 1 699 ? 19.073 -12.084 14.628 1.00 89.56 699 LYS A CA 1
ATOM 5646 C C . LYS A 1 699 ? 18.224 -13.112 15.364 1.00 89.56 699 LYS A C 1
ATOM 5648 O O . LYS A 1 699 ? 18.265 -13.194 16.591 1.00 89.56 699 LYS A O 1
ATOM 5653 N N . GLN A 1 700 ? 17.465 -13.918 14.632 1.00 90.31 700 GLN A N 1
ATOM 5654 C CA . GLN A 1 700 ? 16.554 -14.880 15.258 1.00 90.31 700 GLN A CA 1
ATOM 5655 C C . GLN A 1 700 ? 17.323 -16.042 15.908 1.00 90.31 700 GLN A C 1
ATOM 5657 O O . GLN A 1 700 ? 16.934 -16.507 16.978 1.00 90.31 700 GLN A O 1
ATOM 5662 N N . CYS A 1 701 ? 18.444 -16.472 15.321 1.00 90.56 701 CYS A N 1
ATOM 5663 C CA . CYS A 1 701 ? 19.293 -17.522 15.885 1.00 90.56 701 CYS A CA 1
ATOM 5664 C C . CYS A 1 701 ? 20.143 -17.084 17.089 1.00 90.56 701 CYS A C 1
ATOM 5666 O O . CYS A 1 701 ? 20.742 -17.941 17.732 1.00 90.56 701 CYS A O 1
ATOM 5668 N N . GLU A 1 702 ? 20.178 -15.791 17.435 1.00 90.12 702 GLU A N 1
ATOM 5669 C CA . GLU A 1 702 ? 20.755 -15.317 18.707 1.00 90.12 702 GLU A CA 1
ATOM 5670 C C . GLU A 1 702 ? 19.819 -15.594 19.900 1.00 90.12 702 GLU A C 1
ATOM 5672 O O . GLU A 1 702 ? 20.237 -15.527 21.057 1.00 90.12 702 GLU A O 1
ATOM 5677 N N . VAL A 1 703 ? 18.544 -15.913 19.644 1.00 92.62 703 VAL A N 1
ATOM 5678 C CA . VAL A 1 703 ? 17.599 -16.310 20.689 1.00 92.62 703 VAL A CA 1
ATOM 5679 C C . VAL A 1 703 ? 17.942 -17.710 21.187 1.00 92.62 703 VAL A C 1
ATOM 5681 O O . VAL A 1 703 ? 17.901 -18.692 20.440 1.00 92.62 703 VAL A O 1
ATOM 5684 N N . TYR A 1 704 ? 18.208 -17.813 22.488 1.00 92.31 704 TYR A N 1
ATOM 5685 C CA . TYR A 1 704 ? 18.629 -19.072 23.085 1.00 92.31 704 TYR A CA 1
ATOM 5686 C C . TYR A 1 704 ? 17.588 -20.175 22.919 1.00 92.31 704 TYR A C 1
ATOM 5688 O O . TYR A 1 704 ? 16.409 -20.003 23.239 1.00 92.31 704 TYR A O 1
ATOM 5696 N N . ALA A 1 705 ? 18.055 -21.328 22.442 1.00 90.38 705 ALA A N 1
ATOM 5697 C CA . ALA A 1 705 ? 17.246 -22.527 22.249 1.00 90.38 705 ALA A CA 1
ATOM 5698 C C . ALA A 1 705 ? 15.973 -22.291 21.410 1.00 90.38 705 ALA A C 1
ATOM 5700 O O . ALA A 1 705 ? 14.980 -22.992 21.601 1.00 90.38 705 ALA A O 1
ATOM 5701 N N . TYR A 1 706 ? 16.009 -21.343 20.462 1.00 91.75 706 TYR A N 1
ATOM 5702 C CA . TYR A 1 706 ? 14.894 -21.066 19.551 1.00 91.75 706 TYR A CA 1
ATOM 5703 C C . TYR A 1 706 ? 14.369 -22.329 18.859 1.00 91.75 706 TYR A C 1
ATOM 5705 O O . TYR A 1 706 ? 13.168 -22.564 18.857 1.00 91.75 706 TYR A O 1
ATOM 5713 N N . CYS A 1 707 ? 15.264 -23.197 18.379 1.00 92.19 707 CYS A N 1
ATOM 5714 C CA . CYS A 1 707 ? 14.907 -24.439 17.684 1.00 92.19 707 CYS A CA 1
ATOM 5715 C C . CYS A 1 707 ? 14.644 -25.654 18.590 1.00 92.19 707 CYS A C 1
ATOM 5717 O O . CYS A 1 707 ? 14.458 -26.764 18.087 1.00 92.19 707 CYS A O 1
ATOM 5719 N N . GLY A 1 708 ? 14.656 -25.464 19.912 1.00 91.19 708 GLY A N 1
ATOM 5720 C CA . GLY A 1 708 ? 14.499 -26.538 20.889 1.00 91.19 708 GLY A CA 1
ATOM 5721 C C . GLY A 1 708 ? 15.633 -27.577 20.877 1.00 91.19 708 GLY A C 1
ATOM 5722 O O . GLY A 1 708 ? 16.658 -27.429 20.210 1.00 91.19 708 GLY A O 1
ATOM 5723 N N . ALA A 1 709 ? 15.464 -28.645 21.661 1.00 93.25 709 ALA A N 1
ATOM 5724 C CA . ALA A 1 709 ? 16.456 -29.716 21.793 1.00 93.25 709 ALA A CA 1
ATOM 5725 C C . ALA A 1 709 ? 16.674 -30.470 20.474 1.00 93.25 709 ALA A C 1
ATOM 5727 O O . ALA A 1 709 ? 15.711 -30.881 19.827 1.00 93.25 709 ALA A O 1
ATOM 5728 N N . PHE A 1 710 ? 17.937 -30.699 20.105 1.00 94.06 710 PHE A N 1
ATOM 5729 C CA . PHE A 1 710 ? 18.345 -31.369 18.861 1.00 94.06 710 PHE A CA 1
ATOM 5730 C C . PHE A 1 710 ? 17.801 -30.716 17.576 1.00 94.06 710 PHE A C 1
ATOM 5732 O O . PHE A 1 710 ? 17.732 -31.367 16.528 1.00 94.06 710 PHE A O 1
ATOM 5739 N N . GLY A 1 711 ? 17.418 -29.441 17.656 1.00 93.31 711 GLY A N 1
ATOM 5740 C CA . GLY A 1 711 ? 17.213 -28.567 16.511 1.00 93.31 711 GLY A CA 1
ATOM 5741 C C . GLY A 1 711 ? 18.433 -27.669 16.316 1.00 93.31 711 GLY A C 1
ATOM 5742 O O . GLY A 1 711 ? 19.031 -27.215 17.291 1.00 93.31 711 GLY A O 1
ATOM 5743 N N . SER A 1 712 ? 18.810 -27.413 15.068 1.00 93.38 712 SER A N 1
ATOM 5744 C CA . SER A 1 712 ? 19.818 -26.419 14.709 1.00 93.38 712 SER A CA 1
ATOM 5745 C C . SER A 1 712 ? 19.163 -25.199 14.074 1.00 93.38 712 SER A C 1
ATOM 5747 O O . SER A 1 712 ? 18.268 -25.322 13.232 1.00 93.38 712 SER A O 1
ATOM 5749 N N . CYS A 1 713 ? 19.625 -24.021 14.489 1.00 92.94 713 CYS A N 1
ATOM 5750 C CA . CYS A 1 713 ? 19.227 -22.752 13.903 1.00 92.94 713 CYS A CA 1
ATOM 5751 C C . CYS A 1 713 ? 20.178 -22.365 12.772 1.00 92.94 713 CYS A C 1
ATOM 5753 O O . CYS A 1 713 ? 21.396 -22.494 12.903 1.00 92.94 713 CYS A O 1
ATOM 5755 N N . ASN A 1 714 ? 19.639 -21.878 11.663 1.00 90.25 714 ASN A N 1
ATOM 5756 C CA . ASN A 1 714 ? 20.422 -21.305 10.579 1.00 90.25 714 ASN A CA 1
ATOM 5757 C C . ASN A 1 714 ? 19.758 -20.010 10.107 1.00 90.25 714 ASN A C 1
ATOM 5759 O O . ASN A 1 714 ? 18.659 -20.038 9.547 1.00 90.25 714 ASN A O 1
ATOM 5763 N N . GLU A 1 715 ? 20.463 -18.896 10.313 1.00 84.69 715 GLU A N 1
ATOM 5764 C CA . GLU A 1 715 ? 19.977 -17.536 10.047 1.00 84.69 715 GLU A CA 1
ATOM 5765 C C . GLU A 1 715 ? 19.676 -17.308 8.559 1.00 84.69 715 GLU A C 1
ATOM 5767 O O . GLU A 1 715 ? 18.794 -16.535 8.205 1.00 84.69 715 GLU A O 1
ATOM 5772 N N . ASN A 1 716 ? 20.356 -18.037 7.672 1.00 83.75 716 ASN A N 1
ATOM 5773 C CA . ASN A 1 716 ? 20.160 -17.936 6.228 1.00 83.75 716 ASN A CA 1
ATOM 5774 C C . ASN A 1 716 ? 19.062 -18.865 5.717 1.00 83.75 716 ASN A C 1
ATOM 5776 O O . ASN A 1 716 ? 18.899 -19.018 4.508 1.00 83.75 716 ASN A O 1
ATOM 5780 N N . SER A 1 717 ? 18.339 -19.540 6.612 1.00 79.56 717 SER A N 1
ATOM 5781 C CA . SER A 1 717 ? 17.427 -20.613 6.267 1.00 79.56 717 SER A CA 1
ATOM 5782 C C . SER A 1 717 ? 15.977 -20.285 6.656 1.00 79.56 717 SER A C 1
ATOM 5784 O O . SER A 1 717 ? 15.711 -19.804 7.743 1.00 79.56 717 SER A O 1
ATOM 5786 N N . LEU A 1 718 ? 15.023 -20.544 5.756 1.00 78.25 718 LEU A N 1
ATOM 5787 C CA . LEU A 1 718 ? 13.588 -20.596 6.040 1.00 78.25 718 LEU A CA 1
ATOM 5788 C C . LEU A 1 718 ? 13.091 -22.040 5.829 1.00 78.25 718 LEU A C 1
ATOM 5790 O O . LEU A 1 718 ? 13.366 -22.582 4.751 1.00 78.25 718 LEU A O 1
ATOM 5794 N N . PRO A 1 719 ? 12.430 -22.674 6.815 1.00 84.88 719 PRO A N 1
ATOM 5795 C CA . PRO A 1 719 ? 12.331 -22.231 8.214 1.00 84.88 719 PRO A CA 1
ATOM 5796 C C . PRO A 1 719 ? 13.718 -22.155 8.884 1.00 84.88 719 PRO A C 1
ATOM 5798 O O . PRO A 1 719 ? 14.627 -22.884 8.489 1.00 84.88 719 PRO A O 1
ATOM 5801 N N . PHE A 1 720 ? 13.877 -21.276 9.883 1.00 88.88 720 PHE A N 1
ATOM 5802 C CA . PHE A 1 720 ? 15.151 -21.059 10.595 1.00 88.88 720 PHE A CA 1
ATOM 5803 C C . PHE A 1 720 ? 15.643 -22.302 11.344 1.00 88.88 720 PHE A C 1
ATOM 5805 O O . PHE A 1 720 ? 16.841 -22.445 11.575 1.00 88.88 720 PHE A O 1
ATOM 5812 N N . CYS A 1 721 ? 14.725 -23.192 11.722 1.00 92.31 721 CYS A N 1
ATOM 5813 C CA . CYS A 1 721 ? 14.990 -24.361 12.546 1.00 92.31 721 CYS A CA 1
ATOM 5814 C C . CYS A 1 721 ? 14.873 -25.660 11.757 1.00 92.31 721 CYS A C 1
ATOM 5816 O O . CYS A 1 721 ? 13.880 -25.892 11.072 1.00 92.31 721 CYS A O 1
ATOM 5818 N N . ASN A 1 722 ? 15.864 -26.539 11.914 1.00 92.12 722 ASN A N 1
ATOM 5819 C CA . ASN A 1 722 ? 15.862 -27.884 11.342 1.00 92.12 722 ASN A CA 1
ATOM 5820 C C . ASN A 1 722 ? 16.254 -28.917 12.403 1.00 92.12 722 ASN A C 1
ATOM 5822 O O . ASN A 1 722 ? 17.125 -28.659 13.226 1.00 92.12 722 ASN A O 1
ATOM 5826 N N . CYS A 1 723 ? 15.646 -30.104 12.387 1.00 93.88 723 CYS A N 1
ATOM 5827 C CA . CYS A 1 723 ? 16.109 -31.199 13.242 1.00 93.88 723 CYS A CA 1
ATOM 5828 C C . CYS A 1 723 ? 17.458 -31.743 12.762 1.00 93.88 723 CYS A C 1
ATOM 5830 O O . CYS A 1 723 ? 17.681 -31.878 11.558 1.00 93.88 723 CYS A O 1
ATOM 5832 N N . LEU A 1 724 ? 18.329 -32.123 13.701 1.00 93.31 724 LEU A N 1
ATOM 5833 C CA . LEU A 1 724 ? 19.592 -32.793 13.382 1.00 93.31 724 LEU A CA 1
ATOM 5834 C C . LEU A 1 724 ? 19.362 -34.123 12.642 1.00 93.31 724 LEU A C 1
ATOM 5836 O O . LEU A 1 724 ? 18.327 -34.782 12.789 1.00 93.31 724 LEU A O 1
ATOM 5840 N N . ASN A 1 725 ? 20.361 -34.563 11.873 1.00 88.88 725 ASN A N 1
ATOM 5841 C CA . ASN A 1 725 ? 20.308 -35.857 11.191 1.00 88.88 725 ASN A CA 1
ATOM 5842 C C . ASN A 1 725 ? 20.086 -37.000 12.196 1.00 88.88 725 ASN A C 1
ATOM 5844 O O . ASN A 1 725 ? 20.731 -37.061 13.239 1.00 88.88 725 ASN A O 1
ATOM 5848 N N . GLY A 1 726 ? 19.146 -37.897 11.881 1.00 87.44 726 GLY A N 1
ATOM 5849 C CA . GLY A 1 726 ? 18.689 -38.953 12.795 1.00 87.44 726 GLY A CA 1
ATOM 5850 C C . GLY A 1 726 ? 17.562 -38.531 13.751 1.00 87.44 726 GLY A C 1
ATOM 5851 O O . GLY A 1 726 ? 17.157 -39.332 14.592 1.00 87.44 726 GLY A O 1
ATOM 5852 N N . PHE A 1 727 ? 17.020 -37.313 13.621 1.00 93.56 727 PHE A N 1
ATOM 5853 C CA . PHE A 1 727 ? 15.922 -36.792 14.446 1.00 93.56 727 PHE A CA 1
ATOM 5854 C C . PHE A 1 727 ? 14.706 -36.356 13.599 1.00 93.56 727 PHE A C 1
ATOM 5856 O O . PHE A 1 727 ? 14.772 -36.274 12.366 1.00 93.56 727 PHE A O 1
ATOM 5863 N N . TYR A 1 728 ? 13.561 -36.142 14.250 1.00 92.12 728 TYR A N 1
ATOM 5864 C CA . TYR A 1 728 ? 12.322 -35.606 13.668 1.00 92.12 728 TYR A CA 1
ATOM 5865 C C . TYR A 1 728 ? 11.600 -34.685 14.671 1.00 92.12 728 TYR A C 1
ATOM 5867 O O . TYR A 1 728 ? 11.828 -34.840 15.873 1.00 92.12 728 TYR A O 1
ATOM 5875 N N . PRO A 1 729 ? 10.748 -33.740 14.225 1.00 92.19 729 PRO A N 1
ATOM 5876 C CA . PRO A 1 729 ? 10.037 -32.836 15.131 1.00 92.19 729 PRO A CA 1
ATOM 5877 C C . PRO A 1 729 ? 9.198 -33.600 16.159 1.00 92.19 729 PRO A C 1
ATOM 5879 O O . PRO A 1 729 ? 8.496 -34.546 15.802 1.00 92.19 729 PRO A O 1
ATOM 5882 N N . LYS A 1 730 ? 9.227 -33.194 17.436 1.00 90.94 730 LYS A N 1
ATOM 5883 C CA . LYS A 1 730 ? 8.384 -33.843 18.463 1.00 90.94 730 LYS A CA 1
ATOM 5884 C C . LYS A 1 730 ? 6.888 -33.627 18.215 1.00 90.94 730 LYS A C 1
ATOM 5886 O O . LYS A 1 730 ? 6.084 -34.484 18.569 1.00 90.94 730 LYS A O 1
ATOM 5891 N N . SER A 1 731 ? 6.532 -32.490 17.618 1.00 88.31 731 SER A N 1
ATOM 5892 C CA . SER A 1 731 ? 5.166 -32.097 17.272 1.00 88.31 731 SER A CA 1
ATOM 5893 C C . SER A 1 731 ? 5.178 -31.359 15.937 1.00 88.31 731 SER A C 1
ATOM 5895 O O . SER A 1 731 ? 5.669 -30.232 15.863 1.00 88.31 731 SER A O 1
ATOM 5897 N N . ASN A 1 732 ? 4.633 -31.979 14.888 1.00 85.00 732 ASN A N 1
ATOM 5898 C CA . ASN A 1 732 ? 4.540 -31.337 13.574 1.00 85.00 732 ASN A CA 1
ATOM 5899 C C . ASN A 1 732 ? 3.599 -30.128 13.608 1.00 85.00 732 ASN A C 1
ATOM 5901 O O . ASN A 1 732 ? 3.951 -29.086 13.079 1.00 85.00 732 ASN A O 1
ATOM 5905 N N . SER A 1 733 ? 2.463 -30.226 14.307 1.00 81.88 733 SER A N 1
ATOM 5906 C CA . SER A 1 733 ? 1.507 -29.118 14.416 1.00 81.88 733 SER A CA 1
ATOM 5907 C C . SER A 1 733 ? 2.103 -27.884 15.099 1.00 81.88 733 SER A C 1
ATOM 5909 O O . SER A 1 733 ? 1.774 -26.767 14.726 1.00 81.88 733 SER A O 1
ATOM 5911 N N . SER A 1 734 ? 2.996 -28.070 16.081 1.00 81.00 734 SER A N 1
ATOM 5912 C CA . SER A 1 734 ? 3.719 -26.953 16.709 1.00 81.00 734 SER A CA 1
ATOM 5913 C C . SER A 1 734 ? 4.720 -26.330 15.733 1.00 81.00 734 SER A C 1
ATOM 5915 O O . SER A 1 734 ? 4.741 -25.115 15.563 1.00 81.00 734 SER A O 1
ATOM 5917 N N . TRP A 1 735 ? 5.496 -27.159 15.031 1.00 82.19 735 TRP A N 1
ATOM 5918 C CA . TRP A 1 735 ? 6.477 -26.692 14.048 1.00 82.19 735 TRP A CA 1
ATOM 5919 C C . TRP A 1 735 ? 5.826 -25.967 12.857 1.00 82.19 735 TRP A C 1
ATOM 5921 O O . TRP A 1 735 ? 6.358 -24.951 12.417 1.00 82.19 735 TRP A O 1
ATOM 5931 N N . ASP A 1 736 ? 4.652 -26.411 12.395 1.00 81.25 736 ASP A N 1
ATOM 5932 C CA . ASP A 1 736 ? 3.866 -25.747 11.339 1.00 81.25 736 ASP A CA 1
ATOM 5933 C C . ASP A 1 736 ? 3.389 -24.340 11.759 1.00 81.25 736 ASP A C 1
ATOM 5935 O O . ASP A 1 736 ? 3.227 -23.451 10.923 1.00 81.25 736 ASP A O 1
ATOM 5939 N N . LEU A 1 737 ? 3.208 -24.116 13.066 1.00 77.75 737 LEU A N 1
ATOM 5940 C CA . LEU A 1 737 ? 2.878 -22.816 13.664 1.00 77.75 737 LEU A CA 1
ATOM 5941 C C . LEU A 1 737 ? 4.123 -21.980 14.021 1.00 77.75 737 LEU A C 1
ATOM 5943 O O . LEU A 1 737 ? 3.994 -20.940 14.667 1.00 77.75 737 LEU A O 1
ATOM 5947 N N . ASN A 1 738 ? 5.321 -22.405 13.598 1.00 81.69 738 ASN A N 1
ATOM 5948 C CA . ASN A 1 738 ? 6.619 -21.834 13.981 1.00 81.69 738 ASN A CA 1
ATOM 5949 C C . ASN A 1 738 ? 6.920 -21.890 15.495 1.00 81.69 738 ASN A C 1
ATOM 5951 O O . ASN A 1 738 ? 7.722 -21.101 15.997 1.00 81.69 738 ASN A O 1
ATOM 5955 N N . ASP A 1 739 ? 6.299 -22.820 16.226 1.00 83.94 739 ASP A N 1
ATOM 5956 C CA . ASP A 1 739 ? 6.650 -23.161 17.607 1.00 83.94 739 ASP A CA 1
ATOM 5957 C C . ASP A 1 739 ? 7.630 -24.344 17.621 1.00 83.94 739 ASP A C 1
ATOM 5959 O O . ASP A 1 739 ? 7.258 -25.523 17.596 1.00 83.94 739 ASP A O 1
ATOM 5963 N N . TYR A 1 740 ? 8.917 -24.007 17.670 1.00 87.75 740 TYR A N 1
ATOM 5964 C CA . TYR A 1 740 ? 10.018 -24.969 17.691 1.00 87.75 740 TYR A CA 1
ATOM 5965 C C . TYR A 1 740 ? 10.456 -25.353 19.114 1.00 87.75 740 TYR A C 1
ATOM 5967 O O . TYR A 1 740 ? 11.349 -26.186 19.278 1.00 87.75 740 TYR A O 1
ATOM 5975 N N . SER A 1 741 ? 9.821 -24.797 20.154 1.00 82.19 741 SER A N 1
ATOM 5976 C CA . SER A 1 741 ? 10.255 -24.922 21.555 1.00 82.19 741 SER A CA 1
ATOM 5977 C C . SER A 1 741 ? 10.338 -26.373 22.049 1.00 82.19 741 SER A C 1
ATOM 5979 O O . SER A 1 741 ? 11.180 -26.717 22.880 1.00 82.19 741 SER A O 1
ATOM 5981 N N . VAL A 1 742 ? 9.499 -27.253 21.495 1.00 85.31 742 VAL A N 1
ATOM 5982 C CA . VAL A 1 742 ? 9.462 -28.689 21.810 1.00 85.31 742 VAL A CA 1
ATOM 5983 C C . VAL A 1 742 ? 10.672 -29.468 21.270 1.00 85.31 742 VAL A C 1
ATOM 5985 O O . VAL A 1 742 ? 10.973 -30.559 21.767 1.00 85.31 742 VAL A O 1
ATOM 5988 N N . GLY A 1 743 ? 11.376 -28.923 20.273 1.00 91.00 743 GLY A N 1
ATOM 5989 C CA . GLY A 1 743 ? 12.540 -29.533 19.635 1.00 91.00 743 GLY A CA 1
ATOM 5990 C C . GLY A 1 743 ? 12.230 -30.819 18.864 1.00 91.00 743 GLY A C 1
ATOM 5991 O O . GLY A 1 743 ? 11.137 -31.013 18.319 1.00 91.00 743 GLY A O 1
ATOM 5992 N N . CYS A 1 744 ? 13.214 -31.715 18.835 1.00 94.06 744 CYS A N 1
ATOM 5993 C CA . CYS A 1 744 ? 13.224 -32.926 18.024 1.00 94.06 744 CYS A CA 1
ATOM 5994 C C . CYS A 1 744 ? 13.448 -34.193 18.866 1.00 94.06 744 CYS A C 1
ATOM 5996 O O . CYS A 1 744 ? 14.087 -34.168 19.918 1.00 94.06 744 CYS A O 1
ATOM 5998 N N . SER A 1 745 ? 12.930 -35.325 18.388 1.00 92.12 745 SER A N 1
ATOM 5999 C CA . SER A 1 745 ? 13.124 -36.662 18.961 1.00 92.12 745 SER A CA 1
ATOM 6000 C C . SER A 1 745 ? 13.993 -37.528 18.056 1.00 92.12 745 SER A C 1
ATOM 6002 O O . SER A 1 745 ? 13.937 -37.418 16.831 1.00 92.12 745 SER A O 1
ATOM 6004 N N . ARG A 1 746 ? 14.791 -38.417 18.662 1.00 91.00 746 ARG A N 1
ATOM 6005 C CA . ARG A 1 746 ? 15.594 -39.417 17.938 1.00 91.00 746 ARG A CA 1
ATOM 6006 C C . ARG A 1 746 ? 14.679 -40.357 17.158 1.00 91.00 746 ARG A C 1
ATOM 6008 O O . ARG A 1 746 ? 13.693 -40.840 17.705 1.00 91.00 746 ARG A O 1
ATOM 6015 N N . ARG A 1 747 ? 15.042 -40.661 15.911 1.00 88.12 747 ARG A N 1
ATOM 6016 C CA . ARG A 1 747 ? 14.363 -41.675 15.087 1.00 88.12 747 ARG A CA 1
ATOM 6017 C C . ARG A 1 747 ? 14.605 -43.080 15.626 1.00 88.12 747 ARG A C 1
ATOM 6019 O O . ARG A 1 747 ? 13.656 -43.845 15.756 1.00 88.12 747 ARG A O 1
ATOM 6026 N N . THR A 1 748 ? 15.853 -43.377 15.990 1.00 85.31 748 THR A N 1
ATOM 6027 C CA . THR A 1 748 ? 16.252 -44.675 16.545 1.00 85.31 748 THR A CA 1
ATOM 6028 C C . THR A 1 748 ? 16.889 -44.506 17.934 1.00 85.31 748 THR A C 1
ATOM 6030 O O . THR A 1 748 ? 17.783 -43.666 18.094 1.00 85.31 748 THR A O 1
ATOM 6033 N N . PRO A 1 749 ? 16.464 -45.285 18.950 1.00 84.00 749 PRO A N 1
ATOM 6034 C CA . PRO A 1 749 ? 17.103 -45.308 20.266 1.00 84.00 749 PRO A CA 1
ATOM 6035 C C . PRO A 1 749 ? 18.574 -45.753 20.206 1.00 84.00 749 PRO A C 1
ATOM 6037 O O . PRO A 1 749 ? 18.952 -46.565 19.364 1.00 84.00 749 PRO A O 1
ATOM 6040 N N . LEU A 1 750 ? 19.405 -45.247 21.123 1.00 82.25 750 LEU A N 1
ATOM 6041 C CA . LEU A 1 750 ? 20.793 -45.700 21.268 1.00 82.25 750 LEU A CA 1
ATOM 6042 C C . LEU A 1 750 ? 20.839 -47.065 21.970 1.00 82.25 750 LEU A C 1
ATOM 6044 O O . LEU A 1 750 ? 20.101 -47.298 22.927 1.00 82.25 750 LEU A O 1
ATOM 6048 N N . TYR A 1 751 ? 21.734 -47.952 21.531 1.00 71.50 751 TYR A N 1
ATOM 6049 C CA . TYR A 1 751 ? 21.928 -49.254 22.177 1.00 71.50 751 TYR A CA 1
ATOM 6050 C C . TYR A 1 751 ? 22.637 -49.094 23.531 1.00 71.50 751 TYR A C 1
ATOM 6052 O O . TYR A 1 751 ? 23.676 -48.435 23.610 1.00 71.50 751 TYR A O 1
ATOM 6060 N N . SER A 1 752 ? 22.083 -49.704 24.585 1.00 57.06 752 SER A N 1
ATOM 6061 C CA . SER A 1 752 ? 22.489 -49.527 25.990 1.00 57.06 752 SER A CA 1
ATOM 6062 C C . SER A 1 752 ? 22.787 -50.851 26.722 1.00 57.06 752 SER A C 1
ATOM 6064 O O . SER A 1 752 ? 22.416 -51.024 27.882 1.00 57.06 752 SER A O 1
ATOM 6066 N N . GLY A 1 753 ? 23.493 -51.791 26.081 1.00 49.94 753 GLY A N 1
ATOM 6067 C CA . GLY A 1 753 ? 23.877 -53.070 26.699 1.00 49.94 753 GLY A CA 1
ATOM 6068 C C . GLY A 1 753 ? 25.293 -53.530 26.344 1.00 49.94 753 GLY A C 1
ATOM 6069 O O . GLY A 1 753 ? 25.738 -53.351 25.215 1.00 49.94 753 GLY A O 1
ATOM 6070 N N . ASN A 1 754 ? 25.984 -54.141 27.314 1.00 49.31 754 ASN A N 1
ATOM 6071 C CA . ASN A 1 754 ? 27.165 -54.968 27.052 1.00 49.31 754 ASN A CA 1
ATOM 6072 C C . ASN A 1 754 ? 26.698 -56.333 26.505 1.00 49.31 754 ASN A C 1
ATOM 6074 O O . ASN A 1 754 ? 25.724 -56.876 27.019 1.00 49.31 754 ASN A O 1
ATOM 6078 N N . ALA A 1 755 ? 27.470 -56.893 25.568 1.00 38.81 755 ALA A N 1
ATOM 6079 C CA . ALA A 1 755 ? 27.436 -58.269 25.042 1.00 38.81 755 ALA A CA 1
ATOM 6080 C C . ALA A 1 755 ? 26.652 -58.535 23.732 1.00 38.81 755 ALA A C 1
ATOM 6082 O O . ALA A 1 755 ? 25.430 -58.629 23.683 1.00 38.81 755 ALA A O 1
ATOM 6083 N N . THR A 1 756 ? 27.449 -58.730 22.672 1.00 47.38 756 THR A N 1
ATOM 6084 C CA . THR A 1 756 ? 27.422 -59.869 21.733 1.00 47.38 756 THR A CA 1
ATOM 6085 C C . THR A 1 756 ? 26.055 -60.395 21.277 1.00 47.38 756 THR A C 1
ATOM 6087 O O . THR A 1 756 ? 25.524 -61.357 21.826 1.00 47.38 756 THR A O 1
ATOM 6090 N N . SER A 1 757 ? 25.565 -59.888 20.146 1.00 36.53 757 SER A N 1
ATOM 6091 C CA . SER A 1 757 ? 24.830 -60.726 19.192 1.00 36.53 757 SER A CA 1
ATOM 6092 C C . SER A 1 757 ? 25.284 -60.387 17.770 1.00 36.53 757 SER A C 1
ATOM 6094 O O . SER A 1 757 ? 25.787 -59.292 17.523 1.00 36.53 757 SER A O 1
ATOM 6096 N N . HIS A 1 758 ? 25.172 -61.359 16.869 1.00 43.94 758 HIS A N 1
ATOM 6097 C CA . HIS A 1 758 ? 25.900 -61.554 15.606 1.00 43.94 758 HIS A CA 1
ATOM 6098 C C . HIS A 1 758 ? 25.858 -60.454 14.517 1.00 43.94 758 HIS A C 1
ATOM 6100 O O . HIS A 1 758 ? 26.263 -60.718 13.393 1.00 43.94 758 HIS A O 1
ATOM 6106 N N . ASN A 1 759 ? 25.458 -59.220 14.824 1.00 42.97 759 ASN A N 1
ATOM 6107 C CA . ASN A 1 759 ? 25.608 -58.050 13.952 1.00 42.97 759 ASN A CA 1
ATOM 6108 C C . ASN A 1 759 ? 26.121 -56.847 14.756 1.00 42.97 759 ASN A C 1
ATOM 6110 O O . ASN A 1 759 ? 25.447 -55.822 14.849 1.00 42.97 759 ASN A O 1
ATOM 6114 N N . GLY A 1 760 ? 27.302 -57.008 15.365 1.00 49.44 760 GLY A N 1
ATOM 6115 C CA . GLY A 1 760 ? 27.986 -56.013 16.194 1.00 49.44 760 GLY A CA 1
ATOM 6116 C C . GLY A 1 760 ? 28.072 -54.641 15.531 1.00 49.44 760 GLY A C 1
ATOM 6117 O O . GLY A 1 760 ? 28.983 -54.361 14.759 1.00 49.44 760 GLY A O 1
ATOM 6118 N N . LYS A 1 761 ? 27.107 -53.780 15.836 1.00 55.69 761 LYS A N 1
ATOM 6119 C CA . LYS A 1 761 ? 27.066 -52.412 15.347 1.00 55.69 761 LYS A CA 1
ATOM 6120 C C . LYS A 1 761 ? 27.020 -51.480 16.550 1.00 55.69 761 LYS A C 1
ATOM 6122 O O . LYS A 1 761 ? 25.954 -51.171 17.077 1.00 55.69 761 LYS A O 1
ATOM 6127 N N . GLU A 1 762 ? 28.205 -51.090 17.004 1.00 64.69 762 GLU A N 1
ATOM 6128 C CA . GLU A 1 762 ? 28.387 -50.050 18.015 1.00 64.69 762 GLU A CA 1
ATOM 6129 C C . GLU A 1 762 ? 27.771 -48.729 17.537 1.00 64.69 762 GLU A C 1
ATOM 6131 O O . GLU A 1 762 ? 27.727 -48.460 16.337 1.00 64.69 762 GLU A O 1
ATOM 6136 N N . ASN A 1 763 ? 27.270 -47.903 18.463 1.00 78.56 763 ASN A N 1
ATOM 6137 C CA . ASN A 1 763 ? 26.804 -46.553 18.128 1.00 78.56 763 ASN A CA 1
ATOM 6138 C C . ASN A 1 763 ? 27.933 -45.790 17.409 1.00 78.56 763 ASN A C 1
ATOM 6140 O O . ASN A 1 763 ? 29.087 -45.894 17.811 1.00 78.56 763 ASN A O 1
ATOM 6144 N N . ARG A 1 764 ? 27.603 -45.017 16.373 1.00 83.44 764 ARG A N 1
ATOM 6145 C CA . ARG A 1 764 ? 28.575 -44.250 15.572 1.00 83.44 764 ARG A CA 1
ATOM 6146 C C . ARG A 1 764 ? 28.316 -42.756 15.724 1.00 83.44 764 ARG A C 1
ATOM 6148 O O . ARG A 1 764 ? 27.231 -42.366 16.162 1.00 83.44 764 ARG A O 1
ATOM 6155 N N . PHE A 1 765 ? 29.276 -41.923 15.335 1.00 89.88 765 PHE A N 1
ATOM 6156 C CA . PHE A 1 765 ? 29.091 -40.473 15.319 1.00 89.88 765 PHE A CA 1
ATOM 6157 C C . PHE A 1 765 ? 28.858 -39.932 13.917 1.00 89.88 765 PHE A C 1
ATOM 6159 O O . PHE A 1 765 ? 29.422 -40.411 12.937 1.00 89.88 765 PHE A O 1
ATOM 6166 N N . TRP A 1 766 ? 27.990 -38.932 13.847 1.00 90.19 766 TRP A N 1
ATOM 6167 C CA . TRP A 1 766 ? 27.703 -38.151 12.662 1.00 90.19 766 TRP A CA 1
ATOM 6168 C C . TRP A 1 766 ? 28.393 -36.797 12.766 1.00 90.19 766 TRP A C 1
ATOM 6170 O O . TRP A 1 766 ? 28.184 -36.071 13.737 1.00 90.19 766 TRP A O 1
ATOM 6180 N N . GLU A 1 767 ? 29.186 -36.452 11.761 1.00 91.25 767 GLU A N 1
ATOM 6181 C CA . GLU A 1 767 ? 29.936 -35.199 11.729 1.00 91.25 767 GLU A CA 1
ATOM 6182 C C . GLU A 1 767 ? 29.033 -34.029 11.317 1.00 91.25 767 GLU A C 1
ATOM 6184 O O . GLU A 1 767 ? 28.343 -34.071 10.293 1.00 91.25 767 GLU A O 1
ATOM 6189 N N . LEU A 1 768 ? 29.037 -32.975 12.130 1.00 89.94 768 LEU A N 1
ATOM 6190 C CA . LEU A 1 768 ? 28.356 -31.708 11.887 1.00 89.94 768 LEU A CA 1
ATOM 6191 C C . LEU A 1 768 ? 29.415 -30.593 11.856 1.00 89.94 768 LEU A C 1
ATOM 6193 O O . LEU A 1 768 ? 29.841 -30.134 12.920 1.00 89.94 768 LEU A O 1
ATOM 6197 N N . PRO A 1 769 ? 29.892 -30.184 10.666 1.00 88.50 769 PRO A N 1
ATOM 6198 C CA . PRO A 1 769 ? 30.909 -29.145 10.540 1.00 88.50 769 PRO A CA 1
ATOM 6199 C C . PRO A 1 769 ? 30.325 -27.743 10.763 1.00 88.50 769 PRO A C 1
ATOM 6201 O O . PRO A 1 769 ? 29.130 -27.518 10.563 1.00 88.50 769 PRO A O 1
ATOM 6204 N N . SER A 1 770 ? 31.194 -26.789 11.114 1.00 87.50 770 SER A N 1
ATOM 6205 C CA . SER A 1 770 ? 30.868 -25.355 11.220 1.00 87.50 770 SER A CA 1
ATOM 6206 C C . SER A 1 770 ? 29.693 -25.059 12.161 1.00 87.50 770 SER A C 1
ATOM 6208 O O . SER A 1 770 ? 28.788 -24.294 11.834 1.00 87.50 770 SER A O 1
ATOM 6210 N N . MET A 1 771 ? 29.696 -25.688 13.334 1.00 88.12 771 MET A N 1
ATOM 6211 C CA . MET A 1 771 ? 28.671 -25.507 14.354 1.00 88.12 771 MET A CA 1
ATOM 6212 C C . MET A 1 771 ? 29.140 -24.510 15.416 1.00 88.12 771 MET A C 1
ATOM 6214 O O . MET A 1 771 ? 30.275 -24.582 15.895 1.00 88.12 771 MET A O 1
ATOM 6218 N N . SER A 1 772 ? 28.235 -23.629 15.840 1.00 89.69 772 SER A N 1
ATOM 6219 C CA . SER A 1 772 ? 28.332 -22.989 17.152 1.00 89.69 772 SER A CA 1
ATOM 6220 C C . SER A 1 772 ? 27.922 -24.023 18.197 1.00 89.69 772 SER A C 1
ATOM 6222 O O . SER A 1 772 ? 26.804 -24.551 18.154 1.00 89.69 772 SER A O 1
ATOM 6224 N N . LEU A 1 773 ? 28.866 -24.400 19.061 1.00 85.69 773 LEU A N 1
ATOM 6225 C CA . LEU A 1 773 ? 28.691 -25.529 19.970 1.00 85.69 773 LEU A CA 1
ATOM 6226 C C . LEU A 1 773 ? 27.831 -25.151 21.187 1.00 85.69 773 LEU A C 1
ATOM 6228 O O . LEU A 1 773 ? 27.899 -24.009 21.646 1.00 85.69 773 LEU A O 1
ATOM 6232 N N . PRO A 1 774 ? 27.056 -26.099 21.748 1.00 82.12 774 PRO A N 1
ATOM 6233 C CA . PRO A 1 774 ? 26.251 -25.852 22.936 1.00 82.12 774 PRO A CA 1
ATOM 6234 C C . PRO A 1 774 ? 27.121 -25.536 24.149 1.00 82.12 774 PRO A C 1
ATOM 6236 O O . PRO A 1 774 ? 28.226 -26.057 24.306 1.00 82.12 774 PRO A O 1
ATOM 6239 N N . GLU A 1 775 ? 26.568 -24.765 25.075 1.00 74.50 775 GLU A N 1
ATOM 6240 C CA . GLU A 1 775 ? 27.159 -24.580 26.398 1.00 74.50 775 GLU A CA 1
ATOM 6241 C C . GLU A 1 775 ? 27.109 -25.887 27.225 1.00 74.50 775 GLU A C 1
ATOM 6243 O O . GLU A 1 775 ? 26.394 -26.830 26.879 1.00 74.50 775 GLU A O 1
ATOM 6248 N N . ASN A 1 776 ? 27.829 -25.930 28.352 1.00 81.88 776 ASN A N 1
ATOM 6249 C CA . ASN A 1 776 ? 27.976 -27.098 29.244 1.00 81.88 776 ASN A CA 1
ATOM 6250 C C . ASN A 1 776 ? 28.816 -28.253 28.672 1.00 81.88 776 ASN A C 1
ATOM 6252 O O . ASN A 1 776 ? 28.538 -29.426 28.934 1.00 81.88 776 ASN A O 1
ATOM 6256 N N . GLU A 1 777 ? 29.862 -27.924 27.915 1.00 84.94 777 GLU A N 1
ATOM 6257 C CA . GLU A 1 777 ? 30.869 -28.908 27.533 1.00 84.94 777 GLU A CA 1
ATOM 6258 C C . GLU A 1 777 ? 31.626 -29.437 28.761 1.00 84.94 777 GLU A C 1
ATOM 6260 O O . GLU A 1 777 ? 32.005 -28.684 29.658 1.00 84.94 777 GLU A O 1
ATOM 6265 N N . GLN A 1 778 ? 31.849 -30.748 28.810 1.00 88.44 778 GLN A N 1
ATOM 6266 C CA . GLN A 1 778 ? 32.733 -31.368 29.790 1.00 88.44 778 GLN A CA 1
ATOM 6267 C C . GLN A 1 778 ? 34.080 -31.617 29.125 1.00 88.44 778 GLN A C 1
ATOM 6269 O O . GLN A 1 778 ? 34.183 -32.457 28.229 1.00 88.44 778 GLN A O 1
ATOM 6274 N N . SER A 1 779 ? 35.110 -30.890 29.557 1.00 86.19 779 SER A N 1
ATOM 6275 C CA . SER A 1 779 ? 36.469 -31.116 29.072 1.00 86.19 779 SER A CA 1
ATOM 6276 C C . SER A 1 779 ? 37.020 -32.424 29.638 1.00 86.19 779 SER A C 1
ATOM 6278 O O . SER A 1 779 ? 37.060 -32.620 30.854 1.00 86.19 779 SER A O 1
ATOM 6280 N N . VAL A 1 780 ? 37.465 -33.319 28.760 1.00 86.88 780 VAL A N 1
ATOM 6281 C CA . VAL A 1 780 ? 38.082 -34.598 29.127 1.00 86.88 780 VAL A CA 1
ATOM 6282 C C . VAL A 1 780 ? 39.503 -34.635 28.581 1.00 86.88 780 VAL A C 1
ATOM 6284 O O . VAL A 1 780 ? 39.776 -34.147 27.488 1.00 86.88 780 VAL A O 1
ATOM 6287 N N . ASN A 1 781 ? 40.435 -35.209 29.338 1.00 83.38 781 ASN A N 1
ATOM 6288 C CA . ASN A 1 781 ? 41.818 -35.325 28.892 1.00 83.38 781 ASN A CA 1
ATOM 6289 C C . ASN A 1 781 ? 41.935 -36.403 27.797 1.00 83.38 781 ASN A C 1
ATOM 6291 O O . ASN A 1 781 ? 41.784 -37.595 28.076 1.00 83.38 781 ASN A O 1
ATOM 6295 N N . ALA A 1 782 ? 42.189 -35.981 26.557 1.00 83.12 782 ALA A N 1
ATOM 6296 C CA . ALA A 1 782 ? 42.403 -36.860 25.415 1.00 83.12 782 ALA A CA 1
ATOM 6297 C C . ALA A 1 782 ? 43.502 -36.281 24.514 1.00 83.12 782 ALA A C 1
ATOM 6299 O O . ALA A 1 782 ? 43.386 -35.156 24.042 1.00 83.12 782 ALA A O 1
ATOM 6300 N N . GLY A 1 783 ? 44.551 -37.057 24.238 1.00 77.88 783 GLY A N 1
ATOM 6301 C CA . GLY A 1 783 ? 45.675 -36.628 23.396 1.00 77.88 783 GLY A CA 1
ATOM 6302 C C . GLY A 1 783 ? 45.408 -36.724 21.890 1.00 77.88 783 GLY A C 1
ATOM 6303 O O . GLY A 1 783 ? 46.249 -36.316 21.091 1.00 77.88 783 GLY A O 1
ATOM 6304 N N . SER A 1 784 ? 44.266 -37.289 21.485 1.00 87.00 784 SER A N 1
ATOM 6305 C CA . SER A 1 784 ? 43.846 -37.385 20.085 1.00 87.00 784 SER A CA 1
ATOM 6306 C C . SER A 1 784 ? 42.324 -37.401 19.946 1.00 87.00 784 SER A C 1
ATOM 6308 O O . SER A 1 784 ? 41.602 -37.781 20.871 1.00 87.00 784 SER A O 1
ATOM 6310 N N . ILE A 1 785 ? 41.840 -37.069 18.748 1.00 88.50 785 ILE A N 1
ATOM 6311 C CA . ILE A 1 785 ? 40.418 -37.155 18.398 1.00 88.50 785 ILE A CA 1
ATOM 6312 C C . ILE A 1 785 ? 39.852 -38.573 18.574 1.00 88.50 785 ILE A C 1
ATOM 6314 O O . ILE A 1 785 ? 38.763 -38.725 19.116 1.00 88.50 785 ILE A O 1
ATOM 6318 N N . MET A 1 786 ? 40.622 -39.611 18.222 1.00 87.62 786 MET A N 1
ATOM 6319 C CA . MET A 1 786 ? 40.223 -41.016 18.405 1.00 87.62 786 MET A CA 1
ATOM 6320 C C . MET A 1 786 ? 40.051 -41.370 19.888 1.00 87.62 786 MET A C 1
ATOM 6322 O O . MET A 1 786 ? 39.155 -42.125 20.265 1.00 87.62 786 MET A O 1
ATOM 6326 N N . GLN A 1 787 ? 40.898 -40.804 20.753 1.00 88.12 787 GLN A N 1
ATOM 6327 C CA . GLN A 1 787 ? 40.767 -40.985 22.196 1.00 88.12 787 GLN A CA 1
ATOM 6328 C C . GLN A 1 787 ? 39.523 -40.259 22.735 1.00 88.12 787 GLN A C 1
ATOM 6330 O O . GLN A 1 787 ? 38.816 -40.824 23.567 1.00 88.12 787 GLN A O 1
ATOM 6335 N N . CYS A 1 788 ? 39.211 -39.062 22.226 1.00 90.62 788 CYS A N 1
ATOM 6336 C CA . CYS A 1 788 ? 37.997 -38.313 22.572 1.00 90.62 788 CYS A CA 1
ATOM 6337 C C . CYS A 1 788 ? 36.712 -39.060 22.167 1.00 90.62 788 CYS A C 1
ATOM 6339 O O . CYS A 1 788 ? 35.775 -39.186 22.958 1.00 90.62 788 CYS A O 1
ATOM 6341 N N . GLU A 1 789 ? 36.708 -39.638 20.964 1.00 90.44 789 GLU A N 1
ATOM 6342 C CA . GLU A 1 789 ? 35.619 -40.470 20.452 1.00 90.44 789 GLU A CA 1
ATOM 6343 C C . GLU A 1 789 ? 35.374 -41.691 21.349 1.00 90.44 789 GLU A C 1
ATOM 6345 O O . GLU A 1 789 ? 34.251 -41.926 21.801 1.00 90.44 789 GLU A O 1
ATOM 6350 N N . SER A 1 790 ? 36.437 -42.434 21.676 1.00 87.31 790 SER A N 1
ATOM 6351 C CA . SER A 1 790 ? 36.364 -43.607 22.554 1.00 87.31 790 SER A CA 1
ATOM 6352 C C . SER A 1 790 ? 35.832 -43.252 23.947 1.00 87.31 790 SER A C 1
ATOM 6354 O O . SER A 1 790 ? 34.973 -43.952 24.489 1.00 87.31 790 SER A O 1
ATOM 6356 N N . LEU A 1 791 ? 36.269 -42.125 24.519 1.00 89.56 791 LEU A N 1
ATOM 6357 C CA . LEU A 1 791 ? 35.770 -41.630 25.806 1.00 89.56 791 LEU A CA 1
ATOM 6358 C C . LEU A 1 791 ? 34.261 -41.336 25.764 1.00 89.56 791 LEU A C 1
ATOM 6360 O O . LEU A 1 791 ? 33.539 -41.715 26.690 1.00 89.56 791 LEU A O 1
ATOM 6364 N N . CYS A 1 792 ? 33.762 -40.734 24.681 1.00 89.62 792 CYS A N 1
ATOM 6365 C CA . CYS A 1 792 ? 32.328 -40.503 24.505 1.00 89.62 792 CYS A CA 1
ATOM 6366 C C . CYS A 1 792 ? 31.547 -41.805 24.238 1.00 89.62 792 CYS A C 1
ATOM 6368 O O . CYS A 1 792 ? 30.450 -41.977 24.768 1.00 89.62 792 CYS A O 1
ATOM 6370 N N . LEU A 1 793 ? 32.089 -42.769 23.484 1.00 87.62 793 LEU A N 1
ATOM 6371 C CA . LEU A 1 793 ? 31.433 -44.073 23.278 1.00 87.62 793 LEU A CA 1
ATOM 6372 C C . LEU A 1 793 ? 31.276 -44.849 24.581 1.00 87.62 793 LEU A C 1
ATOM 6374 O O . LEU A 1 793 ? 30.193 -45.375 24.858 1.00 87.62 793 LEU A O 1
ATOM 6378 N N . ASN A 1 794 ? 32.335 -44.878 25.387 1.00 84.56 794 ASN A N 1
ATOM 6379 C CA . ASN A 1 794 ? 32.363 -45.589 26.660 1.00 84.56 794 ASN A CA 1
ATOM 6380 C C . ASN A 1 794 ? 31.453 -44.938 27.711 1.00 84.56 794 ASN A C 1
ATOM 6382 O O . ASN A 1 794 ? 30.931 -45.621 28.594 1.00 84.56 794 ASN A O 1
ATOM 6386 N N . ASN A 1 795 ? 31.186 -43.636 27.594 1.00 86.19 795 ASN A N 1
ATOM 6387 C CA . ASN A 1 795 ? 30.188 -42.960 28.409 1.00 86.19 795 ASN A CA 1
ATOM 6388 C C . ASN A 1 795 ? 28.778 -43.143 27.813 1.00 86.19 795 ASN A C 1
ATOM 6390 O O . ASN A 1 795 ? 28.423 -42.559 26.790 1.00 86.19 795 ASN A O 1
ATOM 6394 N N . ARG A 1 796 ? 27.923 -43.928 28.479 1.00 82.12 796 ARG A N 1
ATOM 6395 C CA . ARG A 1 796 ? 26.551 -44.227 28.010 1.00 82.12 796 ARG A CA 1
ATOM 6396 C C . ARG A 1 796 ? 25.651 -42.999 27.870 1.00 82.12 796 ARG A C 1
ATOM 6398 O O . ARG A 1 796 ? 24.722 -43.029 27.070 1.00 82.12 796 ARG A O 1
ATOM 6405 N N . ASN A 1 797 ? 25.937 -41.937 28.617 1.00 86.75 797 ASN A N 1
ATOM 6406 C CA . ASN A 1 797 ? 25.134 -40.720 28.619 1.00 86.75 797 ASN A CA 1
ATOM 6407 C C . ASN A 1 797 ? 25.673 -39.660 27.646 1.00 86.75 797 ASN A C 1
ATOM 6409 O O . ASN A 1 797 ? 25.011 -38.646 27.434 1.00 86.75 797 ASN A O 1
ATOM 6413 N N . CYS A 1 798 ? 26.848 -39.885 27.044 1.00 90.06 798 CYS A N 1
ATOM 6414 C CA . CYS A 1 798 ? 27.413 -38.962 26.067 1.00 90.06 798 CYS A CA 1
ATOM 6415 C C . CYS A 1 798 ? 26.569 -38.940 24.788 1.00 90.06 798 CYS A C 1
ATOM 6417 O O . CYS A 1 798 ? 26.285 -39.990 24.194 1.00 90.06 798 CYS A O 1
ATOM 6419 N N . THR A 1 799 ? 26.180 -37.737 24.370 1.00 92.06 799 THR A N 1
ATOM 6420 C CA . THR A 1 799 ? 25.334 -37.480 23.202 1.00 92.06 799 THR A CA 1
ATOM 6421 C C . THR A 1 799 ? 26.105 -36.897 22.028 1.00 92.06 799 THR A C 1
ATOM 6423 O O . THR A 1 799 ? 25.728 -37.181 20.889 1.00 92.06 799 THR A O 1
ATOM 6426 N N . ALA A 1 800 ? 27.182 -36.152 22.276 1.00 93.94 800 ALA A N 1
ATOM 6427 C CA . ALA A 1 800 ? 28.092 -35.653 21.249 1.00 93.94 800 ALA A CA 1
ATOM 6428 C C . ALA A 1 800 ? 29.485 -35.338 21.820 1.00 93.94 800 ALA A C 1
ATOM 6430 O O . ALA A 1 800 ? 29.625 -35.166 23.031 1.00 93.94 800 ALA A O 1
ATOM 6431 N N . TYR A 1 801 ? 30.494 -35.223 20.956 1.00 93.94 801 TYR A N 1
ATOM 6432 C CA . TYR A 1 801 ? 31.815 -34.697 21.317 1.00 93.94 801 TYR A CA 1
ATOM 6433 C C . TYR A 1 801 ? 32.350 -33.713 20.269 1.00 93.94 801 TYR A C 1
ATOM 6435 O O . TYR A 1 801 ? 31.845 -33.650 19.152 1.00 93.94 801 TYR A O 1
ATOM 6443 N N . ALA A 1 802 ? 33.377 -32.952 20.627 1.00 93.12 802 ALA A N 1
ATOM 6444 C CA . ALA A 1 802 ? 34.147 -32.083 19.746 1.00 93.12 802 ALA A CA 1
ATOM 6445 C C . ALA A 1 802 ? 35.623 -32.145 20.158 1.00 93.12 802 ALA A C 1
ATOM 6447 O O . ALA A 1 802 ? 35.940 -32.386 21.325 1.00 93.12 802 ALA A O 1
ATOM 6448 N N . TYR A 1 803 ? 36.524 -31.951 19.198 1.00 90.38 803 TYR A N 1
ATOM 6449 C CA . TYR A 1 803 ? 37.963 -31.980 19.438 1.00 90.38 803 TYR A CA 1
ATOM 6450 C C . TYR A 1 803 ? 38.636 -30.837 18.682 1.00 90.38 803 TYR A C 1
ATOM 6452 O O . TYR A 1 803 ? 38.541 -30.776 17.457 1.00 90.38 803 TYR A O 1
ATOM 6460 N N . ASP A 1 804 ? 39.304 -29.947 19.412 1.00 83.31 804 ASP A N 1
ATOM 6461 C CA . ASP A 1 804 ? 39.991 -28.775 18.866 1.00 83.31 804 ASP A CA 1
ATOM 6462 C C . ASP A 1 804 ? 41.261 -28.491 19.677 1.00 83.31 804 ASP A C 1
ATOM 6464 O O . ASP A 1 804 ? 41.233 -28.526 20.903 1.00 83.31 804 ASP A O 1
ATOM 6468 N N . SER A 1 805 ? 42.382 -28.225 18.999 1.00 78.44 805 SER A N 1
ATOM 6469 C CA . SER A 1 805 ? 43.629 -27.752 19.621 1.00 78.44 805 SER A CA 1
ATOM 6470 C C . SER A 1 805 ? 44.106 -28.583 20.830 1.00 78.44 805 SER A C 1
ATOM 6472 O O . SER A 1 805 ? 44.564 -28.037 21.828 1.00 78.44 805 SER A O 1
ATOM 6474 N N . HIS A 1 806 ? 44.001 -29.915 20.737 1.00 75.56 806 HIS A N 1
ATOM 6475 C CA . HIS A 1 806 ? 44.299 -30.889 21.807 1.00 75.56 806 HIS A CA 1
ATOM 6476 C C . HIS A 1 806 ? 43.345 -30.899 23.014 1.00 75.56 806 HIS A C 1
ATOM 6478 O O . HIS A 1 806 ? 43.599 -31.607 23.987 1.00 75.56 806 HIS A O 1
ATOM 6484 N N . ASN A 1 807 ? 42.216 -30.197 22.930 1.00 85.50 807 ASN A N 1
ATOM 6485 C CA . ASN A 1 807 ? 41.146 -30.242 23.917 1.00 85.50 807 ASN A CA 1
ATOM 6486 C C . ASN A 1 807 ? 39.976 -31.090 23.403 1.00 85.50 807 ASN A C 1
ATOM 6488 O O . ASN A 1 807 ? 39.485 -30.904 22.289 1.00 85.50 807 ASN A O 1
ATOM 6492 N N . CYS A 1 808 ? 39.520 -32.022 24.239 1.00 92.00 808 CYS A N 1
ATOM 6493 C CA . CYS A 1 808 ? 38.344 -32.849 23.995 1.00 92.00 808 CYS A CA 1
ATOM 6494 C C . CYS A 1 808 ? 37.179 -32.371 24.859 1.00 92.00 808 CYS A C 1
ATOM 6496 O O . CYS A 1 808 ? 37.296 -32.313 26.083 1.00 92.00 808 CYS A O 1
ATOM 6498 N N . SER A 1 809 ? 36.051 -32.093 24.216 1.00 93.00 809 SER A N 1
ATOM 6499 C CA . SER A 1 809 ? 34.805 -31.663 24.847 1.00 93.00 809 SER A CA 1
ATOM 6500 C C . SER A 1 809 ? 33.716 -32.696 24.588 1.00 93.00 809 SER A C 1
ATOM 6502 O O . SER A 1 809 ? 33.513 -33.094 23.442 1.00 93.00 809 SER A O 1
ATOM 6504 N N . ILE A 1 810 ? 32.996 -33.124 25.625 1.00 93.38 810 ILE A N 1
ATOM 6505 C CA . ILE A 1 810 ? 31.839 -34.022 25.494 1.00 93.38 810 ILE A CA 1
ATOM 6506 C C . ILE A 1 810 ? 30.566 -33.379 26.051 1.00 93.38 810 ILE A C 1
ATOM 6508 O O . ILE A 1 810 ? 30.614 -32.611 27.011 1.00 93.38 810 ILE A O 1
ATOM 6512 N N . TRP A 1 811 ? 29.417 -33.739 25.482 1.00 93.81 811 TRP A N 1
ATOM 6513 C CA . TRP A 1 811 ? 28.094 -33.311 25.936 1.00 93.81 811 TRP A CA 1
ATOM 6514 C C . TRP A 1 811 ? 27.270 -34.506 26.398 1.00 93.81 811 TRP A C 1
ATOM 6516 O O . TRP A 1 811 ? 27.319 -35.587 25.806 1.00 93.81 811 TRP A O 1
ATOM 6526 N N . ILE A 1 812 ? 26.495 -34.294 27.459 1.00 91.00 812 ILE A N 1
ATOM 6527 C CA . ILE A 1 812 ? 25.586 -35.276 28.048 1.00 91.00 812 ILE A CA 1
ATOM 6528 C C . ILE A 1 812 ? 24.175 -34.689 28.056 1.00 91.00 812 ILE A C 1
ATOM 6530 O O . ILE A 1 812 ? 23.976 -33.553 28.479 1.00 91.00 812 ILE A O 1
ATOM 6534 N N . GLY A 1 813 ? 23.192 -35.484 27.631 1.00 87.81 813 GLY A N 1
ATOM 6535 C CA . GLY A 1 813 ? 21.791 -35.063 27.562 1.00 87.81 813 GLY A CA 1
ATOM 6536 C C . GLY A 1 813 ? 21.447 -34.271 26.296 1.00 87.81 813 GLY A C 1
ATOM 6537 O O . GLY A 1 813 ? 22.058 -34.460 25.239 1.00 87.81 813 GLY A O 1
ATOM 6538 N N . ASP A 1 814 ? 20.418 -33.433 26.398 1.00 90.69 814 ASP A N 1
ATOM 6539 C CA . ASP A 1 814 ? 19.857 -32.691 25.270 1.00 90.69 814 ASP A CA 1
ATOM 6540 C C . ASP A 1 814 ? 20.812 -31.599 24.774 1.00 90.69 814 ASP A C 1
ATOM 6542 O O . ASP A 1 814 ? 21.353 -30.817 25.553 1.00 90.69 814 ASP A O 1
ATOM 6546 N N . LEU A 1 815 ? 20.991 -31.527 23.453 1.00 91.94 815 LEU A N 1
ATOM 6547 C CA . LEU A 1 815 ? 21.772 -30.465 22.823 1.00 91.94 815 LEU A CA 1
ATOM 6548 C C . LEU A 1 815 ? 20.851 -29.287 22.518 1.00 91.94 815 LEU A C 1
ATOM 6550 O O . LEU A 1 815 ? 19.920 -29.418 21.720 1.00 91.94 815 LEU A O 1
ATOM 6554 N N . LEU A 1 816 ? 21.112 -28.150 23.155 1.00 91.12 816 LEU A N 1
ATOM 6555 C CA . LEU A 1 816 ? 20.353 -26.913 22.997 1.00 91.12 816 LEU A CA 1
ATOM 6556 C C . LEU A 1 816 ? 21.215 -25.837 22.338 1.00 91.12 816 LEU A C 1
ATOM 6558 O O . LEU A 1 816 ? 22.438 -25.869 22.429 1.00 91.12 816 LEU A O 1
ATOM 6562 N N . ASN A 1 817 ? 20.554 -24.862 21.715 1.00 90.69 817 ASN A N 1
ATOM 6563 C CA . ASN A 1 817 ? 21.195 -23.673 21.153 1.00 90.69 817 ASN A CA 1
ATOM 6564 C C . ASN A 1 817 ? 22.269 -23.957 20.085 1.00 90.69 817 ASN A C 1
ATOM 6566 O O . ASN A 1 817 ? 23.259 -23.240 19.981 1.00 90.69 817 ASN A O 1
ATOM 6570 N N . LEU A 1 818 ? 22.079 -25.016 19.295 1.00 91.62 818 LEU A N 1
ATOM 6571 C CA . LEU A 1 818 ? 22.949 -25.304 18.161 1.00 91.62 818 LEU A CA 1
ATOM 6572 C C . LEU A 1 818 ? 22.671 -24.326 17.025 1.00 91.62 818 LEU A C 1
ATOM 6574 O O . LEU A 1 818 ? 21.521 -24.160 16.612 1.00 91.62 818 LEU A O 1
ATOM 6578 N N . GLN A 1 819 ? 23.731 -23.758 16.462 1.00 91.06 819 GLN A N 1
ATOM 6579 C CA . GLN A 1 819 ? 23.643 -22.899 15.287 1.00 91.06 819 GLN A CA 1
ATOM 6580 C C . GLN A 1 819 ? 24.578 -23.408 14.195 1.00 91.06 819 GLN A C 1
ATOM 6582 O O . GLN A 1 819 ? 25.739 -23.716 14.456 1.00 91.06 819 GLN A O 1
ATOM 6587 N N . GLN A 1 820 ? 24.069 -23.487 12.970 1.00 88.75 820 GLN A N 1
ATOM 6588 C CA . GLN A 1 820 ? 24.893 -23.716 11.792 1.00 88.75 820 GLN A CA 1
ATOM 6589 C C . GLN A 1 820 ? 25.486 -22.374 11.356 1.00 88.75 820 GLN A C 1
ATOM 6591 O O . GLN A 1 820 ? 24.745 -21.478 10.946 1.00 88.75 820 GLN A O 1
ATOM 6596 N N . LEU A 1 821 ? 26.807 -22.249 11.444 1.00 83.75 821 LEU A N 1
ATOM 6597 C CA . LEU A 1 821 ? 27.543 -21.067 11.004 1.00 83.75 821 LEU A CA 1
ATOM 6598 C C . LEU A 1 821 ? 27.875 -21.169 9.510 1.00 83.75 821 LEU A C 1
ATOM 6600 O O . LEU A 1 821 ? 27.980 -22.267 8.950 1.00 83.75 821 LEU A O 1
ATOM 6604 N N . THR A 1 822 ? 28.010 -20.017 8.856 1.00 70.31 822 THR A N 1
ATOM 6605 C CA . THR A 1 822 ? 28.432 -19.917 7.453 1.00 70.31 822 THR A CA 1
ATOM 6606 C C . THR A 1 822 ? 29.952 -19.922 7.326 1.00 70.31 822 THR A C 1
ATOM 6608 O O . THR A 1 822 ? 30.654 -19.582 8.268 1.00 70.31 822 THR A O 1
ATOM 6611 N N . GLY A 1 823 ? 30.476 -20.288 6.150 1.00 56.31 823 GLY A N 1
ATOM 6612 C CA . GLY A 1 823 ? 31.919 -20.459 5.906 1.00 56.31 823 GLY A CA 1
ATOM 6613 C C . GLY A 1 823 ? 32.801 -19.204 6.032 1.00 56.31 823 GLY A C 1
ATOM 6614 O O . GLY A 1 823 ? 33.990 -19.297 5.744 1.00 56.31 823 GLY A O 1
ATOM 6615 N N . GLU A 1 824 ? 32.240 -18.062 6.434 1.00 53.91 824 GLU A N 1
ATOM 6616 C CA . GLU A 1 824 ? 32.951 -16.802 6.704 1.00 53.91 824 GLU A CA 1
ATOM 6617 C C . GLU A 1 824 ? 33.232 -16.575 8.198 1.00 53.91 824 GLU A C 1
ATOM 6619 O O . GLU A 1 824 ? 34.095 -15.767 8.535 1.00 53.91 824 GLU A O 1
ATOM 6624 N N . ASP A 1 825 ? 32.561 -17.310 9.093 1.00 56.06 825 ASP A N 1
ATOM 6625 C CA . ASP A 1 825 ? 32.777 -17.215 10.537 1.00 56.06 825 ASP A CA 1
ATOM 6626 C C . ASP A 1 825 ? 33.946 -18.129 10.945 1.00 56.06 825 ASP A C 1
ATOM 6628 O O . ASP A 1 825 ? 33.849 -19.358 10.879 1.00 56.06 825 ASP A O 1
ATOM 6632 N N . SER A 1 826 ? 35.060 -17.538 11.389 1.00 56.16 826 SER A N 1
ATOM 6633 C CA . SER A 1 826 ? 36.289 -18.253 11.785 1.00 56.16 826 SER A CA 1
ATOM 6634 C C . SER A 1 826 ? 36.134 -19.177 13.000 1.00 56.16 826 SER A C 1
ATOM 6636 O O . SER A 1 826 ? 37.030 -19.973 13.273 1.00 56.16 826 SER A O 1
ATOM 6638 N N . ASP A 1 827 ? 35.010 -19.088 13.713 1.00 66.25 827 ASP A N 1
ATOM 6639 C CA . ASP A 1 827 ? 34.827 -19.671 15.048 1.00 66.25 827 ASP A CA 1
ATOM 6640 C C . ASP A 1 827 ? 34.029 -20.993 15.033 1.00 66.25 827 ASP A C 1
ATOM 6642 O O . ASP A 1 827 ? 33.755 -21.590 16.080 1.00 66.25 827 ASP A O 1
ATOM 6646 N N . GLY A 1 828 ? 33.629 -21.470 13.848 1.00 78.81 828 GLY A N 1
ATOM 6647 C CA . GLY A 1 828 ? 32.854 -22.701 13.697 1.00 78.81 828 GLY A CA 1
ATOM 6648 C C . GLY A 1 828 ? 33.662 -23.966 13.980 1.00 78.81 828 GLY A C 1
ATOM 6649 O O . GLY A 1 828 ? 34.690 -24.217 13.355 1.00 78.81 828 GLY A O 1
ATOM 6650 N N . ARG A 1 829 ? 33.151 -24.821 14.874 1.00 87.19 829 ARG A N 1
ATOM 6651 C CA . ARG A 1 829 ? 33.792 -26.084 15.278 1.00 87.19 829 ARG A CA 1
ATOM 6652 C C . ARG A 1 829 ? 32.996 -27.295 14.793 1.00 87.19 829 ARG A C 1
ATOM 6654 O O . ARG A 1 829 ? 31.798 -27.206 14.531 1.00 87.19 829 ARG A O 1
ATOM 6661 N N . THR A 1 830 ? 33.659 -28.443 14.658 1.00 90.12 830 THR A N 1
ATOM 6662 C CA . THR A 1 830 ? 32.995 -29.692 14.243 1.00 90.12 830 THR A CA 1
ATOM 6663 C C . THR A 1 830 ? 32.445 -30.432 15.459 1.00 90.12 830 THR A C 1
ATOM 6665 O O . THR A 1 830 ? 33.198 -30.763 16.375 1.00 90.12 830 THR A O 1
ATOM 6668 N N . LEU A 1 831 ? 31.140 -30.710 15.451 1.00 93.00 831 LEU A N 1
ATOM 6669 C CA . LEU A 1 831 ? 30.450 -31.503 16.467 1.00 93.00 831 LEU A CA 1
ATOM 6670 C C . LEU A 1 831 ? 30.175 -32.914 15.940 1.00 93.00 831 LEU A C 1
ATOM 6672 O O . LEU A 1 831 ? 29.616 -33.089 14.861 1.00 93.00 831 LEU A O 1
ATOM 6676 N N . TYR A 1 832 ? 30.502 -33.926 16.729 1.00 93.44 832 TYR A N 1
ATOM 6677 C CA . TYR A 1 832 ? 30.306 -35.334 16.408 1.00 93.44 832 TYR A CA 1
ATOM 6678 C C . TYR A 1 832 ? 29.113 -35.865 17.206 1.00 93.44 832 TYR A C 1
ATOM 6680 O O . TYR A 1 832 ? 29.211 -36.104 18.408 1.00 93.44 832 TYR A O 1
ATOM 6688 N N . LEU A 1 833 ? 27.960 -36.026 16.553 1.00 93.94 833 LEU A N 1
ATOM 6689 C CA . LEU A 1 833 ? 26.684 -36.403 17.171 1.00 93.94 833 LEU A CA 1
ATOM 6690 C C . LEU A 1 833 ? 26.502 -37.923 17.219 1.00 93.94 833 LEU A C 1
ATOM 6692 O O . LEU A 1 833 ? 26.522 -38.588 16.187 1.00 93.94 833 LEU A O 1
ATOM 6696 N N . ARG A 1 834 ? 26.237 -38.490 18.396 1.00 91.94 834 ARG A N 1
ATOM 6697 C CA . ARG A 1 834 ? 26.050 -39.938 18.563 1.00 91.94 834 ARG A CA 1
ATOM 6698 C C . ARG A 1 834 ? 24.718 -40.410 17.981 1.00 91.94 834 ARG A C 1
ATOM 6700 O O . ARG A 1 834 ? 23.664 -39.923 18.400 1.00 91.94 834 ARG A O 1
ATOM 6707 N N . LEU A 1 835 ? 24.745 -41.411 17.102 1.00 89.75 835 LEU A N 1
ATOM 6708 C CA . LEU A 1 835 ? 23.580 -42.039 16.468 1.00 89.75 835 LEU A CA 1
ATOM 6709 C C . LEU A 1 835 ? 23.667 -43.575 16.505 1.00 89.75 835 LEU A C 1
ATOM 6711 O O . LEU A 1 835 ? 24.743 -44.165 16.634 1.00 89.75 835 LEU A O 1
ATOM 6715 N N . ALA A 1 836 ? 22.516 -44.237 16.367 1.00 86.19 836 ALA A N 1
ATOM 6716 C CA . ALA A 1 836 ? 22.469 -45.684 16.197 1.00 86.19 836 ALA A CA 1
ATOM 6717 C C . ALA A 1 836 ? 23.082 -46.069 14.841 1.00 86.19 836 ALA A C 1
ATOM 6719 O O . ALA A 1 836 ? 22.818 -45.434 13.823 1.00 86.19 836 ALA A O 1
ATOM 6720 N N . ALA A 1 837 ? 23.866 -47.141 14.794 1.00 80.12 837 ALA A N 1
ATOM 6721 C CA . ALA A 1 837 ? 24.537 -47.565 13.565 1.00 80.12 837 ALA A CA 1
ATOM 6722 C C . ALA A 1 837 ? 23.595 -47.956 12.413 1.00 80.12 837 ALA A C 1
ATOM 6724 O O . ALA A 1 837 ? 24.011 -47.959 11.258 1.00 80.12 837 ALA A O 1
ATOM 6725 N N . SER A 1 838 ? 22.331 -48.277 12.705 1.00 78.50 838 SER A N 1
ATOM 6726 C CA . SER A 1 838 ? 21.289 -48.513 11.697 1.00 78.50 838 SER A CA 1
ATOM 6727 C C . SER A 1 838 ? 20.898 -47.257 10.912 1.00 78.50 838 SER A C 1
ATOM 6729 O O . SER A 1 838 ? 20.311 -47.384 9.840 1.00 78.50 838 SER A O 1
ATOM 6731 N N . GLU A 1 839 ? 21.236 -46.060 11.406 1.00 81.81 839 GLU A N 1
ATOM 6732 C CA . GLU A 1 839 ? 21.039 -44.797 10.678 1.00 81.81 839 GLU A CA 1
ATOM 6733 C C . GLU A 1 839 ? 22.005 -44.660 9.481 1.00 81.81 839 GLU A C 1
ATOM 6735 O O . GLU A 1 839 ? 21.780 -43.844 8.589 1.00 81.81 839 GLU A O 1
ATOM 6740 N N . PHE A 1 840 ? 23.047 -45.497 9.405 1.00 80.00 840 PHE A N 1
ATOM 6741 C CA . PHE A 1 840 ? 24.013 -45.528 8.306 1.00 80.00 840 PHE A CA 1
ATOM 6742 C C . PHE A 1 840 ? 23.650 -46.681 7.346 1.00 80.00 840 PHE A C 1
ATOM 6744 O O . PHE A 1 840 ? 23.819 -47.855 7.681 1.00 80.00 840 PHE A O 1
ATOM 6751 N N . LYS A 1 841 ? 23.093 -46.370 6.164 1.00 62.69 841 LYS A N 1
ATOM 6752 C CA . LYS A 1 841 ? 22.698 -47.368 5.145 1.00 62.69 841 LYS A CA 1
ATOM 6753 C C . LYS A 1 841 ? 23.835 -47.656 4.155 1.00 62.69 841 LYS A C 1
ATOM 6755 O O . LYS A 1 841 ? 24.224 -46.760 3.413 1.00 62.69 841 LYS A O 1
ATOM 6760 N N . ASP A 1 842 ? 24.257 -48.919 4.058 1.00 48.53 842 ASP A N 1
ATOM 6761 C CA . ASP A 1 842 ? 25.112 -49.428 2.973 1.00 48.53 842 ASP A CA 1
ATOM 6762 C C . ASP A 1 842 ? 24.230 -49.840 1.773 1.00 48.53 842 ASP A C 1
ATOM 6764 O O . ASP A 1 842 ? 23.311 -50.648 1.914 1.00 48.53 842 ASP A O 1
ATOM 6768 N N . SER A 1 843 ? 24.434 -49.255 0.588 1.00 34.12 843 SER A N 1
ATOM 6769 C CA . SER A 1 843 ? 23.519 -49.420 -0.558 1.00 34.12 843 SER A CA 1
ATOM 6770 C C . SER A 1 843 ? 23.869 -50.610 -1.469 1.00 34.12 843 SER A C 1
ATOM 6772 O O . SER A 1 843 ? 25.008 -50.659 -1.934 1.00 34.12 843 SER A O 1
ATOM 6774 N N . LYS A 1 844 ? 22.888 -51.471 -1.832 1.00 34.03 844 LYS A N 1
ATOM 6775 C CA . LYS A 1 844 ? 22.703 -52.061 -3.192 1.00 34.03 844 LYS A CA 1
ATOM 6776 C C . LYS A 1 844 ? 21.393 -52.886 -3.386 1.00 34.03 844 LYS A C 1
ATOM 6778 O O . LYS A 1 844 ? 21.145 -53.846 -2.668 1.00 34.03 844 LYS A O 1
ATOM 6783 N N . SER A 1 845 ? 20.687 -52.569 -4.489 1.00 30.86 845 SER A N 1
ATOM 6784 C CA . SER A 1 845 ? 19.719 -53.346 -5.326 1.00 30.86 845 SER A CA 1
ATOM 6785 C C . SER A 1 845 ? 18.222 -53.515 -4.937 1.00 30.86 845 SER A C 1
ATOM 6787 O O . SER A 1 845 ? 17.870 -53.611 -3.769 1.00 30.86 845 SER A O 1
ATOM 6789 N N . ALA A 1 846 ? 17.346 -53.528 -5.965 1.00 36.41 846 ALA A N 1
ATOM 6790 C CA . ALA A 1 846 ? 15.865 -53.465 -5.962 1.00 36.41 846 ALA A CA 1
ATOM 6791 C C . ALA A 1 846 ? 15.232 -54.392 -7.046 1.00 36.41 846 ALA A C 1
ATOM 6793 O O . ALA A 1 846 ? 15.912 -54.580 -8.051 1.00 36.41 846 ALA A O 1
ATOM 6794 N N . THR A 1 847 ? 13.972 -54.897 -6.903 1.00 30.89 847 THR A N 1
ATOM 6795 C CA . THR A 1 847 ? 12.858 -54.993 -7.934 1.00 30.89 847 THR A CA 1
ATOM 6796 C C . THR A 1 847 ? 11.613 -55.898 -7.596 1.00 30.89 847 THR A C 1
ATOM 6798 O O . THR A 1 847 ? 11.762 -56.911 -6.925 1.00 30.89 847 THR A O 1
ATOM 6801 N N . SER A 1 848 ? 10.420 -55.489 -8.129 1.00 31.69 848 SER A N 1
ATOM 6802 C CA . SER A 1 848 ? 9.057 -56.102 -8.423 1.00 31.69 848 SER A CA 1
ATOM 6803 C C . SER A 1 848 ? 8.158 -56.747 -7.322 1.00 31.69 848 SER A C 1
ATOM 6805 O O . SER A 1 848 ? 8.622 -57.659 -6.656 1.00 31.69 848 SER A O 1
ATOM 6807 N N . HIS A 1 849 ? 6.915 -56.302 -6.979 1.00 29.17 849 HIS A N 1
ATOM 6808 C CA . HIS A 1 849 ? 5.547 -56.272 -7.627 1.00 29.17 849 HIS A CA 1
ATOM 6809 C C . HIS A 1 849 ? 4.908 -57.672 -7.880 1.00 29.17 849 HIS A C 1
ATOM 6811 O O . HIS A 1 849 ? 5.606 -58.513 -8.416 1.00 29.17 849 HIS A O 1
ATOM 6817 N N . ALA A 1 850 ? 3.635 -58.047 -7.620 1.00 29.88 850 ALA A N 1
ATOM 6818 C CA . ALA A 1 850 ? 2.369 -57.436 -7.160 1.00 29.88 850 ALA A CA 1
ATOM 6819 C C . ALA A 1 850 ? 1.369 -58.552 -6.683 1.00 29.88 850 ALA A C 1
ATOM 6821 O O . ALA A 1 850 ? 1.695 -59.730 -6.749 1.00 29.88 850 ALA A O 1
ATOM 6822 N N . ASP A 1 851 ? 0.148 -58.160 -6.275 1.00 33.69 851 ASP A N 1
ATOM 6823 C CA . ASP A 1 851 ? -1.080 -58.967 -6.050 1.00 33.69 851 ASP A CA 1
ATOM 6824 C C . ASP A 1 851 ? -1.284 -59.749 -4.734 1.00 33.69 851 ASP A C 1
ATOM 6826 O O . ASP A 1 851 ? -1.102 -60.955 -4.634 1.00 33.69 851 ASP A O 1
ATOM 6830 N N . LYS A 1 852 ? -1.915 -59.101 -3.750 1.00 33.38 852 LYS A N 1
ATOM 6831 C CA . LYS A 1 852 ? -3.388 -59.043 -3.693 1.00 33.38 852 LYS A CA 1
ATOM 6832 C C . LYS A 1 852 ? -3.819 -58.079 -2.602 1.00 33.38 852 LYS A C 1
ATOM 6834 O O . LYS A 1 852 ? -3.538 -58.234 -1.416 1.00 33.38 852 LYS A O 1
ATOM 6839 N N . ARG A 1 853 ? -4.521 -57.046 -3.055 1.00 35.94 853 ARG A N 1
ATOM 6840 C CA . ARG A 1 853 ? -5.279 -56.134 -2.217 1.00 35.94 853 ARG A CA 1
ATOM 6841 C C . ARG A 1 853 ? -6.229 -56.917 -1.316 1.00 35.94 853 ARG A C 1
ATOM 6843 O O . ARG A 1 853 ? -6.903 -57.817 -1.800 1.00 35.94 853 ARG A O 1
ATOM 6850 N N . SER A 1 854 ? -6.363 -56.439 -0.082 1.00 35.19 854 SER A N 1
ATOM 6851 C CA . SER A 1 854 ? -7.610 -56.448 0.700 1.00 35.19 854 SER A CA 1
ATOM 6852 C C . SER A 1 854 ? -7.534 -57.153 2.050 1.00 35.19 854 SER A C 1
ATOM 6854 O O . SER A 1 854 ? -8.354 -58.007 2.370 1.00 35.19 854 SER A O 1
ATOM 6856 N N . LEU A 1 855 ? -6.641 -56.647 2.906 1.00 39.50 855 LEU A N 1
ATOM 6857 C CA . LEU A 1 855 ? -7.144 -56.284 4.234 1.00 39.50 855 LEU A CA 1
ATOM 6858 C C . LEU A 1 855 ? -6.800 -54.857 4.693 1.00 39.50 855 LEU A C 1
ATOM 6860 O O . LEU A 1 855 ? -7.447 -54.383 5.613 1.00 39.50 855 LEU A O 1
ATOM 6864 N N . ILE A 1 856 ? -5.905 -54.111 4.010 1.00 43.19 856 ILE A N 1
ATOM 6865 C CA . ILE A 1 856 ? -5.735 -52.644 4.230 1.00 43.19 856 ILE A CA 1
ATOM 6866 C C . ILE A 1 856 ? -5.466 -51.856 2.905 1.00 43.19 856 ILE A C 1
ATOM 6868 O O . ILE A 1 856 ? -5.223 -50.657 2.884 1.00 43.19 856 ILE A O 1
ATOM 6872 N N . ILE A 1 857 ? -5.520 -52.522 1.739 1.00 44.69 857 ILE A N 1
ATOM 6873 C CA . ILE A 1 857 ? -4.782 -52.134 0.509 1.00 44.69 857 ILE A CA 1
ATOM 6874 C C . ILE A 1 857 ? -5.647 -51.416 -0.560 1.00 44.69 857 ILE A C 1
ATOM 6876 O O . ILE A 1 857 ? -5.127 -50.995 -1.592 1.00 44.69 857 ILE A O 1
ATOM 6880 N N . ALA A 1 858 ? -6.950 -51.193 -0.369 1.00 40.34 858 ALA A N 1
ATOM 6881 C CA . ALA A 1 858 ? -7.713 -50.434 -1.376 1.00 40.34 858 ALA A CA 1
ATOM 6882 C C . ALA A 1 858 ? -7.279 -48.948 -1.461 1.00 40.34 858 ALA A C 1
ATOM 6884 O O . ALA A 1 858 ? -7.296 -48.369 -2.544 1.00 40.34 858 ALA A O 1
ATOM 6885 N N . THR A 1 859 ? -6.805 -48.354 -0.361 1.00 43.00 859 THR A N 1
ATOM 6886 C CA . THR A 1 859 ? -6.657 -46.892 -0.206 1.00 43.00 859 THR A CA 1
ATOM 6887 C C . THR A 1 859 ? -5.222 -46.358 -0.287 1.00 43.00 859 THR A C 1
ATOM 6889 O O . THR A 1 859 ? -5.032 -45.196 -0.623 1.00 43.00 859 THR A O 1
ATOM 6892 N N . VAL A 1 860 ? -4.198 -47.191 -0.067 1.00 46.25 860 VAL A N 1
ATOM 6893 C CA . VAL A 1 860 ? -2.779 -46.754 -0.004 1.00 46.25 860 VAL A CA 1
ATOM 6894 C C . VAL A 1 860 ? -1.965 -47.167 -1.250 1.00 46.25 860 VAL A C 1
ATOM 6896 O O . VAL A 1 860 ? -0.853 -46.698 -1.474 1.00 46.25 860 VAL A O 1
ATOM 6899 N N . SER A 1 861 ? -2.513 -48.025 -2.123 1.00 40.44 861 SER A N 1
ATOM 6900 C CA . SER A 1 861 ? -1.752 -48.652 -3.221 1.00 40.44 861 SER A CA 1
ATOM 6901 C C . SER A 1 861 ? -1.941 -48.040 -4.618 1.00 40.44 861 SER A C 1
ATOM 6903 O O . SER A 1 861 ? -1.293 -48.498 -5.553 1.00 40.44 861 SER A O 1
ATOM 6905 N N . ALA A 1 862 ? -2.787 -47.019 -4.790 1.00 41.75 862 ALA A N 1
ATOM 6906 C CA . ALA A 1 862 ? -2.759 -46.199 -6.011 1.00 41.75 862 ALA A CA 1
ATOM 6907 C C . ALA A 1 862 ? -1.655 -45.124 -5.924 1.00 41.75 862 ALA A C 1
ATOM 6909 O O . ALA A 1 862 ? -0.983 -44.835 -6.909 1.00 41.75 862 ALA A O 1
ATOM 6910 N N . THR A 1 863 ? -1.403 -44.600 -4.718 1.00 50.25 863 THR A N 1
ATOM 6911 C CA . THR A 1 863 ? -0.383 -43.577 -4.450 1.00 50.25 863 THR A CA 1
ATOM 6912 C C . THR A 1 863 ? 1.033 -44.159 -4.459 1.00 50.25 863 THR A C 1
ATOM 6914 O O . THR A 1 863 ? 1.933 -43.545 -5.020 1.00 50.25 863 THR A O 1
ATOM 6917 N N . ALA A 1 864 ? 1.240 -45.376 -3.941 1.00 48.25 864 ALA A N 1
ATOM 6918 C CA . ALA A 1 864 ? 2.560 -46.018 -3.861 1.00 48.25 864 ALA A CA 1
ATOM 6919 C C . ALA A 1 864 ? 3.107 -46.574 -5.202 1.00 48.25 864 ALA A C 1
ATOM 6921 O O . ALA A 1 864 ? 4.317 -46.546 -5.437 1.00 48.25 864 ALA A O 1
ATOM 6922 N N . GLY A 1 865 ? 2.237 -47.057 -6.101 1.00 47.16 865 GLY A N 1
ATOM 6923 C CA . GLY A 1 865 ? 2.617 -47.508 -7.453 1.00 47.16 865 GLY A CA 1
ATOM 6924 C C . GLY A 1 865 ? 2.972 -46.347 -8.387 1.00 47.16 865 GLY A C 1
ATOM 6925 O O . GLY A 1 865 ? 3.905 -46.442 -9.179 1.00 47.16 865 GLY A O 1
ATOM 6926 N N . LEU A 1 866 ? 2.304 -45.201 -8.214 1.00 50.78 866 LEU A N 1
ATOM 6927 C CA . LEU A 1 866 ? 2.725 -43.958 -8.851 1.00 50.78 866 LEU A CA 1
ATOM 6928 C C . LEU A 1 866 ? 4.037 -43.456 -8.223 1.00 50.78 866 LEU A C 1
ATOM 6930 O O . LEU A 1 866 ? 4.957 -43.106 -8.949 1.00 50.78 866 LEU A O 1
ATOM 6934 N N . LEU A 1 867 ? 4.174 -43.512 -6.889 1.00 55.12 867 LEU A N 1
ATOM 6935 C CA . LEU A 1 867 ? 5.375 -43.083 -6.159 1.00 55.12 867 LEU A CA 1
ATOM 6936 C C . LEU A 1 867 ? 6.625 -43.908 -6.476 1.00 55.12 867 LEU A C 1
ATOM 6938 O O . LEU A 1 867 ? 7.713 -43.369 -6.377 1.00 55.12 867 LEU A O 1
ATOM 6942 N N . THR A 1 868 ? 6.524 -45.177 -6.867 1.00 52.62 868 THR A N 1
ATOM 6943 C CA . THR A 1 868 ? 7.700 -46.007 -7.202 1.00 52.62 868 THR A CA 1
ATOM 6944 C C . THR A 1 868 ? 8.178 -45.801 -8.640 1.00 52.62 868 THR A C 1
ATOM 6946 O O . THR A 1 868 ? 9.386 -45.746 -8.863 1.00 52.62 868 THR A O 1
ATOM 6949 N N . LEU A 1 869 ? 7.270 -45.546 -9.588 1.00 53.44 869 LEU A N 1
ATOM 6950 C CA . LEU A 1 869 ? 7.612 -44.997 -10.910 1.00 53.44 869 LEU A CA 1
ATOM 6951 C C . LEU A 1 869 ? 8.155 -43.561 -10.799 1.00 53.44 869 LEU A C 1
ATOM 6953 O O . LEU A 1 869 ? 9.144 -43.225 -11.448 1.00 53.44 869 LEU A O 1
ATOM 6957 N N . ILE A 1 870 ? 7.586 -42.745 -9.904 1.00 55.91 870 ILE A N 1
ATOM 6958 C CA . ILE A 1 870 ? 8.084 -41.400 -9.587 1.00 55.91 870 ILE A CA 1
ATOM 6959 C C . ILE A 1 870 ? 9.469 -41.489 -8.942 1.00 55.91 870 ILE A C 1
ATOM 6961 O O . ILE A 1 870 ? 10.372 -40.797 -9.379 1.00 55.91 870 ILE A O 1
ATOM 6965 N N . VAL A 1 871 ? 9.693 -42.360 -7.958 1.00 57.00 871 VAL A N 1
ATOM 6966 C CA . VAL A 1 871 ? 10.977 -42.471 -7.247 1.00 57.00 871 VAL A CA 1
ATOM 6967 C C . VAL A 1 871 ? 12.057 -43.110 -8.127 1.00 57.00 871 VAL A C 1
ATOM 6969 O O . VAL A 1 871 ? 13.206 -42.685 -8.053 1.00 57.00 871 VAL A O 1
ATOM 6972 N N . GLY A 1 872 ? 11.700 -44.028 -9.034 1.00 52.09 872 GLY A N 1
ATOM 6973 C CA . GLY A 1 872 ? 12.583 -44.489 -10.113 1.00 52.09 872 GLY A CA 1
ATOM 6974 C C . GLY A 1 872 ? 12.990 -43.358 -11.069 1.00 52.09 872 GLY A C 1
ATOM 6975 O O . GLY A 1 872 ? 14.169 -43.222 -11.389 1.00 52.09 872 GLY A O 1
ATOM 6976 N N . CYS A 1 873 ? 12.056 -42.468 -11.430 1.00 50.44 873 CYS A N 1
ATOM 6977 C CA . CYS A 1 873 ? 12.359 -41.231 -12.162 1.00 50.44 873 CYS A CA 1
ATOM 6978 C C . CYS A 1 873 ? 13.165 -40.205 -11.334 1.00 50.44 873 CYS A C 1
ATOM 6980 O O . CYS A 1 873 ? 13.993 -39.489 -11.895 1.00 50.44 873 CYS A O 1
ATOM 6982 N N . LEU A 1 874 ? 12.959 -40.120 -10.013 1.00 50.47 874 LEU A N 1
ATOM 6983 C CA . LEU A 1 874 ? 13.635 -39.162 -9.122 1.00 50.47 874 LEU A CA 1
ATOM 6984 C C . LEU A 1 874 ? 15.066 -39.587 -8.778 1.00 50.47 874 LEU A C 1
ATOM 6986 O O . LEU A 1 874 ? 15.925 -38.731 -8.571 1.00 50.47 874 LEU A O 1
ATOM 6990 N N . LEU A 1 875 ? 15.339 -40.891 -8.724 1.00 45.50 875 LEU A N 1
ATOM 6991 C CA . LEU A 1 875 ? 16.679 -41.412 -8.461 1.00 45.50 875 LEU A CA 1
ATOM 6992 C C . LEU A 1 875 ? 17.569 -41.377 -9.708 1.00 45.50 875 LEU A C 1
ATOM 6994 O O . LEU A 1 875 ? 18.774 -41.195 -9.559 1.00 45.50 875 LEU A O 1
ATOM 6998 N N . TRP A 1 876 ? 17.001 -41.404 -10.920 1.00 42.41 876 TRP A N 1
ATOM 6999 C CA . TRP A 1 876 ? 17.771 -41.123 -12.140 1.00 42.41 876 TRP A CA 1
ATOM 7000 C C . TRP A 1 876 ? 18.191 -39.643 -12.251 1.00 42.41 876 TRP A C 1
ATOM 7002 O O . TRP A 1 876 ? 19.177 -39.330 -12.909 1.00 42.41 876 TRP A O 1
ATOM 7012 N N . LYS A 1 877 ? 17.514 -38.734 -11.529 1.00 42.38 877 LYS A N 1
ATOM 7013 C CA . LYS A 1 877 ? 17.888 -37.313 -11.421 1.00 42.38 877 LYS A CA 1
ATOM 7014 C C . LYS A 1 877 ? 18.995 -37.012 -10.399 1.00 42.38 877 LYS A C 1
ATOM 7016 O O . LYS A 1 877 ? 19.535 -35.914 -10.434 1.00 42.38 877 LYS A O 1
ATOM 7021 N N . LYS A 1 878 ? 19.347 -37.930 -9.484 1.00 40.88 878 LYS A N 1
ATOM 7022 C CA . LYS A 1 878 ? 20.197 -37.611 -8.312 1.00 40.88 878 LYS A CA 1
ATOM 7023 C C . LYS A 1 878 ? 21.694 -37.920 -8.442 1.00 40.88 878 LYS A C 1
ATOM 7025 O O . LYS A 1 878 ? 22.415 -37.784 -7.456 1.00 40.88 878 LYS A O 1
ATOM 7030 N N . THR A 1 879 ? 22.181 -38.246 -9.640 1.00 36.31 879 THR A N 1
ATOM 7031 C CA . THR A 1 879 ? 23.626 -38.326 -9.941 1.00 36.31 879 THR A CA 1
ATOM 7032 C C . THR A 1 879 ? 24.204 -37.061 -10.610 1.00 36.31 879 THR A C 1
ATOM 7034 O O . THR A 1 879 ? 25.301 -37.124 -11.150 1.00 36.31 879 THR A O 1
ATOM 7037 N N . LEU A 1 880 ? 23.542 -35.894 -10.511 1.00 39.25 880 LEU A N 1
ATOM 7038 C CA . LEU A 1 880 ? 24.098 -34.561 -10.832 1.00 39.25 880 LEU A CA 1
ATOM 7039 C C . LEU A 1 880 ? 23.673 -33.509 -9.763 1.00 39.25 880 LEU A C 1
ATOM 7041 O O . LEU A 1 880 ? 22.486 -33.359 -9.507 1.00 39.25 880 LEU A O 1
ATOM 7045 N N . GLY A 1 881 ? 24.648 -32.811 -9.144 1.00 36.12 881 GLY A N 1
ATOM 7046 C CA . GLY A 1 881 ? 24.573 -31.433 -8.583 1.00 36.12 881 GLY A CA 1
ATOM 7047 C C . GLY A 1 881 ? 23.916 -31.121 -7.210 1.00 36.12 881 GLY A C 1
ATOM 7048 O O . GLY A 1 881 ? 22.698 -31.048 -7.105 1.00 36.12 881 GLY A O 1
ATOM 7049 N N . LYS A 1 882 ? 24.710 -30.774 -6.170 1.00 38.31 882 LYS A N 1
ATOM 7050 C CA . LYS A 1 882 ? 24.272 -30.038 -4.945 1.00 38.31 882 LYS A CA 1
ATOM 7051 C C . LYS A 1 882 ? 24.190 -28.524 -5.233 1.00 38.31 882 LYS A C 1
ATOM 7053 O O . LYS A 1 882 ? 25.100 -27.981 -5.850 1.00 38.31 882 LYS A O 1
ATOM 7058 N N . ARG A 1 883 ? 23.136 -27.845 -4.761 1.00 32.09 883 ARG A N 1
ATOM 7059 C CA . ARG A 1 883 ? 22.698 -26.499 -5.195 1.00 32.09 883 ARG A CA 1
ATOM 7060 C C . ARG A 1 883 ? 22.247 -25.632 -3.980 1.00 32.09 883 ARG A C 1
ATOM 7062 O O . ARG A 1 883 ? 21.650 -26.169 -3.055 1.00 32.09 883 ARG A O 1
ATOM 7069 N N . SER A 1 884 ? 22.585 -24.328 -3.971 1.00 34.53 884 SER A N 1
ATOM 7070 C CA . SER A 1 884 ? 22.393 -23.279 -2.916 1.00 34.53 884 SER A CA 1
ATOM 7071 C C . SER A 1 884 ? 20.930 -23.052 -2.439 1.00 34.53 884 SER A C 1
ATOM 7073 O O . SER A 1 884 ? 19.999 -23.468 -3.111 1.00 34.53 884 SER A O 1
ATOM 7075 N N . LYS A 1 885 ? 20.661 -22.351 -1.319 1.00 37.56 885 LYS A N 1
ATOM 7076 C CA . LYS A 1 885 ? 19.283 -22.068 -0.834 1.00 37.56 885 LYS A CA 1
ATOM 7077 C C . LYS A 1 885 ? 18.480 -21.100 -1.723 1.00 37.56 885 LYS A C 1
ATOM 7079 O O . LYS A 1 885 ? 17.255 -21.147 -1.752 1.00 37.56 885 LYS A O 1
ATOM 7084 N N . TYR A 1 886 ? 19.151 -20.311 -2.562 1.00 36.97 886 TYR A N 1
ATOM 7085 C CA . TYR A 1 886 ? 18.490 -19.650 -3.694 1.00 36.97 886 TYR A CA 1
ATOM 7086 C C . TYR A 1 886 ? 18.239 -20.617 -4.853 1.00 36.97 886 TYR A C 1
ATOM 7088 O O . TYR A 1 886 ? 17.294 -20.455 -5.616 1.00 36.97 886 TYR A O 1
ATOM 7096 N N . SER A 1 887 ? 19.038 -21.677 -4.941 1.00 34.75 887 SER A N 1
ATOM 7097 C CA . SER A 1 887 ? 18.818 -22.790 -5.851 1.00 34.75 887 SER A CA 1
ATOM 7098 C C . SER A 1 887 ? 17.629 -23.673 -5.465 1.00 34.75 887 SER A C 1
ATOM 7100 O O 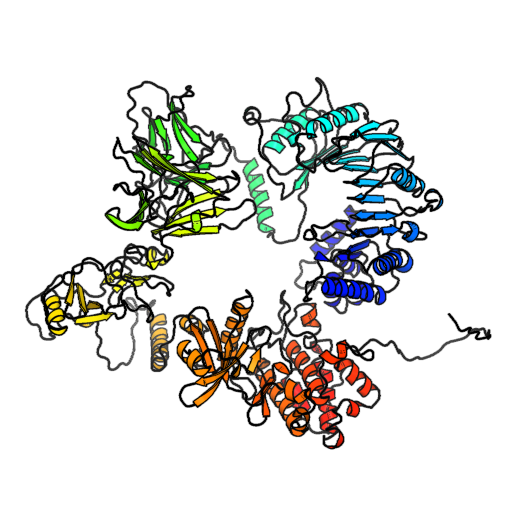. SER A 1 887 ? 17.062 -24.306 -6.345 1.00 34.75 887 SER A O 1
ATOM 7102 N N . GLU A 1 888 ? 17.161 -23.628 -4.215 1.00 38.59 888 GLU A N 1
ATOM 7103 C CA . GLU A 1 888 ? 15.870 -24.209 -3.819 1.00 38.59 888 GLU A CA 1
ATOM 7104 C C . GLU A 1 888 ? 14.708 -23.474 -4.534 1.00 38.59 888 GLU A C 1
ATOM 7106 O O . GLU A 1 888 ? 13.804 -24.105 -5.084 1.00 38.59 888 GLU A O 1
ATOM 7111 N N . THR A 1 889 ? 14.813 -22.148 -4.709 1.00 39.06 889 THR A N 1
ATOM 7112 C CA . THR A 1 889 ? 13.903 -21.330 -5.541 1.00 39.06 889 THR A CA 1
ATOM 7113 C C . THR A 1 889 ? 14.074 -21.579 -7.049 1.00 39.06 889 THR A C 1
ATOM 7115 O O . THR A 1 889 ? 13.087 -21.544 -7.783 1.00 39.06 889 THR A O 1
ATOM 7118 N N . ILE A 1 890 ? 15.288 -21.894 -7.525 1.00 43.19 890 ILE A N 1
ATOM 7119 C CA . ILE A 1 890 ? 15.549 -22.298 -8.928 1.00 43.19 890 ILE A CA 1
ATOM 7120 C C . ILE A 1 890 ? 15.007 -23.712 -9.206 1.00 43.19 890 ILE A C 1
ATOM 7122 O O . ILE A 1 890 ? 14.505 -23.982 -10.295 1.00 43.19 890 ILE A O 1
ATOM 7126 N N . SER A 1 891 ? 15.044 -24.603 -8.212 1.00 38.81 891 SER A N 1
ATOM 7127 C CA . SER A 1 891 ? 14.536 -25.978 -8.300 1.00 38.81 891 SER A CA 1
ATOM 7128 C C . SER A 1 891 ? 13.005 -26.078 -8.241 1.00 38.81 891 SER A C 1
ATOM 7130 O O . SER A 1 891 ? 12.443 -27.066 -8.706 1.00 38.81 891 SER A O 1
ATOM 7132 N N . ASN A 1 892 ? 12.328 -25.025 -7.768 1.00 36.66 892 ASN A N 1
ATOM 7133 C CA . ASN A 1 892 ? 10.866 -24.925 -7.693 1.00 36.66 892 ASN A CA 1
ATOM 7134 C C . ASN A 1 892 ? 10.207 -24.324 -8.959 1.00 36.66 892 ASN A C 1
ATOM 7136 O O . ASN A 1 892 ? 9.003 -24.071 -8.967 1.00 36.66 892 ASN A O 1
ATOM 7140 N N . VAL A 1 893 ? 10.949 -24.128 -10.062 1.00 41.22 893 VAL A N 1
ATOM 7141 C CA . VAL A 1 893 ? 10.403 -23.712 -11.378 1.00 41.22 893 VAL A CA 1
ATOM 7142 C C . VAL A 1 893 ? 9.995 -24.945 -12.220 1.00 41.22 893 VAL A C 1
ATOM 7144 O O . VAL A 1 893 ? 10.467 -25.158 -13.333 1.00 41.22 893 VAL A O 1
ATOM 7147 N N . ASP A 1 894 ? 9.122 -25.749 -11.616 1.00 39.66 894 ASP A N 1
ATOM 7148 C CA . ASP A 1 894 ? 8.364 -26.962 -11.990 1.00 39.66 894 ASP A CA 1
ATOM 7149 C C . ASP A 1 894 ? 8.572 -27.737 -13.327 1.00 39.66 894 ASP A C 1
ATOM 7151 O O . ASP A 1 894 ? 8.650 -27.173 -14.425 1.00 39.66 894 ASP A O 1
ATOM 7155 N N . GLY A 1 895 ? 8.494 -29.075 -13.182 1.00 42.06 895 GLY A N 1
ATOM 7156 C CA . GLY A 1 895 ? 7.984 -30.067 -14.143 1.00 42.06 895 GLY A CA 1
ATOM 7157 C C . GLY A 1 895 ? 8.856 -30.454 -15.347 1.00 42.06 895 GLY A C 1
ATOM 7158 O O . GLY A 1 895 ? 9.045 -29.657 -16.249 1.00 42.06 895 GLY A O 1
ATOM 7159 N N . GLN A 1 896 ? 9.265 -31.728 -15.436 1.00 37.94 896 GLN A N 1
ATOM 7160 C CA . GLN A 1 896 ? 9.774 -32.448 -16.633 1.00 37.94 896 GLN A CA 1
ATOM 7161 C C . GLN A 1 896 ? 11.055 -31.920 -17.342 1.00 37.94 896 GLN A C 1
ATOM 7163 O O . GLN A 1 896 ? 11.053 -30.872 -17.965 1.00 37.94 896 GLN A O 1
ATOM 7168 N N . ASN A 1 897 ? 12.128 -32.723 -17.236 1.00 40.88 897 ASN A N 1
ATOM 7169 C CA . ASN A 1 897 ? 13.365 -32.857 -18.039 1.00 40.88 897 ASN A CA 1
ATOM 7170 C C . ASN A 1 897 ? 13.839 -31.737 -18.996 1.00 40.88 897 ASN A C 1
ATOM 7172 O O . ASN A 1 897 ? 13.816 -31.968 -20.194 1.00 40.88 897 ASN A O 1
ATOM 7176 N N . ASP A 1 898 ? 14.432 -30.647 -18.491 1.00 40.06 898 ASP A N 1
ATOM 7177 C CA . ASP A 1 898 ? 15.381 -29.808 -19.254 1.00 40.06 898 ASP A CA 1
ATOM 7178 C C . ASP A 1 898 ? 16.462 -29.228 -18.306 1.00 40.06 898 ASP A C 1
ATOM 7180 O O . ASP A 1 898 ? 16.230 -29.111 -17.101 1.00 40.06 898 ASP A O 1
ATOM 7184 N N . ALA A 1 899 ? 17.665 -28.962 -18.829 1.00 45.47 899 ALA A N 1
ATOM 7185 C CA . ALA A 1 899 ? 18.947 -28.797 -18.118 1.00 45.47 899 ALA A CA 1
ATOM 7186 C C . ALA A 1 899 ? 18.960 -27.855 -16.883 1.00 45.47 899 ALA A C 1
ATOM 7188 O O . ALA A 1 899 ? 18.490 -26.721 -16.924 1.00 45.47 899 ALA A O 1
ATOM 7189 N N . GLU A 1 900 ? 19.574 -28.300 -15.776 1.00 56.03 900 GLU A N 1
ATOM 7190 C CA . GLU A 1 900 ? 19.754 -27.502 -14.555 1.00 56.03 900 GLU A CA 1
ATOM 7191 C C . GLU A 1 900 ? 20.759 -26.345 -14.751 1.00 56.03 900 GLU A C 1
ATOM 7193 O O . GLU A 1 900 ? 21.951 -26.577 -14.916 1.00 56.03 900 GLU A O 1
ATOM 7198 N N . LEU A 1 901 ? 20.292 -25.090 -14.673 1.00 70.62 901 LEU A N 1
ATOM 7199 C CA . LEU A 1 901 ? 21.126 -23.877 -14.716 1.00 70.62 901 LEU A CA 1
ATOM 7200 C C . LEU A 1 901 ? 22.205 -23.809 -13.587 1.00 70.62 901 LEU A C 1
ATOM 7202 O O . LEU A 1 901 ? 21.841 -23.787 -12.405 1.00 70.62 901 LEU A O 1
ATOM 7206 N N . PRO A 1 902 ? 23.511 -23.734 -13.894 1.00 80.88 902 PRO A N 1
ATOM 7207 C CA . PRO A 1 902 ? 24.588 -23.628 -12.897 1.00 80.88 902 PRO A CA 1
ATOM 7208 C C . PRO A 1 902 ? 24.483 -22.412 -11.952 1.00 80.88 902 PRO A C 1
ATOM 7210 O O . PRO A 1 902 ? 24.118 -21.313 -12.368 1.00 80.88 902 PRO A O 1
ATOM 7213 N N . VAL A 1 903 ? 24.842 -22.594 -10.673 1.00 83.50 903 VAL A N 1
ATOM 7214 C CA . VAL A 1 903 ? 24.954 -21.508 -9.677 1.00 83.50 903 VAL A CA 1
ATOM 7215 C C . VAL A 1 903 ? 26.429 -21.291 -9.351 1.00 83.50 903 VAL A C 1
ATOM 7217 O O . VAL A 1 903 ? 27.116 -22.240 -8.977 1.00 83.50 903 VAL A O 1
ATOM 7220 N N . PHE A 1 904 ? 26.905 -20.058 -9.496 1.00 86.06 904 PHE A N 1
ATOM 7221 C CA . PHE A 1 904 ? 28.296 -19.667 -9.263 1.00 86.06 904 PHE A CA 1
ATOM 7222 C C . PHE A 1 904 ? 28.427 -18.922 -7.933 1.00 86.06 904 PHE A C 1
ATOM 7224 O O . PHE A 1 904 ? 27.507 -18.200 -7.551 1.00 86.06 904 PHE A O 1
ATOM 7231 N N . SER A 1 905 ? 29.569 -19.070 -7.254 1.00 87.50 905 SER A N 1
ATOM 7232 C CA . SER A 1 905 ? 29.857 -18.305 -6.036 1.00 87.50 905 SER A CA 1
ATOM 7233 C C . SER A 1 905 ? 30.346 -16.894 -6.351 1.00 87.50 905 SER A C 1
ATOM 7235 O O . SER A 1 905 ? 31.067 -16.678 -7.334 1.00 87.50 905 SER A O 1
ATOM 7237 N N . LEU A 1 906 ? 30.018 -15.937 -5.485 1.00 89.19 906 LEU A N 1
ATOM 7238 C CA . LEU A 1 906 ? 30.427 -14.542 -5.599 1.00 89.19 906 LEU A CA 1
ATOM 7239 C C . LEU A 1 906 ? 31.947 -14.427 -5.612 1.00 89.19 906 LEU A C 1
ATOM 7241 O O . LEU A 1 906 ? 32.496 -13.711 -6.443 1.00 89.19 906 LEU A O 1
ATOM 7245 N N . LYS A 1 907 ? 32.648 -15.225 -4.799 1.00 87.94 907 LYS A N 1
ATOM 7246 C CA . LYS A 1 907 ? 34.116 -15.306 -4.815 1.00 87.94 907 LYS A CA 1
ATOM 7247 C C . LYS A 1 907 ? 34.672 -15.643 -6.202 1.00 87.94 907 LYS A C 1
ATOM 7249 O O . LYS A 1 907 ? 35.631 -15.015 -6.643 1.00 87.94 907 LYS A O 1
ATOM 7254 N N . SER A 1 908 ? 34.066 -16.601 -6.906 1.00 87.19 908 SER A N 1
ATOM 7255 C CA . SER A 1 908 ? 34.503 -16.977 -8.258 1.00 87.19 908 SER A CA 1
ATOM 7256 C C . SER A 1 908 ? 34.270 -15.841 -9.254 1.00 87.19 908 SER A C 1
ATOM 7258 O O . SER A 1 908 ? 35.108 -15.597 -10.114 1.00 87.19 908 SER A O 1
ATOM 7260 N N . ILE A 1 909 ? 33.166 -15.105 -9.104 1.00 92.06 909 ILE A N 1
ATOM 7261 C CA . ILE A 1 909 ? 32.835 -13.945 -9.942 1.00 92.06 909 ILE A CA 1
ATOM 7262 C C . ILE A 1 909 ? 33.768 -12.766 -9.671 1.00 92.06 909 ILE A C 1
ATOM 7264 O O . ILE A 1 909 ? 34.227 -12.121 -10.612 1.00 92.06 909 ILE A O 1
ATOM 7268 N N . LEU A 1 910 ? 34.081 -12.490 -8.407 1.00 90.38 910 LEU A N 1
ATOM 7269 C CA . LEU A 1 910 ? 35.022 -11.444 -8.019 1.00 90.38 910 LEU A CA 1
ATOM 7270 C C . LEU A 1 910 ? 36.408 -11.721 -8.603 1.00 90.38 910 LEU A C 1
ATOM 7272 O O . LEU A 1 910 ? 37.022 -10.818 -9.160 1.00 90.38 910 LEU A O 1
ATOM 7276 N N . VAL A 1 911 ? 36.873 -12.971 -8.565 1.00 89.38 911 VAL A N 1
ATOM 7277 C CA . VAL A 1 911 ? 38.129 -13.359 -9.225 1.00 89.38 911 VAL A CA 1
ATOM 7278 C C . VAL A 1 911 ? 38.013 -13.213 -10.744 1.00 89.38 911 VAL A C 1
ATOM 7280 O O . VAL A 1 911 ? 38.851 -12.555 -11.356 1.00 89.38 911 VAL A O 1
ATOM 7283 N N . ALA A 1 912 ? 36.947 -13.749 -11.347 1.00 89.94 912 ALA A N 1
ATOM 7284 C CA . ALA A 1 912 ? 36.736 -13.728 -12.795 1.00 89.94 912 ALA A CA 1
ATOM 7285 C C . ALA A 1 912 ? 36.664 -12.310 -13.380 1.00 89.94 912 ALA A C 1
ATOM 7287 O O . ALA A 1 912 ? 37.079 -12.096 -14.515 1.00 89.94 912 ALA A O 1
ATOM 7288 N N . THR A 1 913 ? 36.130 -11.350 -12.621 1.00 92.06 913 THR A N 1
ATOM 7289 C CA . THR A 1 913 ? 35.936 -9.951 -13.043 1.00 92.06 913 THR A CA 1
ATOM 7290 C C . THR A 1 913 ? 37.023 -9.002 -12.545 1.00 92.06 913 THR A C 1
ATOM 7292 O O . THR A 1 913 ? 36.947 -7.803 -12.826 1.00 92.06 913 THR A O 1
ATOM 7295 N N . ASN A 1 914 ? 38.023 -9.500 -11.810 1.00 89.75 914 ASN A N 1
ATOM 7296 C CA . ASN A 1 914 ? 38.995 -8.677 -11.088 1.00 89.75 914 ASN A CA 1
ATOM 7297 C C . ASN A 1 914 ? 38.309 -7.615 -10.203 1.00 89.75 914 ASN A C 1
ATOM 7299 O O . ASN A 1 914 ? 38.505 -6.413 -10.371 1.00 89.75 914 ASN A O 1
ATOM 7303 N N . ASN A 1 915 ? 37.445 -8.082 -9.300 1.00 90.31 915 ASN A N 1
ATOM 7304 C CA . ASN A 1 915 ? 36.632 -7.283 -8.385 1.00 90.31 915 ASN A CA 1
ATOM 7305 C C . ASN A 1 915 ? 35.765 -6.231 -9.104 1.00 90.31 915 ASN A C 1
ATOM 7307 O O . ASN A 1 915 ? 35.749 -5.063 -8.719 1.00 90.31 915 ASN A O 1
ATOM 7311 N N . PHE A 1 916 ? 35.069 -6.643 -10.172 1.00 91.31 916 PHE A N 1
ATOM 7312 C CA . PHE A 1 916 ? 34.260 -5.760 -11.024 1.00 91.31 916 PHE A CA 1
ATOM 7313 C C . PHE A 1 916 ? 35.030 -4.529 -11.531 1.00 91.31 916 PHE A C 1
ATOM 7315 O O . PHE A 1 916 ? 34.511 -3.414 -11.523 1.00 91.31 916 PHE A O 1
ATOM 7322 N N . SER A 1 917 ? 36.282 -4.726 -11.958 1.00 89.38 917 SER A N 1
ATOM 7323 C CA . SER A 1 917 ? 37.115 -3.634 -12.464 1.00 89.38 917 SER A CA 1
ATOM 7324 C C . SER A 1 917 ? 36.451 -2.915 -13.640 1.00 89.38 917 SER A C 1
ATOM 7326 O O . SER A 1 917 ? 35.923 -3.555 -14.552 1.00 89.38 917 SER A O 1
ATOM 7328 N N . GLU A 1 918 ? 36.543 -1.584 -13.671 1.00 86.75 918 GLU A N 1
ATOM 7329 C CA . GLU A 1 918 ? 36.034 -0.778 -14.788 1.00 86.75 918 GLU A CA 1
ATOM 7330 C C . GLU A 1 918 ? 36.694 -1.145 -16.126 1.00 86.75 918 GLU A C 1
ATOM 7332 O O . GLU A 1 918 ? 36.060 -1.037 -17.172 1.00 86.75 918 GLU A O 1
ATOM 7337 N N . THR A 1 919 ? 37.924 -1.673 -16.121 1.00 88.56 919 THR A N 1
ATOM 7338 C CA . THR A 1 919 ? 38.587 -2.160 -17.345 1.00 88.56 919 THR A CA 1
ATOM 7339 C C . THR A 1 919 ? 37.906 -3.388 -17.951 1.00 88.56 919 THR A C 1
ATOM 7341 O O . THR A 1 919 ? 38.035 -3.632 -19.149 1.00 88.56 919 THR A O 1
ATOM 7344 N N . ASN A 1 920 ? 37.149 -4.136 -17.145 1.00 88.50 920 ASN A N 1
ATOM 7345 C CA . ASN A 1 920 ? 36.367 -5.288 -17.575 1.00 88.50 920 ASN A CA 1
ATOM 7346 C C . ASN A 1 920 ? 34.914 -4.923 -17.898 1.00 88.50 920 ASN A C 1
ATOM 7348 O O . ASN A 1 920 ? 34.147 -5.791 -18.307 1.00 88.50 920 ASN A O 1
ATOM 7352 N N . LYS A 1 921 ? 34.493 -3.667 -17.734 1.00 89.75 921 LYS A N 1
ATOM 7353 C CA . LYS A 1 921 ? 33.115 -3.250 -18.000 1.00 89.75 921 LYS A CA 1
ATOM 7354 C C . LYS A 1 921 ? 32.825 -3.250 -19.505 1.00 89.75 921 LYS A C 1
ATOM 7356 O O . LYS A 1 921 ? 33.497 -2.595 -20.296 1.00 89.75 921 LYS A O 1
ATOM 7361 N N . LEU A 1 922 ? 31.797 -3.992 -19.909 1.00 84.19 922 LEU A N 1
ATOM 7362 C CA . LEU A 1 922 ? 31.334 -4.110 -21.296 1.00 84.19 922 LEU A CA 1
ATOM 7363 C C . LEU A 1 922 ? 30.293 -3.041 -21.658 1.00 84.19 922 LEU A C 1
ATOM 7365 O O . LEU A 1 922 ? 30.188 -2.648 -22.824 1.00 84.19 922 LEU A O 1
ATOM 7369 N N . GLY A 1 923 ? 29.530 -2.581 -20.664 1.00 78.38 923 GLY A N 1
ATOM 7370 C CA . GLY A 1 923 ? 28.505 -1.549 -20.796 1.00 78.38 923 GLY A CA 1
ATOM 7371 C C . GLY A 1 923 ? 27.630 -1.439 -19.547 1.00 78.38 923 GLY A C 1
ATOM 7372 O O . GLY A 1 923 ? 27.713 -2.269 -18.643 1.00 78.38 923 GLY A O 1
ATOM 7373 N N . GLU A 1 924 ? 26.790 -0.411 -19.494 1.00 75.81 924 GLU A N 1
ATOM 7374 C CA . GLU A 1 924 ? 25.819 -0.186 -18.421 1.00 75.81 924 GLU A CA 1
ATOM 7375 C C . GLU A 1 924 ? 24.523 0.362 -19.023 1.00 75.81 924 GLU A C 1
ATOM 7377 O O . GLU A 1 924 ? 24.557 1.275 -19.846 1.00 75.81 924 GLU A O 1
ATOM 7382 N N . GLY A 1 925 ? 23.392 -0.238 -18.651 1.00 64.31 925 GLY A N 1
ATOM 7383 C CA . GLY A 1 925 ? 22.052 0.203 -19.047 1.00 64.31 925 GLY A CA 1
ATOM 7384 C C . GLY A 1 925 ? 21.151 0.388 -17.825 1.00 64.31 925 GLY A C 1
ATOM 7385 O O . GLY A 1 925 ? 21.608 0.253 -16.691 1.00 64.31 925 GLY A O 1
ATOM 7386 N N . GLY A 1 926 ? 19.849 0.616 -18.036 1.00 59.22 926 GLY A N 1
ATOM 7387 C CA . GLY A 1 926 ? 18.871 0.838 -16.952 1.00 59.22 926 GLY A CA 1
ATOM 7388 C C . GLY A 1 926 ? 18.743 -0.303 -15.925 1.00 59.22 926 GLY A C 1
ATOM 7389 O O . GLY A 1 926 ? 18.136 -0.124 -14.873 1.00 59.22 926 GLY A O 1
ATOM 7390 N N . PHE A 1 927 ? 19.347 -1.459 -16.208 1.00 63.66 927 PHE A N 1
ATOM 7391 C CA . PHE A 1 927 ? 19.293 -2.670 -15.389 1.00 63.66 927 PHE A CA 1
ATOM 7392 C C . PHE A 1 927 ? 20.596 -2.962 -14.627 1.00 63.66 927 PHE A C 1
ATOM 7394 O O . PHE A 1 927 ? 20.647 -3.914 -13.852 1.00 63.66 927 PHE A O 1
ATOM 7401 N N . GLY A 1 928 ? 21.633 -2.137 -14.802 1.00 76.69 928 GLY A N 1
ATOM 7402 C CA . GLY A 1 928 ? 22.926 -2.264 -14.126 1.00 76.69 928 GLY A CA 1
ATOM 7403 C C . GLY A 1 928 ? 24.101 -2.589 -15.061 1.00 76.69 928 GLY A C 1
ATOM 7404 O O . GLY A 1 928 ? 23.910 -2.796 -16.266 1.00 76.69 928 GLY A O 1
ATOM 7405 N N . PRO A 1 929 ? 25.334 -2.590 -14.525 1.00 86.69 929 PRO A N 1
ATOM 7406 C CA . PRO A 1 929 ? 26.554 -2.801 -15.298 1.00 86.69 929 PRO A CA 1
ATOM 7407 C C . PRO A 1 929 ? 26.784 -4.271 -15.690 1.00 86.69 929 PRO A C 1
ATOM 7409 O O . PRO A 1 929 ? 26.465 -5.206 -14.950 1.00 86.69 929 PRO A O 1
ATOM 7412 N N . VAL A 1 930 ? 27.392 -4.468 -16.862 1.00 90.12 930 VAL A N 1
ATOM 7413 C CA . VAL A 1 930 ? 27.807 -5.770 -17.402 1.00 90.12 930 VAL A CA 1
ATOM 7414 C C . VAL A 1 930 ? 29.326 -5.805 -17.527 1.00 90.12 930 VAL A C 1
ATOM 7416 O O . VAL A 1 930 ? 29.919 -4.890 -18.094 1.00 90.12 930 VAL A O 1
ATOM 7419 N N . TYR A 1 931 ? 29.951 -6.879 -17.050 1.00 92.69 931 TYR A N 1
ATOM 7420 C CA . TYR A 1 931 ? 31.401 -7.070 -17.041 1.00 92.69 931 TYR A CA 1
ATOM 7421 C C . TYR A 1 931 ? 31.811 -8.300 -17.849 1.00 92.69 931 TYR A C 1
ATOM 7423 O O . TYR A 1 931 ? 31.092 -9.296 -17.888 1.00 92.69 931 TYR A O 1
ATOM 7431 N N . LYS A 1 932 ? 32.989 -8.258 -18.467 1.00 93.25 932 LYS A N 1
ATOM 7432 C CA . LYS A 1 932 ? 33.683 -9.433 -18.984 1.00 93.25 932 LYS A CA 1
ATOM 7433 C C . LYS A 1 932 ? 34.294 -10.176 -17.801 1.00 93.25 932 LYS A C 1
ATOM 7435 O O . LYS A 1 932 ? 34.938 -9.564 -16.950 1.00 93.25 932 LYS A O 1
ATOM 7440 N N . GLY A 1 933 ? 34.082 -11.482 -17.746 1.00 92.69 933 GLY A N 1
ATOM 7441 C CA . GLY A 1 933 ? 34.708 -12.359 -16.766 1.00 92.69 933 GLY A CA 1
ATOM 7442 C C . GLY A 1 933 ? 35.386 -13.545 -17.434 1.00 92.69 933 GLY A C 1
ATOM 7443 O O . GLY A 1 933 ? 34.988 -13.954 -18.524 1.00 92.69 933 GLY A O 1
ATOM 7444 N N . ILE A 1 934 ? 36.392 -14.105 -16.768 1.00 92.19 934 ILE A N 1
ATOM 7445 C CA . ILE A 1 934 ? 37.037 -15.360 -17.166 1.00 92.19 934 ILE A CA 1
ATOM 7446 C C . ILE A 1 934 ? 36.807 -16.378 -16.046 1.00 92.19 934 ILE A C 1
ATOM 7448 O O . ILE A 1 934 ? 37.320 -16.215 -14.939 1.00 92.19 934 ILE A O 1
ATOM 7452 N N . LEU A 1 935 ? 35.990 -17.398 -16.312 1.00 85.69 935 LEU A N 1
ATOM 7453 C CA . LEU A 1 935 ? 35.714 -18.484 -15.365 1.00 85.69 935 LEU A CA 1
ATOM 7454 C C . LEU A 1 935 ? 36.811 -19.565 -15.424 1.00 85.69 935 LEU A C 1
ATOM 7456 O O . LEU A 1 935 ? 37.733 -19.502 -16.239 1.00 85.69 935 LEU A O 1
ATOM 7460 N N . THR A 1 936 ? 36.722 -20.568 -14.544 1.00 74.81 936 THR A N 1
ATOM 7461 C CA . THR A 1 936 ? 37.608 -21.746 -14.556 1.00 74.81 936 THR A CA 1
ATOM 7462 C C . THR A 1 936 ? 37.639 -22.390 -15.947 1.00 74.81 936 THR A C 1
ATOM 7464 O O . THR A 1 936 ? 36.598 -22.471 -16.589 1.00 74.81 936 THR A O 1
ATOM 7467 N N . GLU A 1 937 ? 38.817 -22.843 -16.397 1.00 71.38 937 GLU A N 1
ATOM 7468 C CA . GLU A 1 937 ? 39.077 -23.362 -17.761 1.00 71.38 937 GLU A CA 1
ATOM 7469 C C . GLU A 1 937 ? 39.148 -22.303 -18.887 1.00 71.38 937 GLU A C 1
ATOM 7471 O O . GLU A 1 937 ? 39.010 -22.639 -20.059 1.00 71.38 937 GLU A O 1
ATOM 7476 N N . ASN A 1 938 ? 39.422 -21.030 -18.567 1.00 78.56 938 ASN A N 1
ATOM 7477 C CA . ASN A 1 938 ? 39.548 -19.923 -19.538 1.00 78.56 938 ASN A CA 1
ATOM 7478 C C . ASN A 1 938 ? 38.267 -19.612 -20.336 1.00 78.56 938 ASN A C 1
ATOM 7480 O O . ASN A 1 938 ? 38.325 -18.990 -21.398 1.00 78.56 938 ASN A O 1
ATOM 7484 N N . GLN A 1 939 ? 37.095 -19.992 -19.827 1.00 86.44 939 GLN A N 1
ATOM 7485 C CA . GLN A 1 939 ? 35.835 -19.649 -20.476 1.00 86.44 939 GLN A CA 1
ATOM 7486 C C . GLN A 1 939 ? 35.501 -18.163 -20.271 1.00 86.44 939 GLN A C 1
ATOM 7488 O O . GLN A 1 939 ? 35.276 -17.714 -19.143 1.00 86.44 939 GLN A O 1
ATOM 7493 N N . GLU A 1 940 ? 35.415 -17.408 -21.368 1.00 92.38 940 GLU A N 1
ATOM 7494 C CA . GLU A 1 940 ? 34.960 -16.016 -21.346 1.00 92.38 940 GLU A CA 1
ATOM 7495 C C . GLU A 1 940 ? 33.435 -15.932 -21.172 1.00 92.38 940 GLU A C 1
ATOM 7497 O O . GLU A 1 940 ? 32.668 -16.616 -21.856 1.00 92.38 940 GLU A O 1
ATOM 7502 N N . VAL A 1 941 ? 32.986 -15.067 -20.261 1.00 93.25 941 VAL A N 1
ATOM 7503 C CA . VAL A 1 941 ? 31.566 -14.860 -19.943 1.00 93.25 941 VAL A CA 1
ATOM 7504 C C . VAL A 1 941 ? 31.214 -13.382 -19.798 1.00 93.25 941 VAL A C 1
ATOM 7506 O O . VAL A 1 941 ? 32.073 -12.541 -19.524 1.00 93.25 941 VAL A O 1
ATOM 7509 N N . ALA A 1 942 ? 29.929 -13.068 -19.951 1.00 93.00 942 ALA A N 1
ATOM 7510 C CA . ALA A 1 942 ? 29.368 -11.759 -19.635 1.00 93.00 942 ALA A CA 1
ATOM 7511 C C . ALA A 1 942 ? 28.598 -11.823 -18.306 1.00 93.00 942 ALA A C 1
ATOM 7513 O O . ALA A 1 942 ? 27.714 -12.656 -18.127 1.00 93.00 942 ALA A O 1
ATOM 7514 N N . ILE A 1 943 ? 28.928 -10.940 -17.367 1.00 92.25 943 ILE A N 1
ATOM 7515 C CA . ILE A 1 943 ? 28.441 -10.951 -15.985 1.00 92.25 943 ILE A CA 1
ATOM 7516 C C . ILE A 1 943 ? 27.643 -9.668 -15.741 1.00 92.25 943 ILE A C 1
ATOM 7518 O O . ILE A 1 943 ? 28.220 -8.592 -15.594 1.00 92.25 943 ILE A O 1
ATOM 7522 N N . LYS A 1 944 ? 26.311 -9.776 -15.724 1.00 90.06 944 LYS A N 1
ATOM 7523 C CA . LYS A 1 944 ? 25.365 -8.668 -15.497 1.00 90.06 944 LYS A CA 1
ATOM 7524 C C . LYS A 1 944 ? 25.064 -8.569 -14.003 1.00 90.06 944 LYS A C 1
ATOM 7526 O O . LYS A 1 944 ? 24.463 -9.483 -13.437 1.00 90.06 944 LYS A O 1
ATOM 7531 N N . ARG A 1 945 ? 25.481 -7.471 -13.367 1.00 89.19 945 ARG A N 1
ATOM 7532 C CA . ARG A 1 945 ? 25.239 -7.180 -11.945 1.00 89.19 945 ARG A CA 1
ATOM 7533 C C . ARG A 1 945 ? 24.054 -6.224 -11.825 1.00 89.19 945 ARG A C 1
ATOM 7535 O O . ARG A 1 945 ? 24.114 -5.107 -12.328 1.00 89.19 945 ARG A O 1
ATOM 7542 N N . LEU A 1 946 ? 22.977 -6.653 -11.173 1.00 79.81 946 LEU A N 1
ATOM 7543 C CA . LEU A 1 946 ? 21.747 -5.860 -11.098 1.00 79.81 946 LEU A CA 1
ATOM 7544 C C . LEU A 1 946 ? 21.782 -4.833 -9.955 1.00 79.81 946 LEU A C 1
ATOM 7546 O O . LEU A 1 946 ? 22.342 -5.078 -8.887 1.00 79.81 946 LEU A O 1
ATOM 7550 N N . SER A 1 947 ? 21.156 -3.673 -10.174 1.00 68.44 947 SER A N 1
ATOM 7551 C CA . SER A 1 947 ? 21.128 -2.569 -9.202 1.00 68.44 947 SER A CA 1
ATOM 7552 C C . SER A 1 947 ? 20.239 -2.860 -7.982 1.00 68.44 947 SER A C 1
ATOM 7554 O O . SER A 1 947 ? 19.098 -3.300 -8.122 1.00 68.44 947 SER A O 1
ATOM 7556 N N . LYS A 1 948 ? 20.729 -2.530 -6.774 1.00 62.84 948 LYS A N 1
ATOM 7557 C CA . LYS A 1 948 ? 19.984 -2.636 -5.498 1.00 62.84 948 LYS A CA 1
ATOM 7558 C C . LYS A 1 948 ? 19.041 -1.448 -5.227 1.00 62.84 948 LYS A C 1
ATOM 7560 O O . LYS A 1 948 ? 18.271 -1.493 -4.275 1.00 62.84 948 LYS A O 1
ATOM 7565 N N . LYS A 1 949 ? 19.107 -0.373 -6.026 1.00 51.34 949 LYS A N 1
ATOM 7566 C CA . LYS A 1 949 ? 18.460 0.924 -5.726 1.00 51.34 949 LYS A CA 1
ATOM 7567 C C . LYS A 1 949 ? 16.990 1.042 -6.157 1.00 51.34 949 LYS A C 1
ATOM 7569 O O . LYS A 1 949 ? 16.376 2.068 -5.889 1.00 51.34 949 LYS A O 1
ATOM 7574 N N . SER A 1 950 ? 16.401 0.033 -6.804 1.00 50.12 950 SER A N 1
ATOM 7575 C CA . SER A 1 950 ? 14.995 0.075 -7.232 1.00 50.12 950 SER A CA 1
ATOM 7576 C C . SER A 1 950 ? 14.247 -1.215 -6.877 1.00 50.12 950 SER A C 1
ATOM 7578 O O . SER A 1 950 ? 14.756 -2.321 -7.055 1.00 50.12 950 SER A O 1
ATOM 7580 N N . GLY A 1 951 ? 12.986 -1.099 -6.441 1.00 52.84 951 GLY A N 1
ATOM 7581 C CA . GLY A 1 951 ? 12.090 -2.254 -6.237 1.00 52.84 951 GLY A CA 1
ATOM 7582 C C . GLY A 1 951 ? 11.745 -3.016 -7.531 1.00 52.84 951 GLY A C 1
ATOM 7583 O O . GLY A 1 951 ? 11.062 -4.042 -7.496 1.00 52.84 951 GLY A O 1
ATOM 7584 N N . GLN A 1 952 ? 12.213 -2.514 -8.677 1.00 55.34 952 GLN A N 1
ATOM 7585 C CA . GLN A 1 952 ? 12.018 -3.069 -10.008 1.00 55.34 952 GLN A CA 1
ATOM 7586 C C . GLN A 1 952 ? 13.063 -4.147 -10.359 1.00 55.34 952 GLN A C 1
ATOM 7588 O O . GLN A 1 952 ? 12.681 -5.186 -10.906 1.00 55.34 952 GLN A O 1
ATOM 7593 N N . GLY A 1 953 ? 14.327 -3.974 -9.944 1.00 62.06 953 GLY A N 1
ATOM 7594 C CA . GLY A 1 953 ? 15.432 -4.882 -10.292 1.00 62.06 953 GLY A CA 1
ATOM 7595 C C . GLY A 1 953 ? 15.264 -6.317 -9.775 1.00 62.06 953 GLY A C 1
ATOM 7596 O O . GLY A 1 953 ? 15.602 -7.277 -10.464 1.00 62.06 953 GLY A O 1
ATOM 7597 N N . HIS A 1 954 ? 14.640 -6.504 -8.606 1.00 68.06 954 HIS A N 1
ATOM 7598 C CA . HIS A 1 954 ? 14.362 -7.843 -8.066 1.00 68.06 954 HIS A CA 1
ATOM 7599 C C . HIS A 1 954 ? 13.316 -8.618 -8.893 1.00 68.06 954 HIS A C 1
ATOM 7601 O O . HIS A 1 954 ? 13.434 -9.826 -9.097 1.00 68.06 954 HIS A O 1
ATOM 7607 N N . LYS A 1 955 ? 12.286 -7.933 -9.414 1.00 68.81 955 LYS A N 1
ATOM 7608 C CA . LYS A 1 955 ? 11.248 -8.566 -10.250 1.00 68.81 955 LYS A CA 1
ATOM 7609 C C . LYS A 1 955 ? 11.787 -8.962 -11.622 1.00 68.81 955 LYS A C 1
ATOM 7611 O O . LYS A 1 955 ? 11.350 -9.968 -12.172 1.00 68.81 955 LYS A O 1
ATOM 7616 N N . GLU A 1 956 ? 12.700 -8.172 -12.171 1.00 69.19 956 GLU A N 1
ATOM 7617 C CA . GLU A 1 956 ? 13.356 -8.438 -13.456 1.00 69.19 956 GLU A CA 1
ATOM 7618 C C . GLU A 1 956 ? 14.329 -9.609 -13.350 1.00 69.19 956 GLU A C 1
ATOM 7620 O O . GLU A 1 956 ? 14.255 -10.525 -14.166 1.00 69.19 956 GLU A O 1
ATOM 7625 N N . PHE A 1 957 ? 15.129 -9.655 -12.279 1.00 73.69 957 PHE A N 1
ATOM 7626 C CA . PHE A 1 957 ? 15.994 -10.792 -11.963 1.00 73.69 957 PHE A CA 1
ATOM 7627 C C . PHE A 1 957 ? 15.220 -12.116 -11.935 1.00 73.69 957 PHE A C 1
ATOM 7629 O O . PHE A 1 957 ? 15.578 -13.087 -12.602 1.00 73.69 957 PHE A O 1
ATOM 7636 N N . MET A 1 958 ? 14.100 -12.136 -11.206 1.00 72.75 958 MET A N 1
ATOM 7637 C CA . MET A 1 958 ? 13.252 -13.321 -11.107 1.00 72.75 958 MET A CA 1
ATOM 7638 C C . MET A 1 958 ? 12.568 -13.682 -12.435 1.00 72.75 958 MET A C 1
ATOM 7640 O O . MET A 1 958 ? 12.266 -14.857 -12.640 1.00 72.75 958 MET A O 1
ATOM 7644 N N . ASN A 1 959 ? 12.320 -12.721 -13.336 1.00 72.94 959 ASN A N 1
ATOM 7645 C CA . ASN A 1 959 ? 11.784 -13.009 -14.672 1.00 72.94 959 ASN A CA 1
ATOM 7646 C C . ASN A 1 959 ? 12.856 -13.627 -15.579 1.00 72.94 959 ASN A C 1
ATOM 7648 O O . ASN A 1 959 ? 12.594 -14.682 -16.153 1.00 72.94 959 ASN A O 1
ATOM 7652 N N . GLU A 1 960 ? 14.055 -13.037 -15.672 1.00 77.56 960 GLU A N 1
ATOM 7653 C CA . GLU A 1 960 ? 15.151 -13.573 -16.503 1.00 77.56 960 GLU A CA 1
ATOM 7654 C C . GLU A 1 960 ? 15.506 -15.004 -16.084 1.00 77.56 960 GLU A C 1
ATOM 7656 O O . GLU A 1 960 ? 15.616 -15.893 -16.930 1.00 77.56 960 GLU A O 1
ATOM 7661 N N . LEU A 1 961 ? 15.571 -15.262 -14.774 1.00 74.94 961 LEU A N 1
ATOM 7662 C CA . LEU A 1 961 ? 15.907 -16.577 -14.235 1.00 74.94 961 LEU A CA 1
ATOM 7663 C C . LEU A 1 961 ? 14.819 -17.632 -14.521 1.00 74.94 961 LEU A C 1
ATOM 7665 O O . LEU A 1 961 ? 15.137 -18.777 -14.842 1.00 74.94 961 LEU A O 1
ATOM 7669 N N . LYS A 1 962 ? 13.531 -17.256 -14.463 1.00 70.81 962 LYS A N 1
ATOM 7670 C CA . LYS A 1 962 ? 12.399 -18.153 -14.780 1.00 70.81 962 LYS A CA 1
ATOM 7671 C C . LYS A 1 962 ? 12.239 -18.431 -16.278 1.00 70.81 962 LYS A C 1
ATOM 7673 O O . LYS A 1 962 ? 11.733 -19.496 -16.633 1.00 70.81 962 LYS A O 1
ATOM 7678 N N . LEU A 1 963 ? 12.610 -17.474 -17.131 1.00 67.31 963 LEU A N 1
ATOM 7679 C CA . LEU A 1 963 ? 12.358 -17.502 -18.573 1.00 67.31 963 LEU A CA 1
ATOM 7680 C C . LEU A 1 963 ? 13.538 -18.071 -19.363 1.00 67.31 963 LEU A C 1
ATOM 7682 O O . LEU A 1 963 ? 13.349 -19.014 -20.125 1.00 67.31 963 LEU A O 1
ATOM 7686 N N . ILE A 1 964 ? 14.753 -17.549 -19.168 1.00 63.72 964 ILE A N 1
ATOM 7687 C CA . ILE A 1 964 ? 15.903 -17.870 -20.031 1.00 63.72 964 ILE A CA 1
ATOM 7688 C C . ILE A 1 964 ? 16.477 -19.254 -19.722 1.00 63.72 964 ILE A C 1
ATOM 7690 O O . ILE A 1 964 ? 16.933 -19.943 -20.629 1.00 63.72 964 ILE A O 1
ATOM 7694 N N . ALA A 1 965 ? 16.366 -19.731 -18.478 1.00 62.34 965 ALA A N 1
ATOM 7695 C CA . ALA A 1 965 ? 16.780 -21.091 -18.122 1.00 62.34 965 ALA A CA 1
ATOM 7696 C C . ALA A 1 965 ? 16.046 -22.186 -18.932 1.00 62.34 965 ALA A C 1
ATOM 7698 O O . ALA A 1 965 ? 16.523 -23.314 -19.005 1.00 62.34 965 ALA A O 1
ATOM 7699 N N . LYS A 1 966 ? 14.898 -21.858 -19.548 1.00 65.88 966 LYS A N 1
ATOM 7700 C CA . LYS A 1 966 ? 14.064 -22.769 -20.351 1.00 65.88 966 LYS A CA 1
ATOM 7701 C C . LYS A 1 966 ? 14.161 -22.517 -21.862 1.00 65.88 966 LYS A C 1
ATOM 7703 O O . LYS A 1 966 ? 13.435 -23.145 -22.631 1.00 65.88 966 LYS A O 1
ATOM 7708 N N . LEU A 1 967 ? 15.015 -21.590 -22.296 1.00 74.88 967 LEU A N 1
ATOM 7709 C CA . LEU A 1 967 ? 15.150 -21.194 -23.695 1.00 74.88 967 LEU A CA 1
ATOM 7710 C C . LEU A 1 967 ? 16.515 -21.606 -24.238 1.00 74.88 967 LEU A C 1
ATOM 7712 O O . LEU A 1 967 ? 17.549 -21.129 -23.782 1.00 74.88 967 LEU A O 1
ATOM 7716 N N . GLN A 1 968 ? 16.509 -22.493 -25.233 1.00 80.50 968 GLN A N 1
ATOM 7717 C CA . GLN A 1 968 ? 17.700 -22.910 -25.964 1.00 80.50 968 GLN A CA 1
ATOM 7718 C C . GLN A 1 968 ? 17.411 -22.822 -27.455 1.00 80.50 968 GLN A C 1
ATOM 7720 O O . GLN A 1 968 ? 16.572 -23.547 -27.981 1.00 80.50 968 GLN A O 1
ATOM 7725 N N . HIS A 1 969 ? 18.089 -21.901 -28.122 1.00 89.69 969 HIS A N 1
ATOM 7726 C CA . HIS A 1 969 ? 17.980 -21.703 -29.557 1.00 89.69 969 HIS A CA 1
ATOM 7727 C C . HIS A 1 969 ? 19.255 -21.019 -30.046 1.00 89.69 969 HIS A C 1
ATOM 7729 O O . HIS A 1 969 ? 19.845 -20.227 -29.312 1.00 89.69 969 HIS A O 1
ATOM 7735 N N . THR A 1 970 ? 19.668 -21.289 -31.283 1.00 90.19 970 THR A N 1
ATOM 7736 C CA . THR A 1 970 ? 20.865 -20.691 -31.903 1.00 90.19 970 THR A CA 1
ATOM 7737 C C . THR A 1 970 ? 20.823 -19.164 -31.909 1.00 90.19 970 THR A C 1
ATOM 7739 O O . THR A 1 970 ? 21.863 -18.528 -31.795 1.00 90.19 970 THR A O 1
ATOM 7742 N N . ASN A 1 971 ? 19.619 -18.585 -31.970 1.00 95.38 971 ASN A N 1
ATOM 7743 C CA . ASN A 1 971 ? 19.390 -17.137 -32.013 1.00 95.38 971 ASN A CA 1
ATOM 7744 C C . ASN A 1 971 ? 18.898 -16.507 -30.701 1.00 95.38 971 ASN A C 1
ATOM 7746 O O . ASN A 1 971 ? 18.310 -15.426 -30.724 1.00 95.38 971 ASN A O 1
ATOM 7750 N N . LEU A 1 972 ? 19.115 -17.153 -29.556 1.00 92.50 972 LEU A N 1
ATOM 7751 C CA . LEU A 1 972 ? 18.848 -16.581 -28.233 1.00 92.50 972 LEU A CA 1
ATOM 7752 C C . LEU A 1 972 ? 20.119 -16.640 -27.384 1.00 92.50 972 LEU A C 1
ATOM 7754 O O . LEU A 1 972 ? 20.836 -17.638 -27.421 1.00 92.50 972 LEU A O 1
ATOM 7758 N N . VAL A 1 973 ? 20.398 -15.586 -26.615 1.00 90.94 973 VAL A N 1
ATOM 7759 C CA . VAL A 1 973 ? 21.574 -15.559 -25.738 1.00 90.94 973 VAL A CA 1
ATOM 7760 C C . VAL A 1 973 ? 21.376 -16.552 -24.606 1.00 90.94 973 VAL A C 1
ATOM 7762 O O . VAL A 1 973 ? 20.393 -16.503 -23.863 1.00 90.94 973 VAL A O 1
ATOM 7765 N N . ARG A 1 974 ? 22.341 -17.455 -24.464 1.00 87.12 974 ARG A N 1
ATOM 7766 C CA . ARG A 1 974 ? 22.303 -18.509 -23.464 1.00 87.12 974 ARG A CA 1
ATOM 7767 C C . ARG A 1 974 ? 22.730 -17.973 -22.103 1.00 87.12 974 ARG A C 1
ATOM 7769 O O . ARG A 1 974 ? 23.853 -17.500 -21.921 1.00 87.12 974 ARG A O 1
ATOM 7776 N N . LEU A 1 975 ? 21.842 -18.116 -21.122 1.00 87.38 975 LEU A N 1
ATOM 7777 C CA . LEU A 1 975 ? 22.190 -17.962 -19.713 1.00 87.38 975 LEU A CA 1
ATOM 7778 C C . LEU A 1 975 ? 23.020 -19.178 -19.281 1.00 87.38 975 LEU A C 1
ATOM 7780 O O . LEU A 1 975 ? 22.580 -20.322 -19.400 1.00 87.38 975 LEU A O 1
ATOM 7784 N N . LEU A 1 976 ? 24.235 -18.925 -18.809 1.00 86.81 976 LEU A N 1
ATOM 7785 C CA . LEU A 1 976 ? 25.168 -19.939 -18.319 1.00 86.81 976 LEU A CA 1
ATOM 7786 C C . LEU A 1 976 ? 25.004 -20.199 -16.826 1.00 86.81 976 LEU A C 1
ATOM 7788 O O . LEU A 1 976 ? 25.334 -21.287 -16.368 1.00 86.81 976 LEU A O 1
ATOM 7792 N N . GLY A 1 977 ? 24.515 -19.218 -16.067 1.00 87.50 977 GLY A N 1
ATOM 7793 C CA . GLY A 1 977 ? 24.282 -19.371 -14.639 1.00 87.50 977 GLY A CA 1
ATOM 7794 C C . GLY A 1 977 ? 23.897 -18.089 -13.924 1.00 87.50 977 GLY A C 1
ATOM 7795 O O . GLY A 1 977 ? 23.690 -17.042 -14.534 1.00 87.50 977 GLY A O 1
ATOM 7796 N N . CYS A 1 978 ? 23.810 -18.175 -12.603 1.00 89.81 978 CYS A N 1
ATOM 7797 C CA . CYS A 1 978 ? 23.537 -17.030 -11.740 1.00 89.81 978 CYS A CA 1
ATOM 7798 C C . CYS A 1 978 ? 24.345 -17.101 -10.442 1.00 89.81 978 CYS A C 1
ATOM 7800 O O . CYS A 1 978 ? 24.747 -18.183 -10.014 1.00 89.81 978 CYS A O 1
ATOM 7802 N N . CYS A 1 979 ? 24.517 -15.959 -9.784 1.00 87.56 979 CYS A N 1
ATOM 7803 C CA . CYS A 1 979 ? 25.045 -15.861 -8.427 1.00 87.56 979 CYS A CA 1
ATOM 7804 C C . CYS A 1 979 ? 24.107 -15.024 -7.573 1.00 87.56 979 CYS A C 1
ATOM 7806 O O . CYS A 1 979 ? 23.632 -13.967 -7.999 1.00 87.56 979 CYS A O 1
ATOM 7808 N N . ILE A 1 980 ? 23.824 -15.549 -6.382 1.00 83.44 980 ILE A N 1
ATOM 7809 C CA . ILE A 1 980 ? 22.883 -14.965 -5.438 1.00 83.44 980 ILE A CA 1
ATOM 7810 C C . ILE A 1 980 ? 23.419 -15.197 -4.032 1.00 83.44 980 ILE A C 1
ATOM 7812 O O . ILE A 1 980 ? 23.013 -16.120 -3.326 1.00 83.44 980 ILE A O 1
ATOM 7816 N N . GLU A 1 981 ? 24.413 -14.393 -3.683 1.00 81.56 981 GLU A N 1
ATOM 7817 C CA . GLU A 1 981 ? 25.172 -14.451 -2.435 1.00 81.56 981 GLU A CA 1
ATOM 7818 C C . GLU A 1 981 ? 25.330 -13.014 -1.918 1.00 81.56 981 GLU A C 1
ATOM 7820 O O . GLU A 1 981 ? 25.368 -12.077 -2.713 1.00 81.56 981 GLU A O 1
ATOM 7825 N N . GLU A 1 982 ? 25.332 -12.817 -0.596 1.00 77.94 982 GLU A N 1
ATOM 7826 C CA . GLU A 1 982 ? 25.555 -11.504 0.053 1.00 77.94 982 GLU A CA 1
ATOM 7827 C C . GLU A 1 982 ? 24.638 -10.353 -0.439 1.00 77.94 982 GLU A C 1
ATOM 7829 O O . GLU A 1 982 ? 24.984 -9.169 -0.444 1.00 77.94 982 GLU A O 1
ATOM 7834 N N . GLY A 1 983 ? 23.422 -10.687 -0.885 1.00 72.75 983 GLY A N 1
ATOM 7835 C CA . GLY A 1 983 ? 22.475 -9.714 -1.439 1.00 72.75 983 GLY A CA 1
ATOM 7836 C C . GLY A 1 983 ? 22.862 -9.170 -2.821 1.00 72.75 983 GLY A C 1
ATOM 7837 O O . GLY A 1 983 ? 22.248 -8.208 -3.283 1.00 72.75 983 GLY A O 1
ATOM 7838 N N . GLU A 1 984 ? 23.865 -9.750 -3.482 1.00 81.88 984 GLU A N 1
ATOM 7839 C CA . GLU A 1 984 ? 24.168 -9.534 -4.897 1.00 81.88 984 GLU A CA 1
ATOM 7840 C C . GLU A 1 984 ? 23.264 -10.408 -5.773 1.00 81.88 984 GLU A C 1
ATOM 7842 O O . GLU A 1 984 ? 23.068 -11.589 -5.501 1.00 81.88 984 GLU A O 1
ATOM 7847 N N . MET A 1 985 ? 22.712 -9.829 -6.841 1.00 87.19 985 MET A N 1
ATOM 7848 C CA . MET A 1 985 ? 21.926 -10.546 -7.851 1.00 87.19 985 MET A CA 1
ATOM 7849 C C . MET A 1 985 ? 22.647 -10.430 -9.189 1.00 87.19 985 MET A C 1
ATOM 7851 O O . MET A 1 985 ? 22.690 -9.352 -9.789 1.00 87.19 985 MET A O 1
ATOM 7855 N N . ILE A 1 986 ? 23.254 -11.532 -9.629 1.00 89.56 986 ILE A N 1
ATOM 7856 C CA . ILE A 1 986 ? 24.151 -11.551 -10.786 1.00 89.56 986 ILE A CA 1
ATOM 7857 C C . ILE A 1 986 ? 23.733 -12.652 -11.759 1.00 89.56 986 ILE A C 1
ATOM 7859 O O . ILE A 1 986 ? 23.480 -13.791 -11.362 1.00 89.56 986 ILE A O 1
ATOM 7863 N N . LEU A 1 987 ? 23.695 -12.315 -13.046 1.00 90.00 987 LEU A N 1
ATOM 7864 C CA . LEU A 1 987 ? 23.409 -13.238 -14.144 1.00 90.00 987 LEU A CA 1
ATOM 7865 C C . LEU A 1 987 ? 24.644 -13.397 -15.029 1.00 90.00 987 LEU A C 1
ATOM 7867 O O . LEU A 1 987 ? 25.334 -12.421 -15.323 1.00 90.00 987 LEU A O 1
ATOM 7871 N N . ILE A 1 988 ? 24.923 -14.633 -15.436 1.00 91.00 988 ILE A N 1
ATOM 7872 C CA . ILE A 1 988 ? 26.114 -15.005 -16.200 1.00 91.00 988 ILE A CA 1
ATOM 7873 C C . ILE A 1 988 ? 25.658 -15.543 -17.548 1.00 91.00 988 ILE A C 1
ATOM 7875 O O . ILE A 1 988 ? 24.978 -16.565 -17.621 1.00 91.00 988 ILE A O 1
ATOM 7879 N N . TYR A 1 989 ? 26.052 -14.859 -18.608 1.00 90.94 989 TYR A N 1
ATOM 7880 C CA . TYR A 1 989 ? 25.710 -15.146 -19.993 1.00 90.94 989 TYR A CA 1
ATOM 7881 C C . TYR A 1 989 ? 26.941 -15.595 -20.775 1.00 90.94 989 TYR A C 1
ATOM 7883 O O . TYR A 1 989 ? 28.080 -15.324 -20.379 1.00 90.94 989 TYR A O 1
ATOM 7891 N N . GLU A 1 990 ? 26.714 -16.265 -21.905 1.00 90.19 990 GLU A N 1
ATOM 7892 C CA . GLU A 1 990 ? 27.780 -16.464 -22.884 1.00 90.19 990 GLU A CA 1
ATOM 7893 C C . GLU A 1 990 ? 28.344 -15.111 -23.326 1.00 90.19 990 GLU A C 1
ATOM 7895 O O . GLU A 1 990 ? 27.609 -14.134 -23.496 1.00 90.19 990 GLU A O 1
ATOM 7900 N N . TYR A 1 991 ? 29.669 -15.033 -23.440 1.00 91.94 991 TYR A N 1
ATOM 7901 C CA . TYR A 1 991 ? 30.301 -13.815 -23.910 1.00 91.94 991 TYR A CA 1
ATOM 7902 C C . TYR A 1 991 ? 30.066 -13.654 -25.411 1.00 91.94 991 TYR A C 1
ATOM 7904 O O . TYR A 1 991 ? 30.330 -14.561 -26.195 1.00 91.94 991 TYR A O 1
ATOM 7912 N N . MET A 1 992 ? 29.584 -12.475 -25.794 1.00 92.50 992 MET A N 1
ATOM 7913 C CA . MET A 1 992 ? 29.309 -12.112 -27.179 1.00 92.50 992 MET A CA 1
ATOM 7914 C C . MET A 1 992 ? 30.404 -11.140 -27.642 1.00 92.50 992 MET A C 1
ATOM 7916 O O . MET A 1 992 ? 30.335 -9.948 -27.311 1.00 92.50 992 MET A O 1
ATOM 7920 N N . PRO A 1 993 ? 31.449 -11.617 -28.347 1.00 88.19 993 PRO A N 1
ATOM 7921 C CA . PRO A 1 993 ? 32.642 -10.819 -28.640 1.00 88.19 993 PRO A CA 1
ATOM 7922 C C . PRO A 1 993 ? 32.335 -9.627 -29.551 1.00 88.19 993 PRO A C 1
ATOM 7924 O O . PRO A 1 993 ? 32.903 -8.549 -29.368 1.00 88.19 993 PRO A O 1
ATOM 7927 N N . ASN A 1 994 ? 31.365 -9.786 -30.455 1.00 89.75 994 ASN A N 1
ATOM 7928 C CA . ASN A 1 994 ? 30.903 -8.739 -31.358 1.00 89.75 994 ASN A CA 1
ATOM 7929 C C . ASN A 1 994 ? 29.765 -7.896 -30.758 1.00 89.75 994 ASN A C 1
ATOM 7931 O O . ASN A 1 994 ? 29.100 -7.168 -31.477 1.00 89.75 994 ASN A O 1
ATOM 7935 N N . ARG A 1 995 ? 29.567 -7.912 -29.430 1.00 88.56 995 ARG A N 1
ATOM 7936 C CA . ARG A 1 995 ? 28.700 -6.961 -28.703 1.00 88.56 995 ARG A CA 1
ATOM 7937 C C . ARG A 1 995 ? 27.283 -6.875 -29.315 1.00 88.56 995 ARG A C 1
ATOM 7939 O O . ARG A 1 995 ? 26.752 -7.885 -29.761 1.00 88.56 995 ARG A O 1
ATOM 7946 N N . SER A 1 996 ? 26.634 -5.713 -29.238 1.00 91.50 996 SER A N 1
ATOM 7947 C CA . SER A 1 996 ? 25.259 -5.473 -29.682 1.00 91.50 996 SER A CA 1
ATOM 7948 C C . SER A 1 996 ? 25.185 -4.942 -31.118 1.00 91.50 996 SER A C 1
ATOM 7950 O O . SER A 1 996 ? 26.061 -4.205 -31.571 1.00 91.50 996 SER A O 1
ATOM 7952 N N . LEU A 1 997 ? 24.113 -5.299 -31.827 1.00 93.81 997 LEU A N 1
ATOM 7953 C CA . LEU A 1 997 ? 23.877 -4.972 -33.234 1.00 93.81 997 LEU A CA 1
ATOM 7954 C C . LEU A 1 997 ? 23.804 -3.461 -33.499 1.00 93.81 997 LEU A C 1
ATOM 7956 O O . LEU A 1 997 ? 24.247 -2.999 -34.547 1.00 93.81 997 LEU A O 1
ATOM 7960 N N . ASP A 1 998 ? 23.288 -2.677 -32.553 1.00 91.19 998 ASP A N 1
ATOM 7961 C CA . ASP A 1 998 ? 23.220 -1.214 -32.662 1.00 91.19 998 ASP A CA 1
ATOM 7962 C C . ASP A 1 998 ? 24.594 -0.557 -32.878 1.00 91.19 998 ASP A C 1
ATOM 7964 O O . ASP A 1 998 ? 24.685 0.428 -33.612 1.00 91.19 998 ASP A O 1
ATOM 7968 N N . LYS A 1 999 ? 25.668 -1.136 -32.320 1.00 88.69 999 LYS A N 1
ATOM 7969 C CA . LYS A 1 999 ? 27.046 -0.672 -32.543 1.00 88.69 999 LYS A CA 1
ATOM 7970 C C . LYS A 1 999 ? 27.480 -0.847 -33.989 1.00 88.69 999 LYS A C 1
ATOM 7972 O O . LYS A 1 999 ? 28.188 0.001 -34.499 1.00 88.69 999 LYS A O 1
ATOM 7977 N N . PHE A 1 1000 ? 27.038 -1.903 -34.661 1.00 89.06 1000 PHE A N 1
ATOM 7978 C CA . PHE A 1 1000 ? 27.379 -2.130 -36.063 1.00 89.06 1000 PHE A CA 1
ATOM 7979 C C . PHE A 1 1000 ? 26.428 -1.401 -37.007 1.00 89.06 1000 PHE A C 1
ATOM 7981 O O . PHE A 1 1000 ? 26.832 -1.013 -38.089 1.00 89.06 1000 PHE A O 1
ATOM 7988 N N . LEU A 1 1001 ? 25.167 -1.187 -36.633 1.00 88.25 1001 LEU A N 1
ATOM 7989 C CA . LEU A 1 1001 ? 24.233 -0.481 -37.509 1.00 88.25 1001 LEU A CA 1
ATOM 7990 C C . LEU A 1 1001 ? 24.472 1.030 -37.529 1.00 88.25 1001 LEU A C 1
ATOM 7992 O O . LEU A 1 1001 ? 24.361 1.633 -38.594 1.00 88.25 1001 LEU A O 1
ATOM 7996 N N . PHE A 1 1002 ? 24.783 1.642 -36.382 1.00 87.62 1002 PHE A N 1
ATOM 7997 C CA . PHE A 1 1002 ? 24.743 3.104 -36.242 1.00 87.62 1002 PHE A CA 1
ATOM 7998 C C . PHE A 1 1002 ? 26.111 3.771 -36.069 1.00 87.62 1002 PHE A C 1
ATOM 8000 O O . PHE A 1 1002 ? 26.196 4.993 -36.192 1.00 87.62 1002 PHE A O 1
ATOM 8007 N N . ASP A 1 1003 ? 27.175 3.012 -35.802 1.00 83.69 1003 ASP A N 1
ATOM 8008 C CA . ASP A 1 1003 ? 28.539 3.543 -35.812 1.00 83.69 1003 ASP A CA 1
ATOM 8009 C C . ASP A 1 1003 ? 29.080 3.549 -37.247 1.00 83.69 1003 ASP A C 1
ATOM 8011 O O . ASP A 1 1003 ? 29.148 2.513 -37.910 1.00 83.69 1003 ASP A O 1
ATOM 8015 N N . ALA A 1 1004 ? 29.472 4.726 -37.733 1.00 74.75 1004 ALA A N 1
ATOM 8016 C CA . ALA A 1 1004 ? 29.924 4.914 -39.107 1.00 74.75 1004 ALA A CA 1
ATOM 8017 C C . ALA A 1 1004 ? 31.175 4.086 -39.466 1.00 74.75 1004 ALA A C 1
ATOM 8019 O O . ALA A 1 1004 ? 31.365 3.754 -40.636 1.00 74.75 1004 ALA A O 1
ATOM 8020 N N . TYR A 1 1005 ? 32.023 3.747 -38.489 1.00 76.56 1005 TYR A N 1
ATOM 8021 C CA . TYR A 1 1005 ? 33.234 2.958 -38.712 1.00 76.56 1005 TYR A CA 1
ATOM 8022 C C . TYR A 1 1005 ? 32.929 1.454 -38.735 1.00 76.56 1005 TYR A C 1
ATOM 8024 O O . TYR A 1 1005 ? 33.370 0.732 -39.632 1.00 76.56 1005 TYR A O 1
ATOM 8032 N N . GLU A 1 1006 ? 32.119 0.984 -37.788 1.00 80.75 1006 GLU A N 1
ATOM 8033 C CA . GLU A 1 1006 ? 31.769 -0.436 -37.649 1.00 80.75 1006 GLU A CA 1
ATOM 8034 C C . GLU A 1 1006 ? 30.723 -0.904 -38.678 1.00 80.75 1006 GLU A C 1
ATOM 8036 O O . GLU A 1 1006 ? 30.723 -2.079 -39.051 1.00 80.75 1006 GLU A O 1
ATOM 8041 N N . ASN A 1 1007 ? 29.886 0.001 -39.206 1.00 77.62 1007 ASN A N 1
ATOM 8042 C CA . ASN A 1 1007 ? 28.862 -0.294 -40.224 1.00 77.62 1007 ASN A CA 1
ATOM 8043 C C . ASN A 1 1007 ? 29.429 -0.945 -41.490 1.00 77.62 1007 ASN A C 1
ATOM 8045 O O . ASN A 1 1007 ? 28.797 -1.831 -42.066 1.00 77.62 1007 ASN A O 1
ATOM 8049 N N . THR A 1 1008 ? 30.677 -0.630 -41.838 1.00 76.25 1008 THR A N 1
ATOM 8050 C CA . THR A 1 1008 ? 31.392 -1.242 -42.970 1.00 76.25 1008 THR A CA 1
ATOM 8051 C C . THR A 1 1008 ? 31.597 -2.759 -42.842 1.00 76.25 1008 THR A C 1
ATOM 8053 O O . THR A 1 1008 ? 31.856 -3.430 -43.840 1.00 76.25 1008 THR A O 1
ATOM 8056 N N . LYS A 1 1009 ? 31.459 -3.331 -41.637 1.00 79.94 1009 LYS A N 1
ATOM 8057 C CA . LYS A 1 1009 ? 31.622 -4.774 -41.379 1.00 79.94 1009 LYS A CA 1
ATOM 8058 C C . LYS A 1 1009 ? 30.353 -5.591 -41.671 1.00 79.94 1009 LYS A C 1
ATOM 8060 O O . LYS A 1 1009 ? 30.439 -6.821 -41.786 1.00 79.94 1009 LYS A O 1
ATOM 8065 N N . LEU A 1 1010 ? 29.198 -4.927 -41.810 1.00 87.12 1010 LEU A N 1
ATOM 8066 C CA . LEU A 1 1010 ? 27.899 -5.526 -42.127 1.00 87.12 1010 LEU A CA 1
ATOM 8067 C C . LEU A 1 1010 ? 27.536 -5.321 -43.602 1.00 87.12 1010 LEU A C 1
ATOM 8069 O O . LEU A 1 1010 ? 26.844 -4.365 -43.955 1.00 87.12 1010 LEU A O 1
ATOM 8073 N N . ASP A 1 1011 ? 27.956 -6.262 -44.445 1.00 89.31 1011 ASP A N 1
ATOM 8074 C CA . ASP A 1 1011 ? 27.424 -6.399 -45.801 1.00 89.31 1011 ASP A CA 1
ATOM 8075 C C . ASP A 1 1011 ? 25.952 -6.859 -45.795 1.00 89.31 1011 ASP A C 1
ATOM 8077 O O . ASP A 1 1011 ? 25.403 -7.286 -44.772 1.00 89.31 1011 ASP A O 1
ATOM 8081 N N . TRP A 1 1012 ? 25.297 -6.766 -46.957 1.00 91.12 1012 TRP A N 1
ATOM 8082 C CA . TRP A 1 1012 ? 23.889 -7.141 -47.087 1.00 91.12 1012 TRP A CA 1
ATOM 8083 C C . TRP A 1 1012 ? 23.620 -8.589 -46.665 1.00 91.12 1012 TRP A C 1
ATOM 8085 O O . TRP A 1 1012 ? 22.645 -8.842 -45.961 1.00 91.12 1012 TRP A O 1
ATOM 8095 N N . GLY A 1 1013 ? 24.497 -9.522 -47.051 1.00 91.62 1013 GLY A N 1
ATOM 8096 C CA . GLY A 1 1013 ? 24.346 -10.941 -46.728 1.00 91.62 1013 GLY A CA 1
ATOM 8097 C C . GLY A 1 1013 ? 24.278 -11.174 -45.220 1.00 91.62 1013 GLY A C 1
ATOM 8098 O O . GLY A 1 1013 ? 23.351 -11.823 -44.739 1.00 91.62 1013 GLY A O 1
ATOM 8099 N N . LYS A 1 1014 ? 25.185 -10.557 -44.455 1.00 92.38 1014 LYS A N 1
ATOM 8100 C CA . LYS A 1 1014 ? 25.155 -10.600 -42.984 1.00 92.38 1014 LYS A CA 1
ATOM 8101 C C . LYS A 1 1014 ? 23.907 -9.944 -42.409 1.00 92.38 1014 LYS A C 1
ATOM 8103 O O . LYS A 1 1014 ? 23.313 -10.481 -41.481 1.00 92.38 1014 LYS A O 1
ATOM 8108 N N . ARG A 1 1015 ? 23.478 -8.793 -42.938 1.00 93.00 1015 ARG A N 1
ATOM 8109 C CA . ARG A 1 1015 ? 22.249 -8.134 -42.463 1.00 93.00 1015 ARG A CA 1
ATOM 8110 C C . ARG A 1 1015 ? 21.015 -8.999 -42.701 1.00 93.00 1015 ARG A C 1
ATOM 8112 O O . ARG A 1 1015 ? 20.172 -9.093 -41.814 1.00 93.00 1015 ARG A O 1
ATOM 8119 N N . PHE A 1 1016 ? 20.933 -9.666 -43.849 1.00 93.00 1016 PHE A N 1
ATOM 8120 C CA . PHE A 1 1016 ? 19.855 -10.603 -44.151 1.00 93.00 1016 PHE A CA 1
ATOM 8121 C C . PHE A 1 1016 ? 19.882 -11.818 -43.214 1.00 93.00 1016 PHE A C 1
ATOM 8123 O O . PHE A 1 1016 ? 18.859 -12.140 -42.615 1.00 93.00 1016 PHE A O 1
ATOM 8130 N N . GLN A 1 1017 ? 21.056 -12.415 -42.983 1.00 94.19 1017 GLN A N 1
ATOM 8131 C CA . GLN A 1 1017 ? 21.232 -13.486 -41.990 1.00 94.19 1017 GLN A CA 1
ATOM 8132 C C . GLN A 1 1017 ? 20.821 -13.045 -40.578 1.00 94.19 1017 GLN A C 1
ATOM 8134 O O . GLN A 1 1017 ? 20.196 -13.803 -39.837 1.00 94.19 1017 GLN A O 1
ATOM 8139 N N . ILE A 1 1018 ? 21.121 -11.798 -40.202 1.00 96.12 1018 ILE A N 1
ATOM 8140 C CA . ILE A 1 1018 ? 20.708 -11.226 -38.918 1.00 96.12 1018 ILE A CA 1
ATOM 8141 C C . ILE A 1 1018 ? 19.179 -11.105 -38.837 1.00 96.12 1018 ILE A C 1
ATOM 8143 O O . ILE A 1 1018 ? 18.582 -11.486 -37.831 1.00 96.12 1018 ILE A O 1
ATOM 8147 N N . ILE A 1 1019 ? 18.533 -10.606 -39.893 1.00 96.50 1019 ILE A N 1
ATOM 8148 C CA . ILE A 1 1019 ? 17.069 -10.499 -39.981 1.00 96.50 1019 ILE A CA 1
ATOM 8149 C C . ILE A 1 1019 ? 16.420 -11.875 -39.819 1.00 96.50 1019 ILE A C 1
ATOM 8151 O O . ILE A 1 1019 ? 15.498 -12.040 -39.015 1.00 96.50 1019 ILE A O 1
ATOM 8155 N N . GLU A 1 1020 ? 16.919 -12.855 -40.566 1.00 95.06 1020 GLU A N 1
ATOM 8156 C CA . GLU A 1 1020 ? 16.425 -14.225 -40.559 1.00 95.06 1020 GLU A CA 1
ATOM 8157 C C . GLU A 1 1020 ? 16.593 -14.865 -39.174 1.00 95.06 1020 GLU A C 1
ATOM 8159 O O . GLU A 1 1020 ? 15.626 -15.365 -38.597 1.00 95.06 1020 GLU A O 1
ATOM 8164 N N . GLY A 1 1021 ? 17.783 -14.753 -38.582 1.00 95.81 1021 GLY A N 1
ATOM 8165 C CA . GLY A 1 1021 ? 18.074 -15.312 -37.266 1.00 95.81 1021 GLY A CA 1
ATOM 8166 C C . GLY A 1 1021 ? 17.242 -14.683 -36.144 1.00 95.81 1021 GLY A C 1
ATOM 8167 O O . GLY A 1 1021 ? 16.726 -15.396 -35.280 1.00 95.81 1021 GLY A O 1
ATOM 8168 N N . VAL A 1 1022 ? 17.021 -13.362 -36.158 1.00 97.38 1022 VAL A N 1
ATOM 8169 C CA . VAL A 1 1022 ? 16.110 -12.715 -35.194 1.00 97.38 1022 VAL A CA 1
ATOM 8170 C C . VAL A 1 1022 ? 14.675 -13.217 -35.388 1.00 97.38 1022 VAL A C 1
ATOM 8172 O O . VAL A 1 1022 ? 13.992 -13.516 -34.404 1.00 97.38 1022 VAL A O 1
ATOM 8175 N N . ALA A 1 1023 ? 14.217 -13.366 -36.635 1.00 96.81 1023 ALA A N 1
ATOM 8176 C CA . ALA A 1 1023 ? 12.882 -13.882 -36.922 1.00 96.81 1023 ALA A CA 1
ATOM 8177 C C . ALA A 1 1023 ? 12.701 -15.329 -36.430 1.00 96.81 1023 ALA A C 1
ATOM 8179 O O . ALA A 1 1023 ? 11.670 -15.652 -35.833 1.00 96.81 1023 ALA A O 1
ATOM 8180 N N . GLN A 1 1024 ? 13.716 -16.175 -36.623 1.00 95.94 1024 GLN A N 1
ATOM 8181 C CA . GLN A 1 1024 ? 13.767 -17.554 -36.131 1.00 95.94 1024 GLN A CA 1
ATOM 8182 C C . GLN A 1 1024 ? 13.743 -17.602 -34.596 1.00 95.94 1024 GLN A C 1
ATOM 8184 O O . GLN A 1 1024 ? 12.958 -18.356 -34.018 1.00 95.94 1024 GLN A O 1
ATOM 8189 N N . GLY A 1 1025 ? 14.516 -16.741 -33.923 1.00 95.06 1025 GLY A N 1
ATOM 8190 C CA . GLY A 1 1025 ? 14.510 -16.626 -32.462 1.00 95.06 1025 GLY A CA 1
ATOM 8191 C C . GLY A 1 1025 ? 13.150 -16.206 -31.888 1.00 95.06 1025 GLY A C 1
ATOM 8192 O O . GLY A 1 1025 ? 12.692 -16.789 -30.903 1.00 95.06 1025 GLY A O 1
ATOM 8193 N N . LEU A 1 1026 ? 12.459 -15.256 -32.529 1.00 95.56 1026 LEU A N 1
ATOM 8194 C CA . LEU A 1 1026 ? 11.103 -14.857 -32.130 1.00 95.56 1026 LEU A CA 1
ATOM 8195 C C . LEU A 1 1026 ? 10.064 -15.949 -32.392 1.00 95.56 1026 LEU A C 1
ATOM 8197 O O . LEU A 1 1026 ? 9.223 -16.224 -31.537 1.00 95.56 1026 LEU A O 1
ATOM 8201 N N . LEU A 1 1027 ? 10.126 -16.601 -33.557 1.00 94.69 1027 LEU A N 1
ATOM 8202 C CA . LEU A 1 1027 ? 9.241 -17.720 -33.867 1.00 94.69 1027 LEU A CA 1
ATOM 8203 C C . LEU A 1 1027 ? 9.393 -18.839 -32.835 1.00 94.69 1027 LEU A C 1
ATOM 8205 O O . LEU A 1 1027 ? 8.390 -19.412 -32.399 1.00 94.69 1027 LEU A O 1
ATOM 8209 N N . TYR A 1 1028 ? 10.631 -19.123 -32.428 1.00 92.75 1028 TYR A N 1
ATOM 8210 C CA . TYR A 1 1028 ? 10.893 -20.079 -31.371 1.00 92.75 1028 TYR A CA 1
ATOM 8211 C C . TYR A 1 1028 ? 10.146 -19.689 -30.091 1.00 92.75 1028 TYR A C 1
ATOM 8213 O O . TYR A 1 1028 ? 9.289 -20.458 -29.669 1.00 92.75 1028 TYR A O 1
ATOM 8221 N N . ILE A 1 1029 ? 10.349 -18.488 -29.534 1.00 91.25 1029 ILE A N 1
ATOM 8222 C CA . ILE A 1 1029 ? 9.706 -18.095 -28.261 1.00 91.25 1029 ILE A CA 1
ATOM 8223 C C . ILE A 1 1029 ? 8.175 -17.928 -28.340 1.00 91.25 1029 ILE A C 1
ATOM 8225 O O . ILE A 1 1029 ? 7.486 -18.021 -27.323 1.00 91.25 1029 ILE A O 1
ATOM 8229 N N . HIS A 1 1030 ? 7.614 -17.690 -29.530 1.00 91.12 1030 HIS A N 1
ATOM 8230 C CA . HIS A 1 1030 ? 6.163 -17.562 -29.721 1.00 91.12 1030 HIS A CA 1
ATOM 8231 C C . HIS A 1 1030 ? 5.450 -18.899 -29.900 1.00 91.12 1030 HIS A C 1
ATOM 8233 O O . HIS A 1 1030 ? 4.280 -19.012 -29.528 1.00 91.12 1030 HIS A O 1
ATOM 8239 N N . LYS A 1 1031 ? 6.113 -19.885 -30.514 1.00 86.56 1031 LYS A N 1
ATOM 8240 C CA . LYS A 1 1031 ? 5.439 -21.088 -31.022 1.00 86.56 1031 LYS A CA 1
ATOM 8241 C C . LYS A 1 1031 ? 6.107 -22.405 -30.649 1.00 86.56 1031 LYS A C 1
ATOM 8243 O O . LYS A 1 1031 ? 5.390 -23.373 -30.408 1.00 86.56 1031 LYS A O 1
ATOM 8248 N N . TYR A 1 1032 ? 7.436 -22.471 -30.675 1.00 85.06 1032 TYR A N 1
ATOM 8249 C CA . TYR A 1 1032 ? 8.170 -23.737 -30.545 1.00 85.06 1032 TYR A CA 1
ATOM 8250 C C . TYR A 1 1032 ? 8.849 -23.920 -29.190 1.00 85.06 1032 TYR A C 1
ATOM 8252 O O . TYR A 1 1032 ? 9.220 -25.039 -28.841 1.00 85.06 1032 TYR A O 1
ATOM 8260 N N . SER A 1 1033 ? 8.974 -22.857 -28.402 1.00 81.69 1033 SER A N 1
ATOM 8261 C CA . SER A 1 1033 ? 9.349 -22.954 -27.006 1.00 81.69 1033 SER A CA 1
ATOM 8262 C C . SER A 1 1033 ? 8.248 -23.655 -26.225 1.00 81.69 1033 SER A C 1
ATOM 8264 O O . SER A 1 1033 ? 7.056 -23.581 -26.525 1.00 81.69 1033 SER A O 1
ATOM 8266 N N . ARG A 1 1034 ? 8.658 -24.317 -25.148 1.00 75.31 1034 ARG A N 1
ATOM 8267 C CA . ARG A 1 1034 ? 7.755 -25.061 -24.269 1.00 75.31 1034 ARG A CA 1
ATOM 8268 C C . ARG A 1 1034 ? 6.657 -24.192 -23.634 1.00 75.31 1034 ARG A C 1
ATOM 8270 O O . ARG A 1 1034 ? 5.594 -24.688 -23.270 1.00 75.31 1034 ARG A O 1
ATOM 8277 N N . LEU A 1 1035 ? 6.935 -22.905 -23.470 1.00 75.81 1035 LEU A N 1
ATOM 8278 C CA . LEU A 1 1035 ? 5.994 -21.890 -23.019 1.00 75.81 1035 LEU A CA 1
ATOM 8279 C C . LEU A 1 1035 ? 5.946 -20.796 -24.073 1.00 75.81 1035 LEU A C 1
ATOM 8281 O O . LEU A 1 1035 ? 6.998 -20.404 -24.572 1.00 75.81 1035 LEU A O 1
ATOM 8285 N N . LYS A 1 1036 ? 4.759 -20.269 -24.365 1.00 85.12 1036 LYS A N 1
ATOM 8286 C CA . LYS A 1 1036 ? 4.627 -19.092 -25.220 1.00 85.12 1036 LYS A CA 1
ATOM 8287 C C . LYS A 1 1036 ? 5.114 -17.867 -24.449 1.00 85.12 1036 LYS A C 1
ATOM 8289 O O . LYS A 1 1036 ? 4.569 -17.553 -23.390 1.00 85.12 1036 LYS A O 1
ATOM 8294 N N . ILE A 1 1037 ? 6.147 -17.199 -24.948 1.00 88.25 1037 ILE A N 1
ATOM 8295 C CA . ILE A 1 1037 ? 6.803 -16.075 -24.274 1.00 88.25 1037 ILE A CA 1
ATOM 8296 C C . ILE A 1 1037 ? 6.757 -14.849 -25.171 1.00 88.25 1037 ILE A C 1
ATOM 8298 O O . ILE A 1 1037 ? 7.104 -14.924 -26.344 1.00 88.25 1037 ILE A O 1
ATOM 8302 N N . ILE A 1 1038 ? 6.356 -13.717 -24.596 1.00 90.00 1038 ILE A N 1
ATOM 8303 C CA . ILE A 1 1038 ? 6.389 -12.414 -25.265 1.00 90.00 1038 ILE A CA 1
ATOM 8304 C C . ILE A 1 1038 ? 7.555 -11.612 -24.689 1.00 90.00 1038 ILE A C 1
ATOM 8306 O O . ILE A 1 1038 ? 7.606 -11.408 -23.471 1.00 90.00 1038 ILE A O 1
ATOM 8310 N N . HIS A 1 1039 ? 8.481 -11.179 -25.546 1.00 91.56 1039 HIS A N 1
ATOM 8311 C CA . HIS A 1 1039 ? 9.732 -10.516 -25.172 1.00 91.56 1039 HIS A CA 1
ATOM 8312 C C . HIS A 1 1039 ? 9.497 -9.112 -24.600 1.00 91.56 1039 HIS A C 1
ATOM 8314 O O . HIS A 1 1039 ? 10.027 -8.776 -23.543 1.00 91.56 1039 HIS A O 1
ATOM 8320 N N . ARG A 1 1040 ? 8.652 -8.308 -25.264 1.00 88.81 1040 ARG A N 1
ATOM 8321 C CA . ARG A 1 1040 ? 8.225 -6.941 -24.881 1.00 88.81 1040 ARG A CA 1
ATOM 8322 C C . ARG A 1 1040 ? 9.285 -5.835 -24.944 1.00 88.81 1040 ARG A C 1
ATOM 8324 O O . ARG A 1 1040 ? 8.899 -4.670 -24.907 1.00 88.81 1040 ARG A O 1
ATOM 8331 N N . ASP A 1 1041 ? 10.570 -6.165 -25.077 1.00 90.56 1041 ASP A N 1
ATOM 8332 C CA . ASP A 1 1041 ? 11.649 -5.174 -25.272 1.00 90.56 1041 ASP A CA 1
ATOM 8333 C C . ASP A 1 1041 ? 12.644 -5.554 -26.387 1.00 90.56 1041 ASP A C 1
ATOM 8335 O O . ASP A 1 1041 ? 13.858 -5.548 -26.199 1.00 90.56 1041 ASP A O 1
ATOM 8339 N N . LEU A 1 1042 ? 12.141 -5.974 -27.554 1.00 94.31 1042 LEU A N 1
ATOM 8340 C CA . LEU A 1 1042 ? 13.000 -6.273 -28.706 1.00 94.31 1042 LEU A CA 1
ATOM 8341 C C . LEU A 1 1042 ? 13.446 -4.974 -29.403 1.00 94.31 1042 LEU A C 1
ATOM 8343 O O . LEU A 1 1042 ? 12.611 -4.189 -29.846 1.00 94.31 1042 LEU A O 1
ATOM 8347 N N . LYS A 1 1043 ? 14.762 -4.782 -29.534 1.00 92.56 1043 LYS A N 1
ATOM 8348 C CA . LYS A 1 1043 ? 15.419 -3.624 -30.171 1.00 92.56 1043 LYS A CA 1
ATOM 8349 C C . LYS A 1 1043 ? 16.855 -3.973 -30.570 1.00 92.56 1043 LYS A C 1
ATOM 8351 O O . LYS A 1 1043 ? 17.390 -4.975 -30.098 1.00 92.56 1043 LYS A O 1
ATOM 8356 N N . ALA A 1 1044 ? 17.508 -3.125 -31.368 1.00 92.75 1044 ALA A N 1
ATOM 8357 C CA . ALA A 1 1044 ? 18.865 -3.380 -31.865 1.00 92.75 1044 ALA A CA 1
ATOM 8358 C C . ALA A 1 1044 ? 19.911 -3.571 -30.744 1.00 92.75 1044 ALA A C 1
ATOM 8360 O O . ALA A 1 1044 ? 20.771 -4.439 -30.854 1.00 92.75 1044 ALA A O 1
ATOM 8361 N N . SER A 1 1045 ? 19.810 -2.835 -29.630 1.00 90.12 1045 SER A N 1
ATOM 8362 C CA . SER A 1 1045 ? 20.736 -2.983 -28.491 1.00 90.12 1045 SER A CA 1
ATOM 8363 C C . SER A 1 1045 ? 20.580 -4.311 -27.738 1.00 90.12 1045 SER A C 1
ATOM 8365 O O . SER A 1 1045 ? 21.482 -4.707 -27.007 1.00 90.12 1045 SER A O 1
ATOM 8367 N N . ASN A 1 1046 ? 19.444 -4.994 -27.918 1.00 92.81 1046 ASN A N 1
ATOM 8368 C CA . ASN A 1 1046 ? 19.127 -6.268 -27.271 1.00 92.81 1046 ASN A CA 1
ATOM 8369 C C . ASN A 1 1046 ? 19.377 -7.469 -28.204 1.00 92.81 1046 ASN A C 1
ATOM 8371 O O . ASN A 1 1046 ? 19.124 -8.608 -27.814 1.00 92.81 1046 ASN A O 1
ATOM 8375 N N . VAL A 1 1047 ? 19.906 -7.245 -29.413 1.00 95.31 1047 VAL A N 1
ATOM 8376 C CA . VAL A 1 1047 ? 20.415 -8.300 -30.301 1.00 95.31 1047 VAL A CA 1
ATOM 8377 C C . VAL A 1 1047 ? 21.937 -8.295 -30.225 1.00 95.31 1047 VAL A C 1
ATOM 8379 O O . VAL A 1 1047 ? 22.573 -7.325 -30.630 1.00 95.31 1047 VAL A O 1
ATOM 8382 N N . LEU A 1 1048 ? 22.524 -9.362 -29.689 1.00 94.44 1048 LEU A N 1
ATOM 8383 C CA . LEU A 1 1048 ? 23.973 -9.536 -29.582 1.00 94.44 1048 LEU A CA 1
ATOM 8384 C C . LEU A 1 1048 ? 24.512 -10.391 -30.732 1.00 94.44 1048 LEU A C 1
ATOM 8386 O O . LEU A 1 1048 ? 23.782 -11.215 -31.280 1.00 94.44 1048 LEU A O 1
ATOM 8390 N N . LEU A 1 1049 ? 25.783 -10.206 -31.084 1.00 94.12 1049 LEU A N 1
ATOM 8391 C CA . LEU A 1 1049 ? 26.437 -10.883 -32.204 1.00 94.12 1049 LEU A CA 1
ATOM 8392 C C . LEU A 1 1049 ? 27.558 -11.804 -31.714 1.00 94.12 1049 LEU A C 1
ATOM 8394 O O . LEU A 1 1049 ? 28.414 -11.396 -30.919 1.00 94.12 1049 LEU A O 1
ATOM 8398 N N . ASP A 1 1050 ? 27.519 -13.065 -32.151 1.00 91.44 1050 ASP A N 1
ATOM 8399 C CA . ASP A 1 1050 ? 28.558 -14.047 -31.822 1.00 91.44 1050 ASP A CA 1
ATOM 8400 C C . ASP A 1 1050 ? 29.832 -13.825 -32.651 1.00 91.44 1050 ASP A C 1
ATOM 8402 O O . ASP A 1 1050 ? 29.909 -12.900 -33.461 1.00 91.44 1050 ASP A O 1
ATOM 8406 N N . GLU A 1 1051 ? 30.850 -14.662 -32.447 1.00 89.88 1051 GLU A N 1
ATOM 8407 C CA . GLU A 1 1051 ? 32.139 -14.584 -33.153 1.00 89.88 1051 GLU A CA 1
ATOM 8408 C C . GLU A 1 1051 ? 32.019 -14.641 -34.686 1.00 89.88 1051 GLU A C 1
ATOM 8410 O O . GLU A 1 1051 ? 32.840 -14.053 -35.389 1.00 89.88 1051 GLU A O 1
ATOM 8415 N N . THR A 1 1052 ? 30.962 -15.274 -35.199 1.00 90.44 1052 THR A N 1
ATOM 8416 C CA . THR A 1 1052 ? 30.660 -15.406 -36.631 1.00 90.44 1052 THR A CA 1
ATOM 8417 C C . THR A 1 1052 ? 29.604 -14.418 -37.135 1.00 90.44 1052 THR A C 1
ATOM 8419 O O . THR A 1 1052 ? 29.191 -14.516 -38.286 1.00 90.44 1052 THR A O 1
ATOM 8422 N N . MET A 1 1053 ? 29.207 -13.435 -36.317 1.00 89.06 1053 MET A N 1
ATOM 8423 C CA . MET A 1 1053 ? 28.168 -12.432 -36.606 1.00 89.06 1053 MET A CA 1
ATOM 8424 C C . MET A 1 1053 ? 26.729 -12.977 -36.655 1.00 89.06 1053 MET A C 1
ATOM 8426 O O . MET A 1 1053 ? 25.844 -12.298 -37.179 1.00 89.06 1053 MET A O 1
ATOM 8430 N N . ASN A 1 1054 ? 26.443 -14.147 -36.069 1.00 93.50 1054 ASN A N 1
ATOM 8431 C CA . ASN A 1 1054 ? 25.055 -14.602 -35.946 1.00 93.50 1054 ASN A CA 1
ATOM 8432 C C . ASN A 1 1054 ? 24.322 -13.819 -34.846 1.00 93.50 1054 ASN A C 1
ATOM 8434 O O . ASN A 1 1054 ? 24.904 -13.549 -33.786 1.00 93.50 1054 ASN A O 1
ATOM 8438 N N . PRO A 1 1055 ? 23.029 -13.498 -35.042 1.00 95.94 1055 PRO A N 1
ATOM 8439 C CA . PRO A 1 1055 ? 22.250 -12.754 -34.064 1.00 95.94 1055 PRO A CA 1
ATOM 8440 C C . PRO A 1 1055 ? 21.760 -13.645 -32.925 1.00 95.94 1055 PRO A C 1
ATOM 8442 O O . PRO A 1 1055 ? 21.249 -14.745 -33.152 1.00 95.94 1055 PRO A O 1
ATOM 8445 N N . LYS A 1 1056 ? 21.801 -13.109 -31.705 1.00 95.31 1056 LYS A N 1
ATOM 8446 C CA . LYS A 1 1056 ? 21.176 -13.694 -30.520 1.00 95.31 1056 LYS A CA 1
ATOM 8447 C C . LYS A 1 1056 ? 20.370 -12.656 -29.746 1.00 95.31 1056 LYS A C 1
ATOM 8449 O O . LYS A 1 1056 ? 20.905 -11.636 -29.320 1.00 95.31 1056 LYS A O 1
ATOM 8454 N N . ILE A 1 1057 ? 19.083 -12.920 -29.533 1.00 94.81 1057 ILE A N 1
ATOM 8455 C CA . ILE A 1 1057 ? 18.198 -12.042 -28.754 1.00 94.81 1057 ILE A CA 1
ATOM 8456 C C . ILE A 1 1057 ? 18.512 -12.185 -27.258 1.00 94.81 1057 ILE A C 1
ATOM 8458 O O . ILE A 1 1057 ? 18.691 -13.297 -26.755 1.00 94.81 1057 ILE A O 1
ATOM 8462 N N . SER A 1 1058 ? 18.569 -11.058 -26.553 1.00 90.00 1058 SER A N 1
ATOM 8463 C CA . SER A 1 1058 ? 18.924 -10.935 -25.136 1.00 90.00 1058 SER A CA 1
ATOM 8464 C C . SER A 1 1058 ? 17.938 -10.037 -24.375 1.00 90.00 1058 SER A C 1
ATOM 8466 O O . SER A 1 1058 ? 17.107 -9.379 -24.988 1.00 90.00 1058 SER A O 1
ATOM 8468 N N . ASP A 1 1059 ? 18.083 -9.980 -23.045 1.00 84.44 1059 ASP A N 1
ATOM 8469 C CA . ASP A 1 1059 ? 17.354 -9.077 -22.133 1.00 84.44 1059 ASP A CA 1
ATOM 8470 C C . ASP A 1 1059 ? 15.854 -9.390 -21.937 1.00 84.44 1059 ASP A C 1
ATOM 8472 O O . ASP A 1 1059 ? 14.952 -8.630 -22.287 1.00 84.44 1059 ASP A O 1
ATOM 8476 N N . PHE A 1 1060 ? 15.576 -10.529 -21.292 1.00 85.62 1060 PHE A N 1
ATOM 8477 C CA . PHE A 1 1060 ? 14.215 -11.008 -21.008 1.00 85.62 1060 PHE A CA 1
ATOM 8478 C C . PHE A 1 1060 ? 13.629 -10.493 -19.676 1.00 85.62 1060 PHE A C 1
ATOM 8480 O O . PHE A 1 1060 ? 12.612 -11.016 -19.212 1.00 85.62 1060 PHE A O 1
ATOM 8487 N N . GLY A 1 1061 ? 14.216 -9.477 -19.032 1.00 77.38 1061 GLY A N 1
ATOM 8488 C CA . GLY A 1 1061 ? 13.742 -8.967 -17.730 1.00 77.38 1061 GLY A CA 1
ATOM 8489 C C . GLY A 1 1061 ? 12.290 -8.483 -17.733 1.00 77.38 1061 GLY A C 1
ATOM 8490 O O . GLY A 1 1061 ? 11.589 -8.533 -16.712 1.00 77.38 1061 GLY A O 1
ATOM 8491 N N . MET A 1 1062 ? 11.800 -8.098 -18.911 1.00 79.12 1062 MET A N 1
ATOM 8492 C CA . MET A 1 1062 ? 10.462 -7.548 -19.139 1.00 79.12 1062 MET A CA 1
ATOM 8493 C C . MET A 1 1062 ? 9.461 -8.573 -19.696 1.00 79.12 1062 MET A C 1
ATOM 8495 O O . MET A 1 1062 ? 8.255 -8.286 -19.766 1.00 79.12 1062 MET A O 1
ATOM 8499 N N . ALA A 1 1063 ? 9.943 -9.765 -20.052 1.00 84.81 1063 ALA A N 1
ATOM 8500 C CA . ALA A 1 1063 ? 9.177 -10.771 -20.765 1.00 84.81 1063 ALA A CA 1
ATOM 8501 C C . ALA A 1 1063 ? 8.067 -11.410 -19.903 1.00 84.81 1063 ALA A C 1
ATOM 8503 O O . ALA A 1 1063 ? 8.030 -11.316 -18.665 1.00 84.81 1063 ALA A O 1
ATOM 8504 N N . ARG A 1 1064 ? 7.079 -12.010 -20.577 1.00 82.69 1064 ARG A N 1
ATOM 8505 C CA . ARG A 1 1064 ? 5.869 -12.586 -19.962 1.00 82.69 1064 ARG A CA 1
ATOM 8506 C C . ARG A 1 1064 ? 5.538 -13.955 -20.542 1.00 82.69 1064 ARG A C 1
ATOM 8508 O O . ARG A 1 1064 ? 5.718 -14.177 -21.734 1.00 82.69 1064 ARG A O 1
ATOM 8515 N N . ILE A 1 1065 ? 5.023 -14.839 -19.686 1.00 77.56 1065 ILE A N 1
ATOM 8516 C CA . ILE A 1 1065 ? 4.590 -16.198 -20.033 1.00 77.56 1065 ILE A CA 1
ATOM 8517 C C . ILE A 1 1065 ? 3.091 -16.178 -20.317 1.00 77.56 1065 ILE A C 1
ATOM 8519 O O . ILE A 1 1065 ? 2.331 -15.695 -19.484 1.00 77.56 1065 ILE A O 1
ATOM 8523 N N . PHE A 1 1066 ? 2.684 -16.756 -21.441 1.00 74.44 1066 PHE A N 1
ATOM 8524 C CA . PHE A 1 1066 ? 1.295 -17.075 -21.755 1.00 74.44 1066 PHE A CA 1
ATOM 8525 C C . PHE A 1 1066 ? 1.020 -18.552 -21.476 1.00 74.44 1066 PHE A C 1
ATOM 8527 O O . PHE A 1 1066 ? 1.841 -19.424 -21.779 1.00 74.44 1066 PHE A O 1
ATOM 8534 N N . GLY A 1 1067 ? -0.163 -18.850 -20.940 1.00 59.72 1067 GLY A N 1
ATOM 8535 C CA . GLY A 1 1067 ? -0.703 -20.204 -20.949 1.00 59.72 1067 GLY A CA 1
ATOM 8536 C C . GLY A 1 1067 ? -0.933 -20.684 -22.385 1.00 59.72 1067 GLY A C 1
ATOM 8537 O O . GLY A 1 1067 ? -1.261 -19.895 -23.264 1.00 59.72 1067 GLY A O 1
ATOM 8538 N N . VAL A 1 1068 ? -0.794 -21.990 -22.631 1.00 54.38 1068 VAL A N 1
ATOM 8539 C CA . VAL A 1 1068 ? -0.813 -22.598 -23.982 1.00 54.38 1068 VAL A CA 1
ATOM 8540 C C . VAL A 1 1068 ? -2.066 -22.234 -24.807 1.00 54.38 1068 VAL A C 1
ATOM 8542 O O . VAL A 1 1068 ? -1.984 -22.130 -26.026 1.00 54.38 1068 VAL A O 1
ATOM 8545 N N . ASN A 1 1069 ? -3.202 -21.969 -24.149 1.00 53.78 1069 ASN A N 1
ATOM 8546 C CA . ASN A 1 1069 ? -4.474 -21.600 -24.791 1.00 53.78 1069 ASN A CA 1
ATOM 8547 C C . ASN A 1 1069 ? -4.797 -20.095 -24.733 1.00 53.78 1069 ASN A C 1
ATOM 8549 O O . ASN A 1 1069 ? -5.862 -19.680 -25.185 1.00 53.78 1069 ASN A O 1
ATOM 8553 N N . GLN A 1 1070 ? -3.923 -19.279 -24.145 1.00 61.50 1070 GLN A N 1
ATOM 8554 C CA . GLN A 1 1070 ? -4.098 -17.833 -24.074 1.00 61.50 1070 GLN A CA 1
ATOM 8555 C C . GLN A 1 1070 ? -3.432 -17.186 -25.289 1.00 61.50 1070 GLN A C 1
ATOM 8557 O O . GLN A 1 1070 ? -2.258 -17.417 -25.582 1.00 61.50 1070 GLN A O 1
ATOM 8562 N N . THR A 1 1071 ? -4.187 -16.368 -26.016 1.00 63.00 1071 THR A N 1
ATOM 8563 C CA . THR A 1 1071 ? -3.701 -15.688 -27.224 1.00 63.00 1071 THR A CA 1
ATOM 8564 C C . THR A 1 1071 ? -3.401 -14.212 -26.991 1.00 63.00 1071 THR A C 1
ATOM 8566 O O . THR A 1 1071 ? -2.517 -13.681 -27.659 1.00 63.00 1071 THR A O 1
ATOM 8569 N N . GLU A 1 1072 ? -4.094 -13.569 -26.044 1.00 70.38 1072 GLU A N 1
ATOM 8570 C CA . GLU A 1 1072 ? -3.992 -12.138 -25.719 1.00 70.38 1072 GLU A CA 1
ATOM 8571 C C . GLU A 1 1072 ? -4.253 -11.909 -24.215 1.00 70.38 1072 GLU A C 1
ATOM 8573 O O . GLU A 1 1072 ? -5.063 -12.622 -23.618 1.00 70.38 1072 GLU A O 1
ATOM 8578 N N . GLU A 1 1073 ? -3.568 -10.936 -23.604 1.00 70.25 1073 GLU A N 1
ATOM 8579 C CA . GLU A 1 1073 ? -3.754 -10.512 -22.205 1.00 70.25 1073 GLU A CA 1
ATOM 8580 C C . GLU A 1 1073 ? -3.616 -8.984 -22.057 1.00 70.25 1073 GLU A C 1
ATOM 8582 O O . GLU A 1 1073 ? -3.056 -8.304 -22.920 1.00 70.25 1073 GLU A O 1
ATOM 8587 N N . ASN A 1 1074 ? -4.090 -8.451 -20.923 1.00 74.38 1074 ASN A N 1
ATOM 8588 C CA . ASN A 1 1074 ? -4.035 -7.026 -20.592 1.00 74.38 1074 ASN A CA 1
ATOM 8589 C C . ASN A 1 1074 ? -3.173 -6.786 -19.350 1.00 74.38 1074 ASN A C 1
ATOM 8591 O O . ASN A 1 1074 ? -3.267 -7.514 -18.362 1.00 74.38 1074 ASN A O 1
ATOM 8595 N N . THR A 1 1075 ? -2.362 -5.729 -19.371 1.00 63.41 1075 THR A N 1
ATOM 8596 C CA . THR A 1 1075 ? -1.553 -5.302 -18.225 1.00 63.41 1075 THR A CA 1
ATOM 8597 C C . THR A 1 1075 ? -1.782 -3.830 -17.901 1.00 63.41 1075 THR A C 1
ATOM 8599 O O . THR A 1 1075 ? -1.684 -2.974 -18.770 1.00 63.41 1075 THR A O 1
ATOM 8602 N N . ASN A 1 1076 ? -1.975 -3.516 -16.616 1.00 53.94 1076 ASN A N 1
ATOM 8603 C CA . ASN A 1 1076 ? -2.011 -2.129 -16.124 1.00 53.94 1076 ASN A CA 1
ATOM 8604 C C . ASN A 1 1076 ? -0.610 -1.498 -16.048 1.00 53.94 1076 ASN A C 1
ATOM 8606 O O . ASN A 1 1076 ? -0.462 -0.345 -15.660 1.00 53.94 1076 ASN A O 1
ATOM 8610 N N . ARG A 1 1077 ? 0.434 -2.274 -16.363 1.00 70.88 1077 ARG A N 1
ATOM 8611 C CA . ARG A 1 1077 ? 1.826 -1.834 -16.339 1.00 70.88 1077 ARG A CA 1
ATOM 8612 C C . ARG A 1 1077 ? 2.474 -2.019 -17.705 1.00 70.88 1077 ARG A C 1
ATOM 8614 O O . ARG A 1 1077 ? 2.984 -3.106 -18.012 1.00 70.88 1077 ARG A O 1
ATOM 8621 N N . VAL A 1 1078 ? 2.428 -0.956 -18.503 1.00 74.69 1078 VAL A N 1
ATOM 8622 C CA . VAL A 1 1078 ? 3.122 -0.841 -19.790 1.00 74.69 1078 VAL A CA 1
ATOM 8623 C C . VAL A 1 1078 ? 4.598 -0.591 -19.515 1.00 74.69 1078 VAL A C 1
ATOM 8625 O O . VAL A 1 1078 ? 4.957 0.302 -18.756 1.00 74.69 1078 VAL A O 1
ATOM 8628 N N . VAL A 1 1079 ? 5.448 -1.438 -20.083 1.00 75.69 1079 VAL A N 1
ATOM 8629 C CA . VAL A 1 1079 ? 6.904 -1.354 -19.954 1.00 75.69 1079 VAL A CA 1
ATOM 8630 C C . VAL A 1 1079 ? 7.549 -1.756 -21.286 1.00 75.69 1079 VAL A C 1
ATOM 8632 O O . VAL A 1 1079 ? 7.084 -2.704 -21.914 1.00 75.69 1079 VAL A O 1
ATOM 8635 N N . GLY A 1 1080 ? 8.593 -1.066 -21.728 1.00 77.88 1080 GLY A N 1
ATOM 8636 C CA . GLY A 1 1080 ? 9.329 -1.371 -22.962 1.00 77.88 1080 GLY A CA 1
ATOM 8637 C C . GLY A 1 1080 ? 9.979 -0.112 -23.529 1.00 77.88 1080 GLY A C 1
ATOM 8638 O O . GLY A 1 1080 ? 9.763 0.985 -23.012 1.00 77.88 1080 GLY A O 1
ATOM 8639 N N . THR A 1 1081 ? 10.772 -0.253 -24.587 1.00 78.94 1081 THR A N 1
ATOM 8640 C CA . THR A 1 1081 ? 11.472 0.885 -25.198 1.00 78.94 1081 THR A CA 1
ATOM 8641 C C . THR A 1 1081 ? 10.566 1.668 -26.145 1.00 78.94 1081 THR A C 1
ATOM 8643 O O . THR A 1 1081 ? 9.993 1.119 -27.093 1.00 78.94 1081 THR A O 1
ATOM 8646 N N . TYR A 1 1082 ? 10.458 2.977 -25.908 1.00 75.00 1082 TYR A N 1
ATOM 8647 C CA . TYR A 1 1082 ? 9.689 3.884 -26.758 1.00 75.00 1082 TYR A CA 1
ATOM 8648 C C . TYR A 1 1082 ? 10.184 3.833 -28.213 1.00 75.00 1082 TYR A C 1
ATOM 8650 O O . TYR A 1 1082 ? 11.382 3.744 -28.475 1.00 75.00 1082 TYR A O 1
ATOM 8658 N N . GLY A 1 1083 ? 9.248 3.809 -29.163 1.00 78.88 1083 GLY A N 1
ATOM 8659 C CA . GLY A 1 1083 ? 9.532 3.632 -30.592 1.00 78.88 1083 GLY A CA 1
ATOM 8660 C C . GLY A 1 1083 ? 9.544 2.182 -31.094 1.00 78.88 1083 GLY A C 1
ATOM 8661 O O . GLY A 1 1083 ? 9.327 1.977 -32.284 1.00 78.88 1083 GLY A O 1
ATOM 8662 N N . TYR A 1 1084 ? 9.711 1.184 -30.218 1.00 85.69 1084 TYR A N 1
ATOM 8663 C CA . TYR A 1 1084 ? 9.602 -0.247 -30.568 1.00 85.69 1084 TYR A CA 1
ATOM 8664 C C . TYR A 1 1084 ? 8.301 -0.889 -30.072 1.00 85.69 1084 TYR A C 1
ATOM 8666 O O . TYR A 1 1084 ? 7.951 -1.993 -30.490 1.00 85.69 1084 TYR A O 1
ATOM 8674 N N . MET A 1 1085 ? 7.576 -0.215 -29.176 1.00 86.75 1085 MET A N 1
ATOM 8675 C CA . MET A 1 1085 ? 6.304 -0.692 -28.635 1.00 86.75 1085 MET A CA 1
ATOM 8676 C C . MET A 1 1085 ? 5.181 -0.607 -29.672 1.00 86.75 1085 MET A C 1
ATOM 8678 O O . MET A 1 1085 ? 5.004 0.419 -30.330 1.00 86.75 1085 MET A O 1
ATOM 8682 N N . SER A 1 1086 ? 4.377 -1.669 -29.772 1.00 87.06 1086 SER A N 1
ATOM 8683 C CA . SER A 1 1086 ? 3.213 -1.674 -30.655 1.00 87.06 1086 SER A CA 1
ATOM 8684 C C . SER A 1 1086 ? 2.125 -0.691 -30.187 1.00 87.06 1086 SER A C 1
ATOM 8686 O O . SER A 1 1086 ? 1.955 -0.486 -28.980 1.00 87.06 1086 SER A O 1
ATOM 8688 N N . PRO A 1 1087 ? 1.351 -0.091 -31.114 1.00 85.06 1087 PRO A N 1
ATOM 8689 C CA . PRO A 1 1087 ? 0.327 0.898 -30.787 1.00 85.06 1087 PRO A CA 1
ATOM 8690 C C . PRO A 1 1087 ? -0.716 0.413 -29.780 1.00 85.06 1087 PRO A C 1
ATOM 8692 O O . PRO A 1 1087 ? -1.135 1.184 -28.932 1.00 85.06 1087 PRO A O 1
ATOM 8695 N N . GLU A 1 1088 ? -1.165 -0.838 -29.863 1.00 84.94 1088 GLU A N 1
ATOM 8696 C CA . GLU A 1 1088 ? -2.151 -1.402 -28.935 1.00 84.94 1088 GLU A CA 1
ATOM 8697 C C . GLU A 1 1088 ? -1.572 -1.660 -27.540 1.00 84.94 1088 GLU A C 1
ATOM 8699 O O . GLU A 1 1088 ? -2.271 -1.528 -26.535 1.00 84.94 1088 GLU A O 1
ATOM 8704 N N . TYR A 1 1089 ? -0.281 -1.979 -27.468 1.00 83.25 1089 TYR A N 1
ATOM 8705 C CA . TYR A 1 1089 ? 0.392 -2.263 -26.214 1.00 83.25 1089 TYR A CA 1
ATOM 8706 C C . TYR A 1 1089 ? 0.753 -0.989 -25.461 1.00 83.25 1089 TYR A C 1
ATOM 8708 O O . TYR A 1 1089 ? 0.419 -0.860 -24.285 1.00 83.25 1089 TYR A O 1
ATOM 8716 N N . ALA A 1 1090 ? 1.366 -0.024 -26.152 1.00 75.81 1090 ALA A N 1
ATOM 8717 C CA . ALA A 1 1090 ? 1.756 1.263 -25.578 1.00 75.81 1090 ALA A CA 1
ATOM 8718 C C . ALA A 1 1090 ? 0.560 2.037 -25.000 1.00 75.81 1090 ALA A C 1
ATOM 8720 O O . ALA A 1 1090 ? 0.711 2.881 -24.126 1.00 75.81 1090 ALA A O 1
ATOM 8721 N N . ARG A 1 1091 ? -0.633 1.748 -25.513 1.00 71.56 1091 ARG A N 1
ATOM 8722 C CA . ARG A 1 1091 ? -1.814 2.581 -25.342 1.00 71.56 1091 ARG A CA 1
ATOM 8723 C C . ARG A 1 1091 ? -2.865 1.940 -24.446 1.00 71.56 1091 ARG A C 1
ATOM 8725 O O . ARG A 1 1091 ? -3.541 2.660 -23.723 1.00 71.56 1091 ARG A O 1
ATOM 8732 N N . TYR A 1 1092 ? -3.015 0.610 -24.490 1.00 69.06 1092 TYR A N 1
ATOM 8733 C CA . TYR A 1 1092 ? -4.052 -0.123 -23.735 1.00 69.06 1092 TYR A CA 1
ATOM 8734 C C . TYR A 1 1092 ? -3.462 -1.177 -22.805 1.00 69.06 1092 TYR A C 1
ATOM 8736 O O . TYR A 1 1092 ? -4.201 -1.875 -22.114 1.00 69.06 1092 TYR A O 1
ATOM 8744 N N . GLY A 1 1093 ? -2.142 -1.377 -22.854 1.00 76.75 1093 GLY A N 1
ATOM 8745 C CA . GLY A 1 1093 ? -1.502 -2.510 -22.202 1.00 76.75 1093 GLY A CA 1
ATOM 8746 C C . GLY A 1 1093 ? -1.955 -3.861 -22.755 1.00 76.75 1093 GLY A C 1
ATOM 8747 O O . GLY A 1 1093 ? -1.783 -4.866 -22.072 1.00 76.75 1093 GLY A O 1
ATOM 8748 N N . HIS A 1 1094 ? -2.535 -3.908 -23.960 1.00 76.31 1094 HIS A N 1
ATOM 8749 C CA . HIS A 1 1094 ? -2.871 -5.159 -24.638 1.00 76.31 1094 HIS A CA 1
ATOM 8750 C C . HIS A 1 1094 ? -1.588 -5.758 -25.206 1.00 76.31 1094 HIS A C 1
ATOM 8752 O O . HIS A 1 1094 ? -0.914 -5.121 -26.012 1.00 76.31 1094 HIS A O 1
ATOM 8758 N N . PHE A 1 1095 ? -1.232 -6.970 -24.803 1.00 79.56 1095 PHE A N 1
ATOM 8759 C CA . PHE A 1 1095 ? -0.049 -7.640 -25.327 1.00 79.56 1095 PHE A CA 1
ATOM 8760 C C . PHE A 1 1095 ? -0.390 -9.043 -25.818 1.00 79.56 1095 PHE A C 1
ATOM 8762 O O . PHE A 1 1095 ? -1.209 -9.761 -25.249 1.00 79.56 1095 PHE A O 1
ATOM 8769 N N . SER A 1 1096 ? 0.244 -9.408 -26.925 1.00 87.88 1096 SER A N 1
ATOM 8770 C CA . SER A 1 1096 ? 0.188 -10.716 -27.572 1.00 87.88 1096 SER A CA 1
ATOM 8771 C C . SER A 1 1096 ? 1.497 -10.923 -28.336 1.00 87.88 1096 SER A C 1
ATOM 8773 O O . SER A 1 1096 ? 2.360 -10.043 -28.344 1.00 87.88 1096 SER A O 1
ATOM 8775 N N . GLU A 1 1097 ? 1.649 -12.045 -29.038 1.00 90.56 1097 GLU A N 1
ATOM 8776 C CA . GLU A 1 1097 ? 2.802 -12.263 -29.931 1.00 90.56 1097 GLU A CA 1
ATOM 8777 C C . GLU A 1 1097 ? 2.957 -11.163 -30.994 1.00 90.56 1097 GLU A C 1
ATOM 8779 O O . GLU A 1 1097 ? 4.065 -10.869 -31.434 1.00 90.56 1097 GLU A O 1
ATOM 8784 N N . LYS A 1 1098 ? 1.856 -10.488 -31.357 1.00 94.31 1098 LYS A N 1
ATOM 8785 C CA . LYS A 1 1098 ? 1.853 -9.412 -32.356 1.00 94.31 1098 LYS A CA 1
ATOM 8786 C C . LYS A 1 1098 ? 2.554 -8.139 -31.885 1.00 94.31 1098 LYS A C 1
ATOM 8788 O O . LYS A 1 1098 ? 2.867 -7.294 -32.725 1.00 94.31 1098 LYS A O 1
ATOM 8793 N N . LEU A 1 1099 ? 2.803 -8.005 -30.582 1.00 93.19 1099 LEU A N 1
ATOM 8794 C CA . LEU A 1 1099 ? 3.634 -6.944 -30.019 1.00 93.19 1099 LEU A CA 1
ATOM 8795 C C . LEU A 1 1099 ? 5.080 -7.113 -30.489 1.00 93.19 1099 LEU A C 1
ATOM 8797 O O . LEU A 1 1099 ? 5.626 -6.208 -31.110 1.00 93.19 1099 LEU A O 1
ATOM 8801 N N . ASP A 1 1100 ? 5.667 -8.290 -30.272 1.00 94.69 1100 ASP A N 1
ATOM 8802 C CA . ASP A 1 1100 ? 7.046 -8.569 -30.685 1.00 94.69 1100 ASP A CA 1
ATOM 8803 C C . ASP A 1 1100 ? 7.185 -8.563 -32.217 1.00 94.69 1100 ASP A C 1
ATOM 8805 O O . ASP A 1 1100 ? 8.219 -8.146 -32.731 1.00 94.69 1100 ASP A O 1
ATOM 8809 N N . VAL A 1 1101 ? 6.136 -8.955 -32.960 1.00 96.81 1101 VAL A N 1
ATOM 8810 C CA . VAL A 1 1101 ? 6.097 -8.816 -34.432 1.00 96.81 1101 VAL A CA 1
ATOM 8811 C C . VAL A 1 1101 ? 6.230 -7.348 -34.847 1.00 96.81 1101 VAL A C 1
ATOM 8813 O O . VAL A 1 1101 ? 6.950 -7.039 -35.794 1.00 96.81 1101 VAL A O 1
ATOM 8816 N N . PHE A 1 1102 ? 5.571 -6.427 -34.140 1.00 95.81 1102 PHE A N 1
ATOM 8817 C CA . PHE A 1 1102 ? 5.704 -4.997 -34.416 1.00 95.81 1102 PHE A CA 1
ATOM 8818 C C . PHE A 1 1102 ? 7.126 -4.506 -34.132 1.00 95.81 1102 PHE A C 1
ATOM 8820 O O . PHE A 1 1102 ? 7.730 -3.858 -34.986 1.00 95.81 1102 PHE A O 1
ATOM 8827 N N . SER A 1 1103 ? 7.684 -4.861 -32.970 1.00 95.38 1103 SER A N 1
ATOM 8828 C CA . SER A 1 1103 ? 9.061 -4.512 -32.603 1.00 95.38 1103 SER A CA 1
ATOM 8829 C C . SER A 1 1103 ? 10.077 -5.067 -33.610 1.00 95.38 1103 SER A C 1
ATOM 8831 O O . SER A 1 1103 ? 11.018 -4.368 -33.982 1.00 95.38 1103 SER A O 1
ATOM 8833 N N . PHE A 1 1104 ? 9.849 -6.282 -34.121 1.00 97.50 1104 PHE A N 1
ATOM 8834 C CA . PHE A 1 1104 ? 10.639 -6.875 -35.201 1.00 97.50 1104 PHE A CA 1
ATOM 8835 C C . PHE A 1 1104 ? 10.537 -6.070 -36.496 1.00 97.50 1104 PHE A C 1
ATOM 8837 O O . PHE A 1 1104 ? 11.547 -5.848 -37.150 1.00 97.50 1104 PHE A O 1
ATOM 8844 N N . GLY A 1 1105 ? 9.343 -5.598 -36.860 1.00 96.38 1105 GLY A N 1
ATOM 8845 C CA . GLY A 1 1105 ? 9.153 -4.757 -38.040 1.00 96.38 1105 GLY A CA 1
ATOM 8846 C C . GLY A 1 1105 ? 9.937 -3.445 -37.975 1.00 96.38 1105 GLY A C 1
ATOM 8847 O O . GLY A 1 1105 ? 10.544 -3.048 -38.967 1.00 96.38 1105 GLY A O 1
ATOM 8848 N N . VAL A 1 1106 ? 9.983 -2.801 -36.804 1.00 94.38 1106 VAL A N 1
ATOM 8849 C CA . VAL A 1 1106 ? 10.810 -1.599 -36.585 1.00 94.38 1106 VAL A CA 1
ATOM 8850 C C . VAL A 1 1106 ? 12.295 -1.942 -36.704 1.00 94.38 1106 VAL A C 1
ATOM 8852 O O . VAL A 1 1106 ? 13.008 -1.295 -37.466 1.00 94.38 1106 VAL A O 1
ATOM 8855 N N . LEU A 1 1107 ? 12.745 -2.999 -36.021 1.00 96.25 1107 LEU A N 1
ATOM 8856 C CA . LEU A 1 1107 ? 14.131 -3.471 -36.076 1.00 96.25 1107 LEU A CA 1
ATOM 8857 C C . LEU A 1 1107 ? 14.566 -3.851 -37.503 1.00 96.25 1107 LEU A C 1
ATOM 8859 O O . LEU A 1 1107 ? 15.676 -3.536 -37.919 1.00 96.25 1107 LEU A O 1
ATOM 8863 N N . LEU A 1 1108 ? 13.687 -4.481 -38.280 1.00 96.44 1108 LEU A N 1
ATOM 8864 C CA . LEU A 1 1108 ? 13.924 -4.835 -39.678 1.00 96.44 1108 LEU A CA 1
ATOM 8865 C C . LEU A 1 1108 ? 14.188 -3.590 -40.534 1.00 96.44 1108 LEU A C 1
ATOM 8867 O O . LEU A 1 1108 ? 15.140 -3.564 -41.314 1.00 96.44 1108 LEU A O 1
ATOM 8871 N N . LEU A 1 1109 ? 13.393 -2.532 -40.357 1.00 94.50 1109 LEU A N 1
ATOM 8872 C CA . LEU A 1 1109 ? 13.605 -1.265 -41.058 1.00 94.50 1109 LEU A CA 1
ATOM 8873 C C . LEU A 1 1109 ? 14.901 -0.570 -40.616 1.00 94.50 1109 LEU A C 1
ATOM 8875 O O . LEU A 1 1109 ? 15.575 0.035 -41.451 1.00 94.50 1109 LEU A O 1
ATOM 8879 N N . GLU A 1 1110 ? 15.294 -0.682 -39.345 1.00 94.12 1110 GLU A N 1
ATOM 8880 C CA . GLU A 1 1110 ? 16.594 -0.184 -38.870 1.00 94.12 1110 GLU A CA 1
ATOM 8881 C C . GLU A 1 1110 ? 17.759 -0.932 -39.521 1.00 94.12 1110 GLU A C 1
ATOM 8883 O O . GLU A 1 1110 ? 18.699 -0.300 -39.999 1.00 94.12 1110 GLU A O 1
ATOM 8888 N N . ILE A 1 1111 ? 17.682 -2.265 -39.602 1.00 94.56 1111 ILE A N 1
ATOM 8889 C CA . ILE A 1 1111 ? 18.726 -3.090 -40.219 1.00 94.56 1111 ILE A CA 1
ATOM 8890 C C . ILE A 1 1111 ? 18.876 -2.747 -41.705 1.00 94.56 1111 ILE A C 1
ATOM 8892 O O . ILE A 1 1111 ? 19.995 -2.558 -42.182 1.00 94.56 1111 ILE A O 1
ATOM 8896 N N . VAL A 1 1112 ? 17.770 -2.624 -42.443 1.00 93.94 1112 VAL A N 1
ATOM 8897 C CA . VAL A 1 1112 ? 17.812 -2.319 -43.883 1.00 93.94 1112 VAL A CA 1
ATOM 8898 C C . VAL A 1 1112 ? 18.325 -0.902 -44.152 1.00 93.94 1112 VAL A C 1
ATOM 8900 O O . VAL A 1 1112 ? 19.095 -0.698 -45.091 1.00 93.94 1112 VAL A O 1
ATOM 8903 N N . SER A 1 1113 ? 17.920 0.074 -43.335 1.00 91.62 1113 SER A N 1
ATOM 8904 C CA . SER A 1 1113 ? 18.260 1.483 -43.565 1.00 91.62 1113 SER A CA 1
ATOM 8905 C C . SER A 1 1113 ? 19.582 1.935 -42.955 1.00 91.62 1113 SER A C 1
ATOM 8907 O O . SER A 1 1113 ? 20.108 2.968 -43.365 1.00 91.62 1113 SER A O 1
ATOM 8909 N N . GLY A 1 1114 ? 20.100 1.213 -41.956 1.00 89.19 1114 GLY A N 1
ATOM 8910 C CA . GLY A 1 1114 ? 21.226 1.675 -41.140 1.00 89.19 1114 GLY A CA 1
ATOM 8911 C C . GLY A 1 1114 ? 20.899 2.926 -40.312 1.00 89.19 1114 GLY A C 1
ATOM 8912 O O . GLY A 1 1114 ? 21.804 3.597 -39.823 1.00 89.19 1114 GLY A O 1
ATOM 8913 N N . LYS A 1 1115 ? 19.616 3.292 -40.166 1.00 87.69 1115 LYS A N 1
ATOM 8914 C CA . LYS A 1 1115 ? 19.186 4.495 -39.440 1.00 87.69 1115 LYS A CA 1
ATOM 8915 C C . LYS A 1 1115 ? 18.510 4.126 -38.129 1.00 87.69 1115 LYS A C 1
ATOM 8917 O O . LYS A 1 1115 ? 17.613 3.289 -38.099 1.00 87.69 1115 LYS A O 1
ATOM 8922 N N . LYS A 1 1116 ? 18.912 4.803 -37.052 1.00 85.12 1116 LYS A N 1
ATOM 8923 C CA . LYS A 1 1116 ? 18.347 4.607 -35.716 1.00 85.12 1116 LYS A CA 1
ATOM 8924 C C . LYS A 1 1116 ? 16.953 5.217 -35.643 1.00 85.12 1116 LYS A C 1
ATOM 8926 O O . LYS A 1 1116 ? 16.777 6.395 -35.951 1.00 85.12 1116 LYS A O 1
ATOM 8931 N N . ASN A 1 1117 ? 15.972 4.451 -35.178 1.00 79.06 1117 ASN A N 1
ATOM 8932 C CA . ASN A 1 1117 ? 14.585 4.891 -35.047 1.00 79.06 1117 ASN A CA 1
ATOM 8933 C C . ASN A 1 1117 ? 14.465 6.151 -34.169 1.00 79.06 1117 ASN A C 1
ATOM 8935 O O . ASN A 1 1117 ? 13.728 7.074 -34.504 1.00 79.06 1117 ASN A O 1
ATOM 8939 N N . ALA A 1 1118 ? 15.271 6.241 -33.103 1.00 67.75 1118 ALA A N 1
ATOM 8940 C CA . ALA A 1 1118 ? 15.284 7.395 -32.204 1.00 67.75 1118 ALA A CA 1
ATOM 8941 C C . ALA A 1 1118 ? 15.741 8.712 -32.868 1.00 67.75 1118 ALA A C 1
ATOM 8943 O O . ALA A 1 1118 ? 15.381 9.792 -32.412 1.00 67.75 1118 ALA A O 1
ATOM 8944 N N . SER A 1 1119 ? 16.504 8.649 -33.964 1.00 66.44 1119 SER A N 1
ATOM 8945 C CA . SER A 1 1119 ? 16.990 9.844 -34.667 1.00 66.44 1119 SER A CA 1
ATOM 8946 C C . SER A 1 1119 ? 15.888 10.586 -35.429 1.00 66.44 1119 SER A C 1
ATOM 8948 O O . SER A 1 1119 ? 16.075 11.742 -35.796 1.00 66.44 1119 SER A O 1
ATOM 8950 N N . PHE A 1 1120 ? 14.729 9.956 -35.647 1.00 63.69 1120 PHE A N 1
ATOM 8951 C CA . PHE A 1 1120 ? 13.586 10.572 -36.326 1.00 63.69 1120 PHE A CA 1
ATOM 8952 C C . PHE A 1 1120 ? 12.703 11.410 -35.390 1.00 63.69 1120 PHE A C 1
ATOM 8954 O O . PHE A 1 1120 ? 11.843 12.138 -35.874 1.00 63.69 1120 PHE A O 1
ATOM 8961 N N . TYR A 1 1121 ? 12.953 11.387 -34.074 1.00 52.78 1121 TYR A N 1
ATOM 8962 C CA . TYR A 1 1121 ? 12.277 12.280 -33.124 1.00 52.78 1121 TYR A CA 1
ATOM 8963 C C . TYR A 1 1121 ? 12.769 13.740 -33.209 1.00 52.78 1121 TYR A C 1
ATOM 8965 O O . TYR A 1 1121 ? 12.061 14.634 -32.759 1.00 52.78 1121 TYR A O 1
ATOM 8973 N N . CYS A 1 1122 ? 13.932 13.995 -33.828 1.00 41.28 1122 CYS A N 1
ATOM 8974 C CA . CYS A 1 1122 ? 14.549 15.329 -33.933 1.00 41.28 1122 CYS A CA 1
ATOM 8975 C C . CYS A 1 1122 ? 14.644 15.880 -35.372 1.00 41.28 1122 CYS A C 1
ATOM 8977 O O . CYS A 1 1122 ? 15.281 16.908 -35.583 1.00 41.28 1122 CYS A O 1
ATOM 8979 N N . LEU A 1 1123 ? 14.063 15.210 -36.377 1.00 40.00 1123 LEU A N 1
ATOM 8980 C CA . LEU A 1 1123 ? 14.158 15.616 -37.787 1.00 40.00 1123 LEU A CA 1
ATOM 8981 C C . LEU A 1 1123 ? 12.783 16.021 -38.334 1.00 40.00 1123 LEU A C 1
ATOM 8983 O O . LEU A 1 1123 ? 11.868 15.208 -38.417 1.00 40.00 1123 LEU A O 1
ATOM 8987 N N . GLU A 1 1124 ? 12.669 17.274 -38.780 1.00 42.34 1124 GLU A N 1
ATOM 8988 C CA . GLU A 1 1124 ? 11.431 17.980 -39.171 1.00 42.34 1124 GLU A CA 1
ATOM 8989 C C . GLU A 1 1124 ? 10.591 17.336 -40.300 1.00 42.34 1124 GLU A C 1
ATOM 8991 O O . GLU A 1 1124 ? 9.529 17.844 -40.644 1.00 42.34 1124 GLU A O 1
ATOM 8996 N N . HIS A 1 1125 ? 11.033 16.233 -40.915 1.00 45.41 1125 HIS A N 1
ATOM 8997 C CA . HIS A 1 1125 ? 10.471 15.755 -42.186 1.00 45.41 1125 HIS A CA 1
ATOM 8998 C C . HIS A 1 1125 ? 9.734 14.403 -42.118 1.00 45.41 1125 HIS A C 1
ATOM 9000 O O . HIS A 1 1125 ? 9.095 14.031 -43.106 1.00 45.41 1125 HIS A O 1
ATOM 9006 N N . SER A 1 1126 ? 9.777 13.653 -41.005 1.00 51.66 1126 SER A N 1
ATOM 9007 C CA . SER A 1 1126 ? 8.948 12.448 -40.763 1.00 51.66 1126 SER A CA 1
ATOM 9008 C C . SER A 1 1126 ? 8.991 12.026 -39.282 1.00 51.66 1126 SER A C 1
ATOM 9010 O O . SER A 1 1126 ? 10.088 11.891 -38.754 1.00 51.66 1126 SER A O 1
ATOM 9012 N N . PRO A 1 1127 ? 7.848 11.740 -38.621 1.00 61.19 1127 PRO A N 1
ATOM 9013 C CA . PRO A 1 1127 ? 7.801 11.500 -37.172 1.00 61.19 1127 PRO A CA 1
ATOM 9014 C C . PRO A 1 1127 ? 8.337 10.127 -36.722 1.00 61.19 1127 PRO A C 1
ATOM 9016 O O . PRO A 1 1127 ? 8.517 9.912 -35.527 1.00 61.19 1127 PRO A O 1
ATOM 9019 N N . THR A 1 1128 ? 8.553 9.177 -37.643 1.00 75.19 1128 THR A N 1
ATOM 9020 C CA . THR A 1 1128 ? 9.085 7.830 -37.354 1.00 75.19 1128 THR A CA 1
ATOM 9021 C C . THR A 1 1128 ? 9.876 7.268 -38.543 1.00 75.19 1128 THR A C 1
ATOM 9023 O O . THR A 1 1128 ? 9.622 7.643 -39.693 1.00 75.19 1128 THR A O 1
ATOM 9026 N N . LEU A 1 1129 ? 10.787 6.316 -38.289 1.00 85.56 1129 LEU A N 1
ATOM 9027 C CA . LEU A 1 1129 ? 11.531 5.596 -39.337 1.00 85.56 1129 LEU A CA 1
ATOM 9028 C C . LEU A 1 1129 ? 10.595 4.889 -40.333 1.00 85.56 1129 LEU A C 1
ATOM 9030 O O . LEU A 1 1129 ? 10.810 4.948 -41.544 1.00 85.56 1129 LEU A O 1
ATOM 9034 N N . ALA A 1 1130 ? 9.530 4.257 -39.831 1.00 86.81 1130 ALA A N 1
ATOM 9035 C CA . ALA A 1 1130 ? 8.526 3.599 -40.663 1.00 86.81 1130 ALA A CA 1
ATOM 9036 C C . ALA A 1 1130 ? 7.782 4.592 -41.570 1.00 86.81 1130 ALA A C 1
ATOM 9038 O O . ALA A 1 1130 ? 7.576 4.296 -42.745 1.00 86.81 1130 ALA A O 1
ATOM 9039 N N . GLY A 1 1131 ? 7.442 5.782 -41.059 1.00 85.19 1131 GLY A N 1
ATOM 9040 C CA . GLY A 1 1131 ? 6.805 6.841 -41.846 1.00 85.19 1131 GLY A CA 1
ATOM 9041 C C . GLY A 1 1131 ? 7.712 7.400 -42.949 1.00 85.19 1131 GLY A C 1
ATOM 9042 O O . GLY A 1 1131 ? 7.261 7.600 -44.077 1.00 85.19 1131 GLY A O 1
ATOM 9043 N N . TRP A 1 1132 ? 9.003 7.587 -42.662 1.00 87.62 1132 TRP A N 1
ATOM 9044 C CA . TRP A 1 1132 ? 9.987 7.989 -43.673 1.00 87.62 1132 TRP A CA 1
ATOM 9045 C C . TRP A 1 1132 ? 10.136 6.932 -44.778 1.00 87.62 1132 TRP A C 1
ATOM 9047 O O . TRP A 1 1132 ? 10.059 7.257 -45.966 1.00 87.62 1132 TRP A O 1
ATOM 9057 N N . ALA A 1 1133 ? 10.285 5.660 -44.395 1.00 89.50 1133 ALA A N 1
ATOM 9058 C CA . ALA A 1 1133 ? 10.388 4.558 -45.347 1.00 89.50 1133 ALA A CA 1
ATOM 9059 C C . ALA A 1 1133 ? 9.115 4.423 -46.200 1.00 89.50 1133 ALA A C 1
ATOM 9061 O O . ALA A 1 1133 ? 9.192 4.187 -47.407 1.00 89.50 1133 ALA A O 1
ATOM 9062 N N . TRP A 1 1134 ? 7.943 4.620 -45.588 1.00 88.50 1134 TRP A N 1
ATOM 9063 C CA . TRP A 1 1134 ? 6.649 4.596 -46.266 1.00 88.50 1134 TRP A CA 1
ATOM 9064 C C . TRP A 1 1134 ? 6.536 5.664 -47.353 1.00 88.50 1134 TRP A C 1
ATOM 9066 O O . TRP A 1 1134 ? 6.117 5.364 -48.472 1.00 88.50 1134 TRP A O 1
ATOM 9076 N N . LYS A 1 1135 ? 6.955 6.899 -47.050 1.00 87.12 1135 LYS A N 1
ATOM 9077 C CA . LYS A 1 1135 ? 6.958 8.005 -48.013 1.00 87.12 1135 LYS A CA 1
ATOM 9078 C C . LYS A 1 1135 ? 7.780 7.658 -49.257 1.00 87.12 1135 LYS A C 1
ATOM 9080 O O . LYS A 1 1135 ? 7.271 7.748 -50.372 1.00 87.12 1135 LYS A O 1
ATOM 9085 N N . LEU A 1 1136 ? 9.016 7.192 -49.066 1.00 88.44 1136 LEU A N 1
ATOM 9086 C CA . LEU A 1 1136 ? 9.889 6.789 -50.172 1.00 88.44 1136 LEU A CA 1
ATOM 9087 C C . LEU A 1 1136 ? 9.298 5.623 -50.970 1.00 88.44 1136 LEU A C 1
ATOM 9089 O O . LEU A 1 1136 ? 9.344 5.627 -52.198 1.00 88.44 1136 LEU A O 1
ATOM 9093 N N . TRP A 1 1137 ? 8.679 4.650 -50.300 1.00 90.00 1137 TRP A N 1
ATOM 9094 C CA . TRP A 1 1137 ? 8.003 3.546 -50.975 1.00 90.00 1137 TRP A CA 1
ATOM 9095 C C . TRP A 1 1137 ? 6.848 4.020 -51.870 1.00 90.00 1137 TRP A C 1
ATOM 9097 O O . TRP A 1 1137 ? 6.743 3.608 -53.026 1.00 90.00 1137 TRP A O 1
ATOM 9107 N N . LYS A 1 1138 ? 5.998 4.920 -51.361 1.00 87.38 1138 LYS A N 1
ATOM 9108 C CA . LYS A 1 1138 ? 4.858 5.497 -52.094 1.00 87.38 1138 LYS A CA 1
ATOM 9109 C C . LYS A 1 1138 ? 5.276 6.304 -53.319 1.00 87.38 1138 LYS A C 1
ATOM 9111 O O . LYS A 1 1138 ? 4.545 6.312 -54.305 1.00 87.38 1138 LYS A O 1
ATOM 9116 N N . GLU A 1 1139 ? 6.438 6.941 -53.262 1.00 89.25 1139 GLU A N 1
ATOM 9117 C CA . GLU A 1 1139 ? 7.037 7.691 -54.369 1.00 89.25 1139 GLU A CA 1
ATOM 9118 C C . GLU A 1 1139 ? 7.736 6.781 -55.404 1.00 89.25 1139 GLU A C 1
ATOM 9120 O O . GLU A 1 1139 ? 8.340 7.281 -56.348 1.00 89.25 1139 GLU A O 1
ATOM 9125 N N . GLY A 1 1140 ? 7.683 5.450 -55.247 1.00 86.44 1140 GLY A N 1
ATOM 9126 C CA . GLY A 1 1140 ? 8.394 4.499 -56.113 1.00 86.44 1140 GLY A CA 1
ATOM 9127 C C . GLY A 1 1140 ? 9.904 4.439 -55.850 1.00 86.44 1140 GLY A C 1
ATOM 9128 O O . GLY A 1 1140 ? 10.646 3.821 -56.608 1.00 86.44 1140 GLY A O 1
ATOM 9129 N N . ARG A 1 1141 ? 10.365 5.055 -54.757 1.00 91.12 1141 ARG A N 1
ATOM 9130 C CA . ARG A 1 1141 ? 11.770 5.228 -54.360 1.00 91.12 1141 ARG A CA 1
ATOM 9131 C C . ARG A 1 1141 ? 12.166 4.279 -53.224 1.00 91.12 1141 ARG A C 1
ATOM 9133 O O . ARG A 1 1141 ? 13.039 4.589 -52.423 1.00 91.12 1141 ARG A O 1
ATOM 9140 N N . GLY A 1 1142 ? 11.537 3.103 -53.137 1.00 88.00 1142 GLY A N 1
ATOM 9141 C CA . GLY A 1 1142 ? 11.742 2.146 -52.038 1.00 88.00 1142 GLY A CA 1
ATOM 9142 C C . GLY A 1 1142 ? 13.203 1.719 -51.832 1.00 88.00 1142 GLY A C 1
ATOM 9143 O O . GLY A 1 1142 ? 13.628 1.533 -50.698 1.00 88.00 1142 GLY A O 1
ATOM 9144 N N . MET A 1 1143 ? 14.007 1.658 -52.898 1.00 91.88 1143 MET A N 1
ATOM 9145 C CA . MET A 1 1143 ? 15.446 1.363 -52.798 1.00 91.88 1143 MET A CA 1
ATOM 9146 C C . MET A 1 1143 ? 16.254 2.450 -52.077 1.00 91.88 1143 MET A C 1
ATOM 9148 O O . MET A 1 1143 ? 17.357 2.182 -51.609 1.00 91.88 1143 MET A O 1
ATOM 9152 N N . GLU A 1 1144 ? 15.721 3.666 -51.939 1.00 90.94 1144 GLU A N 1
ATOM 9153 C CA . GLU A 1 1144 ? 16.375 4.725 -51.169 1.00 90.94 1144 GLU A CA 1
ATOM 9154 C C . GLU A 1 1144 ? 16.270 4.528 -49.654 1.00 90.94 1144 GLU A C 1
ATOM 9156 O O . GLU A 1 1144 ? 17.023 5.154 -48.908 1.00 90.94 1144 GLU A O 1
ATOM 9161 N N . VAL A 1 1145 ? 15.377 3.639 -49.207 1.00 91.44 1145 VAL A N 1
ATOM 9162 C CA . VAL A 1 1145 ? 15.300 3.211 -47.805 1.00 91.44 1145 VAL A CA 1
ATOM 9163 C C . VAL A 1 1145 ? 16.534 2.403 -47.422 1.00 91.44 1145 VAL A C 1
ATOM 9165 O O . VAL A 1 1145 ? 16.968 2.483 -46.278 1.00 91.44 1145 VAL A O 1
ATOM 9168 N N . VAL A 1 1146 ? 17.102 1.648 -48.368 1.00 92.19 1146 VAL A N 1
ATOM 9169 C CA . VAL A 1 1146 ? 18.307 0.845 -48.151 1.00 92.19 1146 VAL A CA 1
ATOM 9170 C C . VAL A 1 1146 ? 19.493 1.768 -47.898 1.00 92.19 1146 VAL A C 1
ATOM 9172 O O . VAL A 1 1146 ? 19.683 2.763 -48.614 1.00 92.19 1146 VAL A O 1
ATOM 9175 N N . ASP A 1 1147 ? 20.281 1.403 -46.886 1.00 89.31 1147 ASP A N 1
ATOM 9176 C CA . ASP A 1 1147 ? 21.539 2.054 -46.532 1.00 89.31 1147 ASP A CA 1
ATOM 9177 C C . ASP A 1 1147 ? 22.367 2.346 -47.792 1.00 89.31 1147 ASP A C 1
ATOM 9179 O O . ASP A 1 1147 ? 22.574 1.479 -48.651 1.00 89.31 1147 ASP A O 1
ATOM 9183 N N . ALA A 1 1148 ? 22.824 3.591 -47.913 1.00 86.25 1148 ALA A N 1
ATOM 9184 C CA . ALA A 1 1148 ? 23.538 4.059 -49.091 1.00 86.25 1148 ALA A CA 1
ATOM 9185 C C . ALA A 1 1148 ? 24.812 3.240 -49.350 1.00 86.25 1148 ALA A C 1
ATOM 9187 O O . ALA A 1 1148 ? 25.171 3.045 -50.508 1.00 86.25 1148 ALA A O 1
ATOM 9188 N N . SER A 1 1149 ? 25.448 2.714 -48.296 1.00 81.94 1149 SER A N 1
ATOM 9189 C CA . SER A 1 1149 ? 26.681 1.923 -48.389 1.00 81.94 1149 SER A CA 1
ATOM 9190 C C . SER A 1 1149 ? 26.496 0.532 -49.015 1.00 81.94 1149 SER A C 1
ATOM 9192 O O . SER A 1 1149 ? 27.471 -0.053 -49.481 1.00 81.94 1149 SER A O 1
ATOM 9194 N N . MET A 1 1150 ? 25.267 0.000 -49.068 1.00 83.81 1150 MET A N 1
ATOM 9195 C CA . MET A 1 1150 ? 24.981 -1.341 -49.609 1.00 83.81 1150 MET A CA 1
ATOM 9196 C C . MET A 1 1150 ? 23.981 -1.340 -50.765 1.00 83.81 1150 MET A C 1
ATOM 9198 O O . MET A 1 1150 ? 23.654 -2.397 -51.304 1.00 83.81 1150 MET A O 1
ATOM 9202 N N . ARG A 1 1151 ? 23.459 -0.173 -51.148 1.00 83.56 1151 ARG A N 1
ATOM 9203 C CA . ARG A 1 1151 ? 22.412 -0.051 -52.171 1.00 83.56 1151 ARG A CA 1
ATOM 9204 C C . ARG A 1 1151 ? 22.807 -0.678 -53.511 1.00 83.56 1151 ARG A C 1
ATOM 9206 O O . ARG A 1 1151 ? 21.940 -1.192 -54.208 1.00 83.56 1151 ARG A O 1
ATOM 9213 N N . GLU A 1 1152 ? 24.094 -0.641 -53.853 1.00 79.31 1152 GLU A N 1
ATOM 9214 C CA . GLU A 1 1152 ? 24.629 -1.182 -55.110 1.00 79.31 1152 GLU A CA 1
ATOM 9215 C C . GLU A 1 1152 ? 25.006 -2.670 -55.033 1.00 79.31 1152 GLU A C 1
ATOM 9217 O O . GLU A 1 1152 ? 25.056 -3.343 -56.059 1.00 79.31 1152 GLU A O 1
ATOM 9222 N N . THR A 1 1153 ? 25.260 -3.201 -53.833 1.00 80.44 1153 THR A N 1
ATOM 9223 C CA . THR A 1 1153 ? 25.703 -4.591 -53.614 1.00 80.44 1153 THR A CA 1
ATOM 9224 C C . THR A 1 1153 ? 24.577 -5.519 -53.149 1.00 80.44 1153 THR A C 1
ATOM 9226 O O . THR A 1 1153 ? 24.709 -6.740 -53.216 1.00 80.44 1153 THR A O 1
ATOM 9229 N N . CYS A 1 1154 ? 23.457 -4.954 -52.698 1.00 86.19 1154 CYS A N 1
ATOM 9230 C CA . CYS A 1 1154 ? 22.267 -5.669 -52.261 1.00 86.19 1154 CYS A CA 1
ATOM 9231 C C . CYS A 1 1154 ? 21.406 -6.151 -53.452 1.00 86.19 1154 CYS A C 1
ATOM 9233 O O . CYS A 1 1154 ? 21.080 -5.353 -54.339 1.00 86.19 1154 CYS A O 1
ATOM 9235 N N . PRO A 1 1155 ? 20.932 -7.413 -53.459 1.00 89.12 1155 PRO A N 1
ATOM 9236 C CA . PRO A 1 1155 ? 19.881 -7.849 -54.369 1.00 89.12 1155 PRO A CA 1
ATOM 9237 C C . PRO A 1 1155 ? 18.589 -7.046 -54.137 1.00 89.12 1155 PRO A C 1
ATOM 9239 O O . PRO A 1 1155 ? 17.878 -7.236 -53.152 1.00 89.12 1155 PRO A O 1
ATOM 9242 N N . ALA A 1 1156 ? 18.241 -6.168 -55.084 1.00 86.50 1156 ALA A N 1
ATOM 9243 C CA . ALA A 1 1156 ? 17.107 -5.244 -54.948 1.00 86.50 1156 ALA A CA 1
ATOM 9244 C C . ALA A 1 1156 ? 15.779 -5.942 -54.595 1.00 86.50 1156 ALA A C 1
ATOM 9246 O O . ALA A 1 1156 ? 14.978 -5.418 -53.822 1.00 86.50 1156 ALA A O 1
ATOM 9247 N N . HIS A 1 1157 ? 15.550 -7.144 -55.130 1.00 86.88 1157 HIS A N 1
ATOM 9248 C CA . HIS A 1 1157 ? 14.348 -7.924 -54.837 1.00 86.88 1157 HIS A CA 1
ATOM 9249 C C . HIS A 1 1157 ? 14.275 -8.393 -53.370 1.00 86.88 1157 HIS A C 1
ATOM 9251 O O . HIS A 1 1157 ? 13.186 -8.402 -52.797 1.00 86.88 1157 HIS A O 1
ATOM 9257 N N . GLU A 1 1158 ? 15.408 -8.723 -52.741 1.00 89.81 1158 GLU A N 1
ATOM 9258 C CA . GLU A 1 1158 ? 15.480 -9.085 -51.320 1.00 89.81 1158 GLU A CA 1
ATOM 9259 C C . GLU A 1 1158 ? 15.271 -7.860 -50.430 1.00 89.81 1158 GLU A C 1
ATOM 9261 O O . GLU A 1 1158 ? 14.468 -7.907 -49.500 1.00 89.81 1158 GLU A O 1
ATOM 9266 N N . ALA A 1 1159 ? 15.926 -6.733 -50.733 1.00 90.31 1159 ALA A N 1
ATOM 9267 C CA . ALA A 1 1159 ? 15.755 -5.503 -49.959 1.00 90.31 1159 ALA A CA 1
ATOM 9268 C C . ALA A 1 1159 ? 14.319 -4.986 -49.977 1.00 90.31 1159 ALA A C 1
ATOM 9270 O O . ALA A 1 1159 ? 13.749 -4.697 -48.922 1.00 90.31 1159 ALA A O 1
ATOM 9271 N N . LEU A 1 1160 ? 13.714 -4.896 -51.163 1.00 91.31 1160 LEU A N 1
ATOM 9272 C CA . LEU A 1 1160 ? 12.331 -4.443 -51.296 1.00 91.31 1160 LEU A CA 1
ATOM 9273 C C . LEU A 1 1160 ? 11.366 -5.383 -50.575 1.00 91.31 1160 LEU A C 1
ATOM 9275 O O . LEU A 1 1160 ? 10.402 -4.922 -49.966 1.00 91.31 1160 LEU A O 1
ATOM 9279 N N . ARG A 1 1161 ? 11.650 -6.688 -50.571 1.00 91.94 1161 ARG A N 1
ATOM 9280 C CA . ARG A 1 1161 ? 10.894 -7.668 -49.791 1.00 91.94 1161 ARG A CA 1
ATOM 9281 C C . ARG A 1 1161 ? 11.055 -7.464 -48.289 1.00 91.94 1161 ARG A C 1
ATOM 9283 O O . ARG A 1 1161 ? 10.047 -7.478 -47.589 1.00 91.94 1161 ARG A O 1
ATOM 9290 N N . CYS A 1 1162 ? 12.266 -7.250 -47.782 1.00 94.19 1162 CYS A N 1
ATOM 9291 C CA . CYS A 1 1162 ? 12.487 -6.945 -46.366 1.00 94.19 1162 CYS A CA 1
ATOM 9292 C C . CYS A 1 1162 ? 11.712 -5.691 -45.942 1.00 94.19 1162 CYS A C 1
ATOM 9294 O O . CYS A 1 1162 ? 11.064 -5.690 -44.899 1.00 94.19 1162 CYS A O 1
ATOM 9296 N N . ILE A 1 1163 ? 11.693 -4.653 -46.782 1.00 94.12 1163 ILE A N 1
ATOM 9297 C CA . ILE A 1 1163 ? 10.908 -3.434 -46.541 1.00 94.12 1163 ILE A CA 1
ATOM 9298 C C . ILE A 1 1163 ? 9.400 -3.743 -46.548 1.00 94.12 1163 ILE A C 1
ATOM 9300 O O . ILE A 1 1163 ? 8.682 -3.324 -45.640 1.00 94.12 1163 ILE A O 1
ATOM 9304 N N . HIS A 1 1164 ? 8.922 -4.533 -47.517 1.00 92.94 1164 HIS A N 1
ATOM 9305 C CA . HIS A 1 1164 ? 7.523 -4.978 -47.616 1.00 92.94 1164 HIS A CA 1
ATOM 9306 C C . HIS A 1 1164 ? 7.080 -5.739 -46.362 1.00 92.94 1164 HIS A C 1
ATOM 9308 O O . HIS A 1 1164 ? 6.032 -5.449 -45.782 1.00 92.94 1164 HIS A O 1
ATOM 9314 N N . VAL A 1 1165 ? 7.885 -6.706 -45.922 1.00 94.75 1165 VAL A N 1
ATOM 9315 C CA . VAL A 1 1165 ? 7.646 -7.484 -44.700 1.00 94.75 1165 VAL A CA 1
ATOM 9316 C C . VAL A 1 1165 ? 7.709 -6.582 -43.468 1.00 94.75 1165 VAL A C 1
ATOM 9318 O O . VAL A 1 1165 ? 6.847 -6.693 -42.598 1.00 94.75 1165 VAL A O 1
ATOM 9321 N N . GLY A 1 1166 ? 8.651 -5.637 -43.423 1.00 95.12 1166 GLY A N 1
ATOM 9322 C CA . GLY A 1 1166 ? 8.725 -4.597 -42.399 1.00 95.12 1166 GLY A CA 1
ATOM 9323 C C . GLY A 1 1166 ? 7.402 -3.852 -42.264 1.00 95.12 1166 GLY A C 1
ATOM 9324 O O . GLY A 1 1166 ? 6.839 -3.812 -41.170 1.00 95.12 1166 GLY A O 1
ATOM 9325 N N . PHE A 1 1167 ? 6.835 -3.372 -43.376 1.00 94.44 1167 PHE A N 1
ATOM 9326 C CA . PHE A 1 1167 ? 5.528 -2.712 -43.382 1.00 94.44 1167 PHE A CA 1
ATOM 9327 C C . PHE A 1 1167 ? 4.388 -3.619 -42.923 1.00 94.44 1167 PHE A C 1
ATOM 9329 O O . PHE A 1 1167 ? 3.545 -3.161 -42.153 1.00 94.44 1167 PHE A O 1
ATOM 9336 N N . LEU A 1 1168 ? 4.359 -4.895 -43.324 1.00 94.25 1168 LEU A N 1
ATOM 9337 C CA . LEU A 1 1168 ? 3.373 -5.863 -42.819 1.00 94.25 1168 LEU A CA 1
ATOM 9338 C C . LEU A 1 1168 ? 3.484 -6.067 -41.297 1.00 94.25 1168 LEU A C 1
ATOM 9340 O O . LEU A 1 1168 ? 2.474 -6.239 -40.617 1.00 94.25 1168 LEU A O 1
ATOM 9344 N N . CYS A 1 1169 ? 4.693 -6.018 -40.744 1.00 96.00 1169 CYS A N 1
ATOM 9345 C CA . CYS A 1 1169 ? 4.934 -6.161 -39.312 1.00 96.00 1169 CYS A CA 1
ATOM 9346 C C . CYS A 1 1169 ? 4.555 -4.904 -38.512 1.00 96.00 1169 CYS A C 1
ATOM 9348 O O . CYS A 1 1169 ? 4.006 -5.026 -37.419 1.00 96.00 1169 CYS A O 1
ATOM 9350 N N . VAL A 1 1170 ? 4.761 -3.699 -39.056 1.00 94.12 1170 VAL A N 1
ATOM 9351 C CA . VAL A 1 1170 ? 4.439 -2.427 -38.373 1.00 94.12 1170 VAL A CA 1
ATOM 9352 C C . VAL A 1 1170 ? 3.015 -1.914 -38.637 1.00 94.12 1170 VAL A C 1
ATOM 9354 O O . VAL A 1 1170 ? 2.731 -0.721 -38.511 1.00 94.12 1170 VAL A O 1
ATOM 9357 N N . GLN A 1 1171 ? 2.085 -2.802 -38.999 1.00 92.81 1171 GLN A N 1
ATOM 9358 C CA . GLN A 1 1171 ? 0.678 -2.438 -39.191 1.00 92.81 1171 GLN A CA 1
ATOM 9359 C C . GLN A 1 1171 ? 0.034 -1.965 -37.885 1.00 92.81 1171 GLN A C 1
ATOM 9361 O O . GLN A 1 1171 ? 0.331 -2.464 -36.797 1.00 92.81 1171 GLN A O 1
ATOM 9366 N N . GLU A 1 1172 ? -0.904 -1.024 -37.981 1.00 86.31 1172 GLU A N 1
ATOM 9367 C CA . GLU A 1 1172 ? -1.549 -0.471 -36.791 1.00 86.31 1172 GLU A CA 1
ATOM 9368 C C . GLU A 1 1172 ? -2.404 -1.499 -36.038 1.00 86.31 1172 GLU A C 1
ATOM 9370 O O . GLU A 1 1172 ? -2.395 -1.521 -34.810 1.00 86.31 1172 GLU A O 1
ATOM 9375 N N . SER A 1 1173 ? -3.123 -2.367 -36.755 1.00 87.69 1173 SER A N 1
ATOM 9376 C CA . SER A 1 1173 ? -3.915 -3.425 -36.128 1.00 87.69 1173 SER A CA 1
ATOM 9377 C C . SER A 1 1173 ? -3.096 -4.707 -35.939 1.00 87.69 1173 SER A C 1
ATOM 9379 O O . SER A 1 1173 ? -2.501 -5.182 -36.908 1.00 87.69 1173 SER A O 1
ATOM 9381 N N . PRO A 1 1174 ? -3.135 -5.346 -34.754 1.00 89.31 1174 PRO A N 1
ATOM 9382 C CA . PRO A 1 1174 ? -2.501 -6.647 -34.523 1.00 89.31 1174 PRO A CA 1
ATOM 9383 C C . PRO A 1 1174 ? -2.981 -7.751 -35.467 1.00 89.31 1174 PRO A C 1
ATOM 9385 O O . PRO A 1 1174 ? -2.206 -8.645 -35.810 1.00 89.31 1174 PRO A O 1
ATOM 9388 N N . SER A 1 1175 ? -4.248 -7.718 -35.894 1.00 88.81 1175 SER A N 1
ATOM 9389 C CA . SER A 1 1175 ? -4.815 -8.728 -36.796 1.00 88.81 1175 SER A CA 1
ATOM 9390 C C . SER A 1 1175 ? -4.281 -8.608 -38.222 1.00 88.81 1175 SER A C 1
ATOM 9392 O O . SER A 1 1175 ? -4.227 -9.610 -38.925 1.00 88.81 1175 SER A O 1
ATOM 9394 N N . ASP A 1 1176 ? -3.863 -7.405 -38.625 1.00 90.12 1176 ASP A N 1
ATOM 9395 C CA . ASP A 1 1176 ? -3.270 -7.139 -39.940 1.00 90.12 1176 ASP A CA 1
ATOM 9396 C C . ASP A 1 1176 ? -1.780 -7.543 -39.989 1.00 90.12 1176 ASP A C 1
ATOM 9398 O O . ASP A 1 1176 ? -1.208 -7.662 -41.071 1.00 90.12 1176 ASP A O 1
ATOM 9402 N N . ARG A 1 1177 ? -1.145 -7.778 -38.831 1.00 94.19 1177 ARG A N 1
ATOM 9403 C CA . ARG A 1 1177 ? 0.252 -8.229 -38.754 1.00 94.19 1177 ARG A CA 1
ATOM 9404 C C . ARG A 1 1177 ? 0.365 -9.731 -39.017 1.00 94.19 1177 ARG A C 1
ATOM 9406 O O . ARG A 1 1177 ? -0.472 -10.496 -38.525 1.00 94.19 1177 ARG A O 1
ATOM 9413 N N . PRO A 1 1178 ? 1.415 -10.200 -39.704 1.00 94.69 1178 PRO A N 1
ATOM 9414 C CA . PRO A 1 1178 ? 1.681 -11.625 -39.853 1.00 94.69 1178 PRO A CA 1
ATOM 9415 C C . PRO A 1 1178 ? 2.050 -12.271 -38.505 1.00 94.69 1178 PRO A C 1
ATOM 9417 O O . PRO A 1 1178 ? 2.356 -11.596 -37.525 1.00 94.69 1178 PRO A O 1
ATOM 9420 N N . THR A 1 1179 ? 2.017 -13.600 -38.439 1.00 94.25 1179 THR A N 1
ATOM 9421 C CA . THR A 1 1179 ? 2.728 -14.344 -37.386 1.00 94.25 1179 THR A CA 1
ATOM 9422 C C . THR A 1 1179 ? 4.197 -14.486 -37.779 1.00 94.25 1179 THR A C 1
ATOM 9424 O O . THR A 1 1179 ? 4.510 -14.472 -38.971 1.00 94.25 1179 THR A O 1
ATOM 9427 N N . MET A 1 1180 ? 5.107 -14.709 -36.825 1.00 95.81 1180 MET A N 1
ATOM 9428 C CA . MET A 1 1180 ? 6.530 -14.890 -37.158 1.00 95.81 1180 MET A CA 1
ATOM 9429 C C . MET A 1 1180 ? 6.783 -16.066 -38.117 1.00 95.81 1180 MET A C 1
ATOM 9431 O O . MET A 1 1180 ? 7.677 -16.000 -38.951 1.00 95.81 1180 MET A O 1
ATOM 9435 N N . SER A 1 1181 ? 5.938 -17.105 -38.101 1.00 92.88 1181 SER A N 1
ATOM 9436 C CA . SER A 1 1181 ? 6.036 -18.199 -39.078 1.00 92.88 1181 SER A CA 1
ATOM 9437 C C . SER A 1 1181 ? 5.709 -17.753 -40.501 1.00 92.88 1181 SER A C 1
ATOM 9439 O O . SER A 1 1181 ? 6.265 -18.286 -41.454 1.00 92.88 1181 SER A O 1
ATOM 9441 N N . LEU A 1 1182 ? 4.781 -16.803 -40.657 1.00 92.38 1182 LEU A N 1
ATOM 9442 C CA . LEU A 1 1182 ? 4.465 -16.234 -41.962 1.00 92.38 1182 LEU A CA 1
ATOM 9443 C C . LEU A 1 1182 ? 5.544 -15.233 -42.394 1.00 92.38 1182 LEU A C 1
ATOM 9445 O O . LEU A 1 1182 ? 5.884 -15.211 -43.568 1.00 92.38 1182 LEU A O 1
ATOM 9449 N N . VAL A 1 1183 ? 6.112 -14.463 -41.458 1.00 95.44 1183 VAL A N 1
ATOM 9450 C CA . VAL A 1 1183 ? 7.257 -13.569 -41.711 1.00 95.44 1183 VAL A CA 1
ATOM 9451 C C . VAL A 1 1183 ? 8.424 -14.338 -42.326 1.00 95.44 1183 VAL A C 1
ATOM 9453 O O . VAL A 1 1183 ? 8.873 -13.965 -43.402 1.00 95.44 1183 VAL A O 1
ATOM 9456 N N . ILE A 1 1184 ? 8.851 -15.443 -41.705 1.00 93.25 1184 ILE A N 1
ATOM 9457 C CA . ILE A 1 1184 ? 9.957 -16.270 -42.216 1.00 93.25 1184 ILE A CA 1
ATOM 9458 C C . ILE A 1 1184 ? 9.639 -16.805 -43.616 1.00 93.25 1184 ILE A C 1
ATOM 9460 O O . ILE A 1 1184 ? 10.407 -16.580 -44.545 1.00 93.25 1184 ILE A O 1
ATOM 9464 N N . ARG A 1 1185 ? 8.446 -17.386 -43.813 1.00 90.56 1185 ARG A N 1
ATOM 9465 C CA . ARG A 1 1185 ? 8.020 -17.866 -45.139 1.00 90.56 1185 ARG A CA 1
ATOM 9466 C C . ARG A 1 1185 ? 8.018 -16.771 -46.205 1.00 90.56 1185 ARG A C 1
ATOM 9468 O O . ARG A 1 1185 ? 8.274 -17.071 -47.362 1.00 90.56 1185 ARG A O 1
ATOM 9475 N N . MET A 1 1186 ? 7.673 -15.532 -45.849 1.00 93.00 1186 MET A N 1
ATOM 9476 C CA . MET A 1 1186 ? 7.687 -14.405 -46.786 1.00 93.00 1186 MET A CA 1
ATOM 9477 C C . MET A 1 1186 ? 9.107 -13.945 -47.114 1.00 93.00 1186 MET A C 1
ATOM 9479 O O . MET A 1 1186 ? 9.333 -13.534 -48.246 1.00 93.00 1186 MET A O 1
ATOM 9483 N N . LEU A 1 1187 ? 10.038 -14.012 -46.158 1.00 90.31 1187 LEU A N 1
ATOM 9484 C CA . LEU A 1 1187 ? 11.450 -13.683 -46.371 1.00 90.31 1187 LEU A CA 1
ATOM 9485 C C . LEU A 1 1187 ? 12.143 -14.732 -47.262 1.00 90.31 1187 LEU A C 1
ATOM 9487 O O . LEU A 1 1187 ? 12.860 -14.349 -48.184 1.00 90.31 1187 LEU A O 1
ATOM 9491 N N . GLU A 1 1188 ? 11.846 -16.018 -47.048 1.00 86.25 1188 GLU A N 1
ATOM 9492 C CA . GLU A 1 1188 ? 12.416 -17.171 -47.772 1.00 86.25 1188 GLU A CA 1
ATOM 9493 C C . GLU A 1 1188 ? 11.775 -17.445 -49.149 1.00 86.25 1188 GLU A C 1
ATOM 9495 O O . GLU A 1 1188 ? 12.294 -18.242 -49.925 1.00 86.25 1188 GLU A O 1
ATOM 9500 N N . ALA A 1 1189 ? 10.628 -16.836 -49.468 1.00 80.56 1189 ALA A N 1
ATOM 9501 C CA . ALA A 1 1189 ? 9.887 -17.137 -50.695 1.00 80.56 1189 ALA A CA 1
ATOM 9502 C C . ALA A 1 1189 ? 10.649 -16.750 -51.979 1.00 80.56 1189 ALA A C 1
ATOM 9504 O O . ALA A 1 1189 ? 11.357 -15.749 -52.021 1.00 80.56 1189 ALA A O 1
ATOM 9505 N N . ASP A 1 1190 ? 10.430 -17.451 -53.092 1.00 71.75 1190 ASP A N 1
ATOM 9506 C CA . ASP A 1 1190 ? 11.029 -17.064 -54.378 1.00 71.75 1190 ASP A CA 1
ATOM 9507 C C . ASP A 1 1190 ? 10.489 -15.718 -54.886 1.00 71.75 1190 ASP A C 1
ATOM 9509 O O . ASP A 1 1190 ? 9.365 -15.319 -54.566 1.00 71.75 1190 ASP A O 1
ATOM 9513 N N . ALA A 1 1191 ? 11.269 -15.011 -55.714 1.00 64.81 1191 ALA A N 1
ATOM 9514 C CA . ALA A 1 1191 ? 10.915 -13.703 -56.292 1.00 64.81 1191 ALA A CA 1
ATOM 9515 C C . ALA A 1 1191 ? 9.554 -13.675 -57.025 1.00 64.81 1191 ALA A C 1
ATOM 9517 O O . ALA A 1 1191 ? 8.940 -12.616 -57.131 1.00 64.81 1191 ALA A O 1
ATOM 9518 N N . ALA A 1 1192 ? 9.061 -14.829 -57.487 1.00 60.31 1192 ALA A N 1
ATOM 9519 C CA . ALA A 1 1192 ? 7.771 -14.979 -58.164 1.00 60.31 1192 ALA A CA 1
ATOM 9520 C C . ALA A 1 1192 ? 6.553 -15.064 -57.214 1.00 60.31 1192 ALA A C 1
ATOM 9522 O O . ALA A 1 1192 ? 5.412 -15.054 -57.676 1.00 60.31 1192 ALA A O 1
ATOM 9523 N N . THR A 1 1193 ? 6.764 -15.161 -55.898 1.00 71.88 1193 THR A N 1
ATOM 9524 C CA . THR A 1 1193 ? 5.682 -15.335 -54.917 1.00 71.88 1193 THR A CA 1
ATOM 9525 C C . THR A 1 1193 ? 5.017 -13.996 -54.599 1.00 71.88 1193 THR A C 1
ATOM 9527 O O . THR A 1 1193 ? 5.656 -13.084 -54.074 1.00 71.88 1193 THR A O 1
ATOM 9530 N N . SER A 1 1194 ? 3.715 -13.872 -54.869 1.00 72.75 1194 SER A N 1
ATOM 9531 C CA . SER A 1 1194 ? 2.950 -12.664 -54.536 1.00 72.75 1194 SER A CA 1
ATOM 9532 C C . SER A 1 1194 ? 2.786 -12.513 -53.020 1.00 72.75 1194 SER A C 1
ATOM 9534 O O . SER A 1 1194 ? 2.176 -13.369 -52.374 1.00 72.75 1194 SER A O 1
ATOM 9536 N N . LEU A 1 1195 ? 3.292 -11.414 -52.457 1.00 81.94 1195 LEU A N 1
ATOM 9537 C CA . LEU A 1 1195 ? 3.142 -11.091 -51.037 1.00 81.94 1195 LEU A CA 1
ATOM 9538 C C . LEU A 1 1195 ? 1.775 -10.448 -50.741 1.00 81.94 1195 LEU A C 1
ATOM 9540 O O . LEU A 1 1195 ? 1.209 -9.778 -51.610 1.00 81.94 1195 LEU A O 1
ATOM 9544 N N . PRO A 1 1196 ? 1.246 -10.594 -49.510 1.00 83.06 1196 PRO A N 1
ATOM 9545 C CA . PRO A 1 1196 ? 0.033 -9.900 -49.089 1.00 83.06 1196 PRO A CA 1
ATOM 9546 C C . PRO A 1 1196 ? 0.185 -8.381 -49.210 1.00 83.06 1196 PRO A C 1
ATOM 9548 O O . PRO A 1 1196 ? 1.239 -7.829 -48.889 1.00 83.06 1196 PRO A O 1
ATOM 9551 N N . ALA A 1 1197 ? -0.880 -7.692 -49.619 1.00 77.56 1197 ALA A N 1
ATOM 9552 C CA . ALA A 1 1197 ? -0.896 -6.234 -49.615 1.00 77.56 1197 ALA A CA 1
ATOM 9553 C C . ALA A 1 1197 ? -0.848 -5.704 -48.170 1.00 77.56 1197 ALA A C 1
ATOM 9555 O O . ALA A 1 1197 ? -1.652 -6.110 -47.330 1.00 77.56 1197 ALA A O 1
ATOM 9556 N N . PHE A 1 1198 ? 0.077 -4.786 -47.883 1.00 77.56 1198 PHE A N 1
ATOM 9557 C CA . PHE A 1 1198 ? 0.099 -4.031 -46.627 1.00 77.56 1198 PHE A CA 1
ATOM 9558 C C . PHE A 1 1198 ? -0.761 -2.765 -46.738 1.00 77.56 1198 PHE A C 1
ATOM 9560 O O . PHE A 1 1198 ? -0.973 -2.231 -47.830 1.00 77.56 1198 PHE A O 1
ATOM 9567 N N . LYS A 1 1199 ? -1.236 -2.256 -45.598 1.00 81.50 1199 LYS A N 1
ATOM 9568 C CA . LYS A 1 1199 ? -1.807 -0.904 -45.496 1.00 81.50 1199 LYS A CA 1
ATOM 9569 C C . LYS A 1 1199 ? -0.710 0.061 -45.044 1.00 81.50 1199 LYS A C 1
ATOM 9571 O O . LYS A 1 1199 ? 0.435 -0.340 -44.833 1.00 81.50 1199 LYS A O 1
ATOM 9576 N N . GLU A 1 1200 ? -1.061 1.329 -44.894 1.00 78.69 1200 GLU A N 1
ATOM 9577 C CA . GLU A 1 1200 ? -0.155 2.321 -44.323 1.00 78.69 1200 GLU A CA 1
ATOM 9578 C C . GLU A 1 1200 ? 0.348 1.890 -42.923 1.00 78.69 1200 GLU A C 1
ATOM 9580 O O . GLU A 1 1200 ? -0.467 1.502 -42.077 1.00 78.69 1200 GLU A O 1
ATOM 9585 N N . PRO A 1 1201 ? 1.674 1.914 -42.677 1.00 78.31 1201 PRO A N 1
ATOM 9586 C CA . PRO A 1 1201 ? 2.276 1.619 -41.381 1.00 78.31 1201 PRO A CA 1
ATOM 9587 C C . PRO A 1 1201 ? 1.719 2.485 -40.254 1.00 78.31 1201 PRO A C 1
ATOM 9589 O O . PRO A 1 1201 ? 1.372 3.653 -40.461 1.00 78.31 1201 PRO A O 1
ATOM 9592 N N . ALA A 1 1202 ? 1.702 1.945 -39.035 1.00 65.44 1202 ALA A N 1
ATOM 9593 C CA . ALA A 1 1202 ? 1.362 2.722 -37.850 1.00 65.44 1202 ALA A CA 1
ATOM 9594 C C . ALA A 1 1202 ? 2.294 3.942 -37.714 1.00 65.44 1202 ALA A C 1
ATOM 9596 O O . ALA A 1 1202 ? 3.493 3.834 -37.954 1.00 65.44 1202 ALA A O 1
ATOM 9597 N N . PHE A 1 1203 ? 1.745 5.087 -37.294 1.00 63.41 1203 PHE A N 1
ATOM 9598 C CA . PHE A 1 1203 ? 2.479 6.349 -37.089 1.00 63.41 1203 PHE A CA 1
ATOM 9599 C C . PHE A 1 1203 ? 3.060 7.015 -38.356 1.00 63.41 1203 PHE A C 1
ATOM 9601 O O . PHE A 1 1203 ? 3.893 7.916 -38.245 1.00 63.41 1203 PHE A O 1
ATOM 9608 N N . SER A 1 1204 ? 2.599 6.633 -39.551 1.00 54.31 1204 SER A N 1
ATOM 9609 C CA . SER A 1 1204 ? 2.790 7.434 -40.768 1.00 54.31 1204 SER A CA 1
ATOM 9610 C C . SER A 1 1204 ? 1.953 8.716 -40.647 1.00 54.31 1204 SER A C 1
ATOM 9612 O O . SER A 1 1204 ? 0.778 8.663 -40.274 1.00 54.31 1204 SER A O 1
ATOM 9614 N N . ALA A 1 1205 ? 2.562 9.884 -40.861 1.00 44.12 1205 ALA A N 1
ATOM 9615 C CA . ALA A 1 1205 ? 1.875 11.165 -40.721 1.00 44.12 1205 ALA A CA 1
ATOM 9616 C C . ALA A 1 1205 ? 0.650 11.220 -41.650 1.00 44.12 1205 ALA A C 1
ATOM 9618 O O . ALA A 1 1205 ? 0.786 11.024 -42.854 1.00 44.12 1205 ALA A O 1
ATOM 9619 N N . HIS A 1 1206 ? -0.531 11.532 -41.107 1.00 35.44 1206 HIS A N 1
ATOM 9620 C CA . HIS A 1 1206 ? -1.688 11.912 -41.917 1.00 35.44 1206 HIS A CA 1
ATOM 9621 C C . HIS A 1 1206 ? -1.396 13.259 -42.598 1.00 35.44 1206 HIS A C 1
ATOM 9623 O O . HIS A 1 1206 ? -1.772 14.316 -42.094 1.00 35.44 1206 HIS A O 1
ATOM 9629 N N . SER A 1 1207 ? -0.727 13.240 -43.749 1.00 30.70 1207 SER A N 1
ATOM 9630 C CA . SER A 1 1207 ? -0.848 14.316 -44.725 1.00 30.70 1207 SER A CA 1
ATOM 9631 C C . SER A 1 1207 ? -2.102 14.040 -45.553 1.00 30.70 1207 SER A C 1
ATOM 9633 O O . SER A 1 1207 ? -2.136 13.175 -46.426 1.00 30.70 1207 SER A O 1
ATOM 9635 N N . ASN A 1 1208 ? -3.181 14.762 -45.249 1.00 31.38 1208 ASN A N 1
ATOM 9636 C CA . ASN A 1 1208 ? -4.380 14.762 -46.078 1.00 31.38 1208 ASN A CA 1
ATOM 9637 C C . ASN A 1 1208 ? -4.018 15.202 -47.506 1.00 31.38 1208 ASN A C 1
ATOM 9639 O O . ASN A 1 1208 ? -3.865 16.386 -47.788 1.00 31.38 1208 ASN A O 1
ATOM 9643 N N . SER A 1 1209 ? -3.927 14.236 -48.416 1.00 33.28 1209 SER A N 1
ATOM 9644 C CA . SER A 1 1209 ? -4.055 14.443 -49.858 1.00 33.28 1209 SER A CA 1
ATOM 9645 C C . SER A 1 1209 ? -5.047 13.420 -50.411 1.00 33.28 1209 SER A C 1
ATOM 9647 O O . SER A 1 1209 ? -4.710 12.467 -51.106 1.00 33.28 1209 SER A O 1
ATOM 9649 N N . SER A 1 1210 ? -6.321 13.584 -50.059 1.00 31.98 1210 SER A N 1
ATOM 9650 C CA . SER A 1 1210 ? -7.397 12.859 -50.732 1.00 31.98 1210 SER A CA 1
ATOM 9651 C C . SER A 1 1210 ? -7.619 13.465 -52.119 1.00 31.98 1210 SER A C 1
ATOM 9653 O O . SER A 1 1210 ? -8.117 14.584 -52.254 1.00 31.98 1210 SER A O 1
ATOM 9655 N N . ALA A 1 1211 ? -7.205 12.704 -53.132 1.00 32.28 1211 ALA A N 1
ATOM 9656 C CA . ALA A 1 1211 ? -7.409 12.955 -54.549 1.00 32.28 1211 ALA A CA 1
ATOM 9657 C C . ALA A 1 1211 ? -8.900 13.056 -54.925 1.00 32.28 1211 ALA A C 1
ATOM 9659 O O . ALA A 1 1211 ? -9.753 12.340 -54.401 1.00 32.28 12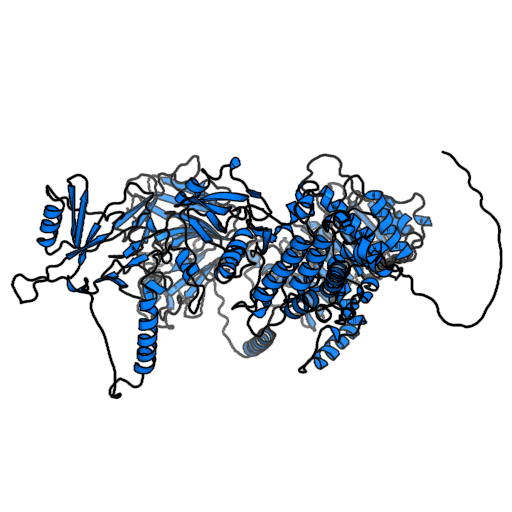11 ALA A O 1
ATOM 9660 N N . LEU A 1 1212 ? -9.172 13.961 -55.866 1.00 34.00 1212 LEU A N 1
ATOM 9661 C CA . LEU A 1 1212 ? -10.464 14.262 -56.480 1.00 34.00 1212 LEU A CA 1
ATOM 9662 C C . LEU A 1 1212 ? -11.048 13.101 -57.308 1.00 34.00 1212 LEU A C 1
ATOM 9664 O O . LEU A 1 1212 ? -10.346 12.509 -58.126 1.00 34.00 1212 LEU A O 1
ATOM 9668 N N . GLY A 1 1213 ? -12.382 12.977 -57.260 1.00 27.23 1213 GLY A N 1
ATOM 9669 C CA . GLY A 1 1213 ? -13.235 12.821 -58.454 1.00 27.23 1213 GLY A CA 1
ATOM 9670 C C . GLY A 1 1213 ? -14.550 12.038 -58.235 1.00 27.23 1213 GLY A C 1
ATOM 9671 O O . GLY A 1 1213 ? -14.556 11.159 -57.377 1.00 27.23 1213 GLY A O 1
ATOM 9672 N N . PRO A 1 1214 ? -15.640 12.255 -59.023 1.00 39.56 1214 PRO A N 1
ATOM 9673 C CA . PRO A 1 1214 ? -15.899 13.309 -60.020 1.00 39.56 1214 PRO A CA 1
ATOM 9674 C C . PRO A 1 1214 ? -17.244 14.092 -59.873 1.00 39.56 1214 PRO A C 1
ATOM 9676 O O . PRO A 1 1214 ? -18.257 13.572 -59.420 1.00 39.56 1214 PRO A O 1
ATOM 9679 N N . SER A 1 1215 ? -17.216 15.339 -60.382 1.00 28.20 1215 SER A N 1
ATOM 9680 C CA . SER A 1 1215 ? -18.282 16.177 -60.995 1.00 28.20 1215 SER A CA 1
ATOM 9681 C C . SER A 1 1215 ? -19.587 16.540 -60.242 1.00 28.20 1215 SER A C 1
ATOM 9683 O O . SER A 1 1215 ? -20.423 15.676 -60.012 1.00 28.20 1215 SER A O 1
ATOM 9685 N N . ILE A 1 1216 ? -19.859 17.852 -60.062 1.00 25.44 1216 ILE A N 1
ATOM 9686 C CA . ILE A 1 1216 ? -20.820 18.662 -60.869 1.00 25.44 1216 ILE A CA 1
ATOM 9687 C C . ILE A 1 1216 ? -20.887 20.150 -60.403 1.00 25.44 1216 ILE A C 1
ATOM 9689 O O . ILE A 1 1216 ? -21.091 20.455 -59.236 1.00 25.44 1216 ILE A O 1
ATOM 9693 N N . SER A 1 1217 ? -20.737 21.041 -61.399 1.00 24.52 1217 SER A N 1
ATOM 9694 C CA . SER A 1 1217 ? -21.209 22.435 -61.599 1.00 24.52 1217 SER A CA 1
ATOM 9695 C C . SER A 1 1217 ? -20.871 23.606 -60.641 1.00 24.52 1217 SER A C 1
ATOM 9697 O O . SER A 1 1217 ? -21.531 23.830 -59.634 1.00 24.52 1217 SER A O 1
ATOM 9699 N N . THR A 1 1218 ? -19.959 24.465 -61.129 1.00 26.59 1218 THR A N 1
ATOM 9700 C CA . THR A 1 1218 ? -20.067 25.939 -61.324 1.00 26.59 1218 THR A CA 1
ATOM 9701 C C . THR A 1 1218 ? -20.742 26.832 -60.267 1.00 26.59 1218 THR A C 1
ATOM 9703 O O . THR A 1 1218 ? -21.958 26.770 -60.106 1.00 26.59 1218 THR A O 1
ATOM 9706 N N . ARG A 1 1219 ? -20.019 27.871 -59.804 1.00 25.14 1219 ARG A N 1
ATOM 9707 C CA . ARG A 1 1219 ? -20.136 29.281 -60.275 1.00 25.14 1219 ARG A CA 1
ATOM 9708 C C . ARG A 1 1219 ? -19.174 30.225 -59.519 1.00 25.14 1219 ARG A C 1
ATOM 9710 O O . ARG A 1 1219 ? -19.250 30.272 -58.304 1.00 25.14 1219 ARG A O 1
ATOM 9717 N N . LEU A 1 1220 ? -18.374 30.977 -60.302 1.00 26.53 1220 LEU A N 1
ATOM 9718 C CA . LEU A 1 1220 ? -17.986 32.414 -60.210 1.00 26.53 1220 LEU A CA 1
ATOM 9719 C C . LEU A 1 1220 ? -17.460 32.959 -58.852 1.00 26.53 1220 LEU A C 1
ATOM 9721 O O . LEU A 1 1220 ? -18.018 32.672 -57.812 1.00 26.53 1220 LEU A O 1
ATOM 9725 N N . SER A 1 1221 ? -16.441 33.819 -58.755 1.00 26.38 1221 SER A N 1
ATOM 9726 C CA . SER A 1 1221 ? -15.959 34.866 -59.666 1.00 26.38 1221 SER A CA 1
ATOM 9727 C C . SER A 1 1221 ? -14.514 35.283 -59.344 1.00 26.38 1221 SER A C 1
ATOM 9729 O O . SER A 1 1221 ? -14.103 35.290 -58.186 1.00 26.38 1221 SER A O 1
ATOM 9731 N N . ASN A 1 1222 ? -13.799 35.710 -60.387 1.00 30.08 1222 ASN A N 1
ATOM 9732 C CA . ASN A 1 1222 ? -12.498 36.378 -60.352 1.00 30.08 1222 ASN A CA 1
ATOM 9733 C C . ASN A 1 1222 ? -12.490 37.626 -59.461 1.00 30.08 1222 ASN A C 1
ATOM 9735 O O . ASN A 1 1222 ? -13.395 38.445 -59.578 1.00 30.08 1222 ASN A O 1
ATOM 9739 N N . ASN A 1 1223 ? -11.403 37.820 -58.712 1.00 30.31 1223 ASN A N 1
ATOM 9740 C CA . ASN A 1 1223 ? -10.741 39.117 -58.571 1.00 30.31 1223 ASN A CA 1
ATOM 9741 C C . ASN A 1 1223 ? -9.257 38.888 -58.255 1.00 30.31 1223 ASN A C 1
ATOM 9743 O O . ASN A 1 1223 ? -8.906 38.278 -57.250 1.00 30.31 1223 ASN A O 1
ATOM 9747 N N . ALA A 1 1224 ? -8.404 39.364 -59.159 1.00 28.39 1224 ALA A N 1
ATOM 9748 C CA . ALA A 1 1224 ? -6.963 39.454 -58.988 1.00 28.39 1224 ALA A CA 1
ATOM 974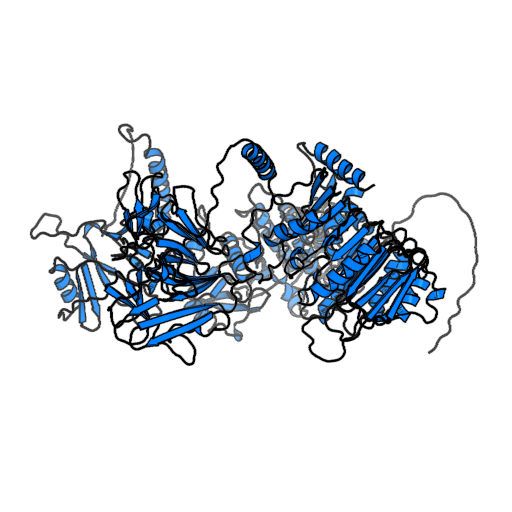9 C C . ALA A 1 1224 ? -6.597 40.881 -58.576 1.00 28.39 1224 ALA A C 1
ATOM 9751 O O . ALA A 1 1224 ? -7.172 41.812 -59.130 1.00 28.39 1224 ALA A O 1
ATOM 9752 N N . LEU A 1 1225 ? -5.648 41.016 -57.648 1.00 25.28 1225 LEU A N 1
ATOM 9753 C CA . LEU A 1 1225 ? -4.654 42.091 -57.439 1.00 25.28 1225 LEU A CA 1
ATOM 9754 C C . LEU A 1 1225 ? -4.135 41.926 -55.991 1.00 25.28 1225 LEU A C 1
ATOM 9756 O O . LEU A 1 1225 ? -4.932 41.614 -55.116 1.00 25.28 1225 LEU A O 1
ATOM 9760 N N . THR A 1 1226 ? -2.901 42.169 -55.560 1.00 25.84 1226 THR A N 1
ATOM 9761 C CA . THR A 1 1226 ? -1.525 42.165 -56.081 1.00 25.84 1226 THR A CA 1
ATOM 9762 C C . THR A 1 1226 ? -0.657 42.300 -54.822 1.00 25.84 1226 THR A C 1
ATOM 9764 O O . THR A 1 1226 ? -1.073 42.902 -53.835 1.00 25.84 1226 THR A O 1
ATOM 9767 N N . ILE A 1 1227 ? 0.533 41.710 -54.856 1.00 28.83 1227 ILE A N 1
ATOM 9768 C CA . ILE A 1 1227 ? 1.530 41.676 -53.782 1.00 28.83 1227 ILE A CA 1
ATOM 9769 C C . ILE A 1 1227 ? 2.057 43.083 -53.456 1.00 28.83 1227 ILE A C 1
ATOM 9771 O O . ILE A 1 1227 ? 2.453 43.816 -54.361 1.00 28.83 1227 ILE A O 1
ATOM 9775 N N . THR A 1 1228 ? 2.186 43.400 -52.167 1.00 28.20 1228 THR A N 1
ATOM 9776 C CA . THR A 1 1228 ? 3.115 44.424 -51.663 1.00 28.20 1228 THR A CA 1
ATOM 9777 C C . THR A 1 1228 ? 3.839 43.914 -50.420 1.00 28.20 1228 THR A C 1
ATOM 9779 O O . THR A 1 1228 ? 3.255 43.742 -49.355 1.00 28.20 1228 THR A O 1
ATOM 9782 N N . THR A 1 1229 ? 5.144 43.693 -50.557 1.00 31.88 1229 THR A N 1
ATOM 9783 C CA . THR A 1 1229 ? 6.107 43.664 -49.449 1.00 31.88 1229 THR A CA 1
ATOM 9784 C C . THR A 1 1229 ? 6.564 45.084 -49.122 1.00 31.88 1229 THR A C 1
ATOM 9786 O O . THR A 1 1229 ? 6.809 45.864 -50.046 1.00 31.88 1229 THR A O 1
ATOM 9789 N N . PRO A 1 1230 ? 6.814 45.384 -47.840 1.00 29.23 1230 PRO A N 1
ATOM 9790 C CA . PRO A 1 1230 ? 7.988 46.176 -47.488 1.00 29.23 1230 PRO A CA 1
ATOM 9791 C C . PRO A 1 1230 ? 8.832 45.511 -46.392 1.00 29.23 1230 PRO A C 1
ATOM 9793 O O . PRO A 1 1230 ? 8.332 44.941 -45.427 1.00 29.23 1230 PRO A O 1
ATOM 9796 N N . VAL A 1 1231 ? 10.143 45.620 -46.583 1.00 33.34 1231 VAL A N 1
ATOM 9797 C CA . VAL A 1 1231 ? 11.225 45.199 -45.690 1.00 33.34 1231 VAL A CA 1
ATOM 9798 C C . VAL A 1 1231 ? 11.434 46.235 -44.577 1.00 33.34 1231 VAL A C 1
ATOM 9800 O O . VAL A 1 1231 ? 11.422 47.431 -44.860 1.00 33.34 1231 VAL A O 1
ATOM 9803 N N . GLY A 1 1232 ? 11.759 45.766 -43.366 1.00 30.77 1232 GLY A N 1
ATOM 9804 C CA . GLY A 1 1232 ? 12.744 46.414 -42.488 1.00 30.77 1232 GLY A CA 1
ATOM 9805 C C . GLY A 1 1232 ? 12.235 47.136 -41.235 1.00 30.77 1232 GLY A C 1
ATOM 9806 O O . GLY A 1 1232 ? 11.963 48.334 -41.280 1.00 30.77 1232 GLY A O 1
ATOM 9807 N N . ARG A 1 1233 ? 12.285 46.448 -40.089 1.00 28.19 1233 ARG A N 1
ATOM 9808 C CA . ARG A 1 1233 ? 13.221 46.734 -38.986 1.00 28.19 1233 ARG A CA 1
ATOM 9809 C C . ARG A 1 1233 ? 13.307 45.552 -38.035 1.00 28.19 1233 ARG A C 1
ATOM 9811 O O . ARG A 1 1233 ? 12.247 44.936 -37.804 1.00 28.19 1233 ARG A O 1
#

Solvent-accessible surface area (backbone atoms only — not comparable to full-atom values): 69354 Å² total; per-residue (Å²): 121,73,72,61,55,58,50,54,55,52,57,50,55,66,68,61,80,53,101,70,87,59,84,83,77,56,58,66,70,59,51,32,55,59,40,36,76,35,48,38,69,54,21,45,37,54,17,55,70,35,84,83,32,43,73,40,44,58,62,30,38,30,42,32,46,45,51,91,79,46,82,91,83,55,100,44,69,71,56,40,54,51,54,51,50,51,48,51,50,53,52,54,69,74,38,61,80,49,66,24,51,33,39,35,44,32,45,73,60,62,100,80,49,65,70,56,54,51,49,53,52,35,43,38,25,63,56,24,37,17,28,25,42,37,42,35,35,52,74,72,91,83,69,89,68,87,82,84,72,57,52,76,47,54,62,72,57,55,61,93,32,52,37,28,33,44,35,44,30,34,38,41,74,44,77,60,99,59,34,60,73,61,60,40,62,48,28,31,32,44,35,42,31,50,29,70,40,46,47,62,56,55,47,36,50,55,54,13,24,74,46,34,30,33,42,35,42,28,41,50,43,71,63,43,69,37,66,49,73,37,79,55,27,29,33,42,35,43,25,36,71,92,86,67,96,62,77,25,39,38,39,36,41,21,52,44,20,30,34,43,34,41,26,49,54,54,60,54,46,80,44,83,76,39,48,86,48,31,30,36,40,37,41,33,48,81,70,98,60,95,54,56,62,60,35,51,58,53,49,51,59,47,53,72,74,41,76,61,35,26,34,42,37,43,33,42,68,66,39,68,57,72,73,54,93,74,72,61,66,90,88,64,62,43,66,56,25,34,36,41,37,37,43,47,69,84,46,78,53,47,53,60,26,50,49,58,57,51,70,30,28,77,48,30,28,36,40,37,42,37,50,48,100,76,67,84,88,81,88,87,79,76,74,84,76,76,80,62,89,85,82,81,87,62,94,53,54,77,45,79,45,79,45,70,76,86,72,83,92,86,76,68,74,66,58,59,55,50,50,52,54,47,56,59,51,59,76,72,54,95,67,86,80,74,82,55,45,36,58,45,40,65,93,41,68,43,38,61,88,45,49,34,32,10,83,81,55,44,21,34,38,33,62,48,59,42,76,91,48,81,45,36,36,45,34,28,25,40,62,94,40,92,59,72,48,39,54,76,33,36,85,54,66,37,84,59,68,67,25,38,39,28,48,53,96,79,25,54,32,32,25,41,66,86,68,48,80,71,40,64,68,79,58,90,72,96,62,99,58,59,43,31,36,37,36,37,58,72,64,38,43,30,33,32,61,61,95,55,88,67,87,72,62,75,41,49,42,51,76,59,47,31,29,37,51,49,52,73,36,59,46,28,34,30,66,74,82,69,48,69,37,52,35,29,3,28,54,39,92,57,37,68,25,78,28,54,28,32,41,33,59,45,88,86,71,60,59,24,41,31,34,21,42,70,83,75,42,77,63,47,63,33,40,41,62,34,80,90,63,45,24,33,68,67,37,70,74,48,54,67,52,85,55,42,50,54,48,75,50,76,60,93,52,37,37,35,42,36,34,40,59,76,51,84,74,46,51,58,37,36,30,33,35,67,75,51,29,43,31,35,41,38,32,53,84,89,52,94,59,79,38,79,75,50,55,40,62,81,50,71,64,62,28,69,33,49,24,8,34,43,10,32,21,27,84,93,40,88,71,43,53,43,53,40,92,67,41,39,64,66,48,62,76,40,44,76,70,72,39,31,65,80,14,34,39,69,74,58,78,72,88,88,75,88,81,91,60,101,71,85,62,65,72,39,68,46,83,40,71,32,22,43,74,48,84,79,61,44,79,48,97,26,93,43,62,69,50,36,50,50,54,38,66,74,34,86,60,42,37,32,37,34,66,56,97,74,44,18,32,36,32,66,63,78,50,40,49,30,31,56,53,57,100,83,55,91,79,44,40,53,38,31,38,59,41,34,42,82,79,62,81,86,86,86,91,88,88,86,92,84,89,77,78,72,90,78,39,85,78,59,53,68,60,49,60,52,46,51,57,46,46,56,58,53,58,72,56,67,85,62,88,93,75,56,81,68,40,55,62,62,68,64,72,68,83,85,96,74,76,84,71,46,78,50,55,59,70,59,50,33,60,26,21,60,68,71,32,75,90,31,51,75,51,72,57,103,65,34,46,28,27,45,27,44,46,88,90,75,43,63,27,31,40,38,41,47,48,87,87,46,91,58,44,64,58,22,52,55,32,31,61,69,50,42,63,71,53,85,52,92,18,38,59,46,64,59,27,34,28,76,51,98,90,44,51,33,41,30,30,62,52,45,82,56,39,34,45,40,57,36,44,62,34,84,77,47,28,77,76,60,48,56,69,53,50,50,51,30,53,50,29,46,43,53,34,50,30,33,33,53,69,71,38,95,52,32,40,37,50,57,47,60,45,48,73,30,25,30,17,36,90,86,57,50,29,17,45,45,72,45,43,72,36,47,81,41,58,94,89,55,72,68,51,77,42,100,70,71,73,63,51,88,89,33,58,27,68,53,27,75,47,58,20,41,45,36,64,47,34,48,38,17,10,46,15,48,43,45,48,28,68,50,29,39,48,62,58,76,62,23,76,80,42,100,84,34,79,26,53,64,23,46,44,46,52,34,40,75,72,74,38,46,69,71,45,34,25,82,94,40,53,88,80,40,61,63,72,57,54,53,46,52,50,52,52,16,36,26,22,30,32,57,48,62,86,69,26,60,54,51,69,53,49,52,53,63,71,73,47,60,94,86,61,87,74,82,87,64,68,78,42,47,71,42,78,88,73,88,74,84,80,88,83,84,89,86,82,89,80,89,80,91,83,90,87,80,93,81,87,84,86,88,133

pLDDT: mean 76.56, std 19.12, range [23.97, 97.5]

InterPro domains:
  IPR000719 Protein kinase domain [PS50011] (916-1198)
  IPR000719 Protein kinase domain [SM00220] (916-1203)
  IPR000858 S-locus glycoprotein domain [PF00954] (620-731)
  IPR001245 Serine-threonine/tyrosine-protein kinase, catalytic domain [PF07714] (919-1186)
  IPR001480 Bulb-type lectin domain [PF01453] (484-587)
  IPR001480 Bulb-type lectin domain [PS50927] (437-556)
  IPR001480 Bulb-type lectin domain [SM00108] (443-561)
  IPR001480 Bulb-type lectin domain [cd00028] (443-561)
  IPR001810 F-box domain [PF00646] (23-61)
  IPR001810 F-box domain [PS50181] (20-70)
  IPR001810 F-box domain [SM00256] (26-66)
  IPR003609 PAN/Apple domain [PF08276] (761-817)
  IPR003609 PAN/Apple domain [PS50948] (744-836)
  IPR003609 PAN/Apple domain [SM00473] (760-835)
  IPR008271 Serine/threonine-protein kinase, active site [PS00108] (1037-1049)
  IPR011009 Protein kinase-like domain superfamily [SSF56112] (900-1207)
  IPR032675 Leucine-rich repeat domain superfamily [G3DSA:3.80.10.10] (147-439)
  IPR036047 F-box-like domain superfamily [SSF81383] (21-72)
  IPR036426 Bulb-type lectin domain superfamily [SSF51110] (474-592)
  IPR053781 F-box/LRR-repeat protein 13-like, F-box domain [cd22160] (23-58)

Organism: Rubus argutus (NCBI:txid59490)

Mean predicted aligned error: 22.85 Å